Protein AF-A0A2E5X8I6-F1 (afdb_monomer_lite)

pLDDT: mean 77.7, std 19.68, range [24.91, 98.44]

Radius of gyration: 43.79 Å; chains: 1; bounding box: 122×114×117 Å

Sequence (991 aa):
MSMDERFGWTAALLVGVLLLSSALGYMAGISTQDSVESGNEIEEQEPVVNDDPPLVTMDEALHEYGVTAFTIEGGVHDENPSSTVIYVELINPIDESRQGPWMFFAGSDGRWGGVLPISMPGEWTTSAYAEDAGGQVSQTIYSTAIMPTPEEPAAEFTTSFALNSVNSDWADITGTITHAFPSTCEISYQPQGQEALNGQVIGADFSIPVDYNATNHAGEIVADCGLFTDSRTVIQYAIPELYSEDPDADQDGISDEEDDCDNTPQGEPVYSDGCSDSERDDDEDGVNNSIDECMNTPQGESVDSVGCSDTQKDDDNDGVNNNLDSCANTPMGESVDNVGCSQSQKDDDGDGVANSLDQCPNTPAGETVDNVGCTVNSGGTDPVPMKILALHGGGETASGLSSQQGMQDLMDALPEFEFVFASTPESNNVWIRDPPGGKGEPTTDPDWADASISYLDQVVSDDGPFYALLGYSQGAAMIPVYLANTDNTFNRVMMYNGYLPTSHEGLIDTIEAVEPFTTPAMVFSGENDDWFKDMAPALAEKFTGSLDLHSQTAGHHLPYQNDEHFESILTFIREGIEPYDPTDSWVCVDGQGPWVKDFNGDGNSYTSNTNGVSSAGGSGSGPWFQCEVSVTVQNGEMVVESNGIPNHDFLSTRGCCAPEKDFTVYITLTPENDTVGGHTTTNCPASAGRWECAPERGAVAIGVNGVPIFGPEEGPGGDAVALHFSYFNEDRQPIDLGWCAGHSAGSGGYHYHYDANCIYWVPDSGEDMEDYDLSLIPGDSHSPIVGWAFDGYPIYGMYGYDSDDGSIRAVTSSYAIERTQEGGDQGYNGIDDWNYVDGLGDLDECNGRFGPTPEYPEGIYHYVSTPLSGSPTLVTDTNGNQVGMIGFPYFLLCYHGVADLDSQSIGGGQGGPPGGGPPGQNGIQYGYGFMPENIDWAPPNVGIEFSAPSLMELAQSLLFFAFIIALSVKPRLQTKQSTSRVQRGIKTRGV

Foldseek 3Di:
DDDDDDDDDDDDDDDDDDDDDDDDDDDDDDDDDDDDDDDDDDDDDDPPPPFDAKAWDWDAFEDEAPDPFRKTKIFIDGPQQQQKKKFKWKADPPPRDIDDRDIWGADRVRMIMDTDPDRDFDKIKMKMKMAGPVRHIYDIDIYIHGHHDDDKDAKDKDWDKDADPVDNQKIKTKIFIDTPFQQQKWKWKAAPPDHIFTWDQDRGMIITMDRPVPGHQWTKIWIFDDDRDTHIDIDTGGHDDDDDDEDQQCPQPAHPVQAPPNHEPPPANADNNNHGQCRDLQCPQPAGNVQAPPNNPHPPAHDDGNNDGQCRDPPQPLPHGNVQAPFPNDHPPAHADRSSDGQQGDQQCPQPGGNVQAPPNNQHPPAHAENRNHRDPPDHDHPDAAEEEEEEAQLAFLVRQCPFQLNVQVCVLCVSYHYDRDFQPDPSGAQFDADPVGLVAAAQALCRRVSSLVRVVVCCVPPDDHQEYEYAERRLQCVLLNVLPDPRDHQEYEHELYAHPVSHNNSVVSLVVDFQAAREYEFEAEPQAPPRRVRRLVSVRNYLDYNYHYWPPDYRGRDHPPTPCNVVVVCCVPPNLPQDDPLVLAPQEPVPFDKEAACAPVPDPGDDADQADQDDPDDDGDRIDGQHWYWDDDPQKTWIWTQQDASAYKYQPLLDDAHGHIWTAIAHNDFAFQQPFPEDCPQQVQCVRRFHFQDQFFAQWAFSSGHGEIHQDLAQQDRQQCVLVQQADDPPADHHAMQQRWHHLHVLHIHHFFGQLCSPDDDDDPDGSLPDAPQSRDQQDWFGFGIAGLSNATEGEQWAADPPSGGIDGFAAQKDFDDPDDDDDPDSHPSVRIDGDPPLTRAGSFQWDWDADNNRSNTDIYWYSFQHHLDQAWGQGNVRDTAGDTGDRGRTGGDSGDGDPVPTPSDGDNRDRRDDDDPDDPDDSPNGHYGPVPHPDDNPPPPPPPPVVPPVVVVVVVVVVVVVVVVPDDDDDDDDDDDYDDDDDDYDDDD

Structure (mmCIF, N/CA/C/O backbone):
data_AF-A0A2E5X8I6-F1
#
_entry.id   AF-A0A2E5X8I6-F1
#
loop_
_atom_site.group_PDB
_atom_site.id
_atom_site.type_symbol
_atom_site.label_atom_id
_atom_site.label_alt_id
_atom_site.label_comp_id
_atom_site.label_asym_id
_atom_site.label_entity_id
_atom_site.label_seq_id
_atom_site.pdbx_PDB_ins_code
_atom_site.Cartn_x
_atom_site.Cartn_y
_atom_site.Cartn_z
_atom_site.occupancy
_atom_site.B_iso_or_equiv
_atom_site.auth_seq_id
_atom_site.auth_comp_id
_atom_site.auth_asym_id
_atom_site.auth_atom_id
_atom_site.pdbx_PDB_model_num
ATOM 1 N N . MET A 1 1 ? 9.245 -63.422 -7.379 1.00 33.78 1 MET A N 1
ATOM 2 C CA . MET A 1 1 ? 9.864 -63.403 -8.724 1.00 33.78 1 MET A CA 1
ATOM 3 C C . MET A 1 1 ? 10.557 -62.048 -8.818 1.00 33.78 1 MET A C 1
ATOM 5 O O . MET A 1 1 ? 9.835 -61.072 -8.765 1.00 33.78 1 MET A O 1
ATOM 9 N N . SER A 1 2 ? 11.858 -61.959 -8.485 1.00 27.73 2 SER A N 1
ATOM 10 C CA . SER A 1 2 ? 13.005 -61.942 -9.436 1.00 27.73 2 SER A CA 1
ATOM 11 C C . SER A 1 2 ? 12.952 -60.686 -10.320 1.00 27.73 2 SER A C 1
ATOM 13 O O . SER A 1 2 ? 12.011 -60.623 -11.097 1.00 27.73 2 SER A O 1
ATOM 15 N N . MET A 1 3 ? 13.846 -59.687 -10.320 1.00 26.62 3 MET A N 1
ATOM 16 C CA . MET A 1 3 ? 15.212 -59.398 -9.809 1.00 26.62 3 MET A CA 1
ATOM 17 C C . MET A 1 3 ? 15.288 -57.847 -9.674 1.00 26.62 3 MET A C 1
ATOM 19 O O . MET A 1 3 ? 14.622 -57.173 -10.453 1.00 26.62 3 MET A O 1
ATOM 23 N N . ASP A 1 4 ? 15.809 -57.235 -8.603 1.00 33.62 4 ASP A N 1
ATOM 24 C CA . ASP A 1 4 ? 17.219 -56.827 -8.373 1.00 33.62 4 ASP A CA 1
ATOM 25 C C . ASP A 1 4 ? 17.888 -56.095 -9.562 1.00 33.62 4 ASP A C 1
ATOM 27 O O . ASP A 1 4 ? 18.144 -56.724 -10.583 1.00 33.62 4 ASP A O 1
ATOM 31 N N . GLU A 1 5 ? 18.189 -54.788 -9.450 1.00 30.80 5 GLU A N 1
ATOM 32 C CA . GLU A 1 5 ? 19.478 -54.240 -8.959 1.00 30.80 5 GLU A CA 1
ATOM 33 C C . GLU A 1 5 ? 19.459 -52.695 -8.813 1.00 30.80 5 GLU A C 1
ATOM 35 O O . GLU A 1 5 ? 18.615 -52.003 -9.375 1.00 30.80 5 GLU A O 1
ATOM 40 N N . ARG A 1 6 ? 20.370 -52.185 -7.969 1.00 31.64 6 ARG A N 1
ATOM 41 C CA . ARG A 1 6 ? 20.497 -50.820 -7.417 1.00 31.64 6 ARG A CA 1
ATOM 42 C C . ARG A 1 6 ? 21.747 -50.082 -7.956 1.00 31.64 6 ARG A C 1
ATOM 44 O O . ARG A 1 6 ? 22.668 -50.744 -8.417 1.00 31.64 6 ARG A O 1
ATOM 51 N N . PHE A 1 7 ? 21.817 -48.776 -7.633 1.00 28.25 7 PHE A N 1
ATOM 52 C CA . PHE A 1 7 ? 22.981 -47.849 -7.557 1.00 28.25 7 PHE A CA 1
ATOM 53 C C . PHE A 1 7 ? 23.462 -47.220 -8.883 1.00 28.25 7 PHE A C 1
ATOM 55 O O . PHE A 1 7 ? 23.550 -47.906 -9.886 1.00 28.25 7 PHE A O 1
ATOM 62 N N . GLY A 1 8 ? 23.813 -45.929 -8.993 1.00 26.72 8 GLY A N 1
ATOM 63 C CA . GLY A 1 8 ? 24.056 -44.867 -8.005 1.00 26.72 8 GLY A CA 1
ATOM 64 C C . GLY A 1 8 ? 25.509 -44.341 -8.057 1.00 26.72 8 GLY A C 1
ATOM 65 O O . GLY A 1 8 ? 26.387 -45.021 -7.545 1.00 26.72 8 GLY A O 1
ATOM 66 N N . TRP A 1 9 ? 25.696 -43.142 -8.641 1.00 25.64 9 TRP A N 1
ATOM 67 C CA . TRP A 1 9 ? 26.708 -42.077 -8.403 1.00 25.64 9 TRP A CA 1
ATOM 68 C C . TRP A 1 9 ? 28.237 -42.352 -8.427 1.00 25.64 9 TRP A C 1
ATOM 70 O O . TRP A 1 9 ? 28.759 -43.128 -7.632 1.00 25.64 9 TRP A O 1
ATOM 80 N N . THR A 1 10 ? 28.995 -41.583 -9.234 1.00 28.12 10 THR A N 1
ATOM 81 C CA . THR A 1 10 ? 29.934 -40.497 -8.806 1.00 28.12 10 THR A CA 1
ATOM 82 C C . THR A 1 10 ? 30.810 -39.975 -9.964 1.00 28.12 10 THR A C 1
ATOM 84 O O . THR A 1 10 ? 31.101 -40.692 -10.919 1.00 28.12 10 THR A O 1
ATOM 87 N N . ALA A 1 11 ? 31.192 -38.698 -9.863 1.00 26.19 11 ALA A N 1
ATOM 88 C CA . ALA A 1 11 ? 31.772 -37.832 -10.891 1.00 26.19 11 ALA A CA 1
ATOM 89 C C . ALA A 1 11 ? 33.315 -37.654 -10.836 1.00 26.19 11 ALA A C 1
ATOM 91 O O . ALA A 1 11 ? 33.959 -38.034 -9.860 1.00 26.19 11 ALA A O 1
ATOM 92 N N . ALA A 1 12 ? 33.815 -36.947 -11.869 1.00 27.83 12 ALA A N 1
ATOM 93 C CA . ALA A 1 12 ? 34.957 -36.007 -11.929 1.00 27.83 12 ALA A CA 1
ATOM 94 C C . ALA A 1 12 ? 36.346 -36.475 -12.431 1.00 27.83 12 ALA A C 1
ATOM 96 O O . ALA A 1 12 ? 36.978 -37.348 -11.839 1.00 27.83 12 ALA A O 1
ATOM 97 N N . LEU A 1 13 ? 36.860 -35.776 -13.469 1.00 26.73 13 LEU A N 1
ATOM 98 C CA . LEU A 1 13 ? 38.166 -35.069 -13.480 1.00 26.73 13 LEU A CA 1
ATOM 99 C C . LEU A 1 13 ? 38.460 -34.321 -14.813 1.00 26.73 13 LEU A C 1
ATOM 101 O O . LEU A 1 13 ? 38.288 -34.886 -15.885 1.00 26.73 13 LEU A O 1
ATOM 105 N N . LEU A 1 14 ? 39.030 -33.109 -14.698 1.00 24.91 14 LEU A N 1
ATOM 106 C CA . LEU A 1 14 ? 39.873 -32.359 -15.665 1.00 24.91 14 LEU A CA 1
ATOM 107 C C . LEU A 1 14 ? 39.370 -32.026 -17.098 1.00 24.91 14 LEU A C 1
ATOM 109 O O . LEU A 1 14 ? 39.493 -32.817 -18.029 1.00 24.91 14 LEU A O 1
ATOM 113 N N . VAL A 1 15 ? 39.055 -30.738 -17.299 1.00 26.91 15 VAL A N 1
ATOM 114 C CA . VAL A 1 15 ? 39.289 -29.947 -18.531 1.00 26.91 15 VAL A CA 1
ATOM 115 C C . VAL A 1 15 ? 40.635 -29.209 -18.394 1.00 26.91 15 VAL A C 1
ATOM 117 O O . VAL A 1 15 ? 40.997 -28.823 -17.283 1.00 26.91 15 VAL A O 1
ATOM 120 N N . GLY A 1 16 ? 41.373 -28.972 -19.493 1.00 26.75 16 GLY A N 1
ATOM 121 C CA . GLY A 1 16 ? 42.499 -28.024 -19.473 1.00 26.75 16 GLY A CA 1
ATOM 122 C C . GLY A 1 16 ? 43.352 -27.870 -20.748 1.00 26.75 16 GLY A C 1
ATOM 123 O O . GLY A 1 16 ? 44.340 -28.578 -20.909 1.00 26.75 16 GLY A O 1
ATOM 124 N N . VAL A 1 17 ? 43.029 -26.821 -21.524 1.00 29.41 17 VAL A N 1
ATOM 125 C CA . VAL A 1 17 ? 43.920 -25.886 -22.267 1.00 29.41 17 VAL A CA 1
ATOM 126 C C . VAL A 1 17 ? 44.578 -26.326 -23.593 1.00 29.41 17 VAL A C 1
ATOM 128 O O . VAL A 1 17 ? 45.436 -27.202 -23.606 1.00 29.41 17 VAL A O 1
ATOM 131 N N . LEU A 1 18 ? 44.294 -25.582 -24.684 1.00 25.95 18 LEU A N 1
ATOM 132 C CA . LEU A 1 18 ? 45.302 -24.858 -25.499 1.00 25.95 18 LEU A CA 1
ATOM 133 C C . LEU A 1 18 ? 44.680 -24.034 -26.651 1.00 25.95 18 LEU A C 1
ATOM 135 O O . LEU A 1 18 ? 44.191 -24.584 -27.634 1.00 25.95 18 LEU A O 1
ATOM 139 N N . LEU A 1 19 ? 44.830 -22.707 -26.573 1.00 28.44 19 LEU A N 1
ATOM 140 C CA . LEU A 1 19 ? 44.883 -21.795 -27.720 1.00 28.44 19 LEU A CA 1
ATOM 141 C C . LEU A 1 19 ? 46.195 -20.990 -27.667 1.00 28.44 19 LEU A C 1
ATOM 143 O O . LEU A 1 19 ? 46.665 -20.628 -26.592 1.00 28.44 19 LEU A O 1
ATOM 147 N N . LEU A 1 20 ? 46.707 -20.682 -28.867 1.00 27.53 20 LEU A N 1
ATOM 148 C CA . LEU A 1 20 ? 47.741 -19.698 -29.238 1.00 27.53 20 LEU A CA 1
ATOM 149 C C . LEU A 1 20 ? 49.227 -20.035 -28.991 1.00 27.53 20 LEU A C 1
ATOM 151 O O . LEU A 1 20 ? 49.760 -19.941 -27.891 1.00 27.53 20 LEU A O 1
ATOM 155 N N . SER A 1 21 ? 49.959 -20.230 -30.096 1.00 29.30 21 SER A N 1
ATOM 156 C CA . SER A 1 21 ? 51.307 -19.664 -30.243 1.00 29.30 21 SER A CA 1
ATOM 157 C C . SER A 1 21 ? 51.593 -19.281 -31.698 1.00 29.30 21 SER A C 1
ATOM 159 O O . SER A 1 21 ? 51.154 -19.930 -32.647 1.00 29.30 21 SER A O 1
ATOM 161 N N . SER A 1 22 ? 52.285 -18.156 -31.840 1.00 28.67 22 SER A N 1
ATOM 162 C CA . SER A 1 22 ? 52.574 -17.406 -33.054 1.00 28.67 22 SER A CA 1
ATOM 163 C C . SER A 1 22 ? 53.965 -17.713 -33.634 1.00 28.67 22 SER A C 1
ATOM 165 O O . SER A 1 22 ? 54.884 -18.116 -32.932 1.00 28.67 22 SER A O 1
ATOM 167 N N . ALA A 1 23 ? 54.071 -17.492 -34.949 1.00 26.05 23 ALA A N 1
ATOM 168 C CA . ALA A 1 23 ? 55.213 -17.047 -35.764 1.00 26.05 23 ALA A CA 1
ATOM 169 C C . ALA A 1 23 ? 56.672 -17.228 -35.272 1.00 26.05 23 ALA A C 1
ATOM 171 O O . ALA A 1 23 ? 57.077 -16.621 -34.289 1.00 26.05 23 ALA A O 1
ATOM 172 N N . LEU A 1 24 ? 57.509 -17.880 -36.103 1.00 26.69 24 LEU A N 1
ATOM 173 C CA . LEU A 1 24 ? 58.710 -17.336 -36.797 1.00 26.69 24 LEU A CA 1
ATOM 174 C C . LEU A 1 24 ? 59.701 -18.454 -37.174 1.00 26.69 24 LEU A C 1
ATOM 176 O O . LEU A 1 24 ? 60.144 -19.214 -36.319 1.00 26.69 24 LEU A O 1
ATOM 180 N N . GLY A 1 25 ? 60.138 -18.495 -38.442 1.00 27.52 25 GLY A N 1
ATOM 181 C CA . GLY A 1 25 ? 61.182 -19.438 -38.861 1.00 27.52 25 GLY A CA 1
ATOM 182 C C . GLY A 1 25 ? 61.609 -19.423 -40.334 1.00 27.52 25 GLY A C 1
ATOM 183 O O . GLY A 1 25 ? 61.483 -20.435 -41.000 1.00 27.52 25 GLY A O 1
ATOM 184 N N . TYR A 1 26 ? 62.182 -18.303 -40.786 1.00 26.73 26 TYR A N 1
ATOM 185 C CA . TYR A 1 26 ? 63.255 -18.187 -41.798 1.00 26.73 26 TYR A CA 1
ATOM 186 C C . TYR A 1 26 ? 63.079 -18.632 -43.274 1.00 26.73 26 TYR A C 1
ATOM 188 O O . TYR A 1 26 ? 62.896 -19.791 -43.626 1.00 26.73 26 TYR A O 1
ATOM 196 N N . MET A 1 27 ? 63.334 -17.650 -44.148 1.00 26.44 27 MET A N 1
ATOM 197 C CA . MET A 1 27 ? 63.580 -17.726 -45.594 1.00 26.44 27 MET A CA 1
ATOM 198 C C . MET A 1 27 ? 64.982 -18.247 -45.963 1.00 26.44 27 MET A C 1
ATOM 200 O O . MET A 1 27 ? 65.967 -17.798 -45.377 1.00 26.44 27 MET A O 1
ATOM 204 N N . ALA A 1 28 ? 65.051 -19.066 -47.021 1.00 27.73 28 ALA A N 1
ATOM 205 C CA . ALA A 1 28 ? 66.032 -19.113 -48.132 1.00 27.73 28 ALA A CA 1
ATOM 206 C C . ALA A 1 28 ? 65.864 -20.493 -48.808 1.00 27.73 28 ALA A C 1
ATOM 208 O O . ALA A 1 28 ? 65.928 -21.501 -48.125 1.00 27.73 28 ALA A O 1
ATOM 209 N N . GLY A 1 29 ? 65.610 -20.682 -50.099 1.00 26.27 29 GLY A N 1
ATOM 210 C CA . GLY A 1 29 ? 65.973 -19.930 -51.289 1.00 26.27 29 GLY A CA 1
ATOM 211 C C . GLY A 1 29 ? 66.617 -20.918 -52.276 1.00 26.27 29 GLY A C 1
ATOM 212 O O . GLY A 1 29 ? 67.419 -21.747 -51.860 1.00 26.27 29 GLY A O 1
ATOM 213 N N . ILE A 1 30 ? 66.313 -20.743 -53.567 1.00 29.22 30 ILE A N 1
ATOM 214 C CA . ILE A 1 30 ? 66.963 -21.308 -54.772 1.00 29.22 30 ILE A CA 1
ATOM 215 C C . ILE A 1 30 ? 66.179 -22.416 -55.499 1.00 29.22 30 ILE A C 1
ATOM 217 O O . ILE A 1 30 ? 66.130 -23.578 -55.112 1.00 29.22 30 ILE A O 1
ATOM 221 N N . SER A 1 31 ? 65.643 -21.991 -56.646 1.00 27.45 31 SER A N 1
ATOM 222 C CA . SER A 1 31 ? 65.239 -22.786 -57.800 1.00 27.45 31 SER A CA 1
ATOM 223 C C . SER A 1 31 ? 66.427 -23.482 -58.467 1.00 27.45 31 SER A C 1
ATOM 225 O O . SER A 1 31 ? 67.450 -22.829 -58.658 1.00 27.45 31 SER A O 1
ATOM 227 N N . THR A 1 32 ? 66.219 -24.680 -59.012 1.00 28.30 32 THR A N 1
ATOM 228 C CA . THR A 1 32 ? 66.707 -25.042 -60.358 1.00 28.30 32 THR A CA 1
ATOM 229 C C . THR A 1 32 ? 65.906 -26.215 -60.920 1.00 28.30 32 THR A C 1
ATOM 231 O O . THR A 1 32 ? 65.682 -27.205 -60.230 1.00 28.30 32 THR A O 1
ATOM 234 N N . GLN A 1 33 ? 65.500 -26.057 -62.180 1.00 28.41 33 GLN A N 1
ATOM 235 C CA . GLN A 1 33 ? 64.882 -27.047 -63.056 1.00 28.41 33 GLN A CA 1
ATOM 236 C C . GLN A 1 33 ? 65.848 -28.161 -63.500 1.00 28.41 33 GLN A C 1
ATOM 238 O O . GLN A 1 33 ? 67.062 -27.972 -63.538 1.00 28.41 33 GLN A O 1
ATOM 243 N N . ASP A 1 34 ? 65.207 -29.229 -63.983 1.00 28.95 34 ASP A N 1
ATOM 244 C CA . ASP A 1 34 ? 65.571 -30.095 -65.111 1.00 28.95 34 ASP A CA 1
ATOM 245 C C . ASP A 1 34 ? 66.478 -31.328 -64.918 1.00 28.95 34 ASP A C 1
ATOM 247 O O . ASP A 1 34 ? 67.704 -31.281 -64.939 1.00 28.95 34 ASP A O 1
ATOM 251 N N . SER A 1 35 ? 65.788 -32.472 -65.027 1.00 27.67 35 SER A N 1
ATOM 252 C CA . SER A 1 35 ? 65.944 -33.476 -66.096 1.00 27.67 35 SER A CA 1
ATOM 253 C C . SER A 1 35 ? 66.791 -34.742 -65.851 1.00 27.67 35 SER A C 1
ATOM 255 O O . SER A 1 35 ? 68.013 -34.719 -65.810 1.00 27.67 35 SER A O 1
ATOM 257 N N . VAL A 1 36 ? 66.047 -35.861 -65.839 1.00 29.16 36 VAL A N 1
ATOM 258 C CA . VAL A 1 36 ? 66.182 -37.046 -66.718 1.00 29.16 36 VAL A CA 1
ATOM 259 C C . VAL A 1 36 ? 67.248 -38.124 -66.402 1.00 29.16 36 VAL A C 1
ATOM 261 O O . VAL A 1 36 ? 68.446 -37.957 -66.596 1.00 29.16 36 VAL A O 1
ATOM 264 N N . GLU A 1 37 ? 66.674 -39.291 -66.066 1.00 29.81 37 GLU A N 1
ATOM 265 C CA . GLU A 1 37 ? 67.005 -40.689 -66.418 1.00 29.81 37 GLU A CA 1
ATOM 266 C C . GLU A 1 37 ? 68.059 -41.534 -65.672 1.00 29.81 37 GLU A C 1
ATOM 268 O O . GLU A 1 37 ? 69.269 -41.351 -65.767 1.00 29.81 37 GLU A O 1
ATOM 273 N N . SER A 1 38 ? 67.508 -42.649 -65.160 1.00 27.72 38 SER A N 1
ATOM 274 C CA . SER A 1 38 ? 67.874 -44.045 -65.467 1.00 27.72 38 SER A CA 1
ATOM 275 C C . SER A 1 38 ? 68.710 -44.828 -64.444 1.00 27.72 38 SER A C 1
ATOM 277 O O . SER A 1 38 ? 69.938 -44.852 -64.503 1.00 27.72 38 SER A O 1
ATOM 279 N N . GLY A 1 39 ? 67.994 -45.673 -63.688 1.00 29.34 39 GLY A N 1
ATOM 280 C CA . GLY A 1 39 ? 68.240 -47.124 -63.682 1.00 29.34 39 GLY A CA 1
ATOM 281 C C . GLY A 1 39 ? 68.786 -47.725 -62.384 1.00 29.34 39 GLY A C 1
ATOM 282 O O . GLY A 1 39 ? 69.986 -47.662 -62.140 1.00 29.34 39 GLY A O 1
ATOM 283 N N . ASN A 1 40 ? 67.943 -48.398 -61.593 1.00 31.67 40 ASN A N 1
ATOM 284 C CA . ASN A 1 40 ? 67.828 -49.867 -61.624 1.00 31.67 40 ASN A CA 1
ATOM 285 C C . ASN A 1 40 ? 66.751 -50.368 -60.645 1.00 31.67 40 ASN A C 1
ATOM 287 O O . ASN A 1 40 ? 66.667 -49.914 -59.508 1.00 31.67 40 ASN A O 1
ATOM 291 N N . GLU A 1 41 ? 65.973 -51.328 -61.130 1.00 33.09 41 GLU A N 1
ATOM 292 C CA . GLU A 1 41 ? 64.833 -51.993 -60.502 1.00 33.09 41 GLU A CA 1
ATOM 293 C C . GLU A 1 41 ? 65.227 -52.870 -59.301 1.00 33.09 41 GLU A C 1
ATOM 295 O O . GLU A 1 41 ? 66.206 -53.621 -59.353 1.00 33.09 41 GLU A O 1
ATOM 300 N N . ILE A 1 42 ? 64.393 -52.845 -58.259 1.00 38.41 42 ILE A N 1
ATOM 301 C CA . ILE A 1 42 ? 64.086 -54.017 -57.434 1.00 38.41 42 ILE A CA 1
ATOM 302 C C . ILE A 1 42 ? 62.555 -54.069 -57.364 1.00 38.41 42 ILE A C 1
ATOM 304 O O . ILE A 1 42 ? 61.936 -53.177 -56.793 1.00 38.41 42 ILE A O 1
ATOM 308 N N . GLU A 1 43 ? 61.961 -55.071 -58.013 1.00 41.31 43 GLU A N 1
ATOM 309 C CA . GLU A 1 43 ? 60.539 -55.409 -57.903 1.00 41.31 43 GLU A CA 1
ATOM 310 C C . GLU A 1 43 ? 60.228 -55.875 -56.472 1.00 41.31 43 GLU A C 1
ATOM 312 O O . GLU A 1 43 ? 60.652 -56.958 -56.062 1.00 41.31 43 GLU A O 1
ATOM 317 N N . GLU A 1 44 ? 59.438 -55.096 -55.736 1.00 40.69 44 GLU A N 1
ATOM 318 C CA . GLU A 1 44 ? 58.544 -55.623 -54.705 1.00 40.69 44 GLU A CA 1
ATOM 319 C C . GLU A 1 44 ? 57.116 -55.507 -55.245 1.00 40.69 44 GLU A C 1
ATOM 321 O O . GLU A 1 44 ? 56.679 -54.445 -55.681 1.00 40.69 44 GLU A O 1
ATOM 326 N N . GLN A 1 45 ? 56.413 -56.639 -55.305 1.00 44.72 45 GLN A N 1
ATOM 327 C CA . GLN A 1 45 ? 54.997 -56.679 -55.651 1.00 44.72 45 GLN A CA 1
ATOM 328 C C . GLN A 1 45 ? 54.195 -55.979 -54.549 1.00 44.72 45 GLN A C 1
ATOM 330 O O . GLN A 1 45 ? 54.022 -56.536 -53.465 1.00 44.72 45 GLN A O 1
ATOM 335 N N . GLU A 1 46 ? 53.700 -54.780 -54.852 1.00 44.97 46 GLU A N 1
ATOM 336 C CA . GLU A 1 46 ? 52.657 -54.091 -54.091 1.00 44.97 46 GLU A CA 1
ATOM 337 C C . GLU A 1 46 ? 51.383 -54.963 -54.038 1.00 44.97 46 GLU A C 1
ATOM 339 O O . GLU A 1 46 ? 51.038 -55.618 -55.034 1.00 44.97 46 GLU A O 1
ATOM 344 N N . PRO A 1 47 ? 50.668 -55.013 -52.898 1.00 45.84 47 PRO A N 1
ATOM 345 C CA . PRO A 1 47 ? 49.343 -55.613 -52.855 1.00 45.84 47 PRO A CA 1
ATOM 346 C C . PRO A 1 47 ? 48.446 -54.860 -53.840 1.00 45.84 47 PRO A C 1
ATOM 348 O O . PRO A 1 47 ? 48.439 -53.635 -53.864 1.00 45.84 47 PRO A O 1
ATOM 351 N N . VAL A 1 48 ? 47.687 -55.587 -54.660 1.00 49.25 48 VAL A N 1
ATOM 352 C CA . VAL A 1 48 ? 46.640 -54.978 -55.487 1.00 49.25 48 VAL A CA 1
ATOM 353 C C . VAL A 1 48 ? 45.597 -54.404 -54.526 1.00 49.25 48 VAL A C 1
ATOM 355 O O . VAL A 1 48 ? 44.744 -55.141 -54.034 1.00 49.25 48 VAL A O 1
ATOM 358 N N . VAL A 1 49 ? 45.721 -53.119 -54.196 1.00 56.75 49 VAL A N 1
ATOM 359 C CA . VAL A 1 49 ? 44.630 -52.332 -53.626 1.00 56.75 49 VAL A CA 1
ATOM 360 C C . VAL A 1 49 ? 43.596 -52.254 -54.740 1.00 56.75 49 VAL A C 1
ATOM 362 O O . VAL A 1 49 ? 43.911 -51.810 -55.844 1.00 56.75 49 VAL A O 1
ATOM 365 N N . ASN A 1 50 ? 42.417 -52.823 -54.501 1.00 63.53 50 ASN A N 1
ATOM 366 C CA . ASN A 1 50 ? 41.301 -52.619 -55.407 1.00 63.53 50 ASN A CA 1
ATOM 367 C C . ASN A 1 50 ? 40.864 -51.173 -55.190 1.00 63.53 50 ASN A C 1
ATOM 369 O O . ASN A 1 50 ? 40.298 -50.869 -54.149 1.00 63.53 50 ASN A O 1
ATOM 373 N N . ASP A 1 51 ? 41.276 -50.306 -56.102 1.00 74.00 51 ASP A N 1
ATOM 374 C CA . ASP A 1 51 ? 40.890 -48.903 -56.149 1.00 74.00 51 ASP A CA 1
ATOM 375 C C . ASP A 1 51 ? 39.531 -48.885 -56.856 1.00 74.00 51 ASP A C 1
ATOM 377 O O . ASP A 1 51 ? 39.477 -48.965 -58.087 1.00 74.00 51 ASP A O 1
ATOM 381 N N . ASP A 1 52 ? 38.433 -48.922 -56.100 1.00 80.69 52 ASP A N 1
ATOM 382 C CA . ASP A 1 52 ? 37.082 -48.823 -56.656 1.00 80.69 52 ASP A CA 1
ATOM 383 C C . ASP A 1 52 ? 36.648 -47.343 -56.650 1.00 80.69 52 ASP A C 1
ATOM 385 O O . ASP A 1 52 ? 37.020 -46.605 -55.749 1.00 80.69 52 ASP A O 1
ATOM 389 N N . PRO A 1 53 ? 35.854 -46.867 -57.628 1.00 84.38 53 PRO A N 1
ATOM 390 C CA . PRO A 1 53 ? 35.410 -45.476 -57.628 1.00 84.38 53 PRO A CA 1
ATOM 391 C C . PRO A 1 53 ? 34.566 -45.133 -56.386 1.00 84.38 53 PRO A C 1
ATOM 393 O O . PRO A 1 53 ? 33.691 -45.933 -56.021 1.00 84.38 53 PRO A O 1
ATOM 396 N N . PRO A 1 54 ? 34.706 -43.919 -55.817 1.00 89.12 54 PRO A N 1
ATOM 397 C CA . PRO A 1 54 ? 33.963 -43.515 -54.628 1.00 89.12 54 PRO A CA 1
ATOM 398 C C . PRO A 1 54 ? 32.453 -43.472 -54.891 1.00 89.12 54 PRO A C 1
ATOM 400 O O . PRO A 1 54 ? 31.991 -43.139 -55.988 1.00 89.12 54 PRO A O 1
ATOM 403 N N . LEU A 1 55 ? 31.650 -43.751 -53.860 1.00 90.12 55 LEU A N 1
ATOM 404 C CA . LEU A 1 55 ? 30.195 -43.576 -53.881 1.00 90.12 55 LEU A CA 1
ATOM 405 C C . LEU A 1 55 ? 29.796 -42.403 -52.984 1.00 90.12 55 LEU A C 1
ATOM 407 O O . LEU A 1 55 ? 30.012 -42.455 -51.779 1.00 90.12 55 LEU A O 1
ATOM 411 N N . VAL A 1 56 ? 29.159 -41.381 -53.554 1.00 92.38 56 VAL A N 1
ATOM 412 C CA . VAL A 1 56 ? 28.695 -40.194 -52.819 1.00 92.38 56 VAL A CA 1
ATOM 413 C C . VAL A 1 56 ? 27.184 -40.238 -52.572 1.00 92.38 56 VAL A C 1
ATOM 415 O O . VAL A 1 56 ? 26.419 -40.705 -53.420 1.00 92.38 56 VAL A O 1
ATOM 418 N N . THR A 1 57 ? 26.754 -39.733 -51.418 1.00 90.81 57 THR A N 1
ATOM 419 C CA . THR A 1 57 ? 25.365 -39.400 -51.076 1.00 90.81 57 THR A CA 1
ATOM 420 C C . THR A 1 57 ? 25.287 -37.936 -50.650 1.00 90.81 57 THR A C 1
ATOM 422 O O . THR A 1 57 ? 26.273 -37.370 -50.180 1.00 90.81 57 THR A O 1
ATOM 425 N N . MET A 1 58 ? 24.122 -37.322 -50.830 1.00 91.44 58 MET A N 1
ATOM 426 C CA . MET A 1 58 ? 23.841 -35.932 -50.477 1.00 91.44 58 MET A CA 1
ATOM 427 C C . MET A 1 58 ? 22.419 -35.878 -49.937 1.00 91.44 58 MET A C 1
ATOM 429 O O . MET A 1 58 ? 21.517 -36.433 -50.569 1.00 91.44 58 MET A O 1
ATOM 433 N N . ASP A 1 59 ? 22.248 -35.253 -48.780 1.00 88.75 59 ASP A N 1
ATOM 434 C CA . ASP A 1 59 ? 20.956 -35.163 -48.111 1.00 88.75 59 ASP A CA 1
ATOM 435 C C . ASP A 1 59 ? 20.113 -34.021 -48.710 1.00 88.75 59 ASP A C 1
ATOM 437 O O . ASP A 1 59 ? 20.616 -33.141 -49.421 1.00 88.75 59 ASP A O 1
ATOM 441 N N . GLU A 1 60 ? 18.799 -34.060 -48.486 1.00 83.75 60 GLU A N 1
ATOM 442 C CA . GLU A 1 60 ? 17.920 -32.925 -48.789 1.00 83.75 60 GLU A CA 1
ATOM 443 C C . GLU A 1 60 ? 18.146 -31.828 -47.744 1.00 83.75 60 GLU A C 1
ATOM 445 O O . GLU A 1 60 ? 18.212 -32.107 -46.547 1.00 83.75 60 GLU A O 1
ATOM 450 N N . ALA A 1 61 ? 18.263 -30.579 -48.194 1.00 80.88 61 ALA A N 1
ATOM 451 C CA . ALA A 1 61 ? 18.539 -29.444 -47.319 1.00 80.88 61 ALA A CA 1
ATOM 452 C C . ALA A 1 61 ? 17.334 -28.497 -47.283 1.00 80.88 61 ALA A C 1
ATOM 454 O O . ALA A 1 61 ? 16.931 -27.970 -48.318 1.00 80.88 61 ALA A O 1
ATOM 455 N N . LEU A 1 62 ? 16.787 -28.246 -46.093 1.00 82.44 62 LEU A N 1
ATOM 456 C CA . LEU A 1 62 ? 15.734 -27.258 -45.846 1.00 82.44 62 LEU A CA 1
ATOM 457 C C . LEU A 1 62 ? 16.258 -26.245 -44.827 1.00 82.44 62 LEU A C 1
ATOM 459 O O . LEU A 1 62 ? 16.605 -26.634 -43.716 1.00 82.44 62 LEU A O 1
ATOM 463 N N . HIS A 1 63 ? 16.326 -24.970 -45.206 1.00 79.38 63 HIS A N 1
ATOM 464 C CA . HIS A 1 63 ? 16.784 -23.896 -44.318 1.00 79.38 63 HIS A CA 1
ATOM 465 C C . HIS A 1 63 ? 15.844 -22.699 -44.400 1.00 79.38 63 HIS A C 1
ATOM 467 O O . HIS A 1 63 ? 15.443 -22.315 -45.495 1.00 79.38 63 HIS A O 1
ATOM 473 N N . GLU A 1 64 ? 15.530 -22.089 -43.261 1.00 75.06 64 GLU A N 1
ATOM 474 C CA . GLU A 1 64 ? 14.700 -20.884 -43.199 1.00 75.06 64 GLU A CA 1
ATOM 475 C C . GLU A 1 64 ? 15.387 -19.670 -43.846 1.00 75.06 64 GLU A C 1
ATOM 477 O O . GLU A 1 64 ? 16.616 -19.585 -43.936 1.00 75.06 64 GLU A O 1
ATOM 482 N N . TYR A 1 65 ? 14.583 -18.721 -44.327 1.00 70.12 65 TYR A N 1
ATOM 483 C CA . TYR A 1 65 ? 15.085 -17.474 -44.898 1.00 70.12 65 TYR A CA 1
ATOM 484 C C . TYR A 1 65 ? 15.799 -16.630 -43.826 1.00 70.12 65 TYR A C 1
ATOM 486 O O . TYR A 1 65 ? 15.302 -16.483 -42.716 1.00 70.12 65 TYR A O 1
ATOM 494 N N . GLY A 1 66 ? 16.963 -16.060 -44.159 1.00 64.38 66 GLY A N 1
ATOM 495 C CA . GLY A 1 66 ? 17.735 -15.195 -43.252 1.00 64.38 66 GLY A CA 1
ATOM 496 C C . GLY A 1 66 ? 18.906 -15.869 -42.524 1.00 64.38 66 GLY A C 1
ATOM 497 O O . GLY A 1 66 ? 19.687 -15.178 -41.869 1.00 64.38 66 GLY A O 1
ATOM 498 N N . VAL A 1 67 ? 19.103 -17.185 -42.677 1.00 63.19 67 VAL A N 1
ATOM 499 C CA . VAL A 1 67 ? 20.312 -17.849 -42.160 1.00 63.19 67 VAL A CA 1
ATOM 500 C C . VAL A 1 67 ? 21.564 -17.384 -42.913 1.00 63.19 67 VAL A C 1
ATOM 502 O O . VAL A 1 67 ? 21.577 -17.255 -44.136 1.00 63.19 67 VAL A O 1
ATOM 505 N N . THR A 1 68 ? 22.656 -17.148 -42.184 1.00 58.09 68 THR A N 1
ATOM 506 C CA . THR A 1 68 ? 23.914 -16.615 -42.743 1.00 58.09 68 THR A CA 1
ATOM 507 C C . THR A 1 68 ? 24.730 -17.649 -43.529 1.00 58.09 68 THR A C 1
ATOM 509 O O . THR A 1 68 ? 25.671 -17.280 -44.235 1.00 58.09 68 THR A O 1
ATOM 512 N N . ALA A 1 69 ? 24.376 -18.936 -43.437 1.00 66.88 69 ALA A N 1
ATOM 513 C CA . ALA A 1 69 ? 25.047 -20.040 -44.114 1.00 66.88 69 ALA A CA 1
ATOM 514 C C . ALA A 1 69 ? 24.056 -21.175 -44.442 1.00 66.88 69 ALA A C 1
ATOM 516 O O . ALA A 1 69 ? 23.569 -21.854 -43.540 1.00 66.88 69 ALA A O 1
ATOM 517 N N . PHE A 1 70 ? 23.778 -21.408 -45.730 1.00 77.62 70 PHE A N 1
ATOM 518 C CA . PHE A 1 70 ? 22.984 -22.557 -46.180 1.00 77.62 70 PHE A CA 1
ATOM 519 C C . PHE A 1 70 ? 23.875 -23.805 -46.213 1.00 77.62 70 PHE A C 1
ATOM 521 O O . PHE A 1 70 ? 24.779 -23.887 -47.050 1.00 77.62 70 PHE A O 1
ATOM 528 N N . THR A 1 71 ? 23.658 -24.762 -45.311 1.00 82.31 71 THR A N 1
ATOM 529 C CA . THR A 1 71 ? 24.543 -25.929 -45.168 1.00 82.31 71 THR A CA 1
ATOM 530 C C . THR A 1 71 ? 24.025 -27.113 -45.985 1.00 82.31 71 THR A C 1
ATOM 532 O O . THR A 1 71 ? 22.827 -27.363 -46.056 1.00 82.31 71 THR A O 1
ATOM 535 N N . ILE A 1 72 ? 24.924 -27.848 -46.632 1.00 87.38 72 ILE A N 1
ATOM 536 C CA . ILE A 1 72 ? 24.630 -29.111 -47.306 1.00 87.38 72 ILE A CA 1
ATOM 537 C C . ILE A 1 72 ? 25.530 -30.199 -46.741 1.00 87.38 72 ILE A C 1
ATOM 539 O O . ILE A 1 72 ? 26.711 -29.956 -46.487 1.00 87.38 72 ILE A O 1
ATOM 543 N N . GLU A 1 73 ? 24.973 -31.387 -46.549 1.00 90.56 73 GLU A N 1
ATOM 544 C CA . GLU A 1 73 ? 25.670 -32.516 -45.944 1.00 90.56 73 GLU A CA 1
ATOM 545 C C . GLU A 1 73 ? 25.446 -33.793 -46.749 1.00 90.56 73 GLU A C 1
ATOM 547 O O . GLU A 1 73 ? 24.512 -33.914 -47.551 1.00 90.56 73 GLU A O 1
ATOM 552 N N . GLY A 1 74 ? 26.340 -34.752 -46.551 1.00 90.44 74 GLY A N 1
ATOM 553 C CA . GLY A 1 74 ? 26.243 -36.050 -47.182 1.00 90.44 74 GLY A CA 1
ATOM 554 C C . GLY A 1 74 ? 27.305 -37.028 -46.702 1.00 90.44 74 GLY A C 1
ATOM 555 O O . GLY A 1 74 ? 28.110 -36.756 -45.806 1.00 90.44 74 GLY A O 1
ATOM 556 N N . GLY A 1 75 ? 27.301 -38.203 -47.322 1.00 90.50 75 GLY A N 1
ATOM 557 C CA . GLY A 1 75 ? 28.257 -39.270 -47.061 1.00 90.50 75 GLY A CA 1
ATOM 558 C C . GLY A 1 75 ? 29.096 -39.586 -48.291 1.00 90.50 75 GLY A C 1
ATOM 559 O O . GLY A 1 75 ? 28.690 -39.340 -49.427 1.00 90.50 75 GLY A O 1
ATOM 560 N N . VAL A 1 76 ? 30.268 -40.168 -48.071 1.00 91.06 76 VAL A N 1
ATOM 561 C CA . VAL A 1 76 ? 31.068 -40.813 -49.105 1.00 91.06 76 VAL A CA 1
ATOM 562 C C . VAL A 1 76 ? 31.542 -42.172 -48.604 1.00 91.06 76 VAL A C 1
ATOM 564 O O . VAL A 1 76 ? 31.993 -42.320 -47.468 1.00 91.06 76 VAL A O 1
ATOM 567 N N . HIS A 1 77 ? 31.393 -43.185 -49.448 1.00 89.69 77 HIS A N 1
ATOM 568 C CA . HIS A 1 77 ? 31.875 -44.533 -49.204 1.00 89.69 77 HIS A CA 1
ATOM 569 C C . HIS A 1 77 ? 32.993 -44.835 -50.199 1.00 89.69 77 HIS A C 1
ATOM 571 O O . HIS A 1 77 ? 32.747 -44.931 -51.401 1.00 89.69 77 HIS A O 1
ATOM 577 N N . ASP A 1 78 ? 34.198 -44.987 -49.663 1.00 85.62 78 ASP A N 1
ATOM 578 C CA . ASP A 1 78 ? 35.463 -45.137 -50.380 1.00 85.62 78 ASP A CA 1
ATOM 579 C C . ASP A 1 78 ? 36.431 -45.970 -49.519 1.00 85.62 78 ASP A C 1
ATOM 581 O O . ASP A 1 78 ? 36.244 -46.060 -48.298 1.00 85.62 78 ASP A O 1
ATOM 585 N N . GLU A 1 79 ? 37.463 -46.577 -50.106 1.00 85.44 79 GLU A N 1
ATOM 586 C CA . GLU A 1 79 ? 38.503 -47.288 -49.351 1.00 85.44 79 GLU A CA 1
ATOM 587 C C . GLU A 1 79 ? 39.283 -46.350 -48.418 1.00 85.44 79 GLU A C 1
ATOM 589 O O . GLU A 1 79 ? 39.746 -46.784 -47.355 1.00 85.44 79 GLU A O 1
ATOM 594 N N . ASN A 1 80 ? 39.414 -45.068 -48.784 1.00 85.50 80 ASN A N 1
ATOM 595 C CA . ASN A 1 80 ? 39.989 -44.030 -47.940 1.00 85.50 80 ASN A CA 1
ATOM 596 C C . ASN A 1 80 ? 39.189 -42.710 -48.014 1.00 85.50 80 ASN A C 1
ATOM 598 O O . ASN A 1 80 ? 39.644 -41.735 -48.629 1.00 85.50 80 ASN A O 1
ATOM 602 N N . PRO A 1 81 ? 38.073 -42.616 -47.262 1.00 84.44 81 PRO A N 1
ATOM 603 C CA . PRO A 1 81 ? 37.168 -41.466 -47.307 1.00 84.44 81 PRO A CA 1
ATOM 604 C C . PRO A 1 81 ? 37.848 -40.130 -46.989 1.00 84.44 81 PRO A C 1
ATOM 606 O O . PRO A 1 81 ? 37.506 -39.104 -47.562 1.00 84.44 81 PRO A O 1
ATOM 609 N N . SER A 1 82 ? 38.868 -40.135 -46.122 1.00 85.56 82 SER A N 1
ATOM 610 C CA . SER A 1 82 ? 39.602 -38.917 -45.735 1.00 85.56 82 SER A CA 1
ATOM 611 C C . SER A 1 82 ? 40.465 -38.311 -46.850 1.00 85.56 82 SER A C 1
ATOM 613 O O . SER A 1 82 ? 40.972 -37.199 -46.703 1.00 85.56 82 SER A O 1
ATOM 615 N N . SER A 1 83 ? 40.662 -39.047 -47.948 1.00 85.06 83 SER A N 1
ATOM 616 C CA . SER A 1 83 ? 41.388 -38.583 -49.134 1.00 85.06 83 SER A CA 1
ATOM 617 C C . SER A 1 83 ? 40.479 -38.214 -50.307 1.00 85.06 83 SER A C 1
ATOM 619 O O . SER A 1 83 ? 40.977 -37.742 -51.326 1.00 85.06 83 SER A O 1
ATOM 621 N N . THR A 1 84 ? 39.166 -38.394 -50.154 1.00 88.88 84 THR A N 1
ATOM 622 C CA . THR A 1 84 ? 38.169 -38.116 -51.185 1.00 88.88 84 THR A CA 1
ATOM 623 C C . THR A 1 84 ? 37.719 -36.654 -51.134 1.00 88.88 84 THR A C 1
ATOM 625 O O . THR A 1 84 ? 37.415 -36.112 -50.066 1.00 88.88 84 THR A O 1
ATOM 628 N N . VAL A 1 85 ? 37.648 -36.009 -52.299 1.00 90.75 85 VAL A N 1
ATOM 629 C CA . VAL A 1 85 ? 37.170 -34.627 -52.459 1.00 90.75 85 VAL A CA 1
ATOM 630 C C . VAL A 1 85 ? 35.787 -34.640 -53.099 1.00 90.75 85 VAL A C 1
ATOM 632 O O . VAL A 1 85 ? 35.573 -35.315 -54.104 1.00 90.75 85 VAL A O 1
ATOM 635 N N . ILE A 1 86 ? 34.848 -33.887 -52.529 1.00 93.75 86 ILE A N 1
ATOM 636 C CA . ILE A 1 86 ? 33.474 -33.770 -53.016 1.00 93.75 86 ILE A CA 1
ATOM 637 C C . ILE A 1 86 ? 33.315 -32.425 -53.718 1.00 93.75 86 ILE A C 1
ATOM 639 O O . ILE A 1 86 ? 33.647 -31.377 -53.165 1.00 93.75 86 ILE A O 1
ATOM 643 N N . TYR A 1 87 ? 32.778 -32.459 -54.931 1.00 93.19 87 TYR A N 1
ATOM 644 C CA . TYR A 1 87 ? 32.475 -31.294 -55.747 1.00 93.19 87 TYR A CA 1
ATOM 645 C C . TYR A 1 87 ? 30.966 -31.111 -55.819 1.00 93.19 87 TYR A C 1
ATOM 647 O O . TYR A 1 87 ? 30.265 -32.011 -56.280 1.00 93.19 87 TYR A O 1
ATOM 655 N N . VAL A 1 88 ? 30.474 -29.947 -55.392 1.00 92.06 88 VAL A N 1
ATOM 656 C CA . VAL A 1 88 ? 29.044 -29.610 -55.414 1.00 92.06 88 VAL A CA 1
ATOM 657 C C . VAL A 1 88 ? 28.803 -28.420 -56.335 1.00 92.06 88 VAL A C 1
ATOM 659 O O . VAL A 1 88 ? 29.474 -27.397 -56.223 1.00 92.06 88 VAL A O 1
ATOM 662 N N . GLU A 1 89 ? 27.826 -28.540 -57.228 1.00 91.25 89 GLU A N 1
ATOM 663 C CA . GLU A 1 89 ? 27.328 -27.464 -58.088 1.00 91.25 89 GLU A CA 1
ATOM 664 C C . GLU A 1 89 ? 25.890 -27.106 -57.701 1.00 91.25 89 GLU A C 1
ATOM 666 O O . GLU A 1 89 ? 25.082 -27.984 -57.387 1.00 91.25 89 GLU A O 1
ATOM 671 N N . LEU A 1 90 ? 25.558 -25.819 -57.780 1.00 87.94 90 LEU A N 1
ATOM 672 C CA . LEU A 1 90 ? 24.197 -25.307 -57.636 1.00 87.94 90 LEU A CA 1
ATOM 673 C C . LEU A 1 90 ? 23.622 -25.053 -59.029 1.00 87.94 90 LEU A C 1
ATOM 675 O O . LEU A 1 90 ? 24.243 -24.363 -59.839 1.00 87.94 90 LEU A O 1
ATOM 679 N N . ILE A 1 91 ? 22.445 -25.597 -59.305 1.00 86.12 91 ILE A N 1
ATOM 680 C CA . ILE A 1 91 ? 21.740 -25.466 -60.576 1.00 86.12 91 ILE A CA 1
ATOM 681 C C . ILE A 1 91 ? 20.507 -24.598 -60.342 1.00 86.12 91 ILE A C 1
ATOM 683 O O . ILE A 1 91 ? 19.640 -24.929 -59.529 1.00 86.12 91 ILE A O 1
ATOM 687 N N . ASN A 1 92 ? 20.432 -23.480 -61.059 1.00 76.50 92 ASN A N 1
ATOM 688 C CA . ASN A 1 92 ? 19.268 -22.607 -61.022 1.00 76.50 92 ASN A CA 1
ATOM 689 C C . ASN A 1 92 ? 18.071 -23.314 -61.696 1.00 76.50 92 ASN A C 1
ATOM 691 O O . ASN A 1 92 ? 18.186 -23.725 -62.855 1.00 76.50 92 ASN A O 1
ATOM 695 N N . PRO A 1 93 ? 16.921 -23.447 -61.012 1.00 68.75 93 PRO A N 1
ATOM 696 C CA . PRO A 1 93 ? 15.755 -24.169 -61.530 1.00 68.75 93 PRO A CA 1
ATOM 697 C C . PRO A 1 93 ? 15.082 -23.483 -62.733 1.00 68.75 93 PRO A C 1
ATOM 699 O O . PRO A 1 93 ? 14.343 -24.132 -63.470 1.00 68.75 93 PRO A O 1
ATOM 702 N N . ILE A 1 94 ? 15.306 -22.178 -62.935 1.00 68.75 94 ILE A N 1
ATOM 703 C CA . ILE A 1 94 ? 14.624 -21.375 -63.962 1.00 68.75 94 ILE A CA 1
ATOM 704 C C . ILE A 1 94 ? 15.418 -21.341 -65.272 1.00 68.75 94 ILE A C 1
ATOM 706 O O . ILE A 1 94 ? 14.829 -21.456 -66.348 1.00 68.75 94 ILE A O 1
ATOM 710 N N . ASP A 1 95 ? 16.737 -21.154 -65.202 1.00 79.62 95 ASP A N 1
ATOM 711 C CA . ASP A 1 95 ? 17.588 -20.957 -66.385 1.00 79.62 95 ASP A CA 1
ATOM 712 C C . ASP A 1 95 ? 18.655 -22.047 -66.593 1.00 79.62 95 ASP A C 1
ATOM 714 O O . ASP A 1 95 ? 19.438 -21.961 -67.541 1.00 79.62 95 ASP A O 1
ATOM 718 N N . GLU A 1 96 ? 18.674 -23.073 -65.732 1.00 80.44 96 GLU A N 1
ATOM 719 C CA . GLU A 1 96 ? 19.636 -24.187 -65.713 1.00 80.44 96 GLU A CA 1
ATOM 720 C C . GLU A 1 96 ? 21.113 -23.756 -65.596 1.00 80.44 96 GLU A C 1
ATOM 722 O O . GLU A 1 96 ? 22.028 -24.556 -65.832 1.00 80.44 96 GLU A O 1
ATOM 727 N N . SER A 1 97 ? 21.386 -22.500 -65.223 1.00 82.81 97 SER A N 1
ATOM 728 C CA . SER A 1 97 ? 22.753 -22.030 -64.997 1.00 82.81 97 SER A CA 1
ATOM 729 C C . SER A 1 97 ? 23.389 -22.755 -63.809 1.00 82.81 97 SER A C 1
ATOM 731 O O . SER A 1 97 ? 22.746 -23.013 -62.791 1.00 82.81 97 SER A O 1
ATOM 733 N N . ARG A 1 98 ? 24.673 -23.103 -63.953 1.00 87.06 98 ARG A N 1
ATOM 734 C CA . ARG A 1 98 ? 25.453 -23.817 -62.935 1.00 87.06 98 ARG A CA 1
ATOM 735 C C . ARG A 1 98 ? 26.422 -22.872 -62.243 1.00 87.06 98 ARG A C 1
ATOM 737 O O . ARG A 1 98 ? 27.183 -22.173 -62.913 1.00 87.06 98 ARG A O 1
ATOM 744 N N . GLN A 1 99 ? 26.414 -22.880 -60.918 1.00 86.19 99 GLN A N 1
ATOM 745 C CA . GLN A 1 99 ? 27.361 -22.158 -60.073 1.00 86.19 99 GLN A CA 1
ATOM 746 C C . GLN A 1 99 ? 28.226 -23.165 -59.301 1.00 86.19 99 GLN A C 1
ATOM 748 O O . GLN A 1 99 ? 27.729 -24.211 -58.885 1.00 86.19 99 GLN A O 1
ATOM 753 N N . GLY A 1 100 ? 29.516 -22.858 -59.134 1.00 83.50 100 GLY A N 1
ATOM 754 C CA . GLY A 1 100 ? 30.514 -23.781 -58.579 1.00 83.50 100 GLY A CA 1
ATOM 755 C C . GLY A 1 100 ? 31.444 -24.379 -59.655 1.00 83.50 100 GLY A C 1
ATOM 756 O O . GLY A 1 100 ? 31.625 -23.753 -60.706 1.00 83.50 100 GLY A O 1
ATOM 757 N N . PRO A 1 101 ? 32.068 -25.550 -59.405 1.00 87.50 101 PRO A N 1
ATOM 758 C CA . PRO A 1 101 ? 31.870 -26.416 -58.240 1.00 87.50 101 PRO A CA 1
ATOM 759 C C . PRO A 1 101 ? 32.590 -25.912 -56.980 1.00 87.50 101 PRO A C 1
ATOM 761 O O . PRO A 1 101 ? 33.744 -25.480 -57.036 1.00 87.50 101 PRO A O 1
ATOM 764 N N . TRP A 1 102 ? 31.924 -26.003 -55.830 1.00 91.62 102 TRP A N 1
ATOM 765 C CA . TRP A 1 102 ? 32.551 -25.835 -54.517 1.00 91.62 102 TRP A CA 1
ATOM 766 C C . TRP A 1 102 ? 33.150 -27.158 -54.053 1.00 91.62 102 TRP A C 1
ATOM 768 O O . TRP A 1 102 ? 32.580 -28.220 -54.298 1.00 91.62 102 TRP A O 1
ATOM 778 N N . MET A 1 103 ? 34.313 -27.082 -53.409 1.00 91.25 103 MET A N 1
ATOM 779 C CA . MET A 1 103 ? 35.067 -28.253 -52.968 1.00 91.25 103 MET A CA 1
ATOM 780 C C . MET A 1 103 ? 34.889 -28.459 -51.467 1.00 91.25 103 MET A C 1
ATOM 782 O O . MET A 1 103 ? 35.155 -27.542 -50.686 1.00 91.25 103 MET A O 1
ATOM 786 N N . PHE A 1 104 ? 34.514 -29.673 -51.079 1.00 92.19 104 PHE A N 1
ATOM 787 C CA . PHE A 1 104 ? 34.399 -30.115 -49.694 1.00 92.19 104 PHE A CA 1
ATOM 788 C C . PHE A 1 104 ? 35.242 -31.369 -49.466 1.00 92.19 104 PHE A C 1
ATOM 790 O O . PHE A 1 104 ? 35.527 -32.127 -50.393 1.00 92.19 104 PHE A O 1
ATOM 797 N N . PHE A 1 105 ? 35.659 -31.579 -48.221 1.00 90.31 105 PHE A N 1
ATOM 798 C CA . PHE A 1 105 ? 36.496 -32.710 -47.830 1.00 90.31 105 PHE A CA 1
ATOM 799 C C . PHE A 1 105 ? 35.706 -33.621 -46.900 1.00 90.31 105 PHE A C 1
ATOM 801 O O . PHE A 1 105 ? 35.046 -33.133 -45.981 1.00 90.31 105 PHE A O 1
ATOM 808 N N . ALA A 1 106 ? 35.784 -34.931 -47.127 1.00 89.25 106 ALA A N 1
ATOM 809 C CA . ALA A 1 106 ? 35.199 -35.896 -46.210 1.00 89.25 106 ALA A CA 1
ATOM 810 C C . ALA A 1 106 ? 36.095 -36.125 -44.985 1.00 89.25 106 ALA A C 1
ATOM 812 O O . ALA A 1 106 ? 37.326 -36.165 -45.068 1.00 89.25 106 ALA A O 1
ATOM 813 N N . GLY A 1 107 ? 35.458 -36.290 -43.827 1.00 85.50 107 GLY A N 1
ATOM 814 C CA . GLY A 1 107 ? 36.099 -36.759 -42.607 1.00 85.50 107 GLY A CA 1
ATOM 815 C C . GLY A 1 107 ? 36.494 -38.235 -42.693 1.00 85.50 107 GLY A C 1
ATOM 816 O O . GLY A 1 107 ? 36.082 -38.980 -43.582 1.00 85.50 107 GLY A O 1
ATOM 817 N N . SER A 1 108 ? 37.278 -38.703 -41.719 1.00 82.50 108 SER A N 1
ATOM 818 C CA . SER A 1 108 ? 37.652 -40.124 -41.608 1.00 82.50 108 SER A CA 1
ATOM 819 C C . SER A 1 108 ? 36.461 -41.064 -41.380 1.00 82.50 108 SER A C 1
ATOM 821 O O . SER A 1 108 ? 36.588 -42.272 -41.549 1.00 82.50 108 SER A O 1
ATOM 823 N N . ASP A 1 109 ? 35.325 -40.520 -40.948 1.00 86.69 109 ASP A N 1
ATOM 824 C CA . ASP A 1 109 ? 34.043 -41.206 -40.781 1.00 86.69 109 ASP A CA 1
ATOM 825 C C . ASP A 1 109 ? 33.201 -41.243 -42.072 1.00 86.69 109 ASP A C 1
ATOM 827 O O . ASP A 1 109 ? 32.105 -41.803 -42.068 1.00 86.69 109 ASP A O 1
ATOM 831 N N . GLY A 1 110 ? 33.708 -40.668 -43.169 1.00 85.38 110 GLY A N 1
ATOM 832 C CA . GLY A 1 110 ? 33.041 -40.614 -44.467 1.00 85.38 110 GLY A CA 1
ATOM 833 C C . GLY A 1 110 ? 31.937 -39.566 -44.565 1.00 85.38 110 GLY A C 1
ATOM 834 O O . GLY A 1 110 ? 31.198 -39.574 -45.544 1.00 85.38 110 GLY A O 1
ATOM 835 N N . ARG A 1 111 ? 31.797 -38.660 -43.591 1.00 91.19 111 ARG A N 1
ATOM 836 C CA . ARG A 1 111 ? 30.838 -37.548 -43.665 1.00 91.19 111 ARG A CA 1
ATOM 837 C C . ARG A 1 111 ? 31.482 -36.317 -44.276 1.00 91.19 111 ARG A C 1
ATOM 839 O O . ARG A 1 111 ? 32.647 -36.026 -44.011 1.00 91.19 111 ARG A O 1
ATOM 846 N N . TRP A 1 112 ? 30.721 -35.575 -45.066 1.00 92.06 112 TRP A N 1
ATOM 847 C CA . TRP A 1 112 ? 31.135 -34.285 -45.603 1.00 92.06 112 TRP A CA 1
ATOM 848 C C . TRP A 1 112 ? 30.010 -33.268 -45.416 1.00 92.06 112 TRP A C 1
ATOM 850 O O . TRP A 1 112 ? 28.831 -33.619 -45.414 1.00 92.06 112 TRP A O 1
ATOM 860 N N . GLY A 1 113 ? 30.389 -32.007 -45.238 1.00 88.69 113 GLY A N 1
ATOM 861 C CA . GLY A 1 113 ? 29.460 -30.904 -45.046 1.00 88.69 113 GLY A CA 1
ATOM 862 C C . GLY A 1 113 ? 30.076 -29.599 -45.527 1.00 88.69 113 GLY A C 1
ATOM 863 O O . GLY A 1 113 ? 31.302 -29.446 -45.536 1.00 88.69 113 GLY A O 1
ATOM 864 N N . GLY A 1 114 ? 29.238 -28.672 -45.972 1.00 83.94 114 GLY A N 1
ATOM 865 C CA . GLY A 1 114 ? 29.698 -27.462 -46.633 1.00 83.94 114 GLY A CA 1
ATOM 866 C C . GLY A 1 114 ? 28.636 -26.382 -46.733 1.00 83.94 114 GLY A C 1
ATOM 867 O O . GLY A 1 114 ? 27.449 -26.675 -46.720 1.00 83.94 114 GLY A O 1
ATOM 868 N N . VAL A 1 115 ? 29.060 -25.126 -46.855 1.00 84.75 115 VAL A N 1
ATOM 869 C CA . VAL A 1 115 ? 28.144 -23.986 -47.000 1.00 84.75 115 VAL A CA 1
ATOM 870 C C . VAL A 1 115 ? 28.046 -23.584 -48.468 1.00 84.75 115 VAL A C 1
ATOM 872 O O . VAL A 1 115 ? 29.067 -23.368 -49.126 1.00 84.75 115 VAL A O 1
ATOM 875 N N . LEU A 1 116 ? 26.820 -23.454 -48.971 1.00 82.25 116 LEU A N 1
ATOM 876 C CA . LEU A 1 116 ? 26.512 -22.926 -50.297 1.00 82.25 116 LEU A CA 1
ATOM 877 C C . LEU A 1 116 ? 26.043 -21.462 -50.200 1.00 82.25 116 LEU A C 1
ATOM 879 O O . LEU A 1 116 ? 25.354 -21.097 -49.248 1.00 82.25 116 LEU A O 1
ATOM 883 N N . PRO A 1 117 ? 26.369 -20.603 -51.184 1.00 78.44 117 PRO A N 1
ATOM 884 C CA . PRO A 1 117 ? 25.990 -19.191 -51.172 1.00 78.44 117 PRO A CA 1
ATOM 885 C C . PRO A 1 117 ? 24.562 -18.978 -51.709 1.00 78.44 117 PRO A C 1
ATOM 887 O O . PRO A 1 117 ? 24.361 -18.266 -52.692 1.00 78.44 117 PRO A O 1
ATOM 890 N N . ILE A 1 118 ? 23.564 -19.621 -51.096 1.00 76.94 118 ILE A N 1
ATOM 891 C CA . ILE A 1 118 ? 22.148 -19.399 -51.424 1.00 76.94 118 ILE A CA 1
ATOM 892 C C . ILE A 1 118 ? 21.640 -18.225 -50.586 1.00 76.94 118 ILE A C 1
ATOM 894 O O . ILE A 1 118 ? 21.672 -18.285 -49.362 1.00 76.94 118 ILE A O 1
ATOM 898 N N . SER A 1 119 ? 21.178 -17.159 -51.243 1.00 71.06 119 SER A N 1
ATOM 899 C CA . SER A 1 119 ? 20.729 -15.924 -50.580 1.00 71.06 119 SER A CA 1
ATOM 900 C C . SER A 1 119 ? 19.297 -15.508 -50.928 1.00 71.06 119 SER A C 1
ATOM 902 O O . SER A 1 119 ? 18.873 -14.428 -50.531 1.00 71.06 119 SER A O 1
ATOM 904 N N . MET A 1 120 ? 18.568 -16.305 -51.716 1.00 71.56 120 MET A N 1
ATOM 905 C CA . MET A 1 120 ? 17.183 -16.018 -52.104 1.00 71.56 120 MET A CA 1
ATOM 906 C C . MET A 1 120 ? 16.294 -17.242 -51.857 1.00 71.56 120 MET A C 1
ATOM 908 O O . MET A 1 120 ? 16.728 -18.362 -52.164 1.00 71.56 120 MET A O 1
ATOM 912 N N . PRO A 1 121 ? 15.059 -17.037 -51.359 1.00 76.06 121 PRO A N 1
ATOM 913 C CA . PRO A 1 121 ? 14.110 -18.116 -51.154 1.00 76.06 121 PRO A CA 1
ATOM 914 C C . PRO A 1 121 ? 13.718 -18.745 -52.496 1.00 76.06 121 PRO A C 1
ATOM 916 O O . PRO A 1 121 ? 13.607 -18.068 -53.519 1.00 76.06 121 PRO A O 1
ATOM 919 N N . GLY A 1 122 ? 13.557 -20.062 -52.500 1.00 76.50 122 GLY A N 1
ATOM 920 C CA . GLY A 1 122 ? 13.262 -20.867 -53.677 1.00 76.50 122 GLY A CA 1
ATOM 921 C C . GLY A 1 122 ? 13.642 -22.336 -53.500 1.00 76.50 122 GLY A C 1
ATOM 922 O O . GLY A 1 122 ? 14.294 -22.729 -52.531 1.00 76.50 122 GLY A O 1
ATOM 923 N N . GLU A 1 123 ? 13.232 -23.152 -54.468 1.00 83.94 123 GLU A N 1
ATOM 924 C CA . GLU A 1 123 ? 13.602 -24.563 -54.573 1.00 83.94 123 GLU A CA 1
ATOM 925 C C . GLU A 1 123 ? 14.773 -24.711 -55.552 1.00 83.94 123 GLU A C 1
ATOM 927 O O . GLU A 1 123 ? 14.618 -24.551 -56.761 1.00 83.94 123 GLU A O 1
ATOM 932 N N . TRP A 1 124 ? 15.963 -24.994 -55.035 1.00 84.19 124 TRP A N 1
ATOM 933 C CA . TRP A 1 124 ? 17.197 -25.115 -55.802 1.00 84.19 124 TRP A CA 1
ATOM 934 C C . TRP A 1 124 ? 17.559 -26.581 -56.035 1.00 84.19 124 TRP A C 1
ATOM 936 O O . TRP A 1 124 ? 17.316 -27.438 -55.188 1.00 84.19 124 TRP A O 1
ATOM 946 N N . THR A 1 125 ? 18.198 -26.880 -57.167 1.00 87.62 125 THR A N 1
ATOM 947 C CA . THR A 1 125 ? 18.751 -28.216 -57.428 1.00 87.62 125 THR A CA 1
ATOM 948 C C . THR A 1 125 ? 20.256 -28.195 -57.199 1.00 87.62 125 THR A C 1
ATOM 950 O O . THR A 1 125 ? 20.961 -27.381 -57.790 1.00 87.62 125 THR A O 1
ATOM 953 N N . THR A 1 126 ? 20.776 -29.100 -56.379 1.00 89.69 126 THR A N 1
ATOM 954 C CA . THR A 1 126 ? 22.219 -29.283 -56.183 1.00 89.69 126 THR A CA 1
ATOM 955 C C . THR A 1 126 ? 22.667 -30.577 -56.843 1.00 89.69 126 THR A C 1
ATOM 957 O O . THR A 1 126 ? 21.927 -31.560 -56.879 1.00 89.69 126 THR A O 1
ATOM 960 N N . SER A 1 127 ? 23.879 -30.593 -57.395 1.00 91.25 127 SER A N 1
ATOM 961 C CA . SER A 1 127 ? 24.495 -31.816 -57.918 1.00 91.25 127 SER A CA 1
ATOM 962 C C . SER A 1 127 ? 25.862 -32.042 -57.299 1.00 91.25 127 SER A C 1
ATOM 964 O O . SER A 1 127 ? 26.606 -31.078 -57.137 1.00 91.25 127 SER A O 1
ATOM 966 N N . ALA A 1 128 ? 26.195 -33.290 -56.973 1.00 91.88 128 ALA A N 1
ATOM 967 C CA . ALA A 1 128 ? 27.459 -33.640 -56.336 1.00 91.88 128 ALA A CA 1
ATOM 968 C C . ALA A 1 128 ? 28.136 -34.840 -57.005 1.00 91.88 128 ALA A C 1
ATOM 970 O O . ALA A 1 128 ? 27.467 -35.782 -57.432 1.00 91.88 128 ALA A O 1
ATOM 971 N N . TYR A 1 129 ? 29.464 -34.818 -57.075 1.00 93.56 129 TYR A N 1
ATOM 972 C CA . TYR A 1 129 ? 30.296 -35.975 -57.412 1.00 93.56 129 TYR A CA 1
ATOM 973 C C . TYR A 1 129 ? 31.569 -35.974 -56.555 1.00 93.56 129 TYR A C 1
ATOM 975 O O . TYR A 1 129 ? 31.976 -34.930 -56.049 1.00 93.56 129 TYR A O 1
ATOM 983 N N . ALA A 1 130 ? 32.192 -37.136 -56.381 1.00 92.00 130 ALA A N 1
ATOM 984 C CA . ALA A 1 130 ? 33.394 -37.318 -55.575 1.00 92.00 130 ALA A CA 1
ATOM 985 C C . ALA A 1 130 ? 34.572 -37.812 -56.428 1.00 92.00 130 ALA A C 1
ATOM 987 O O . ALA A 1 130 ? 34.362 -38.571 -57.375 1.00 92.00 130 ALA A O 1
ATOM 988 N N . GLU A 1 131 ? 35.788 -37.386 -56.088 1.00 91.75 131 GLU A N 1
ATOM 989 C CA . GLU A 1 131 ? 37.052 -37.824 -56.696 1.00 91.75 131 GLU A CA 1
ATOM 990 C C . GLU A 1 131 ? 37.990 -38.359 -55.606 1.00 91.75 131 GLU A C 1
ATOM 992 O O . GLU A 1 131 ? 38.214 -37.686 -54.594 1.00 91.75 131 GLU A O 1
ATOM 997 N N . ASP A 1 132 ? 38.501 -39.577 -55.786 1.00 88.56 132 ASP A N 1
ATOM 998 C CA . ASP A 1 132 ? 39.460 -40.204 -54.869 1.00 88.56 132 ASP A CA 1
ATOM 999 C C . ASP A 1 132 ? 40.916 -39.772 -55.156 1.00 88.56 132 ASP A C 1
ATOM 1001 O O . ASP A 1 132 ? 41.218 -39.063 -56.120 1.00 88.56 132 ASP A O 1
ATOM 1005 N N . ALA A 1 133 ? 41.863 -40.215 -54.324 1.00 82.38 133 ALA A N 1
ATOM 1006 C CA . ALA A 1 133 ? 43.288 -39.927 -54.522 1.00 82.38 133 ALA A CA 1
ATOM 1007 C C . ALA A 1 133 ? 43.907 -40.634 -55.751 1.00 82.38 133 ALA A C 1
ATOM 1009 O O . ALA A 1 133 ? 45.000 -40.253 -56.188 1.00 82.38 133 ALA A O 1
ATOM 1010 N N . GLY A 1 134 ? 43.237 -41.659 -56.291 1.00 81.38 134 GLY A N 1
ATOM 1011 C CA . GLY A 1 134 ? 43.581 -42.365 -57.528 1.00 81.38 134 GLY A CA 1
ATOM 1012 C C . GLY A 1 134 ? 43.100 -41.647 -58.797 1.00 81.38 134 GLY A C 1
ATOM 1013 O O . GLY A 1 134 ? 43.527 -41.993 -59.904 1.00 81.38 134 GLY A O 1
ATOM 1014 N N . GLY A 1 135 ? 42.273 -40.607 -58.648 1.00 82.06 135 GLY A N 1
ATOM 1015 C CA . GLY A 1 135 ? 41.665 -39.837 -59.730 1.00 82.06 135 GLY A CA 1
ATOM 1016 C C . GLY A 1 135 ? 40.436 -40.510 -60.348 1.00 82.06 135 GLY A C 1
ATOM 1017 O O . GLY A 1 135 ? 40.063 -40.174 -61.478 1.00 82.06 135 GLY A O 1
ATOM 1018 N N . GLN A 1 136 ? 39.821 -41.483 -59.666 1.00 87.56 136 GLN A N 1
ATOM 1019 C CA . GLN A 1 136 ? 38.543 -42.050 -60.091 1.00 87.56 136 GLN A CA 1
ATOM 1020 C C . GLN A 1 136 ? 37.387 -41.201 -59.576 1.00 87.56 136 GLN A C 1
ATOM 1022 O O . GLN A 1 136 ? 37.440 -40.610 -58.501 1.00 87.56 136 GLN A O 1
ATOM 1027 N N . VAL A 1 137 ? 36.322 -41.145 -60.374 1.00 89.88 137 VAL A N 1
ATOM 1028 C CA . VAL A 1 137 ? 35.207 -40.220 -60.164 1.00 89.88 137 VAL A CA 1
ATOM 1029 C C . VAL A 1 137 ? 33.905 -40.993 -59.984 1.00 89.88 137 VAL A C 1
ATOM 1031 O O . VAL A 1 137 ? 33.610 -41.916 -60.751 1.00 89.88 137 VAL A O 1
ATOM 1034 N N . SER A 1 138 ? 33.110 -40.591 -58.994 1.00 91.81 138 SER A N 1
ATOM 1035 C CA . SER A 1 138 ? 31.783 -41.149 -58.736 1.00 91.81 138 SER A CA 1
ATOM 1036 C C . SER A 1 138 ? 30.779 -40.809 -59.846 1.00 91.81 138 SER A C 1
ATOM 1038 O O . SER A 1 138 ? 30.982 -39.924 -60.679 1.00 91.81 138 SER A O 1
ATOM 1040 N N . GLN A 1 139 ? 29.612 -41.459 -59.826 1.00 89.25 139 GLN A N 1
ATOM 1041 C CA . GLN A 1 139 ? 28.455 -40.920 -60.549 1.00 89.25 139 GLN A CA 1
ATOM 1042 C C . GLN A 1 139 ? 28.004 -39.597 -59.915 1.00 89.25 139 GLN A C 1
ATOM 1044 O O . GLN A 1 139 ? 28.089 -39.435 -58.696 1.00 89.25 139 GLN A O 1
ATOM 1049 N N . THR A 1 140 ? 27.508 -38.671 -60.739 1.00 90.25 140 THR A N 1
ATOM 1050 C CA . THR A 1 140 ? 26.882 -37.436 -60.258 1.00 90.25 140 THR A CA 1
ATOM 1051 C C . THR A 1 140 ? 25.496 -37.736 -59.697 1.00 90.25 140 THR A C 1
ATOM 1053 O O . THR A 1 140 ? 24.664 -38.332 -60.387 1.00 90.25 140 THR A O 1
ATOM 1056 N N . ILE A 1 141 ? 25.242 -37.284 -58.475 1.00 90.81 141 ILE A N 1
ATOM 1057 C CA . ILE A 1 141 ? 23.934 -37.341 -57.817 1.00 90.81 141 ILE A CA 1
ATOM 1058 C C . ILE A 1 141 ? 23.299 -35.953 -57.774 1.00 90.81 141 ILE A C 1
ATOM 1060 O O . ILE A 1 141 ? 23.995 -34.950 -57.922 1.00 90.81 141 ILE A O 1
ATOM 1064 N N . TYR A 1 142 ? 21.987 -35.905 -57.559 1.00 90.81 142 TYR A N 1
ATOM 1065 C CA . TYR A 1 142 ? 21.218 -34.669 -57.450 1.00 90.81 142 TYR A CA 1
ATOM 1066 C C . TYR A 1 142 ? 20.397 -34.689 -56.161 1.00 90.81 142 TYR A C 1
ATOM 1068 O O . TYR A 1 142 ? 19.910 -35.752 -55.778 1.00 90.81 142 TYR A O 1
ATOM 1076 N N . SER A 1 143 ? 20.245 -33.530 -55.524 1.00 88.56 143 SER A N 1
ATOM 1077 C CA . SER A 1 143 ? 19.373 -33.313 -54.364 1.00 88.56 143 SER A CA 1
ATOM 1078 C C . SER A 1 143 ? 18.656 -31.968 -54.499 1.00 88.56 143 SER A C 1
ATOM 1080 O O . SER A 1 143 ? 18.999 -31.152 -55.364 1.00 88.56 143 SER A O 1
ATOM 1082 N N . THR A 1 144 ? 17.663 -31.746 -53.645 1.00 84.06 144 THR A N 1
ATOM 1083 C CA . THR A 1 144 ? 16.911 -30.494 -53.575 1.00 84.06 144 THR A CA 1
ATOM 1084 C C . THR A 1 144 ? 17.327 -29.706 -52.335 1.00 84.06 144 THR A C 1
ATOM 1086 O O . THR A 1 144 ? 17.452 -30.248 -51.236 1.00 84.06 144 THR A O 1
ATOM 1089 N N . ALA A 1 145 ? 17.540 -28.407 -52.528 1.00 82.38 145 ALA A N 1
ATOM 1090 C CA . ALA A 1 145 ? 17.835 -27.430 -51.494 1.00 82.38 145 ALA A CA 1
ATOM 1091 C C . ALA A 1 145 ? 16.699 -26.397 -51.453 1.00 82.38 145 ALA A C 1
ATOM 1093 O O . ALA A 1 145 ? 16.535 -25.620 -52.391 1.00 82.38 145 ALA A O 1
ATOM 1094 N N . ILE A 1 146 ? 15.895 -26.399 -50.392 1.00 83.00 146 ILE A N 1
ATOM 1095 C CA . ILE A 1 146 ? 14.701 -25.559 -50.258 1.00 83.00 146 ILE A CA 1
ATOM 1096 C C . ILE A 1 146 ? 14.976 -24.445 -49.248 1.00 83.00 146 ILE A C 1
ATOM 1098 O O . ILE A 1 146 ? 15.356 -24.708 -48.107 1.00 83.00 146 ILE A O 1
ATOM 1102 N N . MET A 1 147 ? 14.735 -23.203 -49.662 1.00 81.12 147 MET A N 1
ATOM 1103 C CA . MET A 1 147 ? 14.603 -22.058 -48.764 1.00 81.12 147 MET A CA 1
ATOM 1104 C C . MET A 1 147 ? 13.181 -21.505 -48.927 1.00 81.12 147 MET A C 1
ATOM 1106 O O . MET A 1 147 ? 12.896 -20.922 -49.974 1.00 81.12 147 MET A O 1
ATOM 1110 N N . PRO A 1 148 ? 12.252 -21.738 -47.981 1.00 77.19 148 PRO A N 1
ATOM 1111 C CA . PRO A 1 148 ? 10.874 -21.290 -48.131 1.00 77.19 148 PRO A CA 1
ATOM 1112 C C . PRO A 1 148 ? 10.813 -19.759 -48.175 1.00 77.19 148 PRO A C 1
ATOM 1114 O O . PRO A 1 148 ? 11.633 -19.073 -47.563 1.00 77.19 148 PRO A O 1
ATOM 1117 N N . THR A 1 149 ? 9.849 -19.221 -48.922 1.00 76.00 149 THR A N 1
ATOM 1118 C CA . THR A 1 149 ? 9.547 -17.785 -48.893 1.00 76.00 149 THR A CA 1
ATOM 1119 C C . THR A 1 149 ? 9.072 -17.402 -47.493 1.00 76.00 149 THR A C 1
ATOM 1121 O O . THR A 1 149 ? 8.200 -18.103 -46.971 1.00 76.00 149 THR A O 1
ATOM 1124 N N . PRO A 1 150 ? 9.620 -16.338 -46.880 1.00 71.94 150 PRO A N 1
ATOM 1125 C CA . PRO A 1 150 ? 9.151 -15.885 -45.576 1.00 71.94 150 PRO A CA 1
ATOM 1126 C C . PRO A 1 150 ? 7.690 -15.423 -45.672 1.00 71.94 150 PRO A C 1
ATOM 1128 O O . PRO A 1 150 ? 7.275 -14.864 -46.690 1.00 71.94 150 PRO A O 1
ATOM 1131 N N . GLU A 1 151 ? 6.910 -15.677 -44.623 1.00 71.12 151 GLU A N 1
ATOM 1132 C CA . GLU A 1 151 ? 5.553 -15.146 -44.490 1.00 71.12 151 GLU A CA 1
ATOM 1133 C C . GLU A 1 151 ? 5.645 -13.682 -44.033 1.00 71.12 151 GLU A C 1
ATOM 1135 O O . GLU A 1 151 ? 6.244 -13.390 -42.999 1.00 71.12 151 GLU A O 1
ATOM 1140 N N . GLU A 1 152 ? 5.114 -12.757 -44.836 1.00 74.44 152 GLU A N 1
ATOM 1141 C CA . GLU A 1 152 ? 5.122 -11.319 -44.541 1.00 74.44 152 GLU A CA 1
ATOM 1142 C C . GLU A 1 152 ? 3.756 -10.923 -43.953 1.00 74.44 152 GLU A C 1
ATOM 1144 O O . GLU A 1 152 ? 2.748 -11.019 -44.662 1.00 74.44 152 GLU A O 1
ATOM 1149 N N . PRO A 1 153 ? 3.678 -10.532 -42.665 1.00 77.38 153 PRO A N 1
ATOM 1150 C CA . PRO A 1 153 ? 2.427 -10.064 -42.076 1.00 77.38 153 PRO A CA 1
ATOM 1151 C C . PRO A 1 153 ? 2.001 -8.725 -42.694 1.00 77.38 153 PRO A C 1
ATOM 1153 O O . PRO A 1 153 ? 2.828 -7.982 -43.220 1.00 77.38 153 PRO A O 1
ATOM 1156 N N . ALA A 1 154 ? 0.705 -8.407 -42.616 1.00 80.25 154 ALA A N 1
ATOM 1157 C CA . ALA A 1 154 ? 0.184 -7.136 -43.114 1.00 80.25 154 ALA A CA 1
ATOM 1158 C C . ALA A 1 154 ? 0.862 -5.944 -42.420 1.00 80.25 154 ALA A C 1
ATOM 1160 O O . ALA A 1 154 ? 1.134 -5.992 -41.223 1.00 80.25 154 ALA A O 1
ATOM 1161 N N . ALA A 1 155 ? 1.131 -4.881 -43.179 1.00 81.19 155 ALA A N 1
ATOM 1162 C CA . ALA A 1 155 ? 1.767 -3.685 -42.644 1.00 81.19 155 ALA A CA 1
ATOM 1163 C C . ALA A 1 155 ? 0.848 -2.949 -41.659 1.00 81.19 155 ALA A C 1
ATOM 1165 O O . ALA A 1 155 ? -0.332 -2.741 -41.951 1.00 81.19 155 ALA A O 1
ATOM 1166 N N . GLU A 1 156 ? 1.407 -2.505 -40.538 1.00 84.12 156 GLU A N 1
ATOM 1167 C CA . GLU A 1 156 ? 0.754 -1.610 -39.579 1.00 84.12 156 GLU A CA 1
ATOM 1168 C C . GLU A 1 156 ? 1.347 -0.209 -39.703 1.00 84.12 156 GLU A C 1
ATOM 1170 O O . GLU A 1 156 ? 2.474 -0.051 -40.172 1.00 84.12 156 GLU A O 1
ATOM 1175 N N . PHE A 1 157 ? 0.611 0.827 -39.308 1.00 83.69 157 PHE A N 1
ATOM 1176 C CA . PHE A 1 157 ? 1.137 2.185 -39.389 1.00 83.69 157 PHE A CA 1
ATOM 1177 C C . PHE A 1 157 ? 0.533 3.140 -38.366 1.00 83.69 157 PHE A C 1
ATOM 1179 O O . PHE A 1 157 ? -0.600 2.979 -37.917 1.00 83.69 157 PHE A O 1
ATOM 1186 N N . THR A 1 158 ? 1.311 4.170 -38.046 1.00 83.88 158 THR A N 1
ATOM 1187 C CA . THR A 1 158 ? 0.879 5.345 -37.282 1.00 83.88 158 THR A CA 1
ATOM 1188 C C . THR A 1 158 ? 0.621 6.506 -38.237 1.00 83.88 158 THR A C 1
ATOM 1190 O O . THR A 1 158 ? 1.187 6.549 -39.329 1.00 83.88 158 THR A O 1
ATOM 1193 N N . THR A 1 159 ? -0.239 7.449 -37.856 1.00 85.31 159 THR A N 1
ATOM 1194 C CA . THR A 1 159 ? -0.576 8.606 -38.697 1.00 85.31 159 THR A CA 1
ATOM 1195 C C . THR A 1 159 ? -0.581 9.887 -37.881 1.00 85.31 159 THR A C 1
ATOM 1197 O O . THR A 1 159 ? -1.173 9.933 -36.806 1.00 85.31 159 THR A O 1
ATOM 1200 N N . SER A 1 160 ? -0.007 10.944 -38.433 1.00 85.81 160 SER A N 1
ATOM 1201 C CA . SER A 1 160 ? -0.057 12.312 -37.938 1.00 85.81 160 SER A CA 1
ATOM 1202 C C . SER A 1 160 ? -0.375 13.265 -39.089 1.00 85.81 160 SER A C 1
ATOM 1204 O O . SER A 1 160 ? -0.160 12.953 -40.261 1.00 85.81 160 SER A O 1
ATOM 1206 N N . PHE A 1 161 ? -0.919 14.430 -38.755 1.00 86.94 161 PHE A N 1
ATOM 1207 C CA . PHE A 1 161 ? -1.306 15.448 -39.722 1.00 86.94 161 PHE A CA 1
ATOM 1208 C C . PHE A 1 161 ? -0.699 16.785 -39.322 1.00 86.94 161 PHE A C 1
ATOM 1210 O O . PHE A 1 161 ? -0.807 17.189 -38.166 1.00 86.94 161 PHE A O 1
ATOM 1217 N N . ALA A 1 162 ? -0.081 17.479 -40.274 1.00 81.25 162 ALA A N 1
ATOM 1218 C CA . ALA A 1 162 ? 0.446 18.816 -40.045 1.00 81.25 162 ALA A CA 1
ATOM 1219 C C . ALA A 1 162 ? 0.208 19.721 -41.257 1.00 81.25 162 ALA A C 1
ATOM 1221 O O . ALA A 1 162 ? 0.490 19.348 -42.398 1.00 81.25 162 ALA A O 1
ATOM 1222 N N . LEU A 1 163 ? -0.265 20.945 -41.003 1.00 78.38 163 LEU A N 1
ATOM 1223 C CA . LEU A 1 163 ? -0.296 22.000 -42.013 1.00 78.38 163 LEU A CA 1
ATOM 1224 C C . LEU A 1 163 ? 1.124 22.474 -42.335 1.00 78.38 163 LEU A C 1
ATOM 1226 O O . LEU A 1 163 ? 1.988 22.585 -41.462 1.00 78.38 163 LEU A O 1
ATOM 1230 N N . ASN A 1 164 ? 1.363 22.823 -43.596 1.00 75.06 164 ASN A N 1
ATOM 1231 C CA . ASN A 1 164 ? 2.634 23.393 -44.000 1.00 75.06 164 ASN A CA 1
ATOM 1232 C C . ASN A 1 164 ? 2.760 24.836 -43.481 1.00 75.06 164 ASN A C 1
ATOM 1234 O O . ASN A 1 164 ? 1.983 25.719 -43.843 1.00 75.06 164 ASN A O 1
ATOM 1238 N N . SER A 1 165 ? 3.802 25.102 -42.692 1.00 64.12 165 SER A N 1
ATOM 1239 C CA . SER A 1 165 ? 4.053 26.408 -42.062 1.00 64.12 165 SER A CA 1
ATOM 1240 C C . SER A 1 165 ? 4.308 27.565 -43.039 1.00 64.12 165 SER A C 1
ATOM 1242 O O . SER A 1 165 ? 4.290 28.729 -42.640 1.00 64.12 165 SER A O 1
ATOM 1244 N N . VAL A 1 166 ? 4.555 27.277 -44.322 1.00 66.50 166 VAL A N 1
ATOM 1245 C CA . VAL A 1 166 ? 4.802 28.283 -45.370 1.00 66.50 166 VAL A CA 1
ATOM 1246 C C . VAL A 1 166 ? 3.560 28.533 -46.231 1.00 66.50 166 VAL A C 1
ATOM 1248 O O . VAL A 1 166 ? 3.426 29.616 -46.806 1.00 66.50 166 VAL A O 1
ATOM 1251 N N . ASN A 1 167 ? 2.662 27.550 -46.346 1.00 69.81 167 ASN A N 1
ATOM 1252 C CA . ASN A 1 167 ? 1.431 27.656 -47.122 1.00 69.81 167 ASN A CA 1
ATOM 1253 C C . ASN A 1 167 ? 0.330 26.778 -46.513 1.00 69.81 167 ASN A C 1
ATOM 1255 O O . ASN A 1 167 ? 0.329 25.569 -46.728 1.00 69.81 167 ASN A O 1
ATOM 1259 N N . SER A 1 168 ? -0.630 27.408 -45.839 1.00 64.25 168 SER A N 1
ATOM 1260 C CA . SER A 1 168 ? -1.760 26.751 -45.171 1.00 64.25 168 SER A CA 1
ATOM 1261 C C . SER A 1 168 ? -2.717 26.013 -46.115 1.00 64.25 168 SER A C 1
ATOM 1263 O O . SER A 1 168 ? -3.566 25.268 -45.646 1.00 64.25 168 SER A O 1
ATOM 1265 N N . ASP A 1 169 ? -2.596 26.198 -47.435 1.00 78.50 169 ASP A N 1
ATOM 1266 C CA . ASP A 1 169 ? -3.362 25.418 -48.416 1.00 78.50 169 ASP A CA 1
ATOM 1267 C C . ASP A 1 169 ? -2.837 23.978 -48.564 1.00 78.50 169 ASP A C 1
ATOM 1269 O O . ASP A 1 169 ? -3.544 23.118 -49.079 1.00 78.50 169 ASP A O 1
ATOM 1273 N N . TRP A 1 170 ? -1.599 23.700 -48.144 1.00 82.38 170 TRP A N 1
ATOM 1274 C CA . TRP A 1 170 ? -0.985 22.374 -48.240 1.00 82.38 170 TRP A CA 1
ATOM 1275 C C . TRP A 1 170 ? -0.734 21.797 -46.851 1.00 82.38 170 TRP A C 1
ATOM 1277 O O . TRP A 1 170 ? -0.266 22.493 -45.951 1.00 82.38 170 TRP A O 1
ATOM 1287 N N . ALA A 1 171 ? -1.000 20.507 -46.701 1.00 85.56 171 ALA A N 1
ATOM 1288 C CA . ALA A 1 171 ? -0.748 19.741 -45.493 1.00 85.56 171 ALA A CA 1
ATOM 1289 C C . ALA A 1 171 ? -0.054 18.427 -45.842 1.00 85.56 171 ALA A C 1
ATOM 1291 O O . ALA A 1 171 ? -0.146 17.958 -46.976 1.00 85.56 171 ALA A O 1
ATOM 1292 N N . ASP A 1 172 ? 0.600 17.820 -44.862 1.00 89.19 172 ASP A N 1
ATOM 1293 C CA . ASP A 1 172 ? 1.211 16.506 -45.007 1.00 89.19 172 ASP A CA 1
ATOM 1294 C C . ASP A 1 172 ? 0.572 15.538 -44.004 1.00 89.19 172 ASP A C 1
ATOM 1296 O O . ASP A 1 172 ? 0.537 15.800 -42.799 1.00 89.19 172 ASP A O 1
ATOM 1300 N N . ILE A 1 173 ? 0.067 14.409 -44.510 1.00 91.38 173 ILE A N 1
ATOM 1301 C CA . ILE A 1 173 ? -0.235 13.237 -43.682 1.00 91.38 173 ILE A CA 1
ATOM 1302 C C . ILE A 1 173 ? 1.069 12.453 -43.576 1.00 91.38 173 ILE A C 1
ATOM 1304 O O . ILE A 1 173 ? 1.566 11.935 -44.580 1.00 91.38 173 ILE A O 1
ATOM 1308 N N . THR A 1 174 ? 1.642 12.387 -42.384 1.00 90.75 174 THR A N 1
ATOM 1309 C CA . THR A 1 174 ? 2.908 11.697 -42.119 1.00 90.75 174 THR A CA 1
ATOM 1310 C C . THR A 1 174 ? 2.708 10.525 -41.180 1.00 90.75 174 THR A C 1
ATOM 1312 O O . THR A 1 174 ? 1.677 10.413 -40.527 1.00 90.75 174 THR A O 1
ATOM 1315 N N . GLY A 1 175 ? 3.680 9.629 -41.102 1.00 88.88 175 GLY A N 1
ATOM 1316 C CA . GLY A 1 175 ? 3.586 8.487 -40.206 1.00 88.88 175 GLY A CA 1
ATOM 1317 C C . GLY A 1 175 ? 4.692 7.479 -40.436 1.00 88.88 175 GLY A C 1
ATOM 1318 O O . GLY A 1 175 ? 5.581 7.703 -41.258 1.00 88.88 175 GLY A O 1
ATOM 1319 N N . THR A 1 176 ? 4.625 6.361 -39.724 1.00 88.94 176 THR A N 1
ATOM 1320 C CA . THR A 1 176 ? 5.578 5.254 -39.856 1.00 88.94 176 THR A CA 1
ATOM 1321 C C . THR A 1 176 ? 4.858 3.974 -40.259 1.00 88.94 176 THR A C 1
ATOM 1323 O O . THR A 1 176 ? 3.747 3.729 -39.798 1.00 88.94 176 THR A O 1
ATOM 1326 N N . ILE A 1 177 ? 5.474 3.171 -41.130 1.00 88.88 177 ILE A N 1
ATOM 1327 C CA . ILE A 1 177 ? 5.010 1.847 -41.554 1.00 88.88 177 ILE A CA 1
ATOM 1328 C C . ILE A 1 177 ? 5.867 0.782 -40.871 1.00 88.88 177 ILE A C 1
ATOM 1330 O O . ILE A 1 177 ? 7.068 0.667 -41.129 1.00 88.88 177 ILE A O 1
ATOM 1334 N N . THR A 1 178 ? 5.231 -0.047 -40.056 1.00 86.94 178 THR A N 1
ATOM 1335 C CA . THR A 1 178 ? 5.817 -1.249 -39.469 1.00 86.94 178 THR A CA 1
ATOM 1336 C C . THR A 1 178 ? 5.561 -2.426 -40.410 1.00 86.94 178 THR A C 1
ATOM 1338 O O . THR A 1 178 ? 4.446 -2.932 -40.518 1.00 86.94 178 THR A O 1
ATOM 1341 N N . HIS A 1 179 ? 6.602 -2.851 -41.131 1.00 83.38 179 HIS A N 1
ATOM 1342 C CA . HIS A 1 179 ? 6.581 -4.003 -42.040 1.00 83.38 179 HIS A CA 1
ATOM 1343 C C . HIS A 1 179 ? 7.981 -4.633 -42.123 1.00 83.38 179 HIS A C 1
ATOM 1345 O O . HIS A 1 179 ? 8.977 -3.946 -41.901 1.00 83.38 179 HIS A O 1
ATOM 1351 N N . ALA A 1 180 ? 8.085 -5.920 -42.482 1.00 77.25 180 ALA A N 1
ATOM 1352 C CA . ALA A 1 180 ? 9.377 -6.609 -42.634 1.00 77.25 180 ALA A CA 1
ATOM 1353 C C . ALA A 1 180 ? 10.268 -5.965 -43.717 1.00 77.25 180 ALA A C 1
ATOM 1355 O O . ALA A 1 180 ? 11.494 -5.931 -43.605 1.00 77.25 180 ALA A O 1
ATOM 1356 N N . PHE A 1 181 ? 9.630 -5.404 -44.747 1.00 81.69 181 PHE A N 1
ATOM 1357 C CA . PHE A 1 181 ? 10.259 -4.624 -45.811 1.00 81.69 181 PHE A CA 1
ATOM 1358 C C . PHE A 1 181 ? 9.459 -3.331 -46.010 1.00 81.69 181 PHE A C 1
ATOM 1360 O O . PHE A 1 181 ? 8.576 -3.274 -46.861 1.00 81.69 181 PHE A O 1
ATOM 1367 N N . PRO A 1 182 ? 9.685 -2.288 -45.202 1.00 78.62 182 PRO A N 1
ATOM 1368 C CA . PRO A 1 182 ? 8.871 -1.077 -45.278 1.00 78.62 182 PRO A CA 1
ATOM 1369 C C . PRO A 1 182 ? 9.228 -0.234 -46.513 1.00 78.62 182 PRO A C 1
ATOM 1371 O O . PRO A 1 182 ? 8.388 0.450 -47.086 1.00 78.62 182 PRO A O 1
ATOM 1374 N N . SER A 1 183 ? 10.452 -0.377 -47.023 1.00 80.75 183 SER A N 1
ATOM 1375 C CA . SER A 1 183 ? 10.915 0.291 -48.242 1.00 80.75 183 SER A CA 1
ATOM 1376 C C . SER A 1 183 ? 10.281 -0.230 -49.537 1.00 80.75 183 SER A C 1
ATOM 1378 O O . SER A 1 183 ? 10.476 0.385 -50.586 1.00 80.75 183 SER A O 1
ATOM 1380 N N . THR A 1 184 ? 9.550 -1.350 -49.492 1.00 84.75 184 THR A N 1
ATOM 1381 C CA . THR A 1 184 ? 8.798 -1.889 -50.639 1.00 84.75 184 THR A CA 1
ATOM 1382 C C . THR A 1 184 ? 7.336 -1.453 -50.649 1.00 84.75 184 THR A C 1
ATOM 1384 O O . THR A 1 184 ? 6.600 -1.858 -51.541 1.00 84.75 184 THR A O 1
ATOM 1387 N N . CYS A 1 185 ? 6.905 -0.658 -49.670 1.00 86.94 185 CYS A N 1
ATOM 1388 C CA . CYS A 1 185 ? 5.528 -0.206 -49.561 1.00 86.94 185 CYS A CA 1
ATOM 1389 C C . CYS A 1 185 ? 5.207 0.938 -50.532 1.00 86.94 185 CYS A C 1
ATOM 1391 O O . CYS A 1 185 ? 5.951 1.916 -50.632 1.00 86.94 185 CYS A O 1
ATOM 1393 N N . GLU A 1 186 ? 4.049 0.853 -51.183 1.00 90.81 186 GLU A N 1
ATOM 1394 C CA . GLU A 1 186 ? 3.387 1.976 -51.845 1.00 90.81 186 GLU A CA 1
ATOM 1395 C C . GLU A 1 186 ? 2.230 2.457 -50.964 1.00 90.81 186 GLU A C 1
ATOM 1397 O O . GLU A 1 186 ? 1.401 1.659 -50.529 1.00 90.81 186 GLU A O 1
ATOM 1402 N N . ILE A 1 187 ? 2.166 3.764 -50.692 1.00 92.88 187 ILE A N 1
ATOM 1403 C CA . ILE A 1 187 ? 1.136 4.347 -49.827 1.00 92.88 187 ILE A CA 1
ATOM 1404 C C . ILE A 1 187 ? 0.338 5.432 -50.547 1.00 92.88 187 ILE A C 1
ATOM 1406 O O . ILE A 1 187 ? 0.883 6.220 -51.325 1.00 92.88 187 ILE A O 1
ATOM 1410 N N . SER A 1 188 ? -0.965 5.488 -50.278 1.00 93.75 188 SER A N 1
ATOM 1411 C CA . SER A 1 188 ? -1.860 6.507 -50.823 1.00 93.75 188 SER A CA 1
ATOM 1412 C C . SER A 1 188 ? -2.987 6.869 -49.862 1.00 93.75 188 SER A C 1
ATOM 1414 O O . SER A 1 188 ? -3.465 6.025 -49.108 1.00 93.75 188 SER A O 1
ATOM 1416 N N . TYR A 1 189 ? -3.446 8.116 -49.931 1.00 94.94 189 TYR A N 1
ATOM 1417 C CA . TYR A 1 189 ? -4.720 8.546 -49.364 1.00 94.94 189 TYR A CA 1
ATOM 1418 C C . TYR A 1 189 ? -5.785 8.536 -50.466 1.00 94.94 189 TYR A C 1
ATOM 1420 O O . TYR A 1 189 ? -5.548 9.025 -51.570 1.00 94.94 189 TYR A O 1
ATOM 1428 N N . GLN A 1 190 ? -6.955 7.970 -50.193 1.00 94.31 190 GLN A N 1
ATOM 1429 C CA . GLN A 1 190 ? -8.079 7.832 -51.118 1.00 94.31 190 GLN A CA 1
ATOM 1430 C C . GLN A 1 190 ? -9.272 8.627 -50.574 1.00 94.31 190 GLN A C 1
ATOM 1432 O O . GLN A 1 190 ? -10.105 8.074 -49.851 1.00 94.31 190 GLN A O 1
ATOM 1437 N N . PRO A 1 191 ? -9.372 9.929 -50.901 1.00 92.62 191 PRO A N 1
ATOM 1438 C CA . PRO A 1 191 ? -10.486 10.757 -50.466 1.00 92.62 191 PRO A CA 1
ATOM 1439 C C . PRO A 1 191 ? -11.796 10.281 -51.098 1.00 92.62 191 PRO A C 1
ATOM 1441 O O . PRO A 1 191 ? -11.852 9.921 -52.282 1.00 92.62 191 PRO A O 1
ATOM 1444 N N . GLN A 1 192 ? -12.887 10.328 -50.338 1.00 90.88 192 GLN A N 1
ATOM 1445 C CA . GLN A 1 192 ? -14.186 9.836 -50.774 1.00 90.88 192 GLN A CA 1
ATOM 1446 C C . GLN A 1 192 ? -14.661 10.587 -52.030 1.00 90.88 192 GLN A C 1
ATOM 1448 O O . GLN A 1 192 ? -14.962 11.782 -52.007 1.00 90.88 192 GLN A O 1
ATOM 1453 N N . GLY A 1 193 ? -14.752 9.860 -53.148 1.00 87.81 193 GLY A N 1
ATOM 1454 C CA . GLY A 1 193 ? -15.260 10.370 -54.425 1.00 87.81 193 GLY A CA 1
ATOM 1455 C C . GLY A 1 193 ? -14.295 11.245 -55.236 1.00 87.81 193 GLY A C 1
ATOM 1456 O O . GLY A 1 193 ? -14.743 11.851 -56.212 1.00 87.81 193 GLY A O 1
ATOM 1457 N N . GLN A 1 194 ? -13.012 11.317 -54.863 1.00 91.38 194 GLN A N 1
ATOM 1458 C CA . GLN A 1 194 ? -11.963 12.003 -55.632 1.00 91.38 194 GLN A CA 1
ATOM 1459 C C . GLN A 1 194 ? -11.073 10.985 -56.389 1.00 91.38 194 GLN A C 1
ATOM 1461 O O . GLN A 1 194 ? -11.551 9.925 -56.791 1.00 91.38 194 GLN A O 1
ATOM 1466 N N . GLU A 1 195 ? -9.803 11.320 -56.629 1.00 90.69 195 GLU A N 1
ATOM 1467 C CA . GLU A 1 195 ? -8.750 10.414 -57.117 1.00 90.69 195 GLU A CA 1
ATOM 1468 C C . GLU A 1 195 ? -7.729 10.185 -55.991 1.00 90.69 195 GLU A C 1
ATOM 1470 O O . GLU A 1 195 ? -7.576 11.042 -55.120 1.00 90.69 195 GLU A O 1
ATOM 1475 N N . ALA A 1 196 ? -7.024 9.050 -56.012 1.00 90.25 196 ALA A N 1
ATOM 1476 C CA . ALA A 1 196 ? -6.033 8.715 -54.988 1.00 90.25 196 ALA A CA 1
ATOM 1477 C C . ALA A 1 196 ? -4.807 9.648 -55.032 1.00 90.25 196 ALA A C 1
ATOM 1479 O O . ALA A 1 196 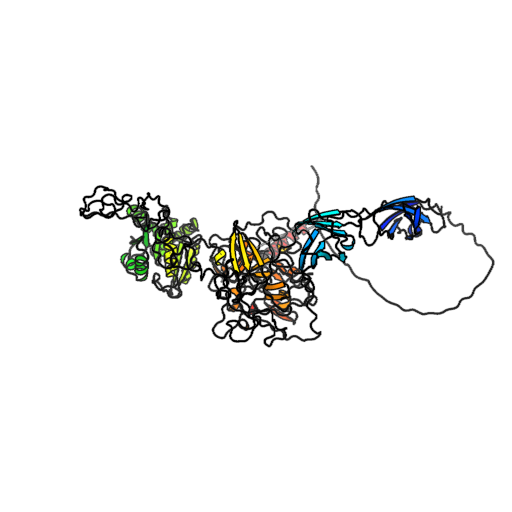? -4.272 9.950 -56.105 1.00 90.25 196 ALA A O 1
ATOM 1480 N N . LEU A 1 197 ? -4.345 10.068 -53.855 1.00 93.62 197 LEU A N 1
ATOM 1481 C CA . LEU A 1 197 ? -3.150 10.879 -53.640 1.00 93.62 197 LEU A CA 1
ATOM 1482 C C . LEU A 1 197 ? -2.016 9.978 -53.149 1.00 93.62 197 LEU A C 1
ATOM 1484 O O . LEU A 1 197 ? -2.093 9.411 -52.064 1.00 93.62 197 LEU A O 1
ATOM 1488 N N . ASN A 1 198 ? -0.963 9.836 -53.949 1.00 93.31 198 ASN A N 1
ATOM 1489 C CA . ASN A 1 198 ? 0.164 8.966 -53.611 1.00 93.31 198 ASN A CA 1
ATOM 1490 C C . ASN A 1 198 ? 1.148 9.669 -52.668 1.00 93.31 198 ASN A C 1
ATOM 1492 O O . ASN A 1 198 ? 1.499 10.830 -52.893 1.00 93.31 198 ASN A O 1
ATOM 1496 N N . GLY A 1 199 ? 1.630 8.939 -51.664 1.00 89.25 199 GLY A N 1
ATOM 1497 C CA . GLY A 1 199 ? 2.693 9.371 -50.764 1.00 89.25 199 GLY A CA 1
ATOM 1498 C C . GLY A 1 199 ? 4.073 8.869 -51.163 1.00 89.25 199 GLY A C 1
ATOM 1499 O O . GLY A 1 199 ? 4.251 8.110 -52.116 1.00 89.25 199 GLY A O 1
ATOM 1500 N N . GLN A 1 200 ? 5.069 9.316 -50.411 1.00 90.75 200 GLN A N 1
ATOM 1501 C CA . GLN A 1 200 ? 6.443 8.835 -50.481 1.00 90.75 200 GLN A CA 1
ATOM 1502 C C . GLN A 1 200 ? 6.768 8.043 -49.223 1.00 90.75 200 GLN A C 1
ATOM 1504 O O . GLN A 1 200 ? 6.405 8.476 -48.136 1.00 90.75 200 GLN A O 1
ATOM 1509 N N . VAL A 1 201 ? 7.488 6.931 -49.380 1.00 88.81 201 VAL A N 1
ATOM 1510 C CA . VAL A 1 201 ? 8.023 6.126 -48.276 1.00 88.81 201 VAL A CA 1
ATOM 1511 C C . VAL A 1 201 ? 9.550 6.213 -48.302 1.00 88.81 201 VAL A C 1
ATOM 1513 O O . VAL A 1 201 ? 10.175 5.978 -49.340 1.00 88.81 201 VAL A O 1
ATOM 1516 N N . ILE A 1 202 ? 10.164 6.583 -47.178 1.00 86.19 202 ILE A N 1
ATOM 1517 C CA . ILE A 1 202 ? 11.616 6.695 -47.005 1.00 86.19 202 ILE A CA 1
ATOM 1518 C C . ILE A 1 202 ? 12.012 5.888 -45.767 1.00 86.19 202 ILE A C 1
ATOM 1520 O O . ILE A 1 202 ? 11.822 6.315 -44.634 1.00 86.19 202 ILE A O 1
ATOM 1524 N N . GLY A 1 203 ? 12.603 4.712 -45.984 1.00 83.81 203 GLY A N 1
ATOM 1525 C CA . GLY A 1 203 ? 12.883 3.786 -44.887 1.00 83.81 203 GLY A CA 1
ATOM 1526 C C . GLY A 1 203 ? 11.579 3.192 -44.358 1.00 83.81 203 GLY A C 1
ATOM 1527 O O . GLY A 1 203 ? 10.980 2.379 -45.057 1.00 83.81 203 GLY A O 1
ATOM 1528 N N . ALA A 1 204 ? 11.175 3.603 -43.155 1.00 82.50 204 ALA A N 1
ATOM 1529 C CA . ALA A 1 204 ? 9.886 3.266 -42.550 1.00 82.50 204 ALA A CA 1
ATOM 1530 C C . ALA A 1 204 ? 8.916 4.456 -42.499 1.00 82.50 204 ALA A C 1
ATOM 1532 O O . ALA A 1 204 ? 7.725 4.253 -42.297 1.00 82.50 204 ALA A O 1
ATOM 1533 N N . ASP A 1 205 ? 9.391 5.680 -42.719 1.00 89.25 205 ASP A N 1
ATOM 1534 C CA . ASP A 1 205 ? 8.556 6.873 -42.619 1.00 89.25 205 ASP A CA 1
ATOM 1535 C C . ASP A 1 205 ? 7.840 7.129 -43.943 1.00 89.25 205 ASP A C 1
ATOM 1537 O O . ASP A 1 205 ? 8.413 6.927 -45.021 1.00 89.25 205 ASP A O 1
ATOM 1541 N N . PHE A 1 206 ? 6.610 7.629 -43.882 1.00 92.44 206 PHE A N 1
ATOM 1542 C CA . PHE A 1 206 ? 5.879 8.073 -45.056 1.00 92.44 206 PHE A CA 1
ATOM 1543 C C . PHE A 1 206 ? 5.358 9.501 -44.932 1.00 92.44 206 PHE A C 1
ATOM 1545 O O . PHE A 1 206 ? 5.164 10.036 -43.841 1.00 92.44 206 PHE A O 1
ATOM 1552 N N . SER A 1 207 ? 5.109 10.112 -46.088 1.00 91.50 207 SER A N 1
ATOM 1553 C CA . SER A 1 207 ? 4.496 11.432 -46.208 1.00 91.50 207 SER A CA 1
ATOM 1554 C C . SER A 1 207 ? 3.607 11.495 -47.449 1.00 91.50 207 SER A C 1
ATOM 1556 O O . SER A 1 207 ? 4.053 11.180 -48.557 1.00 91.50 207 SER A O 1
ATOM 1558 N N . ILE A 1 208 ? 2.345 11.881 -47.268 1.00 93.19 208 ILE A N 1
ATOM 1559 C CA . ILE A 1 208 ? 1.361 12.096 -48.331 1.00 93.19 208 ILE A CA 1
ATOM 1560 C C . ILE A 1 208 ? 0.996 13.587 -48.337 1.00 93.19 208 ILE A C 1
ATOM 1562 O O . ILE A 1 208 ? 0.309 14.039 -47.418 1.00 93.19 208 ILE A O 1
ATOM 1566 N N . PRO A 1 209 ? 1.412 14.351 -49.361 1.00 90.56 209 PRO A N 1
ATOM 1567 C CA . PRO A 1 209 ? 1.029 15.749 -49.479 1.00 90.56 209 PRO A CA 1
ATOM 1568 C C . PRO A 1 209 ? -0.428 15.866 -49.937 1.00 90.56 209 PRO A C 1
ATOM 1570 O O . PRO A 1 209 ? -0.825 15.276 -50.948 1.00 90.56 209 PRO A O 1
ATOM 1573 N N . VAL A 1 210 ? -1.214 16.668 -49.225 1.00 90.25 210 VAL A N 1
ATOM 1574 C CA . VAL A 1 210 ? -2.625 16.940 -49.515 1.00 90.25 210 VAL A CA 1
ATOM 1575 C C . VAL A 1 210 ? -2.870 18.446 -49.629 1.00 90.25 210 VAL A C 1
ATOM 1577 O O . VAL A 1 210 ? -2.289 19.247 -48.902 1.00 90.25 210 VAL A O 1
ATOM 1580 N N . ASP A 1 211 ? -3.734 18.846 -50.559 1.00 89.88 211 ASP A N 1
ATOM 1581 C CA . ASP A 1 211 ? -4.252 20.218 -50.611 1.00 89.88 211 ASP A CA 1
ATOM 1582 C C . ASP A 1 211 ? -5.435 20.287 -49.644 1.00 89.88 211 ASP A C 1
ATOM 1584 O O . ASP A 1 211 ? -6.490 19.709 -49.921 1.00 89.88 211 ASP A O 1
ATOM 1588 N N . TYR A 1 212 ? -5.242 20.922 -48.491 1.00 85.50 212 TYR A N 1
ATOM 1589 C CA . TYR A 1 212 ? -6.198 20.898 -47.386 1.00 85.50 212 TYR A CA 1
ATOM 1590 C C . TYR A 1 212 ? -7.566 21.453 -47.793 1.00 85.50 212 TYR A C 1
ATOM 1592 O O . TYR A 1 212 ? -8.598 20.903 -47.421 1.00 85.50 212 TYR A O 1
ATOM 1600 N N . ASN A 1 213 ? -7.583 22.499 -48.620 1.00 82.75 213 ASN A N 1
ATOM 1601 C CA . ASN A 1 213 ? -8.807 23.196 -49.009 1.00 82.75 213 ASN A CA 1
ATOM 1602 C C . ASN A 1 213 ? -9.523 22.544 -50.206 1.00 82.75 213 ASN A C 1
ATOM 1604 O O . ASN A 1 213 ? -10.700 22.823 -50.452 1.00 82.75 213 ASN A O 1
ATOM 1608 N N . ALA A 1 214 ? -8.834 21.695 -50.977 1.00 85.81 214 ALA A N 1
ATOM 1609 C CA . ALA A 1 214 ? -9.393 21.033 -52.160 1.00 85.81 214 ALA A CA 1
ATOM 1610 C C . ALA A 1 214 ? -9.658 19.525 -51.981 1.00 85.81 214 ALA A C 1
ATOM 1612 O O . ALA A 1 214 ? -10.436 18.939 -52.747 1.00 85.81 214 ALA A O 1
ATOM 1613 N N . THR A 1 215 ? -9.012 18.885 -51.007 1.00 88.19 215 THR A N 1
ATOM 1614 C CA . THR A 1 215 ? -9.113 17.440 -50.762 1.00 88.19 215 THR A CA 1
ATOM 1615 C C . THR A 1 215 ? -10.311 17.143 -49.867 1.00 88.19 215 THR A C 1
ATOM 1617 O O . THR A 1 215 ? -10.559 17.856 -48.903 1.00 88.19 215 THR A O 1
ATOM 1620 N N . ASN A 1 216 ? -11.080 16.096 -50.177 1.00 88.56 216 ASN A N 1
ATOM 1621 C CA . ASN A 1 216 ? -12.151 15.657 -49.281 1.00 88.56 216 ASN A CA 1
ATOM 1622 C C . ASN A 1 216 ? -11.528 15.127 -47.983 1.00 88.56 216 ASN A C 1
ATOM 1624 O O . ASN A 1 216 ? -10.626 14.296 -48.039 1.00 88.56 216 ASN A O 1
ATOM 1628 N N . HIS A 1 217 ? -12.000 15.607 -46.837 1.00 89.50 217 HIS A N 1
ATOM 1629 C CA . HIS A 1 217 ? -11.431 15.247 -45.542 1.00 89.50 217 HIS A CA 1
ATOM 1630 C C . HIS A 1 217 ? -11.824 13.848 -45.082 1.00 89.50 217 HIS A C 1
ATOM 1632 O O . HIS A 1 217 ? -11.130 13.284 -44.252 1.00 89.50 217 HIS A O 1
ATOM 1638 N N . ALA A 1 218 ? -12.868 13.239 -45.646 1.00 87.75 218 ALA A N 1
ATOM 1639 C CA . ALA A 1 218 ? -13.192 11.838 -45.394 1.00 87.75 218 ALA A CA 1
ATOM 1640 C C . ALA A 1 218 ? -12.561 10.934 -46.463 1.00 87.75 218 ALA A C 1
ATOM 1642 O O . ALA A 1 218 ? -12.825 11.110 -47.657 1.00 87.75 218 ALA A O 1
ATOM 1643 N N . GLY A 1 219 ? -11.779 9.932 -46.055 1.00 90.50 219 GLY A N 1
ATOM 1644 C CA . GLY A 1 219 ? -11.129 9.005 -46.980 1.00 90.50 219 GLY A CA 1
ATOM 1645 C C . GLY A 1 219 ? -10.508 7.788 -46.304 1.00 90.50 219 GLY A C 1
ATOM 1646 O O . GLY A 1 219 ? -10.736 7.520 -45.127 1.00 90.50 219 GLY A O 1
ATOM 1647 N N . GLU A 1 220 ? -9.719 7.041 -47.068 1.00 93.81 220 GLU A N 1
ATOM 1648 C CA . GLU A 1 220 ? -9.002 5.854 -46.595 1.00 93.81 220 GLU A CA 1
ATOM 1649 C C . GLU A 1 220 ? -7.502 5.992 -46.862 1.00 93.81 220 GLU A C 1
ATOM 1651 O O . GLU A 1 220 ? -7.116 6.473 -47.924 1.00 93.81 220 GLU A O 1
ATOM 1656 N N . ILE A 1 221 ? -6.646 5.544 -45.944 1.00 93.19 221 ILE A N 1
ATOM 1657 C CA . ILE A 1 221 ? -5.216 5.357 -46.238 1.00 93.19 221 ILE A CA 1
ATOM 1658 C C . ILE A 1 221 ? -5.004 3.898 -46.621 1.00 93.19 221 ILE A C 1
ATOM 1660 O O . ILE A 1 221 ? -5.434 2.990 -45.909 1.00 93.19 221 ILE A O 1
ATOM 1664 N N . VAL A 1 222 ? -4.353 3.686 -47.763 1.00 92.88 222 VAL A N 1
ATOM 1665 C CA . VAL A 1 222 ? -4.052 2.370 -48.324 1.00 92.88 222 VAL A CA 1
ATOM 1666 C C . VAL A 1 222 ? -2.544 2.209 -48.424 1.00 92.88 222 VAL A C 1
ATOM 1668 O O . VAL A 1 222 ? -1.890 3.016 -49.089 1.00 92.88 222 VAL A O 1
ATOM 1671 N N . ALA A 1 223 ? -2.026 1.156 -47.797 1.00 91.50 223 ALA A N 1
ATOM 1672 C CA . ALA A 1 223 ? -0.643 0.718 -47.919 1.00 91.50 223 ALA A CA 1
ATOM 1673 C C . ALA A 1 223 ? -0.606 -0.671 -48.569 1.00 91.50 223 ALA A C 1
ATOM 1675 O O . ALA A 1 223 ? -1.175 -1.627 -48.038 1.00 91.50 223 ALA A O 1
ATOM 1676 N N . ASP A 1 224 ? 0.052 -0.769 -49.719 1.00 90.88 224 ASP A N 1
ATOM 1677 C CA . ASP A 1 224 ? 0.347 -2.023 -50.407 1.00 90.88 224 ASP A CA 1
ATOM 1678 C C . ASP A 1 224 ? 1.837 -2.334 -50.184 1.00 90.88 224 ASP A C 1
ATOM 1680 O O . ASP A 1 224 ? 2.709 -1.610 -50.663 1.00 90.88 224 ASP A O 1
ATOM 1684 N N . CYS A 1 225 ? 2.136 -3.377 -49.409 1.00 85.25 225 CYS A N 1
ATOM 1685 C CA . CYS A 1 225 ? 3.474 -3.708 -48.919 1.00 85.25 225 CYS A CA 1
ATOM 1686 C C . CYS A 1 225 ? 3.808 -5.172 -49.194 1.00 85.25 225 CYS A C 1
ATOM 1688 O O . CYS A 1 225 ? 3.036 -6.056 -48.831 1.00 85.25 225 CYS A O 1
ATOM 1690 N N . GLY A 1 226 ? 4.975 -5.445 -49.773 1.00 79.81 226 GLY A N 1
ATOM 1691 C CA . GLY A 1 226 ? 5.447 -6.819 -49.919 1.00 79.81 226 GLY A CA 1
ATOM 1692 C C . GLY A 1 226 ? 6.690 -6.945 -50.787 1.00 79.81 226 GLY A C 1
ATOM 1693 O O . GLY A 1 226 ? 6.772 -6.301 -51.833 1.00 79.81 226 GLY A O 1
ATOM 1694 N N . LEU A 1 227 ? 7.656 -7.775 -50.382 1.00 78.44 227 LEU A N 1
ATOM 1695 C CA . LEU A 1 227 ? 8.777 -8.172 -51.248 1.00 78.44 227 LEU A CA 1
ATOM 1696 C C . LEU A 1 227 ? 8.571 -9.579 -51.826 1.00 78.44 227 LEU A C 1
ATOM 1698 O O . LEU A 1 227 ? 8.838 -9.807 -53.009 1.00 78.44 227 LEU A O 1
ATOM 1702 N N . PHE A 1 228 ? 8.106 -10.519 -50.999 1.00 74.88 228 PHE A N 1
ATOM 1703 C CA . PHE A 1 228 ? 7.828 -11.907 -51.376 1.00 74.88 228 PHE A CA 1
ATOM 1704 C C . PHE A 1 228 ? 6.332 -12.247 -51.360 1.00 74.88 228 PHE A C 1
ATOM 1706 O O . PHE A 1 228 ? 5.906 -13.093 -52.150 1.00 74.88 228 PHE A O 1
ATOM 1713 N N . THR A 1 229 ? 5.539 -11.585 -50.509 1.00 77.56 229 THR A N 1
ATOM 1714 C CA . THR A 1 229 ? 4.072 -11.711 -50.465 1.00 77.56 229 THR A CA 1
ATOM 1715 C C . THR A 1 229 ? 3.440 -10.324 -50.425 1.00 77.56 229 THR A C 1
ATOM 1717 O O . THR A 1 229 ? 3.768 -9.538 -49.547 1.00 77.56 229 THR A O 1
ATOM 1720 N N . ASP A 1 230 ? 2.523 -10.032 -51.349 1.00 78.25 230 ASP A N 1
ATOM 1721 C CA . ASP A 1 230 ? 1.807 -8.753 -51.357 1.00 78.25 230 ASP A CA 1
ATOM 1722 C C . ASP A 1 230 ? 0.759 -8.725 -50.233 1.00 78.25 230 ASP A C 1
ATOM 1724 O O . ASP A 1 230 ? -0.165 -9.546 -50.206 1.00 78.25 230 ASP A O 1
ATOM 1728 N N . SER A 1 231 ? 0.877 -7.757 -49.328 1.00 83.50 231 SER A N 1
ATOM 1729 C CA . SER A 1 231 ? -0.106 -7.444 -48.292 1.00 83.50 231 SER A CA 1
ATOM 1730 C C . SER A 1 231 ? -0.724 -6.069 -48.551 1.00 83.50 231 SER A C 1
ATOM 1732 O O . SER A 1 231 ? -0.057 -5.149 -49.022 1.00 83.50 231 SER A O 1
ATOM 1734 N N . ARG A 1 232 ? -2.023 -5.931 -48.269 1.00 89.38 232 ARG A N 1
ATOM 1735 C CA . ARG A 1 232 ? -2.754 -4.672 -48.433 1.00 89.38 232 ARG A CA 1
ATOM 1736 C C . ARG A 1 232 ? -3.464 -4.310 -47.141 1.00 89.38 232 ARG A C 1
ATOM 1738 O O . ARG A 1 232 ? -4.374 -5.028 -46.726 1.00 89.38 232 ARG A O 1
ATOM 1745 N N . THR A 1 233 ? -3.106 -3.164 -46.579 1.00 89.75 233 THR A N 1
ATOM 1746 C CA . THR A 1 233 ? -3.726 -2.604 -45.377 1.00 89.75 233 THR A CA 1
ATOM 1747 C C . THR A 1 233 ? -4.532 -1.363 -45.743 1.00 89.75 233 THR A C 1
ATOM 1749 O O . THR A 1 233 ? -4.087 -0.531 -46.534 1.00 89.75 233 THR A O 1
ATOM 1752 N N . VAL A 1 234 ? -5.736 -1.247 -45.179 1.00 91.38 234 VAL A N 1
ATOM 1753 C CA . VAL A 1 234 ? -6.644 -0.112 -45.391 1.00 91.38 234 VAL A CA 1
ATOM 1754 C C . VAL A 1 234 ? -7.147 0.382 -44.041 1.00 91.38 234 VAL A C 1
ATOM 1756 O O . VAL A 1 234 ? -7.710 -0.411 -43.285 1.00 91.38 234 VAL A O 1
ATOM 1759 N N . ILE A 1 235 ? -7.007 1.680 -43.766 1.00 89.75 235 ILE A N 1
ATOM 1760 C CA . ILE A 1 235 ? -7.666 2.333 -42.625 1.00 89.75 235 ILE A CA 1
ATOM 1761 C C . ILE A 1 235 ? -8.612 3.429 -43.092 1.00 89.75 235 ILE A C 1
ATOM 1763 O O . ILE A 1 235 ? -8.375 4.075 -44.110 1.00 89.75 235 ILE A O 1
ATOM 1767 N N . GLN A 1 236 ? -9.656 3.674 -42.307 1.00 89.25 236 GLN A N 1
ATOM 1768 C CA . GLN A 1 236 ? -10.451 4.892 -42.434 1.00 89.25 236 GLN A CA 1
ATOM 1769 C C . GLN A 1 236 ? -9.659 6.052 -41.831 1.00 89.25 236 GLN A C 1
ATOM 1771 O O . GLN A 1 236 ? -9.139 5.924 -40.724 1.00 89.25 236 GLN A O 1
ATOM 1776 N N . TYR A 1 237 ? -9.568 7.170 -42.545 1.00 89.19 237 TYR A N 1
ATOM 1777 C CA . TYR A 1 237 ? -8.832 8.342 -42.090 1.00 89.19 237 TYR A CA 1
ATOM 1778 C C . TYR A 1 237 ? -9.576 9.630 -42.444 1.00 89.19 237 TYR A C 1
ATOM 1780 O O . TYR A 1 237 ? -9.859 9.907 -43.616 1.00 89.19 237 TYR A O 1
ATOM 1788 N N . ALA A 1 238 ? -9.876 10.416 -41.411 1.00 86.62 238 ALA A N 1
ATOM 1789 C CA . ALA A 1 238 ? -10.460 11.739 -41.546 1.00 86.62 238 ALA A CA 1
ATOM 1790 C C . ALA A 1 238 ? -9.379 12.804 -41.319 1.00 86.62 238 ALA A C 1
ATOM 1792 O O . ALA A 1 238 ? -8.734 12.812 -40.273 1.00 86.62 238 ALA A O 1
ATOM 1793 N N . ILE A 1 239 ? -9.178 13.689 -42.297 1.00 87.06 239 ILE A N 1
ATOM 1794 C CA . ILE A 1 239 ? -8.333 14.874 -42.136 1.00 87.06 239 ILE A CA 1
ATOM 1795 C C . ILE A 1 239 ? -9.008 15.789 -41.097 1.00 87.06 239 ILE A C 1
ATOM 1797 O O . ILE A 1 239 ? -10.199 16.063 -41.252 1.00 87.06 239 ILE A O 1
ATOM 1801 N N . PRO A 1 240 ? -8.291 16.263 -40.061 1.00 81.38 240 PRO A N 1
ATOM 1802 C CA . PRO A 1 240 ? -8.865 17.153 -39.054 1.00 81.38 240 PRO A CA 1
ATOM 1803 C C . PRO A 1 240 ? -9.419 18.447 -39.676 1.00 81.38 240 PRO A C 1
ATOM 1805 O O . PRO A 1 240 ? -8.685 19.181 -40.344 1.00 81.38 240 PRO A O 1
ATOM 1808 N N . GLU A 1 241 ? -10.714 18.724 -39.475 1.00 68.81 241 GLU A N 1
ATOM 1809 C CA . GLU A 1 241 ? -11.311 20.046 -39.730 1.00 68.81 241 GLU A CA 1
ATOM 1810 C C . GLU A 1 241 ? -10.752 21.051 -38.696 1.00 68.81 241 GLU A C 1
ATOM 1812 O O . GLU A 1 241 ? -10.439 20.665 -37.570 1.00 68.81 241 GLU A O 1
ATOM 1817 N N . LEU A 1 242 ? -10.529 22.309 -39.095 1.00 61.06 242 LEU A N 1
ATOM 1818 C CA . LEU A 1 242 ? -9.692 23.269 -38.356 1.00 61.06 242 LEU A CA 1
ATOM 1819 C C . LEU A 1 242 ? -10.333 24.647 -38.187 1.00 61.06 242 LEU A C 1
ATOM 1821 O O . LEU A 1 242 ? -11.157 25.075 -38.997 1.00 61.06 242 LEU A O 1
ATOM 1825 N N . TYR A 1 243 ? -9.849 25.357 -37.167 1.00 51.81 243 TYR A N 1
ATOM 1826 C CA . TYR A 1 243 ? -10.355 26.647 -36.709 1.00 51.81 243 TYR A CA 1
ATOM 1827 C C . TYR A 1 243 ? -9.308 27.751 -36.924 1.00 51.81 243 TYR A C 1
ATOM 1829 O O . TYR A 1 243 ? -8.110 27.542 -36.729 1.00 51.81 243 TYR A O 1
ATOM 1837 N N . SER A 1 244 ? -9.749 28.907 -37.423 1.00 43.88 244 SER A N 1
ATOM 1838 C CA . SER A 1 244 ? -8.926 30.110 -37.569 1.00 43.88 244 SER A CA 1
ATOM 1839 C C . SER A 1 244 ? -8.902 30.872 -36.251 1.00 43.88 244 SER A C 1
ATOM 1841 O O . SER A 1 244 ? -9.971 31.144 -35.725 1.00 43.88 244 SER A O 1
ATOM 1843 N N . GLU A 1 245 ? -7.724 31.253 -35.756 1.00 48.75 245 GLU A N 1
ATOM 1844 C CA . GLU A 1 245 ? -7.633 32.093 -34.556 1.00 48.75 245 GLU A CA 1
ATOM 1845 C C . GLU A 1 245 ? -8.022 33.542 -34.867 1.00 48.75 245 GLU A C 1
ATOM 1847 O O . GLU A 1 245 ? -7.312 34.273 -35.574 1.00 48.75 245 GLU A O 1
ATOM 1852 N N . ASP A 1 246 ? -9.181 33.924 -34.345 1.00 57.84 246 ASP A N 1
ATOM 1853 C CA . ASP A 1 246 ? -9.614 35.298 -34.135 1.00 57.84 246 ASP A CA 1
ATOM 1854 C C . ASP A 1 246 ? -8.931 35.861 -32.858 1.00 57.84 246 ASP A C 1
ATOM 1856 O O . ASP A 1 246 ? -8.416 35.089 -32.051 1.00 57.84 246 ASP A O 1
ATOM 1860 N N . PRO A 1 247 ? -8.773 37.193 -32.703 1.00 68.06 247 PRO A N 1
ATOM 1861 C CA . PRO A 1 247 ? -8.093 37.778 -31.538 1.00 68.06 247 PRO A CA 1
ATOM 1862 C C . PRO A 1 247 ? -8.788 37.387 -30.226 1.00 68.06 247 PRO A C 1
ATOM 1864 O O . PRO A 1 247 ? -10.004 37.449 -30.188 1.00 68.06 247 PRO A O 1
ATOM 1867 N N . ASP A 1 248 ? -8.015 37.037 -29.197 1.00 77.12 248 ASP A N 1
ATOM 1868 C CA . ASP A 1 248 ? -8.454 36.572 -27.868 1.00 77.12 248 ASP A CA 1
ATOM 1869 C C . ASP A 1 248 ? -7.703 37.393 -26.787 1.00 77.12 248 ASP A C 1
ATOM 1871 O O . ASP A 1 248 ? -6.463 37.375 -26.713 1.00 77.12 248 ASP A O 1
ATOM 1875 N N . ALA A 1 249 ? -8.432 38.242 -26.056 1.00 82.75 249 ALA A N 1
ATOM 1876 C CA . ALA A 1 249 ? -7.902 39.317 -25.222 1.00 82.75 249 ALA A CA 1
ATOM 1877 C C . ALA A 1 249 ? -7.402 38.859 -23.848 1.00 82.75 249 ALA A C 1
ATOM 1879 O O . ALA A 1 249 ? -6.379 39.385 -23.377 1.00 82.75 249 ALA A O 1
ATOM 1880 N N . ASP A 1 250 ? -8.096 37.930 -23.205 1.00 81.25 250 ASP A N 1
ATOM 1881 C CA . ASP A 1 250 ? -7.739 37.361 -21.906 1.00 81.25 250 ASP A CA 1
ATOM 1882 C C . ASP A 1 250 ? -7.029 36.003 -22.017 1.00 81.25 250 ASP A C 1
ATOM 1884 O O . ASP A 1 250 ? -6.409 35.571 -21.040 1.00 81.25 250 ASP A O 1
ATOM 1888 N N . GLN A 1 251 ? -6.910 35.472 -23.242 1.00 84.19 251 GLN A N 1
ATOM 1889 C CA . GLN A 1 251 ? -6.156 34.266 -23.597 1.00 84.19 251 GLN A CA 1
ATOM 1890 C C . GLN A 1 251 ? -6.742 33.008 -22.965 1.00 84.19 251 GLN A C 1
ATOM 1892 O O . GLN A 1 251 ? -5.994 32.141 -22.495 1.00 84.19 251 GLN A O 1
ATOM 1897 N N . ASP A 1 252 ? -8.065 32.928 -22.940 1.00 81.56 252 ASP A N 1
ATOM 1898 C CA . ASP A 1 252 ? -8.800 31.784 -22.423 1.00 81.56 252 ASP A CA 1
ATOM 1899 C C . ASP A 1 252 ? -9.067 30.689 -23.479 1.00 81.56 252 ASP A C 1
ATOM 1901 O O . ASP A 1 252 ? -9.410 29.557 -23.132 1.00 81.56 252 ASP A O 1
ATOM 1905 N N . GLY A 1 253 ? -8.785 30.968 -24.757 1.00 78.69 253 GLY A N 1
ATOM 1906 C CA . GLY A 1 253 ? -8.840 30.013 -25.862 1.00 78.69 253 GLY A CA 1
ATOM 1907 C C . GLY A 1 253 ? -10.072 30.113 -26.764 1.00 78.69 253 GLY A C 1
ATOM 1908 O O . GLY A 1 253 ? -10.212 29.261 -27.649 1.00 78.69 253 GLY A O 1
ATOM 1909 N N . ILE A 1 254 ? -10.943 31.110 -26.573 1.00 84.88 254 ILE A N 1
ATOM 1910 C CA . ILE A 1 254 ? -12.095 31.384 -27.447 1.00 84.88 254 ILE A CA 1
ATOM 1911 C C . ILE A 1 254 ? -11.703 32.429 -28.517 1.00 84.88 254 ILE A C 1
ATOM 1913 O O . ILE A 1 254 ? -10.870 32.146 -29.381 1.00 84.88 254 ILE A O 1
ATOM 1917 N N . SER A 1 255 ? -12.322 33.609 -28.531 1.00 83.12 255 SER A N 1
ATOM 1918 C CA . SER A 1 255 ? -11.951 34.803 -29.304 1.00 83.12 255 SER A CA 1
ATOM 1919 C C . SER A 1 255 ? -12.865 35.962 -28.906 1.00 83.12 255 SER A C 1
ATOM 1921 O O . SER A 1 255 ? -14.045 35.744 -28.667 1.00 83.12 255 SER A O 1
ATOM 1923 N N . ASP A 1 256 ? -12.385 37.202 -28.960 1.00 80.50 256 ASP A N 1
ATOM 1924 C CA . ASP A 1 256 ? -13.099 38.437 -28.599 1.00 80.50 256 ASP A CA 1
ATOM 1925 C C . ASP A 1 256 ? -14.480 38.607 -29.273 1.00 80.50 256 ASP A C 1
ATOM 1927 O O . ASP A 1 256 ? -15.298 39.406 -28.819 1.00 80.50 256 ASP A O 1
ATOM 1931 N N . GLU A 1 257 ? -14.726 37.983 -30.436 1.00 82.75 257 GLU A N 1
ATOM 1932 C CA . GLU A 1 257 ? -16.034 38.066 -31.114 1.00 82.75 257 GLU A CA 1
ATOM 1933 C C . GLU A 1 257 ? -17.041 37.012 -30.618 1.00 82.75 257 GLU A C 1
ATOM 1935 O O . GLU A 1 257 ? -18.246 37.202 -30.819 1.00 82.75 257 GLU A O 1
ATOM 1940 N N . GLU A 1 258 ? -16.559 35.929 -30.005 1.00 82.25 258 GLU A N 1
ATOM 1941 C CA . GLU A 1 258 ? -17.340 34.794 -29.488 1.00 82.25 258 GLU A CA 1
ATOM 1942 C C . GLU A 1 258 ? -17.301 34.682 -27.951 1.00 82.25 258 GLU A C 1
ATOM 1944 O O . GLU A 1 258 ? -18.046 33.884 -27.388 1.00 82.25 258 GLU A O 1
ATOM 1949 N N . ASP A 1 259 ? -16.478 35.500 -27.300 1.00 87.12 259 ASP A N 1
ATOM 1950 C CA . ASP A 1 259 ? -16.308 35.606 -25.857 1.00 87.12 259 ASP A CA 1
ATOM 1951 C C . ASP A 1 259 ? -17.294 36.635 -25.264 1.00 87.12 259 ASP A C 1
ATOM 1953 O O . ASP A 1 259 ? -17.268 37.829 -25.579 1.00 87.12 259 ASP A O 1
ATOM 1957 N N . ASP A 1 260 ? -18.219 36.144 -24.438 1.00 89.81 260 ASP A N 1
ATOM 1958 C CA . ASP A 1 260 ? -19.195 36.934 -23.688 1.00 89.81 260 ASP A CA 1
ATOM 1959 C C . ASP A 1 260 ? -18.619 37.444 -22.341 1.00 89.81 260 ASP A C 1
ATOM 1961 O O . ASP A 1 260 ? -19.233 38.309 -21.696 1.00 89.81 260 ASP A O 1
ATOM 1965 N N . CYS A 1 261 ? -17.445 36.950 -21.928 1.00 88.69 261 CYS A N 1
ATOM 1966 C CA . CYS A 1 261 ? -16.741 37.243 -20.684 1.00 88.69 261 CYS A CA 1
ATOM 1967 C C . CYS A 1 261 ? -15.307 37.745 -20.928 1.00 88.69 261 CYS A C 1
ATOM 1969 O O . CYS A 1 261 ? -14.352 37.092 -20.553 1.00 88.69 261 CYS A O 1
ATOM 1971 N N . ASP A 1 262 ? -15.171 38.997 -21.390 1.00 85.06 262 ASP A N 1
ATOM 1972 C CA . ASP A 1 262 ? -13.903 39.635 -21.805 1.00 85.06 262 ASP A CA 1
ATOM 1973 C C . ASP A 1 262 ? -12.680 39.595 -20.825 1.00 85.06 262 ASP A C 1
ATOM 1975 O O . ASP A 1 262 ? -11.682 40.286 -21.083 1.00 85.06 262 ASP A O 1
ATOM 1979 N N . ASN A 1 263 ? -12.786 39.039 -19.606 1.00 87.75 263 ASN A N 1
ATOM 1980 C CA . ASN A 1 263 ? -11.703 38.990 -18.606 1.00 87.75 263 ASN A CA 1
ATOM 1981 C C . ASN A 1 263 ? -11.741 37.732 -17.713 1.00 87.75 263 ASN A C 1
ATOM 1983 O O . ASN A 1 263 ? -11.535 37.853 -16.493 1.00 87.75 263 ASN A O 1
ATOM 1987 N N . THR A 1 264 ? -11.970 36.565 -18.297 1.00 88.69 264 THR A N 1
ATOM 1988 C CA . THR A 1 264 ? -11.993 35.285 -17.598 1.00 88.69 264 THR A CA 1
ATOM 1989 C C . THR A 1 264 ? -10.686 35.040 -16.821 1.00 88.69 264 THR A C 1
ATOM 1991 O O . THR A 1 264 ? -9.584 35.313 -17.323 1.00 88.69 264 THR A O 1
ATOM 1994 N N . PRO A 1 265 ? -10.733 34.592 -15.546 1.00 86.31 265 PRO A N 1
ATOM 1995 C CA . PRO A 1 265 ? -9.524 34.357 -14.764 1.00 86.31 265 PRO A CA 1
ATOM 1996 C C . PRO A 1 265 ? -8.572 33.342 -15.415 1.00 86.31 265 PRO A C 1
ATOM 1998 O O . PRO A 1 265 ? -8.938 32.225 -15.768 1.00 86.31 265 PRO A O 1
ATOM 2001 N N . GLN A 1 266 ? -7.297 33.724 -15.523 1.00 80.88 266 GLN A N 1
ATOM 2002 C CA . GLN A 1 266 ? -6.287 32.916 -16.205 1.00 80.88 266 GLN A CA 1
ATOM 2003 C C . GLN A 1 266 ? -6.127 31.521 -15.577 1.00 80.88 266 GLN A C 1
ATOM 2005 O O . GLN A 1 266 ? -5.724 31.400 -14.418 1.00 80.88 266 GLN A O 1
ATOM 2010 N N . GLY A 1 267 ? -6.319 30.484 -16.397 1.00 74.62 267 GLY A N 1
ATOM 2011 C CA . GLY A 1 267 ? -6.139 29.080 -16.019 1.00 74.62 267 GLY A CA 1
ATOM 2012 C C . GLY A 1 267 ? -7.420 28.370 -15.579 1.00 74.62 267 GLY A C 1
ATOM 2013 O O . GLY A 1 267 ? -7.351 27.181 -15.275 1.00 74.62 267 GLY A O 1
ATOM 2014 N N . GLU A 1 268 ? -8.563 29.058 -15.557 1.00 80.94 268 GLU A N 1
ATOM 2015 C CA . GLU A 1 268 ? -9.863 28.412 -15.373 1.00 80.94 268 GLU A CA 1
ATOM 2016 C C . GLU A 1 268 ? -10.345 27.777 -16.693 1.00 80.94 268 GLU A C 1
ATOM 2018 O O . GLU A 1 268 ? -10.084 28.324 -17.766 1.00 80.94 268 GLU A O 1
ATOM 2023 N N . PRO A 1 269 ? -11.004 26.602 -16.655 1.00 81.44 269 PRO A N 1
ATOM 2024 C CA . PRO A 1 269 ? -11.628 26.027 -17.840 1.00 81.44 269 PRO A CA 1
ATOM 2025 C C . PRO A 1 269 ? -12.813 26.899 -18.276 1.00 81.44 269 PRO A C 1
ATOM 2027 O O . PRO A 1 269 ? -13.675 27.236 -17.463 1.00 81.44 269 PRO A O 1
ATOM 2030 N N . VAL A 1 270 ? -12.856 27.240 -19.564 1.00 86.69 270 VAL A N 1
ATOM 2031 C CA . VAL A 1 270 ? -13.883 28.117 -20.141 1.00 86.69 270 VAL A CA 1
ATOM 2032 C C . VAL A 1 270 ? -14.837 27.363 -21.054 1.00 86.69 270 VAL A C 1
ATOM 2034 O O . VAL A 1 270 ? -14.482 26.364 -21.691 1.00 86.69 270 VAL A O 1
ATOM 2037 N N . TYR A 1 271 ? -16.077 27.837 -21.104 1.00 87.38 271 TYR A N 1
ATOM 2038 C CA . TYR A 1 271 ? -17.098 27.328 -22.007 1.00 87.38 271 TYR A CA 1
ATOM 2039 C C . TYR A 1 271 ? -16.978 27.962 -23.398 1.00 87.38 271 TYR A C 1
ATOM 2041 O O . TYR A 1 271 ? -16.151 28.828 -23.658 1.00 87.38 271 TYR A O 1
ATOM 2049 N N . SER A 1 272 ? -17.823 27.516 -24.331 1.00 85.19 272 SER A N 1
ATOM 2050 C CA . SER A 1 272 ? -17.811 27.989 -25.724 1.00 85.19 272 SER A CA 1
ATOM 2051 C C . SER A 1 272 ? -18.117 29.480 -25.903 1.00 85.19 272 SER A C 1
ATOM 2053 O O . SER A 1 272 ? -17.981 29.986 -27.009 1.00 85.19 272 SER A O 1
ATOM 2055 N N . ASP A 1 273 ? -18.621 30.130 -24.860 1.00 85.69 273 ASP A N 1
ATOM 2056 C CA . ASP A 1 273 ? -18.928 31.555 -24.765 1.00 85.69 273 ASP A CA 1
ATOM 2057 C C . ASP A 1 273 ? -17.839 32.345 -24.016 1.00 85.69 273 ASP A C 1
ATOM 2059 O O . ASP A 1 273 ? -18.096 33.470 -23.613 1.00 85.69 273 ASP A O 1
ATOM 2063 N N . GLY A 1 274 ? -16.654 31.768 -23.779 1.00 87.44 274 GLY A N 1
ATOM 2064 C CA . GLY A 1 274 ? -15.520 32.418 -23.091 1.00 87.44 274 GLY A CA 1
ATOM 2065 C C . GLY A 1 274 ? -15.675 32.507 -21.573 1.00 87.44 274 GLY A C 1
ATOM 2066 O O . GLY A 1 274 ? -14.713 32.495 -20.824 1.00 87.44 274 GLY A O 1
ATOM 2067 N N . CYS A 1 275 ? -16.896 32.445 -21.060 1.00 90.88 275 CYS A N 1
ATOM 2068 C CA . CYS A 1 275 ? -17.119 32.466 -19.622 1.00 90.88 275 CYS A CA 1
ATOM 2069 C C . CYS A 1 275 ? -16.634 31.185 -18.923 1.00 90.88 275 CYS A C 1
ATOM 2071 O O . CYS A 1 275 ? -16.850 30.071 -19.409 1.00 90.88 275 CYS A O 1
ATOM 2073 N N . SER A 1 276 ? -16.054 31.340 -17.733 1.00 90.12 276 SER A N 1
ATOM 2074 C CA . SER A 1 276 ? -15.741 30.243 -16.808 1.00 90.12 276 SER A CA 1
ATOM 2075 C C . SER A 1 276 ? -16.893 29.953 -15.835 1.00 90.12 276 SER A C 1
ATOM 2077 O O . SER A 1 276 ? -17.828 30.744 -15.679 1.00 90.12 276 SER A O 1
ATOM 2079 N N . ASP A 1 277 ? -16.811 28.834 -15.111 1.00 89.50 277 ASP A N 1
ATOM 2080 C CA . ASP A 1 277 ? -17.756 28.516 -14.030 1.00 89.50 277 ASP A CA 1
ATOM 2081 C C . ASP A 1 277 ? -17.783 29.578 -12.916 1.00 89.50 277 ASP A C 1
ATOM 2083 O O . ASP A 1 277 ? -18.800 29.751 -12.246 1.00 89.50 277 ASP A O 1
ATOM 2087 N N . SER A 1 278 ? -16.696 30.328 -12.703 1.00 87.81 278 SER A N 1
ATOM 2088 C CA . SER A 1 278 ? -16.670 31.381 -11.679 1.00 87.81 278 SER A CA 1
ATOM 2089 C C . SER A 1 278 ? -17.437 32.645 -12.085 1.00 87.81 278 SER A C 1
ATOM 2091 O O . SER A 1 278 ? -17.737 33.499 -11.238 1.00 87.81 278 SER A O 1
ATOM 2093 N N . GLU A 1 279 ? -17.804 32.752 -13.359 1.00 88.94 279 GLU A N 1
ATOM 2094 C CA . GLU A 1 279 ? -18.477 33.908 -13.949 1.00 88.94 279 GLU A CA 1
ATOM 2095 C C . GLU A 1 279 ? -19.899 33.598 -14.423 1.00 88.94 279 GLU A C 1
ATOM 2097 O O . GLU A 1 279 ? -20.687 34.525 -14.633 1.00 88.94 279 GLU A O 1
ATOM 2102 N N . ARG A 1 280 ? -20.247 32.312 -14.536 1.00 89.44 280 ARG A N 1
ATOM 2103 C CA . ARG A 1 280 ? -21.584 31.835 -14.900 1.00 89.44 280 ARG A CA 1
ATOM 2104 C C . ARG A 1 280 ? -22.409 31.469 -13.677 1.00 89.44 280 ARG A C 1
ATOM 2106 O O . ARG A 1 280 ? -21.878 31.023 -12.675 1.00 89.44 280 ARG A O 1
ATOM 2113 N N . ASP A 1 281 ? -23.710 31.674 -13.790 1.00 88.69 281 ASP A N 1
ATOM 2114 C CA . ASP A 1 281 ? -24.746 31.297 -12.824 1.00 88.69 281 ASP A CA 1
ATOM 2115 C C . ASP A 1 281 ? -25.904 30.777 -13.685 1.00 88.69 281 ASP A C 1
ATOM 2117 O O . ASP A 1 281 ? -26.741 31.547 -14.170 1.00 88.69 281 ASP A O 1
ATOM 2121 N N . ASP A 1 282 ? -25.816 29.496 -14.053 1.00 89.38 282 ASP A N 1
ATOM 2122 C CA . ASP A 1 282 ? -26.607 28.909 -15.140 1.00 89.38 282 ASP A CA 1
ATOM 2123 C C . ASP A 1 282 ? -28.093 28.737 -14.790 1.00 89.38 282 ASP A C 1
ATOM 2125 O O . ASP A 1 282 ? -28.945 28.740 -15.689 1.00 89.38 282 ASP A O 1
ATOM 2129 N N . ASP A 1 283 ? -28.424 28.601 -13.507 1.00 87.06 283 ASP A N 1
ATOM 2130 C CA . ASP A 1 283 ? -29.800 28.495 -13.017 1.00 87.06 283 ASP A CA 1
ATOM 2131 C C . ASP A 1 283 ? -30.364 29.813 -12.443 1.00 87.06 283 ASP A C 1
ATOM 2133 O O . ASP A 1 283 ? -31.566 29.911 -12.153 1.00 87.06 283 ASP A O 1
ATOM 2137 N N . GLU A 1 284 ? -29.538 30.865 -12.438 1.00 90.75 284 GLU A N 1
ATOM 2138 C CA . GLU A 1 284 ? -29.842 32.227 -12.004 1.00 90.75 284 GLU A CA 1
ATOM 2139 C C . GLU A 1 284 ? -30.308 32.306 -10.539 1.00 90.75 284 GLU A C 1
ATOM 2141 O O . GLU A 1 284 ? -31.184 33.123 -10.194 1.00 90.75 284 GLU A O 1
ATOM 2146 N N . ASP A 1 285 ? -29.762 31.457 -9.669 1.00 87.75 285 ASP A N 1
ATOM 2147 C CA . ASP A 1 285 ? -30.091 31.426 -8.244 1.00 87.75 285 ASP A CA 1
ATOM 2148 C C . ASP A 1 285 ? -29.259 32.408 -7.391 1.00 87.75 285 ASP A C 1
ATOM 2150 O O . ASP A 1 285 ? -29.637 32.749 -6.258 1.00 87.75 285 ASP A O 1
ATOM 2154 N N . GLY A 1 286 ? -28.208 32.983 -7.985 1.00 88.00 286 GLY A N 1
ATOM 2155 C CA . GLY A 1 286 ? -27.318 33.966 -7.381 1.00 88.00 286 GLY A CA 1
ATOM 2156 C C . GLY A 1 286 ? -25.996 33.400 -6.860 1.00 88.00 286 GLY A C 1
ATOM 2157 O O . GLY A 1 286 ? -25.237 34.163 -6.242 1.00 88.00 286 GLY A O 1
ATOM 2158 N N . VAL A 1 287 ? -25.724 32.115 -7.081 1.00 90.56 287 VAL A N 1
ATOM 2159 C CA . VAL A 1 287 ? -24.463 31.425 -6.801 1.00 90.56 287 VAL A CA 1
ATOM 2160 C C . VAL A 1 287 ? -23.828 31.031 -8.137 1.00 90.56 287 VAL A C 1
ATOM 2162 O O . VAL A 1 287 ? -24.503 30.559 -9.035 1.00 90.56 287 VAL A O 1
ATOM 2165 N N . ASN A 1 288 ? -22.533 31.306 -8.321 1.00 91.00 288 ASN A N 1
ATOM 2166 C CA . ASN A 1 288 ? -21.885 30.969 -9.591 1.00 91.00 288 ASN A CA 1
ATOM 2167 C C . ASN A 1 288 ? -21.607 29.460 -9.673 1.00 91.00 288 ASN A C 1
ATOM 2169 O O . ASN A 1 288 ? -21.428 28.810 -8.644 1.00 91.00 288 ASN A O 1
ATOM 2173 N N . ASN A 1 289 ? -21.511 28.924 -10.885 1.00 87.81 289 ASN A N 1
ATOM 2174 C CA . ASN A 1 289 ? -21.337 27.499 -11.138 1.00 87.81 289 ASN A CA 1
ATOM 2175 C C . ASN A 1 289 ? -20.121 26.902 -10.398 1.00 87.81 289 ASN A C 1
ATOM 2177 O O . ASN A 1 289 ? -20.149 25.733 -10.028 1.00 87.81 289 ASN A O 1
ATOM 2181 N N . SER A 1 290 ? -19.051 27.677 -10.156 1.00 88.44 290 SER A N 1
ATOM 2182 C CA . SER A 1 290 ? -17.840 27.160 -9.492 1.00 88.44 290 SER A CA 1
ATOM 2183 C C . SER A 1 290 ? -18.002 26.923 -7.991 1.00 88.44 290 SER A C 1
ATOM 2185 O O . SER A 1 290 ? -17.197 26.199 -7.400 1.00 88.44 290 SER A O 1
ATOM 2187 N N . ILE A 1 291 ? -19.026 27.516 -7.372 1.00 88.56 291 ILE A N 1
ATOM 2188 C CA . ILE A 1 291 ? -19.420 27.253 -5.980 1.00 88.56 291 ILE A CA 1
ATOM 2189 C C . ILE A 1 291 ? -20.850 26.705 -5.847 1.00 88.56 291 ILE A C 1
ATOM 2191 O O . ILE A 1 291 ? -21.297 26.471 -4.724 1.00 88.56 291 ILE A O 1
ATOM 2195 N N . ASP A 1 292 ? -21.560 26.501 -6.955 1.00 88.31 292 ASP A N 1
ATOM 2196 C CA . ASP A 1 292 ? -22.919 25.970 -6.984 1.00 88.31 292 ASP A CA 1
ATOM 2197 C C . ASP A 1 292 ? -22.911 24.437 -7.085 1.00 88.31 292 ASP A C 1
ATOM 2199 O O . ASP A 1 292 ? -22.611 23.834 -8.116 1.00 88.31 292 ASP A O 1
ATOM 2203 N N . GLU A 1 293 ? -23.268 23.788 -5.979 1.00 90.50 293 GLU A N 1
ATOM 2204 C CA . GLU A 1 293 ? -23.408 22.333 -5.894 1.00 90.50 293 GLU A CA 1
ATOM 2205 C C . GLU A 1 293 ? -24.730 21.841 -6.516 1.00 90.50 293 GLU A C 1
ATOM 2207 O O . GLU A 1 293 ? -24.901 20.648 -6.784 1.00 90.50 293 GLU A O 1
ATOM 2212 N N . CYS A 1 294 ? -25.674 22.749 -6.773 1.00 88.69 294 CYS A N 1
ATOM 2213 C CA . CYS A 1 294 ? -27.044 22.480 -7.179 1.00 88.69 294 CYS A CA 1
ATOM 2214 C C . CYS A 1 294 ? -27.432 23.183 -8.483 1.00 88.69 294 CYS A C 1
ATOM 2216 O O . CYS A 1 294 ? -28.524 23.725 -8.559 1.00 88.69 294 CYS A O 1
ATOM 2218 N N . MET A 1 295 ? -26.623 22.964 -9.524 1.00 83.62 295 MET A N 1
ATOM 2219 C CA . MET A 1 295 ? -26.640 23.477 -10.915 1.00 83.62 295 MET A CA 1
ATOM 2220 C C . MET A 1 295 ? -27.988 23.658 -11.678 1.00 83.62 295 MET A C 1
ATOM 2222 O O . MET A 1 295 ? -27.981 23.929 -12.879 1.00 83.62 295 MET A O 1
ATOM 2226 N N . ASN A 1 296 ? -29.153 23.343 -11.103 1.00 88.81 296 ASN A N 1
ATOM 2227 C CA . ASN A 1 296 ? -30.485 23.504 -11.701 1.00 88.81 296 ASN A CA 1
ATOM 2228 C C . ASN A 1 296 ? -31.546 23.914 -10.659 1.00 88.81 296 ASN A C 1
ATOM 2230 O O . ASN A 1 296 ? -32.674 23.393 -10.662 1.00 88.81 296 ASN A O 1
ATOM 2234 N N . THR A 1 297 ? -31.198 24.815 -9.751 1.00 89.00 297 THR A N 1
ATOM 2235 C CA . THR A 1 297 ? -32.095 25.356 -8.745 1.00 89.00 297 THR A CA 1
ATOM 2236 C C . THR A 1 297 ? -33.311 26.033 -9.362 1.00 89.00 297 THR A C 1
ATOM 2238 O O . THR A 1 297 ? -33.199 26.886 -10.244 1.00 89.00 297 THR A O 1
ATOM 2241 N N . PRO A 1 298 ? -34.542 25.659 -8.952 1.00 86.12 298 PRO A N 1
ATOM 2242 C CA . PRO A 1 298 ? -35.734 26.292 -9.491 1.00 86.12 298 PRO A CA 1
ATOM 2243 C C . PRO A 1 298 ? -35.732 27.811 -9.269 1.00 86.12 298 PRO A C 1
ATOM 2245 O O . PRO A 1 298 ? -35.728 28.308 -8.143 1.00 86.12 298 PRO A O 1
ATOM 2248 N N . GLN A 1 299 ? -35.827 28.556 -10.373 1.00 84.12 299 GLN A N 1
ATOM 2249 C CA . GLN A 1 299 ? -35.765 30.016 -10.366 1.00 84.12 299 GLN A CA 1
ATOM 2250 C C . GLN A 1 299 ? -36.746 30.657 -9.363 1.00 84.12 299 GLN A C 1
ATOM 2252 O O . GLN A 1 299 ? -37.973 30.513 -9.462 1.00 84.12 299 GLN A O 1
ATOM 2257 N N . GLY A 1 300 ? -36.201 31.456 -8.441 1.00 80.31 300 GLY A N 1
ATOM 2258 C CA . GLY A 1 300 ? -36.953 32.216 -7.437 1.00 80.31 300 GLY A CA 1
ATOM 2259 C C . GLY A 1 300 ? -37.128 31.526 -6.082 1.00 80.31 300 GLY A C 1
ATOM 2260 O O . GLY A 1 300 ? -37.816 32.087 -5.220 1.00 80.31 300 GLY A O 1
ATOM 2261 N N . GLU A 1 301 ? -36.529 30.353 -5.884 1.00 85.88 301 GLU A N 1
ATOM 2262 C CA . GLU A 1 301 ? -36.352 29.751 -4.561 1.00 85.88 301 GLU A CA 1
ATOM 2263 C C . GLU A 1 301 ? -35.193 30.409 -3.793 1.00 85.88 301 GLU A C 1
ATOM 2265 O O . GLU A 1 301 ? -34.416 31.184 -4.347 1.00 85.88 301 GLU A O 1
ATOM 2270 N N . SER A 1 302 ? -35.146 30.212 -2.473 1.00 86.69 302 SER A N 1
ATOM 2271 C CA . SER A 1 302 ? -34.049 30.716 -1.641 1.00 86.69 302 SER A CA 1
ATOM 2272 C C . SER A 1 302 ? -32.978 29.646 -1.475 1.00 86.69 302 SER A C 1
ATOM 2274 O O . SER A 1 302 ? -33.309 28.541 -1.050 1.00 86.69 302 SER A O 1
ATOM 2276 N N . VAL A 1 303 ? -31.728 30.022 -1.735 1.00 88.88 303 VAL A N 1
ATOM 2277 C CA . VAL A 1 303 ? -30.521 29.178 -1.677 1.00 88.88 303 VAL A CA 1
ATOM 2278 C C . VAL A 1 303 ? -29.570 29.689 -0.578 1.00 88.88 303 VAL A C 1
ATOM 2280 O O . VAL A 1 303 ? -29.689 30.859 -0.200 1.00 88.88 303 VAL A O 1
ATOM 2283 N N . ASP A 1 304 ? -28.681 28.869 0.013 1.00 87.06 304 ASP A N 1
ATOM 2284 C CA . ASP A 1 304 ? -27.949 29.265 1.248 1.00 87.06 304 ASP A CA 1
ATOM 2285 C C . ASP A 1 304 ? -26.522 29.835 1.051 1.00 87.06 304 ASP A C 1
ATOM 2287 O O . ASP A 1 304 ? -26.261 30.975 1.457 1.00 87.06 304 ASP A O 1
ATOM 2291 N N . SER A 1 305 ? -25.608 29.063 0.450 1.00 88.94 305 SER A N 1
ATOM 2292 C CA . SER A 1 305 ? -24.224 29.471 0.133 1.00 88.94 305 SER A CA 1
ATOM 2293 C C . SER A 1 305 ? -23.559 28.657 -0.983 1.00 88.94 305 SER A C 1
ATOM 2295 O O . SER A 1 305 ? -22.630 29.174 -1.597 1.00 88.94 305 SER A O 1
ATOM 2297 N N . VAL A 1 306 ? -24.070 27.457 -1.275 1.00 89.81 306 VAL A N 1
ATOM 2298 C CA . VAL A 1 306 ? -23.625 26.568 -2.368 1.00 89.81 306 VAL A CA 1
ATOM 2299 C C . VAL A 1 306 ? -24.712 26.343 -3.438 1.00 89.81 306 VAL A C 1
ATOM 2301 O O . VAL A 1 306 ? -24.807 25.270 -4.013 1.00 89.81 306 VAL A O 1
ATOM 2304 N N . GLY A 1 307 ? -25.622 27.308 -3.614 1.00 89.62 307 GLY A N 1
ATOM 2305 C CA . GLY A 1 307 ? -26.698 27.284 -4.631 1.00 89.62 307 GLY A CA 1
ATOM 2306 C C . GLY A 1 307 ? -27.863 26.323 -4.348 1.00 89.62 307 GLY A C 1
ATOM 2307 O O . GLY A 1 307 ? -28.967 26.463 -4.844 1.00 89.62 307 GLY A O 1
ATOM 2308 N N . CYS A 1 308 ? -27.738 25.398 -3.404 1.00 90.88 308 CYS A N 1
ATOM 2309 C CA . CYS A 1 308 ? -28.835 24.468 -3.132 1.00 90.88 308 CYS A CA 1
ATOM 2310 C C . CYS A 1 308 ? -30.057 25.089 -2.427 1.00 90.88 308 CYS A C 1
ATOM 2312 O O . CYS A 1 308 ? -29.943 25.665 -1.337 1.00 90.88 308 CYS A O 1
ATOM 2314 N N . SER A 1 309 ? -31.249 24.879 -3.002 1.00 91.06 309 SER A N 1
ATOM 2315 C CA . SER A 1 309 ? -32.546 25.177 -2.372 1.00 91.06 309 SER A CA 1
ATOM 2316 C C . SER A 1 309 ? -33.116 23.996 -1.573 1.00 91.06 309 SER A C 1
ATOM 2318 O O . SER A 1 309 ? -32.763 22.834 -1.789 1.00 91.06 309 SER A O 1
ATOM 2320 N N . ASP A 1 310 ? -34.091 24.274 -0.702 1.00 86.00 310 ASP A N 1
ATOM 2321 C CA . ASP A 1 310 ? -34.795 23.246 0.080 1.00 86.00 310 ASP A CA 1
ATOM 2322 C C . ASP A 1 310 ? -35.543 22.215 -0.794 1.00 86.00 310 ASP A C 1
ATOM 2324 O O . ASP A 1 310 ? -35.909 21.147 -0.311 1.00 86.00 310 ASP A O 1
ATOM 2328 N N . THR A 1 311 ? -35.837 22.502 -2.070 1.00 86.25 311 THR A N 1
ATOM 2329 C CA . THR A 1 311 ? -36.465 21.505 -2.961 1.00 86.25 311 THR A CA 1
ATOM 2330 C C . THR A 1 311 ? -35.472 20.535 -3.594 1.00 86.25 311 THR A C 1
ATOM 2332 O O . THR A 1 311 ? -35.904 19.536 -4.179 1.00 86.25 311 THR A O 1
ATOM 2335 N N . GLN A 1 312 ? -34.173 20.803 -3.483 1.00 86.56 312 GLN A N 1
ATOM 2336 C CA . GLN A 1 312 ? -33.104 19.967 -4.032 1.00 86.56 312 GLN A CA 1
ATOM 2337 C C . GLN A 1 312 ? -32.269 19.297 -2.952 1.00 86.56 312 GLN A C 1
ATOM 2339 O O . GLN A 1 312 ? -31.855 18.160 -3.157 1.00 86.56 312 GLN A O 1
ATOM 2344 N N . LYS A 1 313 ? -32.040 19.972 -1.819 1.00 85.81 313 LYS A N 1
ATOM 2345 C CA . LYS A 1 313 ? -31.439 19.333 -0.651 1.00 85.81 313 LYS A CA 1
ATOM 2346 C C . LYS A 1 313 ? -32.361 18.258 -0.081 1.00 85.81 313 LYS A C 1
ATOM 2348 O O . LYS A 1 313 ? -33.582 18.420 -0.051 1.00 85.81 313 LYS A O 1
ATOM 2353 N N . ASP A 1 314 ? -31.727 17.204 0.395 1.00 85.50 314 ASP A N 1
ATOM 2354 C CA . ASP A 1 314 ? -32.269 16.122 1.209 1.00 85.50 314 ASP A CA 1
ATOM 2355 C C . ASP A 1 314 ? -31.201 15.881 2.289 1.00 85.50 314 ASP A C 1
ATOM 2357 O O . ASP A 1 314 ? -30.255 15.120 2.091 1.00 85.50 314 ASP A O 1
ATOM 2361 N N . ASP A 1 315 ? -31.246 16.684 3.357 1.00 87.50 315 ASP A N 1
ATOM 2362 C CA . ASP A 1 315 ? -30.149 16.814 4.331 1.00 87.50 315 ASP A CA 1
ATOM 2363 C C . ASP A 1 315 ? -29.863 15.498 5.076 1.00 87.50 315 ASP A C 1
ATOM 2365 O O . ASP A 1 315 ? -28.759 15.303 5.589 1.00 87.50 315 ASP A O 1
ATOM 2369 N N . ASP A 1 316 ? -30.842 14.596 5.144 1.00 83.06 316 ASP A N 1
ATOM 2370 C CA . ASP A 1 316 ? -30.736 13.296 5.804 1.00 83.06 316 ASP A CA 1
ATOM 2371 C C . ASP A 1 316 ? -30.734 12.099 4.838 1.00 83.06 316 ASP A C 1
ATOM 2373 O O . ASP A 1 316 ? -30.515 10.960 5.266 1.00 83.06 316 ASP A O 1
ATOM 2377 N N . ASN A 1 317 ? -30.828 12.370 3.531 1.00 87.56 317 ASN A N 1
ATOM 2378 C CA . ASN A 1 317 ? -30.777 11.407 2.434 1.00 87.56 317 ASN A CA 1
ATOM 2379 C C . ASN A 1 317 ? -31.835 10.299 2.544 1.00 87.56 317 ASN A C 1
ATOM 2381 O O . ASN A 1 317 ? -31.574 9.133 2.210 1.00 87.56 317 ASN A O 1
ATOM 2385 N N . ASP A 1 318 ? -33.033 10.641 3.013 1.00 83.19 318 ASP A N 1
ATOM 2386 C CA . ASP A 1 318 ? -34.129 9.690 3.189 1.00 83.19 318 ASP A CA 1
ATOM 2387 C C . ASP A 1 318 ? -34.988 9.483 1.925 1.00 83.19 318 ASP A C 1
ATOM 2389 O O . ASP A 1 318 ? -35.811 8.558 1.842 1.00 83.19 318 ASP A O 1
ATOM 2393 N N . GLY A 1 319 ? -34.732 10.291 0.893 1.00 85.69 319 GLY A N 1
ATOM 2394 C CA . GLY A 1 319 ? -35.417 10.285 -0.391 1.00 85.69 319 GLY A CA 1
ATOM 2395 C C . GLY A 1 319 ? -36.536 11.322 -0.510 1.00 85.69 319 GLY A C 1
ATOM 2396 O O . GLY A 1 319 ? -37.249 11.312 -1.526 1.00 85.69 319 GLY A O 1
ATOM 2397 N N . VAL A 1 320 ? -36.717 12.201 0.482 1.00 87.94 320 VAL A N 1
ATOM 2398 C CA . VAL A 1 320 ? -37.669 13.317 0.474 1.00 87.94 320 VAL A CA 1
ATOM 2399 C C . VAL A 1 320 ? -36.926 14.633 0.696 1.00 87.94 320 VAL A C 1
ATOM 2401 O O . VAL A 1 320 ? -36.287 14.850 1.707 1.00 87.94 320 VAL A O 1
ATOM 2404 N N . ASN A 1 321 ? -37.053 15.565 -0.251 1.00 89.19 321 ASN A N 1
ATOM 2405 C CA . ASN A 1 321 ? -36.368 16.854 -0.145 1.00 89.19 321 ASN A CA 1
ATOM 2406 C C . ASN A 1 321 ? -36.833 17.694 1.056 1.00 89.19 321 ASN A C 1
ATOM 2408 O O . ASN A 1 321 ? -38.002 17.641 1.441 1.00 89.19 321 ASN A O 1
ATOM 2412 N N . ASN A 1 322 ? -35.955 18.559 1.564 1.00 85.19 322 ASN A N 1
ATOM 2413 C CA . ASN A 1 322 ? -36.168 19.367 2.772 1.00 85.19 322 ASN A CA 1
ATOM 2414 C C . ASN A 1 322 ? -37.474 20.193 2.757 1.00 85.19 322 ASN A C 1
ATOM 2416 O O . ASN A 1 322 ? -38.055 20.478 3.802 1.00 85.19 322 ASN A O 1
ATOM 2420 N N . ASN A 1 323 ? -37.965 20.614 1.584 1.00 87.12 323 ASN A N 1
ATOM 2421 C CA . ASN A 1 323 ? -39.223 21.366 1.456 1.00 87.12 323 ASN A CA 1
ATOM 2422 C C . ASN A 1 323 ? -40.461 20.493 1.739 1.00 87.12 323 ASN A C 1
ATOM 2424 O O . ASN A 1 323 ? -41.467 20.968 2.278 1.00 87.12 323 ASN A O 1
ATOM 2428 N N . LEU A 1 324 ? -40.420 19.220 1.342 1.00 85.94 324 LEU A N 1
ATOM 2429 C CA . LEU A 1 324 ? -41.503 18.261 1.568 1.00 85.94 324 LEU A CA 1
ATOM 2430 C C . LEU A 1 324 ? -41.275 17.396 2.807 1.00 85.94 324 LEU A C 1
ATOM 2432 O O . LEU A 1 324 ? -42.242 16.811 3.310 1.00 85.94 324 LEU A O 1
ATOM 2436 N N . ASP A 1 325 ? -40.045 17.351 3.296 1.00 86.88 325 ASP A N 1
ATOM 2437 C CA . ASP A 1 325 ? -39.661 16.629 4.486 1.00 86.88 325 ASP A CA 1
ATOM 2438 C C . ASP A 1 325 ? -40.096 17.393 5.745 1.00 86.88 325 ASP A C 1
ATOM 2440 O O . ASP A 1 325 ? -39.690 18.513 6.055 1.00 86.88 325 ASP A O 1
ATOM 2444 N N . SER A 1 326 ? -41.032 16.781 6.462 1.00 88.31 326 SER A N 1
ATOM 2445 C CA . SER A 1 326 ? -41.531 17.282 7.739 1.00 88.31 326 SER A CA 1
ATOM 2446 C C . SER A 1 326 ? -40.753 16.716 8.931 1.00 88.31 326 SER A C 1
ATOM 2448 O O . SER A 1 326 ? -41.018 17.126 10.065 1.00 88.31 326 SER A O 1
ATOM 2450 N N . CYS A 1 327 ? -39.837 15.780 8.687 1.00 86.44 327 CYS A N 1
ATOM 2451 C CA . CYS A 1 327 ? -39.110 14.974 9.650 1.00 86.44 327 CYS A CA 1
ATOM 2452 C C . CYS A 1 327 ? -37.602 14.973 9.363 1.00 86.44 327 CYS A C 1
ATOM 2454 O O . CYS A 1 327 ? -37.008 13.922 9.196 1.00 86.44 327 CYS A O 1
ATOM 2456 N N . ALA A 1 328 ? -36.971 16.141 9.468 1.00 82.88 328 ALA A N 1
ATOM 2457 C CA . ALA A 1 328 ? -35.525 16.253 9.302 1.00 82.88 328 ALA A CA 1
ATOM 2458 C C . ALA A 1 328 ? -34.722 15.296 10.212 1.00 82.88 328 ALA A C 1
ATOM 2460 O O . ALA A 1 328 ? -34.993 15.185 11.417 1.00 82.88 328 ALA A O 1
ATOM 2461 N N . ASN A 1 329 ? -33.637 14.744 9.671 1.00 86.44 329 ASN A N 1
ATOM 2462 C CA . ASN A 1 329 ? -32.734 13.749 10.266 1.00 86.44 329 ASN A CA 1
ATOM 2463 C C . ASN A 1 329 ? -33.338 12.343 10.384 1.00 86.44 329 ASN A C 1
ATOM 2465 O O . ASN A 1 329 ? -33.149 11.661 11.398 1.00 86.44 329 ASN A O 1
ATOM 2469 N N . THR A 1 330 ? -34.072 11.902 9.369 1.00 85.81 330 THR A N 1
ATOM 2470 C CA . THR A 1 330 ? -34.514 10.519 9.246 1.00 85.81 330 THR A CA 1
ATOM 2471 C C . THR A 1 330 ? -33.327 9.563 9.210 1.00 85.81 330 THR A C 1
ATOM 2473 O O . THR A 1 330 ? -32.416 9.735 8.402 1.00 85.81 330 THR A O 1
ATOM 2476 N N . PRO A 1 331 ? -33.287 8.539 10.088 1.00 81.88 331 PRO A N 1
ATOM 2477 C CA . PRO A 1 331 ? -32.182 7.591 10.098 1.00 81.88 331 PRO A CA 1
ATOM 2478 C C . PRO A 1 331 ? -31.993 6.902 8.740 1.00 81.88 331 PRO A C 1
ATOM 2480 O O . PRO A 1 331 ? -32.924 6.318 8.177 1.00 81.88 331 PRO A O 1
ATOM 2483 N N . MET A 1 332 ? -30.755 6.939 8.243 1.00 79.31 332 MET A N 1
ATOM 2484 C CA . MET A 1 332 ? -30.383 6.412 6.933 1.00 79.31 332 MET A CA 1
ATOM 2485 C C . MET A 1 332 ? -30.772 4.931 6.783 1.00 79.31 332 MET A C 1
ATOM 2487 O O . MET A 1 332 ? -30.429 4.084 7.610 1.00 79.31 332 MET A O 1
ATOM 2491 N N . GLY A 1 333 ? -31.484 4.610 5.700 1.00 75.94 333 GLY A N 1
ATOM 2492 C CA . GLY A 1 333 ? -31.929 3.250 5.375 1.00 75.94 333 GLY A CA 1
ATOM 2493 C C . GLY A 1 333 ? -33.320 2.870 5.897 1.00 75.94 333 GLY A C 1
ATOM 2494 O O . GLY A 1 333 ? -33.820 1.789 5.560 1.00 75.94 333 GLY A O 1
ATOM 2495 N N . GLU A 1 334 ? -33.987 3.733 6.668 1.00 82.44 334 GLU A N 1
ATOM 2496 C CA . GLU A 1 334 ? -35.387 3.520 7.033 1.00 82.44 334 GLU A CA 1
ATOM 2497 C C . GLU A 1 334 ? -36.351 3.840 5.879 1.00 82.44 334 GLU A C 1
ATOM 2499 O O . GLU A 1 334 ? -36.108 4.685 5.027 1.00 82.44 334 GLU A O 1
ATOM 2504 N N . SER A 1 335 ? -37.483 3.130 5.821 1.00 83.81 335 SER A N 1
ATOM 2505 C CA . SER A 1 335 ? -38.520 3.422 4.823 1.00 83.81 335 SER A CA 1
ATOM 2506 C C . SER A 1 335 ? -39.393 4.591 5.276 1.00 83.81 335 SER A C 1
ATOM 2508 O O . SER A 1 335 ? -40.139 4.462 6.253 1.00 83.81 335 SER A O 1
ATOM 2510 N N . VAL A 1 336 ? -39.350 5.683 4.519 1.00 86.62 336 VAL A N 1
ATOM 2511 C CA . VAL A 1 336 ? -40.095 6.919 4.789 1.00 86.62 336 VAL A CA 1
ATOM 2512 C C . VAL A 1 336 ? -41.430 6.983 4.055 1.00 86.62 336 VAL A C 1
ATOM 2514 O O . VAL A 1 336 ? -41.698 6.214 3.124 1.00 86.62 336 VAL A O 1
ATOM 2517 N N . ASP A 1 337 ? -42.327 7.856 4.514 1.00 85.69 337 ASP A N 1
ATOM 2518 C CA . ASP A 1 337 ? -43.548 8.173 3.778 1.00 85.69 337 ASP A CA 1
ATOM 2519 C C . ASP A 1 337 ? -43.393 9.418 2.894 1.00 85.69 337 ASP A C 1
ATOM 2521 O O . ASP A 1 337 ? -42.301 9.911 2.657 1.00 85.69 337 ASP A O 1
ATOM 2525 N N . ASN A 1 338 ? -44.502 9.922 2.351 1.00 87.56 338 ASN A N 1
ATOM 2526 C CA . ASN A 1 338 ? -44.471 11.020 1.386 1.00 87.56 338 ASN A CA 1
ATOM 2527 C C . ASN A 1 338 ? -44.071 12.388 1.983 1.00 87.56 338 ASN A C 1
ATOM 2529 O O . ASN A 1 338 ? -44.118 13.370 1.242 1.00 87.56 338 ASN A O 1
ATOM 2533 N N . VAL A 1 339 ? -43.800 12.477 3.290 1.00 89.31 339 VAL A N 1
ATOM 2534 C CA . VAL A 1 339 ? -43.327 13.695 3.968 1.00 89.31 339 VAL A CA 1
ATOM 2535 C C . VAL A 1 339 ? -42.017 13.455 4.734 1.00 89.31 339 VAL A C 1
ATOM 2537 O O . VAL A 1 339 ? -41.801 14.112 5.746 1.00 89.31 339 VAL A O 1
ATOM 2540 N N . GLY A 1 340 ? -41.209 12.472 4.313 1.00 87.12 340 GLY A N 1
ATOM 2541 C CA . GLY A 1 340 ? -39.890 12.135 4.888 1.00 87.12 340 GLY A CA 1
ATOM 2542 C C . GLY A 1 340 ? -39.959 11.389 6.222 1.00 87.12 340 GLY A C 1
ATOM 2543 O O . GLY A 1 340 ? -39.049 10.705 6.653 1.00 87.12 340 GLY A O 1
ATOM 2544 N N . CYS A 1 341 ? -41.123 11.339 6.862 1.00 88.56 341 CYS A N 1
ATOM 2545 C CA . CYS A 1 341 ? -41.230 10.695 8.162 1.00 88.56 341 CYS A CA 1
ATOM 2546 C C . CYS A 1 341 ? -41.177 9.158 8.076 1.00 88.56 341 CYS A C 1
ATOM 2548 O O . CYS A 1 341 ? -42.137 8.491 7.644 1.00 88.56 341 CYS A O 1
ATOM 2550 N N . SER A 1 342 ? -40.098 8.579 8.600 1.00 87.00 342 SER A N 1
ATOM 2551 C CA . SER A 1 342 ? -40.011 7.150 8.912 1.00 87.00 342 SER A CA 1
ATOM 2552 C C . SER A 1 342 ? -40.917 6.766 10.092 1.00 87.00 342 SER A C 1
ATOM 2554 O O . SER A 1 342 ? -41.476 7.603 10.808 1.00 87.00 342 SER A O 1
ATOM 2556 N N . GLN A 1 343 ? -41.091 5.462 10.328 1.00 80.12 343 GLN A N 1
ATOM 2557 C CA . GLN A 1 343 ? -41.823 5.006 11.518 1.00 80.12 343 GLN A CA 1
ATOM 2558 C C . GLN A 1 343 ? -41.114 5.384 12.826 1.00 80.12 343 GLN A C 1
ATOM 2560 O O . GLN A 1 343 ? -41.796 5.510 13.842 1.00 80.12 343 GLN A O 1
ATOM 2565 N N . SER A 1 344 ? -39.789 5.568 12.808 1.00 77.94 344 SER A N 1
ATOM 2566 C CA . SER A 1 344 ? -39.007 5.968 13.982 1.00 77.94 344 SER A CA 1
ATOM 2567 C C . SER A 1 344 ? -39.125 7.441 14.355 1.00 77.94 344 SER A C 1
ATOM 2569 O O . SER A 1 344 ? -38.695 7.805 15.445 1.00 77.94 344 SER A O 1
ATOM 2571 N N . GLN A 1 345 ? -39.765 8.268 13.524 1.00 82.81 345 GLN A N 1
ATOM 2572 C CA . GLN A 1 345 ? -39.956 9.699 13.801 1.00 82.81 345 GLN A CA 1
ATOM 2573 C C . GLN A 1 345 ? -41.419 10.124 13.925 1.00 82.81 345 GLN A C 1
ATOM 2575 O O . GLN A 1 345 ? -41.709 11.163 14.517 1.00 82.81 345 GLN A O 1
ATOM 2580 N N . LYS A 1 346 ? -42.363 9.361 13.365 1.00 83.56 346 LYS A N 1
ATOM 2581 C CA . LYS A 1 346 ? -43.791 9.681 13.507 1.00 83.56 346 LYS A CA 1
ATOM 2582 C C . LYS A 1 346 ? -44.227 9.508 14.944 1.00 83.56 346 LYS A C 1
ATOM 2584 O O . LYS A 1 346 ? -43.988 8.449 15.487 1.00 83.56 346 LYS A O 1
ATOM 2589 N N . ASP A 1 347 ? -44.949 10.470 15.492 1.00 82.44 347 ASP A N 1
ATOM 2590 C CA . ASP A 1 347 ? -45.590 10.405 16.807 1.00 82.44 347 ASP A CA 1
ATOM 2591 C C . ASP A 1 347 ? -47.060 10.828 16.624 1.00 82.44 347 ASP A C 1
ATOM 2593 O O . ASP A 1 347 ? -47.387 12.014 16.515 1.00 82.44 347 ASP A O 1
ATOM 2597 N N . ASP A 1 348 ? -47.945 9.843 16.446 1.00 84.19 348 ASP A N 1
ATOM 2598 C CA . ASP A 1 348 ? -49.338 10.054 16.037 1.00 84.19 348 ASP A CA 1
ATOM 2599 C C . ASP A 1 348 ? -50.192 10.700 17.143 1.00 84.19 348 ASP A C 1
ATOM 2601 O O . ASP A 1 348 ? -51.216 11.329 16.837 1.00 84.19 348 ASP A O 1
ATOM 2605 N N . ASP A 1 349 ? -49.816 10.540 18.415 1.00 81.88 349 ASP A N 1
ATOM 2606 C CA . ASP A 1 349 ? -50.546 11.096 19.558 1.00 81.88 349 ASP A CA 1
ATOM 2607 C C . ASP A 1 349 ? -49.858 12.304 20.223 1.00 81.88 349 ASP A C 1
ATOM 2609 O O . ASP A 1 349 ? -50.520 13.059 20.954 1.00 81.88 349 ASP A O 1
ATOM 2613 N N . GLY A 1 350 ? -48.616 12.594 19.826 1.00 84.19 350 GLY A N 1
ATOM 2614 C CA . GLY A 1 350 ? -47.872 13.807 20.143 1.00 84.19 350 GLY A CA 1
ATOM 2615 C C . GLY A 1 350 ? -47.357 13.835 21.578 1.00 84.19 350 GLY A C 1
ATOM 2616 O O . GLY A 1 350 ? -47.304 14.920 22.178 1.00 84.19 350 GLY A O 1
ATOM 2617 N N . ASP A 1 351 ? -47.077 12.670 22.161 1.00 80.12 351 ASP A N 1
ATOM 2618 C CA . ASP A 1 351 ? -46.618 12.533 23.540 1.00 80.12 351 ASP A CA 1
ATOM 2619 C C . ASP A 1 351 ? -45.090 12.639 23.715 1.00 80.12 351 ASP A C 1
ATOM 2621 O O . ASP A 1 351 ? -44.608 12.810 24.842 1.00 80.12 351 ASP A O 1
ATOM 2625 N N . GLY A 1 352 ? -44.350 12.679 22.604 1.00 80.62 352 GLY A N 1
ATOM 2626 C CA . GLY A 1 352 ? -42.901 12.811 22.543 1.00 80.62 352 GLY A CA 1
ATOM 2627 C C . GLY A 1 352 ? -42.155 11.503 22.274 1.00 80.62 352 GLY A C 1
ATOM 2628 O O . GLY A 1 352 ? -40.922 11.538 22.256 1.00 80.62 352 GLY A O 1
ATOM 2629 N N . VAL A 1 353 ? -42.851 10.378 22.070 1.00 82.62 353 VAL A N 1
ATOM 2630 C CA . VAL A 1 353 ? -42.261 9.092 21.673 1.00 82.62 353 VAL A CA 1
ATOM 2631 C C . VAL A 1 353 ? -42.767 8.676 20.297 1.00 82.62 353 VAL A C 1
ATOM 2633 O O . VAL A 1 353 ? -43.958 8.662 20.025 1.00 82.62 353 VAL A O 1
ATOM 2636 N N . ALA A 1 354 ? -41.853 8.304 19.404 1.00 83.19 354 ALA A N 1
ATOM 2637 C CA . ALA A 1 354 ? -42.240 7.897 18.063 1.00 83.19 354 ALA A CA 1
ATOM 2638 C C . ALA A 1 354 ? -43.008 6.565 18.054 1.00 83.19 354 ALA A C 1
ATOM 2640 O O . ALA A 1 354 ? -42.625 5.618 18.732 1.00 83.19 354 ALA A O 1
ATOM 2641 N N . ASN A 1 355 ? -44.022 6.457 17.201 1.00 77.00 355 ASN A N 1
ATOM 2642 C CA . ASN A 1 355 ? -44.889 5.322 16.894 1.00 77.00 355 ASN A CA 1
ATOM 2643 C C . ASN A 1 355 ? -44.187 3.958 16.851 1.00 77.00 355 ASN A C 1
ATOM 2645 O O . ASN A 1 355 ? -44.793 2.953 17.219 1.00 77.00 355 ASN A O 1
ATOM 2649 N N . SER A 1 356 ? -42.949 3.874 16.345 1.00 74.69 356 SER A N 1
ATOM 2650 C CA . SER A 1 356 ? -42.208 2.603 16.308 1.00 74.69 356 SER A CA 1
ATOM 2651 C C . SER A 1 356 ? -41.746 2.132 17.693 1.00 74.69 356 SER A C 1
ATOM 2653 O O . SER A 1 356 ? -41.604 0.926 17.911 1.00 74.69 356 SER A O 1
ATOM 2655 N N . LEU A 1 357 ? -41.525 3.072 18.612 1.00 75.75 357 LEU A N 1
ATOM 2656 C CA . LEU A 1 357 ? -41.117 2.870 20.002 1.00 75.75 357 LEU A CA 1
ATOM 2657 C C . LEU A 1 357 ? -42.295 3.032 20.979 1.00 75.75 357 LEU A C 1
ATOM 2659 O O . LEU A 1 357 ? -42.220 2.554 22.112 1.00 75.75 357 LEU A O 1
ATOM 2663 N N . ASP A 1 358 ? -43.387 3.649 20.531 1.00 76.75 358 ASP A N 1
ATOM 2664 C CA . ASP A 1 358 ? -44.581 3.926 21.313 1.00 76.75 358 ASP A CA 1
ATOM 2665 C C . ASP A 1 358 ? -45.481 2.682 21.447 1.00 76.75 358 ASP A C 1
ATOM 2667 O O . ASP A 1 358 ? -46.147 2.203 20.522 1.00 76.75 358 ASP A O 1
ATOM 2671 N N . GLN A 1 359 ? -45.502 2.129 22.658 1.00 83.62 359 GLN A N 1
ATOM 2672 C CA . GLN A 1 359 ? -46.334 0.988 23.038 1.00 83.62 359 GLN A CA 1
ATOM 2673 C C . GLN A 1 359 ? -47.755 1.406 23.447 1.00 83.62 359 GLN A C 1
ATOM 2675 O O . GLN A 1 359 ? -48.631 0.546 23.633 1.00 83.62 359 GLN A O 1
ATOM 2680 N N . CYS A 1 360 ? -48.000 2.707 23.577 1.00 85.38 360 CYS A N 1
ATOM 2681 C CA . CYS A 1 360 ? -49.227 3.337 24.030 1.00 85.38 360 CYS A CA 1
ATOM 2682 C C . CYS A 1 360 ? -49.731 4.431 23.051 1.00 85.38 360 CYS A C 1
ATOM 2684 O O . CYS A 1 360 ? -50.029 5.524 23.510 1.00 85.38 360 CYS A O 1
ATOM 2686 N N . PRO A 1 361 ? -50.061 4.089 21.783 1.00 79.50 361 PRO A N 1
ATOM 2687 C CA . PRO A 1 361 ? -50.313 5.018 20.655 1.00 79.50 361 PRO A CA 1
ATOM 2688 C C . PRO A 1 361 ? -51.588 5.886 20.718 1.00 79.50 361 PRO A C 1
ATOM 2690 O O . PRO A 1 361 ? -52.178 6.236 19.695 1.00 79.50 361 PRO A O 1
ATOM 2693 N N . ASN A 1 362 ? -52.155 6.096 21.908 1.00 85.75 362 ASN A N 1
ATOM 2694 C CA . ASN A 1 362 ? -53.258 7.030 22.158 1.00 85.75 362 ASN A CA 1
ATOM 2695 C C . ASN A 1 362 ? -53.115 7.703 23.540 1.00 85.75 362 ASN A C 1
ATOM 2697 O O . ASN A 1 362 ? -54.121 7.906 24.245 1.00 85.75 362 ASN A O 1
ATOM 2701 N N . THR A 1 363 ? -51.892 7.981 23.972 1.00 83.06 363 THR A N 1
ATOM 2702 C CA . THR A 1 363 ? -51.611 8.677 25.216 1.00 83.06 363 THR A CA 1
ATOM 2703 C C . THR A 1 363 ? -52.207 10.092 25.183 1.00 83.06 363 THR A C 1
ATOM 2705 O O . THR A 1 363 ? -52.080 10.834 24.210 1.00 83.06 363 THR A O 1
ATOM 2708 N N . PRO A 1 364 ? -52.977 10.502 26.212 1.00 78.31 364 PRO A N 1
ATOM 2709 C CA . PRO A 1 364 ? -53.608 11.817 26.205 1.00 78.31 364 PRO A CA 1
ATOM 2710 C C . PRO A 1 364 ? -52.587 12.965 26.236 1.00 78.31 364 PRO A C 1
ATOM 2712 O O . PRO A 1 364 ? -51.779 13.055 27.158 1.00 78.31 364 PRO A O 1
ATOM 2715 N N . ALA A 1 365 ? -52.719 13.912 25.302 1.00 76.06 365 ALA A N 1
ATOM 2716 C CA . ALA A 1 365 ? -51.863 15.095 25.212 1.00 76.06 365 ALA A CA 1
ATOM 2717 C C . ALA A 1 365 ? -51.691 15.835 26.558 1.00 76.06 365 ALA A C 1
ATOM 2719 O O . ALA A 1 365 ? -52.664 16.312 27.161 1.00 76.06 365 ALA A O 1
ATOM 2720 N N . GLY A 1 366 ? -50.433 15.983 26.990 1.00 70.44 366 GLY A N 1
ATOM 2721 C CA . GLY A 1 366 ? -50.030 16.688 28.212 1.00 70.44 366 GLY A CA 1
ATOM 2722 C C . GLY A 1 366 ? -49.800 15.808 29.447 1.00 70.44 366 GLY A C 1
ATOM 2723 O O . GLY A 1 366 ? -49.493 16.355 30.510 1.00 70.44 366 GLY A O 1
ATOM 2724 N N . GLU A 1 367 ? -49.946 14.486 29.338 1.00 77.44 367 GLU A N 1
ATOM 2725 C CA . GLU A 1 367 ? -49.462 13.538 30.349 1.00 77.44 367 GLU A CA 1
ATOM 2726 C C . GLU A 1 367 ? -47.932 13.380 30.266 1.00 77.44 367 GLU A C 1
ATOM 2728 O O . GLU A 1 367 ? -47.318 13.666 29.245 1.00 77.44 367 GLU A O 1
ATOM 2733 N N . THR A 1 368 ? -47.291 12.977 31.366 1.00 74.12 368 THR A N 1
ATOM 2734 C CA . THR A 1 368 ? -45.850 12.656 31.360 1.00 74.12 368 THR A CA 1
ATOM 2735 C C . THR A 1 368 ? -45.697 11.189 30.970 1.00 74.12 368 THR A C 1
ATOM 2737 O O . THR A 1 368 ? -46.379 10.352 31.569 1.00 74.12 368 THR A O 1
ATOM 2740 N N . VAL A 1 369 ? -44.833 10.874 30.006 1.00 78.38 369 VAL A N 1
ATOM 2741 C CA . VAL A 1 369 ? -44.668 9.519 29.448 1.00 78.38 369 VAL A CA 1
ATOM 2742 C C . VAL A 1 369 ? -43.248 8.989 29.656 1.00 78.38 369 VAL A C 1
ATOM 2744 O O . VAL A 1 369 ? -42.332 9.776 29.902 1.00 78.38 369 VAL A O 1
ATOM 2747 N N . ASP A 1 370 ? -43.083 7.664 29.686 1.00 76.56 370 ASP A N 1
ATOM 2748 C CA . ASP A 1 370 ? -41.765 7.021 29.639 1.00 76.56 370 ASP A CA 1
ATOM 2749 C C . ASP A 1 370 ? -41.262 6.907 28.195 1.00 76.56 370 ASP A C 1
ATOM 2751 O O . ASP A 1 370 ? -41.891 7.359 27.247 1.00 76.56 370 ASP A O 1
ATOM 2755 N N . ASN A 1 371 ? -40.096 6.295 28.045 1.00 79.38 371 ASN A N 1
ATOM 2756 C CA . ASN A 1 371 ? -39.341 6.087 26.815 1.00 79.38 371 ASN A CA 1
ATOM 2757 C C . ASN A 1 371 ? -40.031 5.154 25.792 1.00 79.38 371 ASN A C 1
ATOM 2759 O O . ASN A 1 371 ? -39.436 4.840 24.765 1.00 79.38 371 ASN A O 1
ATOM 2763 N N . VAL A 1 372 ? -41.262 4.707 26.071 1.00 83.38 372 VAL A N 1
ATOM 2764 C CA . VAL A 1 372 ? -42.111 3.914 25.166 1.00 83.38 372 VAL A CA 1
ATOM 2765 C C . VAL A 1 372 ? -43.525 4.505 25.024 1.00 83.38 372 VAL A C 1
ATOM 2767 O O . VAL A 1 372 ? -44.464 3.767 24.734 1.00 83.38 372 VAL A O 1
ATOM 2770 N N . GLY A 1 373 ? -43.702 5.808 25.282 1.00 80.00 373 GLY A N 1
ATOM 2771 C CA . GLY A 1 373 ? -44.955 6.550 25.050 1.00 80.00 373 GLY A CA 1
ATOM 2772 C C . GLY A 1 373 ? -46.066 6.229 26.054 1.00 80.00 373 GLY A C 1
ATOM 2773 O O . GLY A 1 373 ? -47.222 6.618 25.924 1.00 80.00 373 GLY A O 1
ATOM 2774 N N . CYS A 1 374 ? -45.767 5.495 27.129 1.00 84.44 374 CYS A N 1
ATOM 2775 C CA . CYS A 1 374 ? -46.776 5.126 28.110 1.00 84.44 374 CYS A CA 1
ATOM 2776 C C . CYS A 1 374 ? -46.798 6.117 29.278 1.00 84.44 374 CYS A C 1
ATOM 2778 O O . CYS A 1 374 ? -45.774 6.453 29.869 1.00 84.44 374 CYS A O 1
ATOM 2780 N N . THR A 1 375 ? -47.999 6.558 29.682 1.00 74.69 375 THR A N 1
ATOM 2781 C CA . THR A 1 375 ? -48.169 7.471 30.828 1.00 74.69 375 THR A CA 1
ATOM 2782 C C . THR A 1 375 ? -47.459 6.947 32.078 1.00 74.69 375 THR A C 1
ATOM 2784 O O . THR A 1 375 ? -47.876 5.936 32.664 1.00 74.69 375 THR A O 1
ATOM 2787 N N . VAL A 1 376 ? -46.434 7.666 32.545 1.00 58.75 376 VAL A N 1
ATOM 2788 C CA . VAL A 1 376 ? -45.717 7.319 33.769 1.00 58.75 376 VAL A CA 1
ATOM 2789 C C . VAL A 1 376 ? -46.551 7.685 34.985 1.00 58.75 376 VAL A C 1
ATOM 2791 O O . VAL A 1 376 ? -46.444 8.757 35.577 1.00 58.75 376 VAL A O 1
ATOM 2794 N N . ASN A 1 377 ? -47.281 6.699 35.492 1.00 53.50 377 ASN A N 1
ATOM 2795 C CA . ASN A 1 377 ? -47.241 6.497 36.934 1.00 53.50 377 ASN A CA 1
ATOM 2796 C C . ASN A 1 377 ? -45.907 5.824 37.263 1.00 53.50 377 ASN A C 1
ATOM 2798 O O . ASN A 1 377 ? -45.866 4.603 37.319 1.00 53.50 377 ASN A O 1
ATOM 2802 N N . SER A 1 378 ? -44.846 6.619 37.457 1.00 39.84 378 SER A N 1
ATOM 2803 C CA . SER A 1 378 ? -43.515 6.175 37.914 1.00 39.84 378 SER A CA 1
ATOM 2804 C C . SER A 1 378 ? -43.090 4.810 37.341 1.00 39.84 378 SER A C 1
ATOM 2806 O O . SER A 1 378 ? -43.210 3.789 38.018 1.00 39.84 378 SER A O 1
ATOM 2808 N N . GLY A 1 379 ? -42.626 4.818 36.091 1.00 45.81 379 GLY A N 1
ATOM 2809 C CA . GLY A 1 379 ? -42.093 3.662 35.366 1.00 45.81 379 GLY A CA 1
ATOM 2810 C C . GLY A 1 379 ? -40.764 4.013 34.697 1.00 45.81 379 GLY A C 1
ATOM 2811 O O . GLY A 1 379 ? -39.953 4.695 35.325 1.00 45.81 379 GLY A O 1
ATOM 2812 N N . GLY A 1 380 ? -40.576 3.568 33.454 1.00 42.84 380 GLY A N 1
ATOM 2813 C CA . GLY A 1 380 ? -39.349 3.730 32.670 1.00 42.84 380 GLY A CA 1
ATOM 2814 C C . GLY A 1 380 ? -38.885 2.401 32.074 1.00 42.84 380 GLY A C 1
ATOM 2815 O O . GLY A 1 380 ? -38.747 1.417 32.806 1.00 42.84 380 GLY A O 1
ATOM 2816 N N . THR A 1 381 ? -38.668 2.396 30.761 1.00 42.50 381 THR A N 1
ATOM 2817 C CA . THR A 1 381 ? -38.030 1.339 29.965 1.00 42.50 381 THR A CA 1
ATOM 2818 C C . THR A 1 381 ? -37.422 1.975 28.720 1.00 42.50 381 THR A C 1
ATOM 2820 O O . THR A 1 381 ? -38.066 2.055 27.677 1.00 42.50 381 THR A O 1
ATOM 2823 N N . ASP A 1 382 ? -36.195 2.460 28.855 1.00 43.25 382 ASP A N 1
ATOM 2824 C CA . ASP A 1 382 ? -35.347 2.961 27.777 1.00 43.25 382 ASP A CA 1
ATOM 2825 C C . ASP A 1 382 ? -35.201 1.923 26.644 1.00 43.25 382 ASP A C 1
ATOM 2827 O O . ASP A 1 382 ? -35.249 0.714 26.915 1.00 43.25 382 ASP A O 1
ATOM 2831 N N . PRO A 1 383 ? -34.963 2.348 25.385 1.00 45.38 383 PRO A N 1
ATOM 2832 C CA . PRO A 1 383 ? -34.264 1.506 24.418 1.00 45.38 383 PRO A CA 1
ATOM 2833 C C . PRO A 1 383 ? -32.997 0.976 25.099 1.00 45.38 383 PRO A C 1
ATOM 2835 O O . PRO A 1 383 ? -32.159 1.761 25.534 1.00 45.38 383 PRO A O 1
ATOM 2838 N N . VAL A 1 384 ? -32.933 -0.341 25.312 1.00 55.78 384 VAL A N 1
ATOM 2839 C CA . VAL A 1 384 ? -32.050 -0.940 26.323 1.00 55.78 384 VAL A CA 1
ATOM 2840 C C . VAL A 1 384 ? -30.585 -0.648 25.965 1.00 55.78 384 VAL A C 1
ATOM 2842 O O . VAL A 1 384 ? -30.132 -1.150 24.934 1.00 55.78 384 VAL A O 1
ATOM 2845 N N . PRO A 1 385 ? -29.846 0.138 26.771 1.00 68.50 385 PRO A N 1
ATOM 2846 C CA . PRO A 1 385 ? -28.449 0.451 26.489 1.00 68.50 385 PRO A CA 1
ATOM 2847 C C . PRO A 1 385 ? -27.614 -0.832 26.427 1.00 68.50 385 PRO A C 1
ATOM 2849 O O . PRO A 1 385 ? -27.839 -1.782 27.186 1.00 68.50 385 PRO A O 1
ATOM 2852 N N . MET A 1 386 ? -26.648 -0.876 25.506 1.00 87.75 386 MET A N 1
ATOM 2853 C CA . MET A 1 386 ? -25.719 -2.002 25.410 1.00 87.75 386 MET A CA 1
ATOM 2854 C C . MET A 1 386 ? -24.855 -2.042 26.669 1.00 87.75 386 MET A C 1
ATOM 2856 O O . MET A 1 386 ? -24.284 -1.033 27.070 1.00 87.75 386 MET A O 1
ATOM 2860 N N . LYS A 1 387 ? -24.759 -3.203 27.319 1.00 95.00 387 LYS A N 1
ATOM 2861 C CA . LYS A 1 387 ? -24.106 -3.288 28.629 1.00 95.00 387 LYS A CA 1
ATOM 2862 C C . LYS A 1 387 ? -22.645 -3.703 28.527 1.00 95.00 387 LYS A C 1
ATOM 2864 O O . LYS A 1 387 ? -22.339 -4.708 27.884 1.00 95.00 387 LYS A O 1
ATOM 2869 N N . ILE A 1 388 ? -21.762 -3.008 29.238 1.00 97.31 388 ILE A N 1
ATOM 2870 C CA . ILE A 1 388 ? -20.355 -3.390 29.420 1.00 97.31 388 ILE A CA 1
ATOM 2871 C C . ILE A 1 388 ? -20.168 -3.891 30.851 1.00 97.31 388 ILE A C 1
ATOM 2873 O O . ILE A 1 388 ? -20.414 -3.160 31.812 1.00 97.31 388 ILE A O 1
ATOM 2877 N N . LEU A 1 389 ? -19.724 -5.139 31.007 1.00 98.19 389 LEU A N 1
ATOM 2878 C CA . LEU A 1 389 ? -19.423 -5.711 32.319 1.00 98.19 389 LEU A CA 1
ATOM 2879 C C . LEU A 1 389 ? -17.989 -5.356 32.723 1.00 98.19 389 LEU A C 1
ATOM 2881 O O . LEU A 1 389 ? -17.034 -5.860 32.136 1.00 98.19 389 LEU A O 1
ATOM 2885 N N . ALA A 1 390 ? -17.840 -4.505 33.737 1.00 98.25 390 ALA A N 1
ATOM 2886 C CA . ALA A 1 390 ? -16.561 -3.964 34.184 1.00 98.25 390 ALA A CA 1
ATOM 2887 C C . ALA A 1 390 ? -16.027 -4.671 35.447 1.00 98.25 390 ALA A C 1
ATOM 2889 O O . ALA A 1 390 ? -16.690 -4.712 36.491 1.00 98.25 390 ALA A O 1
ATOM 2890 N N . LEU A 1 391 ? -14.798 -5.191 35.368 1.00 98.44 391 LEU A N 1
ATOM 2891 C CA . LEU A 1 391 ? -14.094 -5.934 36.415 1.00 98.44 391 LEU A CA 1
ATOM 2892 C C . LEU A 1 391 ? -12.972 -5.081 37.030 1.00 98.44 391 LEU A C 1
ATOM 2894 O O . LEU A 1 391 ? -12.014 -4.698 36.358 1.00 98.44 391 LEU A O 1
ATOM 2898 N N . HIS A 1 392 ? -13.081 -4.802 38.332 1.00 98.00 392 HIS A N 1
ATOM 2899 C CA . HIS A 1 392 ? -12.138 -3.950 39.073 1.00 98.00 392 HIS A CA 1
ATOM 2900 C C . HIS A 1 392 ? -10.761 -4.591 39.307 1.00 98.00 392 HIS A C 1
ATOM 2902 O O . HIS A 1 392 ? -10.618 -5.814 39.270 1.00 98.00 392 HIS A O 1
ATOM 2908 N N . GLY A 1 393 ? -9.760 -3.773 39.653 1.00 96.12 393 GLY A N 1
ATOM 2909 C CA . GLY A 1 393 ? -8.420 -4.250 40.001 1.00 96.12 393 GLY A CA 1
ATOM 2910 C C . GLY A 1 393 ? -8.369 -5.008 41.332 1.00 96.12 393 GLY A C 1
ATOM 2911 O O . GLY A 1 393 ? -9.250 -4.885 42.189 1.00 96.12 393 GLY A O 1
ATOM 2912 N N . GLY A 1 394 ? -7.319 -5.804 41.538 1.00 92.69 394 GLY A N 1
ATOM 2913 C CA . GLY A 1 394 ? -7.143 -6.577 42.770 1.00 92.69 394 GLY A CA 1
ATOM 2914 C C . GLY A 1 394 ? -6.928 -5.667 43.985 1.00 92.69 394 GLY A C 1
ATOM 2915 O O . GLY A 1 394 ? -6.082 -4.778 43.961 1.00 92.69 394 GLY A O 1
ATOM 2916 N N . GLY A 1 395 ? -7.687 -5.882 45.061 1.00 90.88 395 GLY A N 1
ATOM 2917 C CA . GLY A 1 395 ? -7.666 -5.020 46.250 1.00 90.88 395 GLY A CA 1
ATOM 2918 C C . GLY A 1 395 ? -8.474 -3.724 46.108 1.00 90.88 395 GLY A C 1
ATOM 2919 O O . GLY A 1 395 ? -8.518 -2.928 47.049 1.00 90.88 395 GLY A O 1
ATOM 2920 N N . GLU A 1 396 ? -9.129 -3.520 44.965 1.00 93.25 396 GLU A N 1
ATOM 2921 C CA . GLU A 1 396 ? -10.018 -2.391 44.693 1.00 93.25 396 GLU A CA 1
ATOM 2922 C C . GLU A 1 396 ? -11.485 -2.743 45.015 1.00 93.25 396 GLU A C 1
ATOM 2924 O O . GLU A 1 396 ? -11.753 -3.621 45.825 1.00 93.25 396 GLU A O 1
ATOM 2929 N N . THR A 1 397 ? -12.466 -2.032 44.460 1.00 95.88 397 THR A N 1
ATOM 2930 C CA . THR A 1 397 ? -13.899 -2.363 44.531 1.00 95.88 397 THR A CA 1
ATOM 2931 C C . THR A 1 397 ? -14.575 -1.906 43.243 1.00 95.88 397 THR A C 1
ATOM 2933 O O . THR A 1 397 ? -14.046 -1.018 42.577 1.00 95.88 397 THR A O 1
ATOM 2936 N N . ALA A 1 398 ? -15.776 -2.410 42.949 1.00 96.19 398 ALA A N 1
ATOM 2937 C CA . ALA A 1 398 ? -16.615 -1.903 41.857 1.00 96.19 398 ALA A CA 1
ATOM 2938 C C . ALA A 1 398 ? -16.770 -0.370 41.890 1.00 96.19 398 ALA A C 1
ATOM 2940 O O . ALA A 1 398 ? -16.543 0.300 40.891 1.00 96.19 398 ALA A O 1
ATOM 2941 N N . SER A 1 399 ? -17.059 0.194 43.072 1.00 96.19 399 SER A N 1
ATOM 2942 C CA . SER A 1 399 ? -17.159 1.649 43.260 1.00 96.19 399 SER A CA 1
ATOM 2943 C C . SER A 1 399 ? -15.819 2.376 43.127 1.00 96.19 399 SER A C 1
ATOM 2945 O O . SER A 1 399 ? -15.813 3.576 42.874 1.00 96.19 399 SER A O 1
ATOM 2947 N N . GLY A 1 400 ? -14.704 1.684 43.374 1.00 96.00 400 GLY A N 1
ATOM 2948 C CA . GLY A 1 400 ? -13.361 2.218 43.172 1.00 96.00 400 GLY A CA 1
ATOM 2949 C C . GLY A 1 400 ? -13.100 2.405 41.686 1.00 96.00 400 GLY A C 1
ATOM 2950 O O . GLY A 1 400 ? -12.876 3.539 41.267 1.00 96.00 400 GLY A O 1
ATOM 2951 N N . LEU A 1 401 ? -13.286 1.332 40.906 1.00 97.31 401 LEU A N 1
ATOM 2952 C CA . LEU A 1 401 ? -13.127 1.350 39.453 1.00 97.31 401 LEU A CA 1
ATOM 2953 C C . LEU A 1 401 ? -14.038 2.402 38.818 1.00 97.31 401 LEU A C 1
ATOM 2955 O O . LEU A 1 401 ? -13.561 3.253 38.074 1.00 97.31 401 LEU A O 1
ATOM 2959 N N . SER A 1 402 ? -15.325 2.409 39.182 1.00 97.25 402 SER A N 1
ATOM 2960 C CA . SER A 1 402 ? -16.286 3.372 38.640 1.00 97.25 402 SER A CA 1
ATOM 2961 C C . SER A 1 402 ? -15.935 4.824 38.972 1.00 97.25 402 SER A C 1
ATOM 2963 O O . SER A 1 402 ? -16.461 5.725 38.338 1.00 97.25 402 SER A O 1
ATOM 2965 N N . SER A 1 403 ? -15.101 5.081 39.985 1.00 96.94 403 SER A N 1
ATOM 2966 C CA . SER A 1 403 ? -14.696 6.431 40.404 1.00 96.94 403 SER A CA 1
ATOM 2967 C C . SER A 1 403 ? -13.338 6.879 39.860 1.00 96.94 403 SER A C 1
ATOM 2969 O O . SER A 1 403 ? -12.931 8.011 40.127 1.00 96.94 403 SER A O 1
ATOM 2971 N N . GLN A 1 404 ? -12.620 6.015 39.135 1.00 96.75 404 GLN A N 1
ATOM 2972 C CA . GLN A 1 404 ? -11.363 6.397 38.496 1.00 96.75 404 GLN A CA 1
ATOM 2973 C C . GLN A 1 404 ? -11.622 7.426 37.394 1.00 96.75 404 GLN A C 1
ATOM 2975 O O . GLN A 1 404 ? -12.597 7.300 36.659 1.00 96.75 404 GLN A O 1
ATOM 2980 N N . GLN A 1 405 ? -10.735 8.417 37.255 1.00 97.25 405 GLN A N 1
ATOM 2981 C CA . GLN A 1 405 ? -10.911 9.478 36.258 1.00 97.25 405 GLN A CA 1
ATOM 2982 C C . GLN A 1 405 ? -11.009 8.911 34.836 1.00 97.25 405 GLN A C 1
ATOM 2984 O O . GLN A 1 405 ? -11.958 9.242 34.148 1.00 97.25 405 GLN A O 1
ATOM 2989 N N . GLY A 1 406 ? -10.129 7.986 34.436 1.00 96.19 406 GLY A N 1
ATOM 2990 C CA . GLY A 1 406 ? -10.203 7.386 33.096 1.00 96.19 406 GLY A CA 1
ATOM 2991 C C . GLY A 1 406 ? -11.482 6.577 32.849 1.00 96.19 406 GLY A C 1
ATOM 2992 O O . GLY A 1 406 ? -12.016 6.573 31.749 1.00 96.19 406 GLY A O 1
ATOM 2993 N N . MET A 1 407 ? -12.050 5.952 33.888 1.00 97.88 407 MET A N 1
ATOM 2994 C CA . MET A 1 407 ? -13.356 5.292 33.771 1.00 97.88 407 MET A CA 1
ATOM 2995 C C . MET A 1 407 ? -14.496 6.308 33.613 1.00 97.88 407 MET A C 1
ATOM 2997 O O . MET A 1 407 ? -15.429 6.063 32.860 1.00 97.88 407 MET A O 1
ATOM 3001 N N . GLN A 1 408 ? -14.433 7.444 34.317 1.00 98.19 408 GLN A N 1
ATOM 3002 C CA . GLN A 1 408 ? -15.393 8.541 34.145 1.00 98.19 408 GLN A CA 1
ATOM 3003 C C . GLN A 1 408 ? -15.300 9.130 32.736 1.00 98.19 408 GLN A C 1
ATOM 3005 O O . GLN A 1 408 ? -16.332 9.286 32.098 1.00 98.19 408 GLN A O 1
ATOM 3010 N N . ASP A 1 409 ? -14.084 9.351 32.230 1.00 97.69 409 ASP A N 1
ATOM 3011 C CA . ASP A 1 409 ? -13.854 9.851 30.873 1.00 97.69 409 ASP A CA 1
ATOM 3012 C C . ASP A 1 409 ? -14.450 8.896 29.821 1.00 97.69 409 ASP A C 1
ATOM 3014 O O . ASP A 1 409 ? -15.138 9.346 28.908 1.00 97.69 409 ASP A O 1
ATOM 3018 N N . LEU A 1 410 ? -14.268 7.576 29.980 1.00 97.31 410 LEU A N 1
ATOM 3019 C CA . LEU A 1 410 ? -14.889 6.574 29.103 1.00 97.31 410 LEU A CA 1
ATOM 3020 C C . LEU A 1 410 ? -16.422 6.585 29.188 1.00 97.31 410 LEU A C 1
ATOM 3022 O O . LEU A 1 410 ? -17.082 6.577 28.156 1.00 97.31 410 LEU A O 1
ATOM 3026 N N . MET A 1 411 ? -17.000 6.611 30.393 1.00 96.94 411 MET A N 1
ATOM 3027 C CA . MET A 1 411 ? -18.461 6.643 30.567 1.00 96.94 411 MET A CA 1
ATOM 3028 C C . MET A 1 411 ? -19.088 7.922 29.998 1.00 96.94 411 MET A C 1
ATOM 3030 O O . MET A 1 411 ? -20.174 7.863 29.428 1.00 96.94 411 MET A O 1
ATOM 3034 N N . ASP A 1 412 ? -18.413 9.064 30.138 1.00 95.94 412 ASP A N 1
ATOM 3035 C CA . ASP A 1 412 ? -18.865 10.343 29.586 1.00 95.94 412 ASP A CA 1
ATOM 3036 C C . ASP A 1 412 ? -18.791 10.351 28.048 1.00 95.94 412 ASP A C 1
ATOM 3038 O O . ASP A 1 412 ? -19.649 10.947 27.394 1.00 95.94 412 ASP A O 1
ATOM 3042 N N . ALA A 1 413 ? -17.791 9.678 27.469 1.00 92.81 413 ALA A N 1
ATOM 3043 C CA . ALA A 1 413 ? -17.605 9.559 26.024 1.00 92.81 413 ALA A CA 1
ATOM 3044 C C . ALA A 1 413 ? -18.489 8.484 25.362 1.00 92.81 413 ALA A C 1
ATOM 3046 O O . ALA A 1 413 ? -18.643 8.510 24.140 1.00 92.81 413 ALA A O 1
ATOM 3047 N N . LEU A 1 414 ? -19.063 7.563 26.147 1.00 94.38 414 LEU A N 1
ATOM 3048 C CA . LEU A 1 414 ? -19.862 6.414 25.694 1.00 94.38 414 LEU A CA 1
ATOM 3049 C C . LEU A 1 414 ? -21.260 6.379 26.352 1.00 94.38 414 LEU A C 1
ATOM 3051 O O . LEU A 1 414 ? -21.614 5.377 26.985 1.00 94.38 414 LEU A O 1
ATOM 3055 N N . PRO A 1 415 ? -22.074 7.449 26.236 1.00 93.06 415 PRO A N 1
ATOM 3056 C CA . PRO A 1 415 ? -23.400 7.520 26.859 1.00 93.06 415 PRO A CA 1
ATOM 3057 C C . PRO A 1 415 ? -24.391 6.459 26.349 1.00 93.06 415 PRO A C 1
ATOM 3059 O O . PRO A 1 415 ? -25.402 6.198 27.001 1.00 93.06 415 PRO A O 1
ATOM 3062 N N . GLU A 1 416 ? -24.119 5.852 25.193 1.00 88.31 416 GLU A N 1
ATOM 3063 C CA . GLU A 1 416 ? -24.887 4.764 24.590 1.00 88.31 416 GLU A CA 1
ATOM 3064 C C . GLU A 1 416 ? -24.669 3.395 25.271 1.00 88.31 416 GLU A C 1
ATOM 3066 O O . GLU A 1 416 ? -25.453 2.464 25.053 1.00 88.31 416 GLU A O 1
ATOM 3071 N N . PHE A 1 417 ? -23.645 3.270 26.126 1.00 92.38 417 PHE A N 1
ATOM 3072 C CA . PHE A 1 417 ? -23.336 2.048 26.866 1.00 92.38 417 PHE A CA 1
ATOM 3073 C C . PHE A 1 417 ? -23.671 2.170 28.360 1.00 92.38 417 PHE A C 1
ATOM 3075 O O . PHE A 1 417 ? -23.315 3.132 29.039 1.00 92.38 417 PHE A O 1
ATOM 3082 N N . GLU A 1 418 ? -24.299 1.135 28.921 1.00 95.38 418 GLU A N 1
ATOM 3083 C CA . GLU A 1 418 ? -24.485 0.998 30.368 1.00 95.38 418 GLU A CA 1
ATOM 3084 C C . GLU A 1 418 ? -23.321 0.197 30.970 1.00 95.38 418 GLU A C 1
ATOM 3086 O O . GLU A 1 418 ? -23.163 -1.001 30.724 1.00 95.38 418 GLU A O 1
ATOM 3091 N N . PHE A 1 419 ? -22.516 0.839 31.815 1.00 96.56 419 PHE A N 1
ATOM 3092 C CA . PHE A 1 419 ? -21.422 0.175 32.523 1.00 96.56 419 PHE A CA 1
ATOM 3093 C C . PHE A 1 419 ? -21.923 -0.484 33.812 1.00 96.56 419 PHE A C 1
ATOM 3095 O O . PHE A 1 419 ? -22.351 0.185 34.757 1.00 96.56 419 PHE A O 1
ATOM 3102 N N . VAL A 1 420 ? -21.809 -1.810 33.886 1.00 97.44 420 VAL A N 1
ATOM 3103 C CA . VAL A 1 420 ? -22.162 -2.602 35.069 1.00 97.44 420 VAL A CA 1
ATOM 3104 C C . VAL A 1 420 ? -20.889 -3.034 35.785 1.00 97.44 420 VAL A C 1
ATOM 3106 O O . VAL A 1 420 ? -20.111 -3.841 35.284 1.00 97.44 420 VAL A O 1
ATOM 3109 N N . PHE A 1 421 ? -20.674 -2.513 36.992 1.00 97.75 421 PHE A N 1
ATOM 3110 C CA . PHE A 1 421 ? -19.462 -2.772 37.772 1.00 97.75 421 PHE A CA 1
ATOM 3111 C C . PHE A 1 421 ? -19.643 -3.970 38.710 1.00 97.75 421 PHE A C 1
ATOM 3113 O O . PHE A 1 421 ? -20.310 -3.878 39.747 1.00 97.75 421 PHE A O 1
ATOM 3120 N N . ALA A 1 422 ? -19.013 -5.095 38.378 1.00 96.25 422 ALA A N 1
ATOM 3121 C CA . ALA A 1 422 ? -19.115 -6.324 39.157 1.00 96.25 422 ALA A CA 1
ATOM 3122 C C . ALA A 1 422 ? -18.231 -6.282 40.412 1.00 96.25 422 ALA A C 1
ATOM 3124 O O . ALA A 1 422 ? -17.146 -5.702 40.408 1.00 96.25 422 ALA A O 1
ATOM 3125 N N . SER A 1 423 ? -18.677 -6.917 41.500 1.00 94.94 423 SER A N 1
ATOM 3126 C CA . SER A 1 423 ? -17.904 -7.036 42.744 1.00 94.94 423 SER A CA 1
ATOM 3127 C C . SER A 1 423 ? -17.576 -8.492 43.024 1.00 94.94 423 SER A C 1
ATOM 3129 O O . SER A 1 423 ? -18.481 -9.292 43.241 1.00 94.94 423 SER A O 1
ATOM 3131 N N . THR A 1 424 ? -16.291 -8.824 43.077 1.00 94.25 424 THR A N 1
ATOM 3132 C CA . THR A 1 424 ? -15.844 -10.197 43.345 1.00 94.25 424 THR A CA 1
ATOM 3133 C C . THR A 1 424 ? -16.452 -10.799 44.629 1.00 94.25 424 THR A C 1
ATOM 3135 O O . THR A 1 424 ? -16.577 -10.103 45.647 1.00 94.25 424 THR A O 1
ATOM 3138 N N . PRO A 1 425 ? -16.802 -12.103 44.631 1.00 93.88 425 PRO A N 1
ATOM 3139 C CA . PRO A 1 425 ? -17.268 -12.807 45.826 1.00 93.88 425 PRO A CA 1
ATOM 3140 C C . PRO A 1 425 ? -16.133 -13.152 46.807 1.00 93.88 425 PRO A C 1
ATOM 3142 O O . PRO A 1 425 ? -16.396 -13.602 47.927 1.00 93.88 425 PRO A O 1
ATOM 3145 N N . GLU A 1 426 ? -14.876 -12.981 46.398 1.00 94.12 426 GLU A N 1
ATOM 3146 C CA . GLU A 1 426 ? -13.707 -13.398 47.164 1.00 94.12 426 GLU A CA 1
ATOM 3147 C C . GLU A 1 426 ? -13.255 -12.355 48.198 1.00 94.12 426 GLU A C 1
ATOM 3149 O O . GLU A 1 426 ? -13.414 -11.139 48.062 1.00 94.12 426 GLU A O 1
ATOM 3154 N N . SER A 1 427 ? -12.642 -12.841 49.280 1.00 88.69 427 SER A N 1
ATOM 3155 C CA . SER A 1 427 ? -12.142 -11.972 50.351 1.00 88.69 427 SER A CA 1
ATOM 3156 C C . SER A 1 427 ? -10.982 -11.087 49.883 1.00 88.69 427 SER A C 1
ATOM 3158 O O . SER A 1 427 ? -10.130 -11.544 49.129 1.00 88.69 427 SER A O 1
ATOM 3160 N N . ASN A 1 428 ? -10.886 -9.867 50.425 1.00 88.75 428 ASN A N 1
ATOM 3161 C CA . ASN A 1 428 ? -9.894 -8.840 50.056 1.00 88.75 428 ASN A CA 1
ATOM 3162 C C . ASN A 1 428 ? -10.069 -8.247 48.647 1.00 88.75 428 ASN A C 1
ATOM 3164 O O . ASN A 1 428 ? -9.142 -7.614 48.151 1.00 88.75 428 ASN A O 1
ATOM 3168 N N . ASN A 1 429 ? -11.249 -8.406 48.042 1.00 93.19 429 ASN A N 1
ATOM 3169 C CA . ASN A 1 429 ? -11.604 -7.834 46.746 1.00 93.19 429 ASN A CA 1
ATOM 3170 C C . ASN A 1 429 ? -10.625 -8.214 45.620 1.00 93.19 429 ASN A C 1
ATOM 3172 O O . ASN A 1 429 ? -10.126 -7.359 44.890 1.00 93.19 429 ASN A O 1
ATOM 3176 N N . VAL A 1 430 ? -10.332 -9.504 45.493 1.00 94.75 430 VAL A N 1
ATOM 3177 C CA . VAL A 1 430 ? -9.531 -10.062 44.395 1.00 94.75 430 VAL A CA 1
ATOM 3178 C C . VAL A 1 430 ? -10.398 -10.968 43.531 1.00 94.75 430 VAL A C 1
ATOM 3180 O O . VAL A 1 430 ? -11.285 -11.623 44.058 1.00 94.75 430 VAL A O 1
ATOM 3183 N N . TRP A 1 431 ? -10.172 -11.034 42.224 1.00 96.81 431 TRP A N 1
ATOM 3184 C CA . TRP A 1 431 ? -10.858 -12.000 41.351 1.00 96.81 431 TRP A CA 1
ATOM 3185 C C . TRP A 1 431 ? -10.201 -13.375 41.413 1.00 96.81 431 TRP A C 1
ATOM 3187 O O . TRP A 1 431 ? -10.880 -14.400 41.432 1.00 96.81 431 TRP A O 1
ATOM 3197 N N . ILE A 1 432 ? -8.873 -13.383 41.527 1.00 94.81 432 ILE A N 1
ATOM 3198 C CA . ILE A 1 432 ? -8.047 -14.583 41.613 1.00 94.81 432 ILE A CA 1
ATOM 3199 C C . ILE A 1 432 ? -7.317 -14.536 42.956 1.00 94.81 432 ILE A C 1
ATOM 3201 O O . ILE A 1 432 ? -6.543 -13.614 43.232 1.00 94.81 432 ILE A O 1
ATOM 3205 N N . ARG A 1 433 ? -7.588 -15.512 43.829 1.00 91.06 433 ARG A N 1
ATOM 3206 C CA . ARG A 1 433 ? -6.957 -15.592 45.158 1.00 91.06 433 ARG A CA 1
ATOM 3207 C C . ARG A 1 433 ? -5.463 -15.871 45.038 1.00 91.06 433 ARG A C 1
ATOM 3209 O O . ARG A 1 433 ? -5.059 -16.651 44.180 1.00 91.06 433 ARG A O 1
ATOM 3216 N N . ASP A 1 434 ? -4.658 -15.356 45.965 1.00 87.75 434 ASP A N 1
ATOM 3217 C CA . ASP A 1 434 ? -3.247 -15.752 46.071 1.00 87.75 434 ASP A CA 1
ATOM 3218 C C . ASP A 1 434 ? -3.104 -17.286 46.218 1.00 87.75 434 ASP A C 1
ATOM 3220 O O . ASP A 1 434 ? -3.927 -17.900 46.909 1.00 87.75 434 ASP A O 1
ATOM 3224 N N . PRO A 1 435 ? -2.063 -17.915 45.634 1.00 86.75 435 PRO A N 1
ATOM 3225 C CA . PRO A 1 435 ? -1.796 -19.344 45.797 1.00 86.75 435 PRO A CA 1
ATOM 3226 C C . PRO A 1 435 ? -1.629 -19.756 47.275 1.00 86.75 435 PRO A C 1
ATOM 3228 O O . PRO A 1 435 ? -1.207 -18.938 48.103 1.00 86.75 435 PRO A O 1
ATOM 3231 N N . PRO A 1 436 ? -1.871 -21.033 47.642 1.00 79.81 436 PRO A N 1
ATOM 3232 C CA . PRO A 1 436 ? -1.842 -21.487 49.037 1.00 79.81 436 PRO A CA 1
ATOM 3233 C C . PRO A 1 436 ? -0.497 -21.260 49.754 1.00 79.81 436 PRO A C 1
ATOM 3235 O O . PRO A 1 436 ? -0.478 -21.086 50.975 1.00 79.81 436 PRO A O 1
ATOM 3238 N N . GLY A 1 437 ? 0.618 -21.280 49.013 1.00 74.81 437 GLY A N 1
ATOM 3239 C CA . GLY A 1 437 ? 1.974 -21.026 49.518 1.00 74.81 437 GLY A CA 1
ATOM 3240 C C . GLY A 1 437 ? 2.451 -19.574 49.359 1.00 74.81 437 GLY A C 1
ATOM 3241 O O . GLY A 1 437 ? 3.586 -19.249 49.711 1.00 74.81 437 GLY A O 1
ATOM 3242 N N . GLY A 1 438 ? 1.582 -18.678 48.876 1.00 73.81 438 GLY A N 1
ATOM 3243 C CA . GLY A 1 438 ? 1.916 -17.305 48.500 1.00 73.81 438 GLY A CA 1
ATOM 3244 C C . GLY A 1 438 ? 2.564 -17.206 47.115 1.00 73.81 438 GLY A C 1
ATOM 3245 O O . GLY A 1 438 ? 2.806 -18.208 46.453 1.00 73.81 438 GLY A O 1
ATOM 3246 N N . LYS A 1 439 ? 2.888 -15.979 46.684 1.00 63.94 439 LYS A N 1
ATOM 3247 C CA . LYS A 1 439 ? 3.339 -15.657 45.310 1.00 63.94 439 LYS A CA 1
ATOM 3248 C C . LYS A 1 439 ? 4.618 -16.368 44.822 1.00 63.94 439 LYS A C 1
ATOM 3250 O O . LYS A 1 439 ? 4.979 -16.217 43.665 1.00 63.94 439 LYS A O 1
ATOM 3255 N N . GLY A 1 440 ? 5.329 -17.091 45.690 1.00 68.25 440 GLY A N 1
ATOM 3256 C CA . GLY A 1 440 ? 6.530 -17.860 45.335 1.00 68.25 440 GLY A CA 1
ATOM 3257 C C . GLY A 1 440 ? 6.305 -19.368 45.184 1.00 68.25 440 GLY A C 1
ATOM 3258 O O . GLY A 1 440 ? 7.256 -20.074 44.861 1.00 68.25 440 GLY A O 1
ATOM 3259 N N . GLU A 1 441 ? 5.095 -19.869 45.450 1.00 80.88 441 GLU A N 1
ATOM 3260 C CA . GLU A 1 441 ? 4.732 -21.282 45.295 1.00 80.88 441 GLU A CA 1
ATOM 3261 C C . GLU A 1 441 ? 3.462 -21.378 44.430 1.00 80.88 441 GLU A C 1
ATOM 3263 O O . GLU A 1 441 ? 2.372 -21.097 44.941 1.00 80.88 441 GLU A O 1
ATOM 3268 N N . PRO A 1 442 ? 3.586 -21.728 43.135 1.00 85.31 442 PRO A N 1
ATOM 3269 C CA . PRO A 1 442 ? 2.458 -21.731 42.214 1.00 85.31 442 PRO A CA 1
ATOM 3270 C C . PRO A 1 442 ? 1.408 -22.784 42.580 1.00 85.31 442 PRO A C 1
ATOM 3272 O O . PRO A 1 442 ? 1.692 -23.775 43.263 1.00 85.31 442 PRO A O 1
ATOM 3275 N N . THR A 1 443 ? 0.173 -22.557 42.135 1.00 90.00 443 THR A N 1
ATOM 3276 C CA . THR A 1 443 ? -0.929 -23.517 42.275 1.00 90.00 443 THR A CA 1
ATOM 3277 C C . THR A 1 443 ? -1.253 -24.169 40.935 1.00 90.00 443 THR A C 1
ATOM 3279 O O . THR A 1 443 ? -1.381 -23.486 39.927 1.00 90.00 443 THR A O 1
ATOM 3282 N N . THR A 1 444 ? -1.433 -25.489 40.937 1.00 92.25 444 THR A N 1
ATOM 3283 C CA . THR A 1 444 ? -1.811 -26.287 39.755 1.00 92.25 444 THR A CA 1
ATOM 3284 C C . THR A 1 444 ? -3.306 -26.629 39.750 1.00 92.25 444 THR A C 1
ATOM 3286 O O . THR A 1 444 ? -3.713 -27.626 39.162 1.00 92.25 444 THR A O 1
ATOM 3289 N N . ASP A 1 445 ? -4.106 -25.914 40.540 1.00 93.44 445 ASP A N 1
ATOM 3290 C CA . ASP A 1 445 ? -5.541 -26.164 40.683 1.00 93.44 445 ASP A CA 1
ATOM 3291 C C . ASP A 1 445 ? -6.303 -25.412 39.576 1.00 93.44 445 ASP A C 1
ATOM 3293 O O . ASP A 1 445 ? -6.274 -24.177 39.596 1.00 93.44 445 ASP A O 1
ATOM 3297 N N . PRO A 1 446 ? -6.944 -26.104 38.612 1.00 92.38 446 PRO A N 1
ATOM 3298 C CA . PRO A 1 446 ? -7.704 -25.445 37.549 1.00 92.38 446 PRO A CA 1
ATOM 3299 C C . PRO A 1 446 ? -8.985 -24.784 38.072 1.00 92.38 446 PRO A C 1
ATOM 3301 O O . PRO A 1 446 ? -9.463 -23.822 37.486 1.00 92.38 446 PRO A O 1
ATOM 3304 N N . ASP A 1 447 ? -9.487 -25.214 39.232 1.00 93.94 447 ASP A N 1
ATOM 3305 C CA . ASP A 1 447 ? -10.746 -24.732 39.811 1.00 93.94 447 ASP A CA 1
ATOM 3306 C C . ASP A 1 447 ? -10.509 -23.521 40.751 1.00 93.94 447 ASP A C 1
ATOM 3308 O O . ASP A 1 447 ? -11.340 -23.145 41.590 1.00 93.94 447 ASP A O 1
ATOM 3312 N N . TRP A 1 448 ? -9.320 -22.900 40.691 1.00 94.75 448 TRP A N 1
ATOM 3313 C CA . TRP A 1 448 ? -8.885 -21.923 41.697 1.00 94.75 448 TRP A CA 1
ATOM 3314 C C . TRP A 1 448 ? -9.738 -20.645 41.727 1.00 94.75 448 TRP A C 1
ATOM 3316 O O . TRP A 1 448 ? -9.846 -20.015 42.790 1.00 94.75 448 TRP A O 1
ATOM 3326 N N . ALA A 1 449 ? -10.349 -20.293 40.590 1.00 95.38 449 ALA A N 1
ATOM 3327 C CA . ALA A 1 449 ? -11.186 -19.111 40.385 1.00 95.38 449 ALA A CA 1
ATOM 3328 C C . ALA A 1 449 ? -12.697 -19.424 40.265 1.00 95.38 449 ALA A C 1
ATOM 3330 O O . ALA A 1 449 ? -13.478 -18.513 39.986 1.00 95.38 449 ALA A O 1
ATOM 3331 N N . ASP A 1 450 ? -13.135 -20.659 40.545 1.00 95.62 450 ASP A N 1
ATOM 3332 C CA . ASP A 1 450 ? -14.528 -21.125 40.380 1.00 95.62 450 ASP A CA 1
ATOM 3333 C C . ASP A 1 450 ? -15.582 -20.225 41.026 1.00 95.62 450 ASP A C 1
ATOM 3335 O O . ASP A 1 450 ? -16.677 -20.045 40.490 1.00 95.62 450 ASP A O 1
ATOM 3339 N N . ALA A 1 451 ? -15.275 -19.669 42.201 1.00 96.25 451 ALA A N 1
ATOM 3340 C CA . ALA A 1 451 ? -16.198 -18.784 42.901 1.00 96.25 451 ALA A CA 1
ATOM 3341 C C . ALA A 1 451 ? -16.449 -17.499 42.099 1.00 96.25 451 ALA A C 1
ATOM 3343 O O . ALA A 1 451 ? -17.598 -17.077 41.976 1.00 96.25 451 ALA A O 1
ATOM 3344 N N . SER A 1 452 ? -15.388 -16.912 41.539 1.00 97.62 452 SER A N 1
ATOM 3345 C CA . SER A 1 452 ? -15.461 -15.730 40.680 1.00 97.62 452 SER A CA 1
ATOM 3346 C C . SER A 1 452 ? -16.143 -16.053 39.353 1.00 97.62 452 SER A C 1
ATOM 3348 O O . SER A 1 452 ? -17.034 -15.310 38.963 1.00 97.62 452 SER A O 1
ATOM 3350 N N . ILE A 1 453 ? -15.809 -17.182 38.716 1.00 97.50 453 ILE A N 1
ATOM 3351 C CA . ILE A 1 453 ? -16.440 -17.642 37.463 1.00 97.50 453 ILE A CA 1
ATOM 3352 C C . ILE A 1 453 ? -17.949 -17.832 37.662 1.00 97.50 453 ILE A C 1
ATOM 3354 O O . ILE A 1 453 ? -18.747 -17.208 36.972 1.00 97.50 453 ILE A O 1
ATOM 3358 N N . SER A 1 454 ? -18.347 -18.595 38.686 1.00 96.88 454 SER A N 1
ATOM 3359 C CA . SER A 1 454 ? -19.763 -18.844 39.002 1.00 96.88 454 SER A CA 1
ATOM 3360 C C . SER A 1 454 ? -20.525 -17.557 39.321 1.00 96.88 454 SER A C 1
ATOM 3362 O O . SER A 1 454 ? -21.715 -17.442 39.038 1.00 96.88 454 SER A O 1
ATOM 3364 N N . TYR A 1 455 ? -19.860 -16.591 39.960 1.00 97.44 455 TYR A N 1
ATOM 3365 C CA . TYR A 1 455 ? -20.451 -15.286 40.226 1.00 97.44 455 TYR A CA 1
ATOM 3366 C C . TYR A 1 455 ? -20.623 -14.472 38.942 1.00 97.44 455 TYR A C 1
ATOM 3368 O O . TYR A 1 455 ? -21.688 -13.893 38.754 1.00 97.44 455 TYR A O 1
ATOM 3376 N N . LEU A 1 456 ? -19.625 -14.449 38.056 1.00 97.75 456 LEU A N 1
ATOM 3377 C CA . LEU A 1 456 ? -19.723 -13.756 36.772 1.00 97.75 456 LEU A CA 1
ATOM 3378 C C . LEU A 1 456 ? -20.805 -14.376 35.883 1.00 97.75 456 LEU A C 1
ATOM 3380 O O . LEU A 1 456 ? -21.619 -13.633 35.350 1.00 97.75 456 LEU A O 1
ATOM 3384 N N . ASP A 1 457 ? -20.921 -15.706 35.830 1.00 96.88 457 ASP A N 1
ATOM 3385 C CA . ASP A 1 457 ? -22.034 -16.377 35.144 1.00 96.88 457 ASP A CA 1
ATOM 3386 C C . ASP A 1 457 ? -23.394 -15.981 35.727 1.00 96.88 457 ASP A C 1
ATOM 3388 O O . ASP A 1 457 ? -24.355 -15.774 34.986 1.00 96.88 457 ASP A O 1
ATOM 3392 N N . GLN A 1 458 ? -23.488 -15.838 37.053 1.00 95.44 458 GLN A N 1
ATOM 3393 C CA . GLN A 1 458 ? -24.710 -15.362 37.696 1.00 95.44 458 GLN A CA 1
ATOM 3394 C C . GLN A 1 458 ? -25.011 -13.906 37.317 1.00 95.44 458 GLN A C 1
ATOM 3396 O O . GLN A 1 458 ? -26.162 -13.593 37.037 1.00 95.44 458 GLN A O 1
ATOM 3401 N N . VAL A 1 459 ? -24.001 -13.030 37.261 1.00 95.81 459 VAL A N 1
ATOM 3402 C CA . VAL A 1 459 ? -24.168 -11.635 36.819 1.00 95.81 459 VAL A CA 1
ATOM 3403 C C . VAL A 1 459 ? -24.603 -11.577 35.355 1.00 95.81 459 VAL A C 1
ATOM 3405 O O . VAL A 1 459 ? -25.570 -10.890 35.045 1.00 95.81 459 VAL A O 1
ATOM 3408 N N . VAL A 1 460 ? -23.961 -12.334 34.463 1.00 94.56 460 VAL A N 1
ATOM 3409 C CA . VAL A 1 460 ? -24.352 -12.429 33.047 1.00 94.56 460 VAL A CA 1
ATOM 3410 C C . VAL A 1 460 ? -25.773 -12.978 32.905 1.00 94.56 460 VAL A C 1
ATOM 3412 O O . VAL A 1 460 ? -26.548 -12.472 32.097 1.00 94.56 460 VAL A O 1
ATOM 3415 N N . SER A 1 461 ? -26.157 -13.957 33.727 1.00 93.44 461 SER A N 1
ATOM 3416 C CA . SER A 1 461 ? -27.514 -14.508 33.732 1.00 93.44 461 SER A CA 1
ATOM 3417 C C . SER A 1 461 ? -28.569 -13.546 34.290 1.00 93.44 461 SER A C 1
ATOM 3419 O O . SER A 1 461 ? -29.720 -13.626 33.861 1.00 93.44 461 SER A O 1
ATOM 3421 N N . ASP A 1 462 ? -28.227 -12.719 35.279 1.00 92.94 462 ASP A N 1
ATOM 3422 C CA . ASP A 1 462 ? -29.183 -11.846 35.970 1.00 92.94 462 ASP A CA 1
ATOM 3423 C C . ASP A 1 462 ? -29.331 -10.482 35.284 1.00 92.94 462 ASP A C 1
ATOM 3425 O O . ASP A 1 462 ? -30.448 -9.973 35.197 1.00 92.94 462 ASP A O 1
ATOM 3429 N N . ASP A 1 463 ? -28.226 -9.917 34.790 1.00 88.12 463 ASP A N 1
ATOM 3430 C CA . ASP A 1 463 ? -28.151 -8.556 34.242 1.00 88.12 463 ASP A CA 1
ATOM 3431 C C . ASP A 1 463 ? -27.795 -8.494 32.747 1.00 88.12 463 ASP A C 1
ATOM 3433 O O . ASP A 1 463 ? -27.827 -7.402 32.173 1.00 88.12 463 ASP A O 1
ATOM 3437 N N . GLY A 1 464 ? -27.488 -9.624 32.097 1.00 84.06 464 GLY A N 1
ATOM 3438 C CA . GLY A 1 464 ? -27.184 -9.675 30.665 1.00 84.06 464 GLY A CA 1
ATOM 3439 C C . GLY A 1 464 ? -28.403 -9.479 29.740 1.00 84.06 464 GLY A C 1
ATOM 3440 O O . GLY A 1 464 ? -29.536 -9.327 30.207 1.00 84.06 464 GLY A O 1
ATOM 3441 N N . PRO A 1 465 ? -28.206 -9.511 28.408 1.00 88.56 465 PRO A N 1
ATOM 3442 C CA . PRO A 1 465 ? -26.947 -9.794 27.718 1.00 88.56 465 PRO A CA 1
ATOM 3443 C C . PRO A 1 465 ? -25.941 -8.644 27.842 1.00 88.56 465 PRO A C 1
ATOM 3445 O O . PRO A 1 465 ? -26.308 -7.472 27.810 1.00 88.56 465 PRO A O 1
ATOM 3448 N N . PHE A 1 466 ? -24.665 -8.998 27.972 1.00 94.12 466 PHE A N 1
ATOM 3449 C CA . PHE A 1 466 ? -23.561 -8.044 27.963 1.00 94.12 466 PHE A CA 1
ATOM 3450 C C . PHE A 1 466 ? -22.942 -7.987 26.571 1.00 94.12 466 PHE A C 1
ATOM 3452 O O . PHE A 1 466 ? -22.662 -9.021 25.968 1.00 94.12 466 PHE A O 1
ATOM 3459 N N . TYR A 1 467 ? -22.733 -6.774 26.071 1.00 92.50 467 TYR A N 1
ATOM 3460 C CA . TYR A 1 467 ? -22.077 -6.526 24.796 1.00 92.50 467 TYR A CA 1
ATOM 3461 C C . TYR A 1 467 ? -20.579 -6.832 24.879 1.00 92.50 467 TYR A C 1
ATOM 3463 O O . TYR A 1 467 ? -20.051 -7.536 24.019 1.00 92.50 467 TYR A O 1
ATOM 3471 N N . ALA A 1 468 ? -19.907 -6.365 25.934 1.00 95.81 468 ALA A N 1
ATOM 3472 C CA . ALA A 1 468 ? -18.463 -6.502 26.084 1.00 95.81 468 ALA A CA 1
ATOM 3473 C C . ALA A 1 468 ? -18.024 -6.715 27.541 1.00 95.81 468 ALA A C 1
ATOM 3475 O O . ALA A 1 468 ? -18.755 -6.380 28.482 1.00 95.81 468 ALA A O 1
ATOM 3476 N N . LEU A 1 469 ? -16.809 -7.245 27.718 1.00 97.94 469 LEU A N 1
ATOM 3477 C CA . LEU A 1 469 ? -16.114 -7.295 29.010 1.00 97.94 469 LEU A CA 1
ATOM 3478 C C . LEU A 1 469 ? -15.041 -6.216 29.072 1.00 97.94 469 LEU A C 1
ATOM 3480 O O . LEU A 1 469 ? -14.243 -6.088 28.149 1.00 97.94 469 LEU A O 1
ATOM 3484 N N . LEU A 1 470 ? -14.965 -5.508 30.192 1.00 98.38 470 LEU A N 1
ATOM 3485 C CA . LEU A 1 470 ? -13.884 -4.582 30.500 1.00 98.38 470 LEU A CA 1
ATOM 3486 C C . LEU A 1 470 ? -13.176 -5.044 31.767 1.00 98.38 470 LEU A C 1
ATOM 3488 O O . LEU A 1 470 ? -13.812 -5.252 32.797 1.00 98.38 470 LEU A O 1
ATOM 3492 N N . GLY A 1 471 ? -11.856 -5.162 31.729 1.00 98.06 471 GLY A N 1
ATOM 3493 C CA . GLY A 1 471 ? -11.047 -5.538 32.878 1.00 98.06 471 GLY A CA 1
ATOM 3494 C C . GLY A 1 471 ? -9.943 -4.528 33.130 1.00 98.06 471 GLY A C 1
ATOM 3495 O O . GLY A 1 471 ? -9.274 -4.097 32.198 1.00 98.06 471 GLY A O 1
ATOM 3496 N N . TYR A 1 472 ? -9.726 -4.178 34.395 1.00 97.62 472 TYR A N 1
ATOM 3497 C CA . TYR A 1 472 ? -8.602 -3.347 34.824 1.00 97.62 472 TYR A CA 1
ATOM 3498 C C . TYR A 1 472 ? -7.691 -4.123 35.780 1.00 97.62 472 TYR A C 1
ATOM 3500 O O . TYR A 1 472 ? -8.173 -4.713 36.753 1.00 97.62 472 TYR A O 1
ATOM 3508 N N . SER A 1 473 ? -6.374 -4.121 35.543 1.00 95.69 473 SER A N 1
ATOM 3509 C CA . SER A 1 473 ? -5.380 -4.792 36.393 1.00 95.69 473 SER A CA 1
ATOM 3510 C C . SER A 1 473 ? -5.720 -6.282 36.588 1.00 95.69 473 SER A C 1
ATOM 3512 O O . SER A 1 473 ? -5.849 -7.027 35.620 1.00 95.69 473 SER A O 1
ATOM 3514 N N . GLN A 1 474 ? -5.946 -6.756 37.818 1.00 95.50 474 GLN A N 1
ATOM 3515 C CA . GLN A 1 474 ? -6.385 -8.145 38.045 1.00 95.50 474 GLN A CA 1
ATOM 3516 C C . GLN A 1 474 ? -7.741 -8.482 37.387 1.00 95.50 474 GLN A C 1
ATOM 3518 O O . GLN A 1 474 ? -7.998 -9.645 37.090 1.00 95.50 474 GLN A O 1
ATOM 3523 N N . GLY A 1 475 ? -8.610 -7.493 37.152 1.00 97.62 475 GLY A N 1
ATOM 3524 C CA . GLY A 1 475 ? -9.836 -7.683 36.378 1.00 97.62 475 GLY A CA 1
ATOM 3525 C C . GLY A 1 475 ? -9.547 -8.041 34.919 1.00 97.62 475 GLY A C 1
ATOM 3526 O O . GLY A 1 475 ? -10.220 -8.907 34.374 1.00 97.62 475 GLY A O 1
ATOM 3527 N N . ALA A 1 476 ? -8.506 -7.455 34.315 1.00 97.31 476 ALA A N 1
ATOM 3528 C CA . ALA A 1 476 ? -8.039 -7.833 32.979 1.00 97.31 476 ALA A CA 1
ATOM 3529 C C . ALA A 1 476 ? -7.464 -9.258 32.969 1.00 97.31 476 ALA A C 1
ATOM 3531 O O . ALA A 1 476 ? -7.827 -10.050 32.110 1.00 97.31 476 ALA A O 1
ATOM 3532 N N . ALA A 1 477 ? -6.675 -9.629 33.986 1.00 96.50 477 ALA A N 1
ATOM 3533 C CA . ALA A 1 477 ? -6.164 -10.998 34.152 1.00 96.50 477 ALA A CA 1
ATOM 3534 C C . ALA A 1 477 ? -7.277 -12.059 34.287 1.00 96.50 477 ALA A C 1
ATOM 3536 O O . ALA A 1 477 ? -7.081 -13.225 33.951 1.00 96.50 477 ALA A O 1
ATOM 3537 N N . MET A 1 478 ? -8.447 -11.666 34.804 1.00 97.75 478 MET A N 1
ATOM 3538 C CA . MET A 1 478 ? -9.599 -12.551 34.984 1.00 97.75 478 MET A CA 1
ATOM 3539 C C . MET A 1 478 ? -10.363 -12.811 33.677 1.00 97.75 478 MET A C 1
ATOM 3541 O O . MET A 1 478 ? -11.021 -13.842 33.575 1.00 97.75 478 MET A O 1
ATOM 3545 N N . ILE A 1 479 ? -10.285 -11.920 32.682 1.00 98.19 479 ILE A N 1
ATOM 3546 C CA . ILE A 1 479 ? -11.011 -12.066 31.409 1.00 98.19 479 ILE A CA 1
ATOM 3547 C C . ILE A 1 479 ? -10.667 -13.379 30.688 1.00 98.19 479 ILE A C 1
ATOM 3549 O O . ILE A 1 479 ? -11.596 -14.158 30.474 1.00 98.19 479 ILE A O 1
ATOM 3553 N N . PRO A 1 480 ? -9.397 -13.699 30.363 1.00 97.44 480 PRO A N 1
ATOM 3554 C CA . PRO A 1 480 ? -9.081 -14.955 29.678 1.00 97.44 480 PRO A CA 1
ATOM 3555 C C . PRO A 1 480 ? -9.431 -16.183 30.533 1.00 97.44 480 PRO A C 1
ATOM 3557 O O . PRO A 1 480 ? -9.916 -17.180 30.008 1.00 97.44 480 PRO A O 1
ATOM 3560 N N . VAL A 1 481 ? -9.288 -16.097 31.864 1.00 97.75 481 VAL A N 1
ATOM 3561 C CA . VAL A 1 481 ? -9.723 -17.164 32.787 1.00 97.75 481 VAL A CA 1
ATOM 3562 C C . VAL A 1 481 ? -11.230 -17.402 32.677 1.00 97.75 481 VAL A C 1
ATOM 3564 O O . VAL A 1 481 ? -11.677 -18.547 32.676 1.00 97.75 481 VAL A O 1
ATOM 3567 N N . TYR A 1 482 ? -12.024 -16.334 32.599 1.00 98.06 482 TYR A N 1
ATOM 3568 C CA . TYR A 1 482 ? -13.472 -16.436 32.485 1.00 98.06 482 TYR A CA 1
ATOM 3569 C C . TYR A 1 482 ? -13.895 -16.977 31.118 1.00 98.06 482 TYR A C 1
ATOM 3571 O O . TYR A 1 482 ? -14.662 -17.935 31.075 1.00 98.06 482 TYR A O 1
ATOM 3579 N N . LEU A 1 483 ? -13.343 -16.433 30.026 1.00 97.31 483 LEU A N 1
ATOM 3580 C CA . LEU A 1 483 ? -13.619 -16.889 28.659 1.00 97.31 483 LEU A CA 1
ATOM 3581 C C . LEU A 1 483 ? -13.277 -18.370 28.458 1.00 97.31 483 LEU A C 1
ATOM 3583 O O . LEU A 1 483 ? -14.022 -19.079 27.791 1.00 97.31 483 LEU A O 1
ATOM 3587 N N . ALA A 1 484 ? -12.204 -18.865 29.083 1.00 96.69 484 ALA A N 1
ATOM 3588 C CA . ALA A 1 484 ? -11.827 -20.275 29.000 1.00 96.69 484 ALA A CA 1
ATOM 3589 C C . ALA A 1 484 ? -12.794 -21.241 29.701 1.00 96.69 484 ALA A C 1
ATOM 3591 O O . ALA A 1 484 ? -12.772 -22.443 29.436 1.00 96.69 484 ALA A O 1
ATOM 3592 N N . ASN A 1 485 ? -13.631 -20.733 30.607 1.00 96.00 485 ASN A N 1
ATOM 3593 C CA . ASN A 1 485 ? -14.448 -21.549 31.502 1.00 96.00 485 ASN A CA 1
ATOM 3594 C C . ASN A 1 485 ? -15.952 -21.245 31.405 1.00 96.00 485 ASN A C 1
ATOM 3596 O O . ASN A 1 485 ? -16.726 -21.747 32.221 1.00 96.00 485 ASN A O 1
ATOM 3600 N N . THR A 1 486 ? -16.381 -20.446 30.425 1.00 93.19 486 THR A N 1
ATOM 3601 C CA . THR A 1 486 ? -17.785 -20.064 30.231 1.00 93.19 486 THR A CA 1
ATOM 3602 C C . THR A 1 486 ? -18.256 -20.347 28.805 1.00 93.19 486 THR A C 1
ATOM 3604 O O . THR A 1 486 ? -17.478 -20.293 27.860 1.00 93.19 486 THR A O 1
ATOM 3607 N N . ASP A 1 487 ? -19.554 -20.615 28.648 1.00 90.69 487 ASP A N 1
ATOM 3608 C CA . ASP A 1 487 ? -20.215 -20.702 27.335 1.00 90.69 487 ASP A CA 1
ATOM 3609 C C . ASP A 1 487 ? -20.770 -19.332 26.878 1.00 90.69 487 ASP A C 1
ATOM 3611 O O . ASP A 1 487 ? -21.382 -19.223 25.812 1.00 90.69 487 ASP A O 1
ATOM 3615 N N . ASN A 1 488 ? -20.625 -18.285 27.701 1.00 90.69 488 ASN A N 1
ATOM 3616 C CA . ASN A 1 488 ? -21.098 -16.941 27.378 1.00 90.69 488 ASN A CA 1
ATOM 3617 C C . ASN A 1 488 ? -20.214 -16.278 26.314 1.00 90.69 488 ASN A C 1
ATOM 3619 O O . ASN A 1 488 ? -18.989 -16.351 26.367 1.00 90.69 488 ASN A O 1
ATOM 3623 N N . THR A 1 489 ? -20.845 -15.576 25.375 1.00 88.69 489 THR A N 1
ATOM 3624 C CA . THR A 1 489 ? -20.168 -14.883 24.271 1.00 88.69 489 THR A CA 1
ATOM 3625 C C . THR A 1 489 ? -20.275 -13.373 24.420 1.00 88.69 489 THR A C 1
ATOM 3627 O O . THR A 1 489 ? -21.329 -12.866 24.807 1.00 88.69 489 THR A O 1
ATOM 3630 N N . PHE A 1 490 ? -19.226 -12.662 24.017 1.00 93.06 490 PHE A N 1
ATOM 3631 C CA . PHE A 1 490 ? -19.152 -11.202 24.014 1.00 93.06 490 PHE A CA 1
ATOM 3632 C C . PHE A 1 490 ? -18.739 -10.726 22.620 1.00 93.06 490 PHE A C 1
ATOM 3634 O O . PHE A 1 490 ? -18.058 -11.455 21.905 1.00 93.06 490 PHE A O 1
ATOM 3641 N N . ASN A 1 491 ? -19.144 -9.518 22.223 1.00 90.94 491 ASN A N 1
ATOM 3642 C CA . ASN A 1 491 ? -18.714 -8.941 20.943 1.00 90.94 491 ASN A CA 1
ATOM 3643 C C . ASN A 1 491 ? -17.234 -8.566 20.959 1.00 90.94 491 ASN A C 1
ATOM 3645 O O . ASN A 1 491 ? -16.587 -8.613 19.920 1.00 90.94 491 ASN A O 1
ATOM 3649 N N . ARG A 1 492 ? -16.721 -8.152 22.121 1.00 92.25 492 ARG A N 1
ATOM 3650 C CA . ARG A 1 492 ? -15.316 -7.795 22.318 1.00 92.25 492 ARG A CA 1
ATOM 3651 C C . ARG A 1 492 ? -14.938 -7.743 23.789 1.00 92.25 492 ARG A C 1
ATOM 3653 O O . ARG A 1 492 ? -15.806 -7.703 24.669 1.00 92.25 492 ARG A O 1
ATOM 3660 N N . VAL A 1 493 ? -13.637 -7.716 24.048 1.00 97.12 493 VAL A N 1
ATOM 3661 C CA . VAL A 1 493 ? -13.069 -7.566 25.387 1.00 97.12 493 VAL A CA 1
ATOM 3662 C C . VAL A 1 493 ? -12.015 -6.466 25.427 1.00 97.12 493 VAL A C 1
ATOM 3664 O O . VAL A 1 493 ? -11.262 -6.274 24.480 1.00 97.12 493 VAL A O 1
ATOM 3667 N N . MET A 1 494 ? -11.960 -5.738 26.538 1.00 97.56 494 MET A N 1
ATOM 3668 C CA . MET A 1 494 ? -11.011 -4.650 26.763 1.00 97.56 494 MET A CA 1
ATOM 3669 C C . MET A 1 494 ? -10.219 -4.914 28.037 1.00 97.56 494 MET A C 1
ATOM 3671 O O . MET A 1 494 ? -10.797 -5.091 29.113 1.00 97.56 494 MET A O 1
ATOM 3675 N N . MET A 1 495 ? -8.896 -4.920 27.935 1.00 97.88 495 MET A N 1
ATOM 3676 C CA . MET A 1 495 ? -7.987 -5.266 29.023 1.00 97.88 495 MET A CA 1
ATOM 3677 C C . MET A 1 495 ? -7.023 -4.109 29.279 1.00 97.88 495 MET A C 1
ATOM 3679 O O . MET A 1 495 ? -6.123 -3.857 28.491 1.00 97.88 495 MET A O 1
ATOM 3683 N N . TYR A 1 496 ? -7.199 -3.411 30.400 1.00 96.94 496 TYR A N 1
ATOM 3684 C CA . TYR A 1 496 ? -6.406 -2.239 30.774 1.00 96.94 496 TYR A CA 1
ATOM 3685 C C . TYR A 1 496 ? -5.369 -2.589 31.845 1.00 96.94 496 TYR A C 1
ATOM 3687 O O . TYR A 1 496 ? -5.733 -3.000 32.954 1.00 96.94 496 TYR A O 1
ATOM 3695 N N . ASN A 1 497 ? -4.087 -2.382 31.532 1.00 94.75 497 ASN A N 1
ATOM 3696 C CA . ASN A 1 497 ? -2.924 -2.675 32.379 1.00 94.75 497 ASN A CA 1
ATOM 3697 C C . ASN A 1 497 ? -2.983 -4.093 32.978 1.00 94.75 497 ASN A C 1
ATOM 3699 O O . ASN A 1 497 ? -2.837 -4.293 34.189 1.00 94.75 497 ASN A O 1
ATOM 3703 N N . GLY A 1 498 ? -3.323 -5.063 32.125 1.00 92.69 498 GLY A N 1
ATOM 3704 C CA . GLY A 1 498 ? -3.523 -6.463 32.482 1.00 92.69 498 GLY A CA 1
ATOM 3705 C C . GLY A 1 498 ? -2.245 -7.299 32.464 1.00 92.69 498 GLY A C 1
ATOM 3706 O O . GLY A 1 498 ? -1.184 -6.846 32.057 1.00 92.69 498 GLY A O 1
ATOM 3707 N N . TYR A 1 499 ? -2.364 -8.538 32.935 1.00 93.38 499 TYR A N 1
ATOM 3708 C CA . TYR A 1 499 ? -1.287 -9.529 32.959 1.00 93.38 499 TYR A CA 1
ATOM 3709 C C . TYR A 1 499 ? -1.873 -10.945 32.987 1.00 93.38 499 TYR A C 1
ATOM 3711 O O . TYR A 1 499 ? -3.009 -11.136 33.423 1.00 93.38 499 TYR A O 1
ATOM 3719 N N . LEU A 1 500 ? -1.094 -11.957 32.601 1.00 92.62 500 LEU A N 1
ATOM 3720 C CA . LEU A 1 500 ? -1.477 -13.357 32.803 1.00 92.62 500 LEU A CA 1
ATOM 3721 C C . LEU A 1 500 ? -1.238 -13.808 34.255 1.00 92.62 500 LEU A C 1
ATOM 3723 O O . LEU A 1 500 ? -0.207 -13.466 34.845 1.00 92.62 500 LEU A O 1
ATOM 3727 N N . PRO A 1 501 ? -2.133 -14.616 34.861 1.00 91.75 501 PRO A N 1
ATOM 3728 C CA . PRO A 1 501 ? -1.967 -15.119 36.225 1.00 91.75 501 PRO A CA 1
ATOM 3729 C C . PRO A 1 501 ? -0.939 -16.268 36.293 1.00 91.75 501 PRO A C 1
ATOM 3731 O O . PRO A 1 501 ? -1.253 -17.383 36.694 1.00 91.75 501 PRO A O 1
ATOM 3734 N N . THR A 1 502 ? 0.321 -16.003 35.939 1.00 88.81 502 THR A N 1
ATOM 3735 C CA . THR A 1 502 ? 1.381 -17.020 35.759 1.00 88.81 502 THR A CA 1
ATOM 3736 C C . THR A 1 502 ? 1.729 -17.822 37.019 1.00 88.81 502 THR A C 1
ATOM 3738 O O . THR A 1 502 ? 2.246 -18.930 36.928 1.00 88.81 502 THR A O 1
ATOM 3741 N N . SER A 1 503 ? 1.407 -17.324 38.219 1.00 89.06 503 SER A N 1
ATOM 3742 C CA . SER A 1 503 ? 1.534 -18.100 39.466 1.00 89.06 503 SER A CA 1
ATOM 3743 C C . SER A 1 503 ? 0.434 -19.157 39.662 1.00 89.06 503 SER A C 1
ATOM 3745 O O . SER A 1 503 ? 0.427 -19.873 40.669 1.00 89.06 503 SER A O 1
ATOM 3747 N N . HIS A 1 504 ? -0.516 -19.245 38.735 1.00 93.75 504 HIS A N 1
ATOM 3748 C CA . HIS A 1 504 ? -1.673 -20.131 38.765 1.00 93.75 504 HIS A CA 1
ATOM 3749 C C . HIS A 1 504 ? -1.649 -21.044 37.542 1.00 93.75 504 HIS A C 1
ATOM 3751 O O . HIS A 1 504 ? -2.525 -20.963 36.689 1.00 93.75 504 HIS A O 1
ATOM 3757 N N . GLU A 1 505 ? -0.645 -21.921 37.484 1.00 92.50 505 GLU A N 1
ATOM 3758 C CA . GLU A 1 505 ? -0.414 -22.885 36.395 1.00 92.50 505 GLU A CA 1
ATOM 3759 C C . GLU A 1 505 ? -1.695 -23.630 35.987 1.00 92.50 505 GLU A C 1
ATOM 3761 O O . GLU A 1 505 ? -1.972 -23.755 34.806 1.00 92.50 505 GLU A O 1
ATOM 3766 N N . GLY A 1 506 ? -2.542 -24.024 36.947 1.00 93.44 506 GLY A N 1
ATOM 3767 C CA . GLY A 1 506 ? -3.808 -24.696 36.627 1.00 93.44 506 GLY A CA 1
ATOM 3768 C C . GLY A 1 506 ? -4.811 -23.830 35.850 1.00 93.44 506 GLY A C 1
ATOM 3769 O O . GLY A 1 506 ? -5.567 -24.366 35.052 1.00 93.44 506 GLY A O 1
ATOM 3770 N N . LEU A 1 507 ? -4.824 -22.508 36.061 1.00 95.94 507 LEU A N 1
ATOM 3771 C CA . LEU A 1 507 ? -5.664 -21.581 35.290 1.00 95.94 507 LEU A CA 1
ATOM 3772 C C . LEU A 1 507 ? -5.051 -21.291 33.917 1.00 95.94 507 LEU A C 1
ATOM 3774 O O . LEU A 1 507 ? -5.786 -21.211 32.936 1.00 95.94 507 LEU A O 1
ATOM 3778 N N . ILE A 1 508 ? -3.722 -21.176 33.840 1.00 95.75 508 ILE A N 1
ATOM 3779 C CA . ILE A 1 508 ? -3.005 -21.051 32.564 1.00 95.75 508 ILE A CA 1
ATOM 3780 C C . ILE A 1 508 ? -3.283 -22.273 31.683 1.00 95.75 508 ILE A C 1
ATOM 3782 O O . ILE A 1 508 ? -3.714 -22.090 30.553 1.00 95.75 508 ILE A O 1
ATOM 3786 N N . ASP A 1 509 ? -3.210 -23.491 32.234 1.00 95.25 509 ASP A N 1
ATOM 3787 C CA . ASP A 1 509 ? -3.557 -24.726 31.517 1.00 95.25 509 ASP A CA 1
ATOM 3788 C C . ASP A 1 509 ? -4.985 -24.680 30.925 1.00 95.25 509 ASP A C 1
ATOM 3790 O O . ASP A 1 509 ? -5.238 -25.255 29.867 1.00 95.25 509 ASP A O 1
ATOM 3794 N N . THR A 1 510 ? -5.945 -24.018 31.594 1.00 95.88 510 THR A N 1
ATOM 3795 C CA . THR A 1 510 ? -7.314 -23.868 31.054 1.00 95.88 510 THR A CA 1
ATOM 3796 C C . THR A 1 510 ? -7.402 -22.848 29.926 1.00 95.88 510 THR A C 1
ATOM 3798 O O . THR A 1 510 ? -8.162 -23.074 28.990 1.00 95.88 510 THR A O 1
ATOM 3801 N N . ILE A 1 511 ? -6.620 -21.767 29.991 1.00 95.69 511 ILE A N 1
ATOM 3802 C CA . ILE A 1 511 ? -6.529 -20.759 28.925 1.00 95.69 511 ILE A CA 1
ATOM 3803 C C . ILE A 1 511 ? -5.873 -21.388 27.691 1.00 95.69 511 ILE A C 1
ATOM 3805 O O . ILE A 1 511 ? -6.472 -21.397 26.618 1.00 95.69 511 ILE A O 1
ATOM 3809 N N . GLU A 1 512 ? -4.719 -22.032 27.876 1.00 92.75 512 GLU A N 1
ATOM 3810 C CA . GLU A 1 512 ? -3.954 -22.682 26.805 1.00 92.75 512 GLU A CA 1
ATOM 3811 C C . GLU A 1 512 ? -4.728 -23.810 26.107 1.00 92.75 512 GLU A C 1
ATOM 3813 O O . GLU A 1 512 ? -4.471 -24.142 24.952 1.00 92.75 512 GLU A O 1
ATOM 3818 N N . ALA A 1 513 ? -5.711 -24.409 26.784 1.00 94.00 513 ALA A N 1
ATOM 3819 C CA . ALA A 1 513 ? -6.552 -25.446 26.196 1.00 94.00 513 ALA A CA 1
ATOM 3820 C C . ALA A 1 513 ? -7.547 -24.922 25.144 1.00 94.00 513 ALA A C 1
ATOM 3822 O O . ALA A 1 513 ? -8.098 -25.734 24.392 1.00 94.00 513 ALA A O 1
ATOM 3823 N N . VAL A 1 514 ? -7.815 -23.613 25.114 1.00 90.62 514 VAL A N 1
ATOM 3824 C CA . VAL A 1 514 ? -8.809 -22.990 24.224 1.00 90.62 514 VAL A CA 1
ATOM 3825 C C . VAL A 1 514 ? -8.276 -21.790 23.441 1.00 90.62 514 VAL A C 1
ATOM 3827 O O . VAL A 1 514 ? -8.985 -21.294 22.567 1.00 90.62 514 VAL A O 1
ATOM 3830 N N . GLU A 1 515 ? -7.064 -21.323 23.742 1.00 83.06 515 GLU A N 1
ATOM 3831 C CA . GLU A 1 515 ? -6.413 -20.248 22.998 1.00 83.06 515 GLU A CA 1
ATOM 3832 C C . GLU A 1 515 ? -6.030 -20.686 21.563 1.00 83.06 515 GLU A C 1
ATOM 3834 O O . GLU A 1 515 ? -5.818 -21.880 21.311 1.00 83.06 515 GLU A O 1
ATOM 3839 N N . PRO A 1 516 ? -5.922 -19.736 20.613 1.00 85.75 516 PRO A N 1
ATOM 3840 C CA . PRO A 1 516 ? -6.233 -18.313 20.762 1.00 85.75 516 PRO A CA 1
ATOM 3841 C C . PRO A 1 516 ? -7.749 -18.046 20.790 1.00 85.75 516 PRO A C 1
ATOM 3843 O O . PRO A 1 516 ? -8.528 -18.647 20.049 1.00 85.75 516 PRO A O 1
ATOM 3846 N N . PHE A 1 517 ? -8.189 -17.120 21.645 1.00 83.50 517 PHE A N 1
ATOM 3847 C CA . PHE A 1 517 ? -9.581 -16.675 21.688 1.00 83.50 517 PHE A CA 1
ATOM 3848 C C . PHE A 1 517 ? -9.920 -15.895 20.414 1.00 83.50 517 PHE A C 1
ATOM 3850 O O . PHE A 1 517 ? -9.227 -14.949 20.055 1.00 83.50 517 PHE A O 1
ATOM 3857 N N . THR A 1 518 ? -11.037 -16.227 19.769 1.00 82.19 518 THR A N 1
ATOM 3858 C CA . THR A 1 518 ? -11.524 -15.517 18.569 1.00 82.19 518 THR A CA 1
ATOM 3859 C C . THR A 1 518 ? -12.374 -14.287 18.899 1.00 82.19 518 THR A C 1
ATOM 3861 O O . THR A 1 518 ? -12.997 -13.709 18.015 1.00 82.19 518 THR A O 1
ATOM 3864 N N . THR A 1 519 ? -12.515 -13.941 20.182 1.00 86.00 519 THR A N 1
ATOM 3865 C CA . THR A 1 519 ? -13.256 -12.740 20.588 1.00 86.00 519 THR A CA 1
ATOM 3866 C C . THR A 1 519 ? -12.349 -11.533 20.364 1.00 86.00 519 THR A C 1
ATOM 3868 O O . THR A 1 519 ? -11.271 -11.529 20.959 1.00 86.00 519 THR A O 1
ATOM 3871 N N . PRO A 1 520 ? -12.761 -10.520 19.577 1.00 86.94 520 PRO A N 1
ATOM 3872 C CA . PRO A 1 520 ? -11.960 -9.321 19.361 1.00 86.94 520 PRO A CA 1
ATOM 3873 C C . PRO A 1 520 ? -11.519 -8.705 20.685 1.00 86.94 520 PRO A C 1
ATOM 3875 O O . PRO A 1 520 ? -12.332 -8.520 21.600 1.00 86.94 520 PRO A O 1
ATOM 3878 N N . ALA A 1 521 ? -10.234 -8.397 20.798 1.00 91.94 521 ALA A N 1
ATOM 3879 C CA . ALA A 1 521 ? -9.642 -7.909 22.030 1.00 91.94 521 ALA A CA 1
ATOM 3880 C C . ALA A 1 521 ? -8.940 -6.573 21.817 1.00 91.94 521 ALA A C 1
ATOM 3882 O O . ALA A 1 521 ? -8.453 -6.276 20.736 1.00 91.94 521 ALA A O 1
ATOM 3883 N N . MET A 1 522 ? -8.875 -5.776 22.874 1.00 94.38 522 MET A N 1
ATOM 3884 C CA . MET A 1 522 ? -7.989 -4.626 22.960 1.00 94.38 522 MET A CA 1
ATOM 3885 C C . MET A 1 522 ? -7.202 -4.738 24.260 1.00 94.38 522 MET A C 1
ATOM 3887 O O . MET A 1 522 ? -7.790 -4.966 25.326 1.00 94.38 522 MET A O 1
ATOM 3891 N N . VAL A 1 523 ? -5.885 -4.581 24.178 1.00 92.81 523 VAL A N 1
ATOM 3892 C CA . VAL A 1 523 ? -4.984 -4.565 25.330 1.00 92.81 523 VAL A CA 1
ATOM 3893 C C . VAL A 1 523 ? -4.358 -3.182 25.425 1.00 92.81 523 VAL A C 1
ATOM 3895 O O . VAL A 1 523 ? -3.617 -2.762 24.550 1.00 92.81 523 VAL A O 1
ATOM 3898 N N . PHE A 1 524 ? -4.650 -2.468 26.507 1.00 94.31 524 PHE A N 1
ATOM 3899 C CA . PHE A 1 524 ? -4.078 -1.156 26.792 1.00 94.31 524 PHE A CA 1
ATOM 3900 C C . PHE A 1 524 ? -3.010 -1.272 27.878 1.00 94.31 524 PHE A C 1
ATOM 3902 O O . PHE A 1 524 ? -3.261 -1.865 28.933 1.00 94.31 524 PHE A O 1
ATOM 3909 N N . SER A 1 525 ? -1.852 -0.652 27.667 1.00 90.88 525 SER A N 1
ATOM 3910 C CA . SER A 1 525 ? -0.773 -0.546 28.653 1.00 90.88 525 SER A CA 1
ATOM 3911 C C . SER A 1 525 ? -0.200 0.870 28.705 1.00 90.88 525 SER A C 1
ATOM 3913 O O . SER A 1 525 ? -0.126 1.548 27.685 1.00 90.88 525 SER A O 1
ATOM 3915 N N . GLY A 1 526 ? 0.186 1.333 29.895 1.00 86.25 526 GLY A N 1
ATOM 3916 C CA . GLY A 1 526 ? 0.857 2.622 30.076 1.00 86.25 526 GLY A CA 1
ATOM 3917 C C . GLY A 1 526 ? 2.361 2.477 30.300 1.00 86.25 526 GLY A C 1
ATOM 3918 O O . GLY A 1 526 ? 2.781 1.703 31.160 1.00 86.25 526 GLY A O 1
ATOM 3919 N N . GLU A 1 527 ? 3.178 3.267 29.605 1.00 81.81 527 GLU A N 1
ATOM 3920 C CA . GLU A 1 527 ? 4.642 3.249 29.743 1.00 81.81 527 GLU A CA 1
ATOM 3921 C C . GLU A 1 527 ? 5.105 3.649 31.156 1.00 81.81 527 GLU A C 1
ATOM 3923 O O . GLU A 1 527 ? 6.138 3.193 31.644 1.00 81.81 527 GLU A O 1
ATOM 3928 N N . ASN A 1 528 ? 4.306 4.441 31.882 1.00 86.62 528 ASN A N 1
ATOM 3929 C CA . ASN A 1 528 ? 4.598 4.824 33.267 1.00 86.62 528 ASN A CA 1
ATOM 3930 C C . ASN A 1 528 ? 4.063 3.813 34.307 1.00 86.62 528 ASN A C 1
ATOM 3932 O O . ASN A 1 528 ? 3.981 4.133 35.499 1.00 86.62 528 ASN A O 1
ATOM 3936 N N . ASP A 1 529 ? 3.647 2.612 33.888 1.00 89.06 529 ASP A N 1
ATOM 3937 C CA . ASP A 1 529 ? 3.295 1.499 34.775 1.00 89.06 529 ASP A CA 1
ATOM 3938 C C . ASP A 1 529 ? 4.512 0.610 35.077 1.00 89.06 529 ASP A C 1
ATOM 3940 O O . ASP A 1 529 ? 4.752 -0.411 34.435 1.00 89.06 529 ASP A O 1
ATOM 3944 N N . ASP A 1 530 ? 5.249 0.976 36.128 1.00 84.69 530 ASP A N 1
ATOM 3945 C CA . ASP A 1 530 ? 6.480 0.304 36.573 1.00 84.69 530 ASP A CA 1
ATOM 3946 C C . ASP A 1 530 ? 6.343 -1.208 36.878 1.00 84.69 530 ASP A C 1
ATOM 3948 O O . ASP A 1 530 ? 7.356 -1.873 37.118 1.00 84.69 530 ASP A O 1
ATOM 3952 N N . TRP A 1 531 ? 5.124 -1.758 36.972 1.00 78.94 531 TRP A N 1
ATOM 3953 C CA . TRP A 1 531 ? 4.902 -3.132 37.439 1.00 78.94 531 TRP A CA 1
ATOM 3954 C C . TRP A 1 531 ? 4.306 -4.083 36.409 1.00 78.94 531 TRP A C 1
ATOM 3956 O O . TRP A 1 531 ? 4.571 -5.282 36.522 1.00 78.94 531 TRP A O 1
ATOM 3966 N N . PHE A 1 532 ? 3.504 -3.591 35.462 1.00 80.94 532 PHE A N 1
ATOM 3967 C CA . PHE A 1 532 ? 2.764 -4.456 34.535 1.00 80.94 532 PHE A CA 1
ATOM 3968 C C . PHE A 1 532 ? 2.929 -4.100 33.056 1.00 80.94 532 PHE A C 1
ATOM 3970 O O . PHE A 1 532 ? 2.475 -4.883 32.225 1.00 80.94 532 PHE A O 1
ATOM 3977 N N . LYS A 1 533 ? 3.602 -2.992 32.705 1.00 71.81 533 LYS A N 1
ATOM 3978 C CA . LYS A 1 533 ? 3.740 -2.559 31.302 1.00 71.81 533 LYS A CA 1
ATOM 3979 C C . LYS A 1 533 ? 4.312 -3.648 30.383 1.00 71.81 533 LYS A C 1
ATOM 3981 O O . LYS A 1 533 ? 3.740 -3.928 29.338 1.00 71.81 533 LYS A O 1
ATOM 3986 N N . ASP A 1 534 ? 5.339 -4.363 30.843 1.00 76.06 534 ASP A N 1
ATOM 3987 C CA . ASP A 1 534 ? 6.012 -5.413 30.062 1.00 76.06 534 ASP A CA 1
ATOM 3988 C C . ASP A 1 534 ? 5.234 -6.752 30.033 1.00 76.06 534 ASP A C 1
ATOM 3990 O O . ASP A 1 534 ? 5.706 -7.737 29.473 1.00 76.06 534 ASP A O 1
ATOM 3994 N N . MET A 1 535 ? 4.062 -6.833 30.678 1.00 84.00 535 MET A N 1
ATOM 3995 C CA . MET A 1 535 ? 3.234 -8.051 30.744 1.00 84.00 535 MET A CA 1
ATOM 3996 C C . MET A 1 535 ? 2.023 -8.018 29.807 1.00 84.00 535 MET A C 1
ATOM 3998 O O . MET A 1 535 ? 1.366 -9.046 29.637 1.00 84.00 535 MET A O 1
ATOM 4002 N N . ALA A 1 536 ? 1.716 -6.860 29.222 1.00 80.31 536 ALA A N 1
ATOM 4003 C CA . ALA A 1 536 ? 0.600 -6.696 28.300 1.00 80.31 536 ALA A CA 1
ATOM 4004 C C . ALA A 1 536 ? 0.749 -7.519 27.001 1.00 80.31 536 ALA A C 1
ATOM 4006 O O . ALA A 1 536 ? -0.231 -8.177 26.648 1.00 80.31 536 ALA A O 1
ATOM 4007 N N . PRO A 1 537 ? 1.936 -7.608 26.355 1.00 78.31 537 PRO A N 1
ATOM 4008 C CA . PRO A 1 537 ? 2.104 -8.428 25.147 1.00 78.31 537 PRO A CA 1
ATOM 4009 C C . PRO A 1 537 ? 1.785 -9.913 25.376 1.00 78.31 537 PRO A C 1
ATOM 4011 O O . PRO A 1 537 ? 1.103 -10.543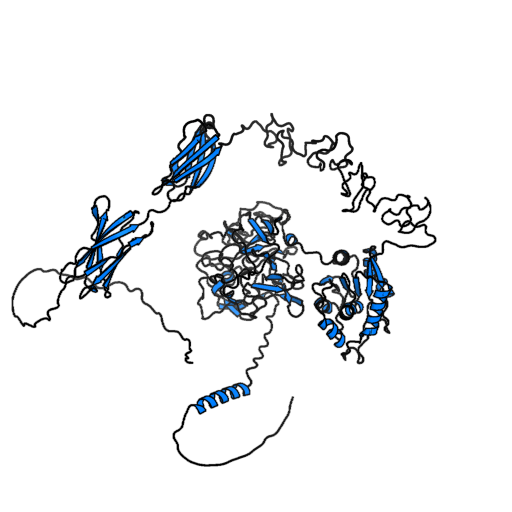 24.577 1.00 78.31 537 PRO A O 1
ATOM 4014 N N . ALA A 1 538 ? 2.174 -10.455 26.535 1.00 81.19 538 ALA A N 1
ATOM 4015 C CA . ALA A 1 538 ? 1.863 -11.838 26.899 1.00 81.19 538 ALA A CA 1
ATOM 4016 C C . ALA A 1 538 ? 0.347 -12.089 27.042 1.00 81.19 538 ALA A C 1
ATOM 4018 O O . ALA A 1 538 ? -0.163 -13.175 26.796 1.00 81.19 538 ALA A O 1
ATOM 4019 N N . LEU A 1 539 ? -0.412 -11.078 27.472 1.00 84.88 539 LEU A N 1
ATOM 4020 C CA . LEU A 1 539 ? -1.871 -11.169 27.539 1.00 84.88 539 LEU A CA 1
ATOM 4021 C C . LEU A 1 539 ? -2.507 -11.064 26.142 1.00 84.88 539 LEU A C 1
ATOM 4023 O O . LEU A 1 539 ? -3.497 -11.752 25.887 1.00 84.88 539 LEU A O 1
ATOM 4027 N N . ALA A 1 540 ? -1.932 -10.240 25.263 1.00 82.62 540 ALA A N 1
ATOM 4028 C CA . ALA A 1 540 ? -2.316 -10.114 23.860 1.00 82.62 540 ALA A CA 1
ATOM 4029 C C . ALA A 1 540 ? -2.120 -11.431 23.074 1.00 82.62 540 ALA A C 1
ATOM 4031 O O . ALA A 1 540 ? -3.031 -11.780 22.325 1.00 82.62 540 ALA A O 1
ATOM 4032 N N . GLU A 1 541 ? -1.056 -12.228 23.359 1.00 82.88 541 GLU A N 1
ATOM 4033 C CA . GLU A 1 541 ? -0.813 -13.612 22.837 1.00 82.88 541 GLU A CA 1
ATOM 4034 C C . GLU A 1 541 ? -2.108 -14.421 22.687 1.00 82.88 541 GLU A C 1
ATOM 4036 O O . GLU A 1 541 ? -2.274 -15.257 21.799 1.00 82.88 541 GLU A O 1
ATOM 4041 N N . LYS A 1 542 ? -2.982 -14.263 23.685 1.00 87.56 542 LYS A N 1
ATOM 4042 C CA . LYS A 1 542 ? -4.078 -15.180 23.954 1.00 87.56 542 LYS A CA 1
ATOM 4043 C C . LYS A 1 542 ? -5.258 -14.956 23.027 1.00 87.56 542 LYS A C 1
ATOM 4045 O O . LYS A 1 542 ? -6.166 -15.784 23.026 1.00 87.56 542 LYS A O 1
ATOM 4050 N N . PHE A 1 543 ? -5.265 -13.881 22.245 1.00 87.75 543 PHE A N 1
ATOM 4051 C CA . PHE A 1 543 ? -6.360 -13.494 21.364 1.00 87.75 543 PHE A CA 1
ATOM 4052 C C . PHE A 1 543 ? -5.914 -13.503 19.900 1.00 87.75 543 PHE A C 1
ATOM 4054 O O . PHE A 1 543 ? -4.776 -13.190 19.574 1.00 87.75 543 PHE A O 1
ATOM 4061 N N . THR A 1 544 ? -6.827 -13.869 18.998 1.00 75.69 544 THR A N 1
ATOM 4062 C CA . THR A 1 544 ? -6.590 -13.759 17.551 1.00 75.69 544 THR A CA 1
ATOM 4063 C C . THR A 1 544 ? -6.817 -12.307 17.157 1.00 75.69 544 THR A C 1
ATOM 4065 O O . THR A 1 544 ? -7.967 -11.887 17.057 1.00 75.69 544 THR A O 1
ATOM 4068 N N . GLY A 1 545 ? -5.739 -11.541 17.007 1.00 63.75 545 GLY A N 1
ATOM 4069 C CA . GLY A 1 545 ? -5.816 -10.102 16.781 1.00 63.75 545 GLY A CA 1
ATOM 4070 C C . GLY A 1 545 ? -6.385 -9.348 17.982 1.00 63.75 545 GLY A C 1
ATOM 4071 O O . GLY A 1 545 ? -7.597 -9.140 18.097 1.00 63.75 545 GLY A O 1
ATOM 4072 N N . SER A 1 546 ? -5.502 -8.897 18.869 1.00 82.06 546 SER A N 1
ATOM 4073 C CA . SER A 1 546 ? -5.819 -7.795 19.767 1.00 82.06 546 SER A CA 1
ATOM 4074 C C . SER A 1 546 ? -5.333 -6.469 19.186 1.00 82.06 546 SER A C 1
ATOM 4076 O O . SER A 1 546 ? -4.259 -6.377 18.599 1.00 82.06 546 SER A O 1
ATOM 4078 N N . LEU A 1 547 ? -6.140 -5.426 19.364 1.00 83.31 547 LEU A N 1
ATOM 4079 C CA . LEU A 1 547 ? -5.693 -4.050 19.226 1.00 83.31 547 LEU A CA 1
ATOM 4080 C C . LEU A 1 547 ? -4.812 -3.708 20.435 1.00 83.31 547 LEU A C 1
ATOM 4082 O O . LEU A 1 547 ? -5.318 -3.512 21.545 1.00 83.31 547 LEU A O 1
ATOM 4086 N N . ASP A 1 548 ? -3.504 -3.645 20.216 1.00 86.38 548 ASP A N 1
ATOM 4087 C CA . ASP A 1 548 ? -2.521 -3.429 21.274 1.00 86.38 548 ASP A CA 1
ATOM 4088 C C . ASP A 1 548 ? -2.124 -1.954 21.340 1.00 86.38 548 ASP A C 1
ATOM 4090 O O . ASP A 1 548 ? -1.466 -1.414 20.454 1.00 86.38 548 ASP A O 1
ATOM 4094 N N . LEU A 1 549 ? -2.543 -1.285 22.411 1.00 83.62 549 LEU A N 1
ATOM 4095 C CA . LEU A 1 549 ? -2.357 0.147 22.611 1.00 83.62 549 LEU A CA 1
ATOM 4096 C C . LEU A 1 549 ? -1.359 0.379 23.741 1.00 83.62 549 LEU A C 1
ATOM 4098 O O . LEU A 1 549 ? -1.612 0.048 24.904 1.00 83.62 549 LEU A O 1
ATOM 4102 N N . HIS A 1 550 ? -0.222 0.974 23.400 1.00 82.88 550 HIS A N 1
ATOM 4103 C CA . HIS A 1 550 ? 0.815 1.331 24.357 1.00 82.88 550 HIS A CA 1
ATOM 4104 C C . HIS A 1 550 ? 0.900 2.854 24.492 1.00 82.88 550 HIS A C 1
ATOM 4106 O O . HIS A 1 550 ? 1.397 3.542 23.603 1.00 82.88 550 HIS A O 1
ATOM 4112 N N . SER A 1 551 ? 0.374 3.385 25.595 1.00 83.69 551 SER A N 1
ATOM 4113 C CA . SER A 1 551 ? 0.353 4.822 25.870 1.00 83.69 551 SER A CA 1
ATOM 4114 C C . SER A 1 551 ? 1.669 5.286 26.477 1.00 83.69 551 SER A C 1
ATOM 4116 O O . SER A 1 551 ? 2.060 4.841 27.559 1.00 83.69 551 SER A O 1
ATOM 4118 N N . GLN A 1 552 ? 2.293 6.283 25.852 1.00 82.31 552 GLN A N 1
ATOM 4119 C CA . GLN A 1 552 ? 3.531 6.902 26.335 1.00 82.31 552 GLN A CA 1
ATOM 4120 C C . GLN A 1 552 ? 3.327 7.746 27.605 1.00 82.31 552 GLN A C 1
ATOM 4122 O O . GLN A 1 552 ? 4.278 8.124 28.299 1.00 82.31 552 GLN A O 1
ATOM 4127 N N . THR A 1 553 ? 2.075 8.082 27.932 1.00 82.38 553 THR A N 1
ATOM 4128 C CA . THR A 1 553 ? 1.751 9.031 29.008 1.00 82.38 553 THR A CA 1
ATOM 4129 C C . THR A 1 553 ? 0.993 8.408 30.174 1.00 82.38 553 THR A C 1
ATOM 4131 O O . THR A 1 553 ? 1.072 8.928 31.293 1.00 82.38 553 THR A O 1
ATOM 4134 N N . ALA A 1 554 ? 0.313 7.281 29.967 1.00 86.31 554 ALA A N 1
ATOM 4135 C CA . ALA A 1 554 ? -0.442 6.613 31.017 1.00 86.31 554 ALA A CA 1
ATOM 4136 C C . ALA A 1 554 ? 0.470 5.886 32.015 1.00 86.31 554 ALA A C 1
ATOM 4138 O O . ALA A 1 554 ? 1.542 5.389 31.672 1.00 86.31 554 ALA A O 1
ATOM 4139 N N . GLY A 1 555 ? 0.038 5.835 33.277 1.00 92.38 555 GLY A N 1
ATOM 4140 C CA . GLY A 1 555 ? 0.584 4.925 34.288 1.00 92.38 555 GLY A CA 1
ATOM 4141 C C . GLY A 1 555 ? -0.349 3.736 34.530 1.00 92.38 555 GLY A C 1
ATOM 4142 O O . GLY A 1 555 ? -1.126 3.357 33.660 1.00 92.38 555 GLY A O 1
ATOM 4143 N N . HIS A 1 556 ? -0.352 3.188 35.751 1.00 94.19 556 HIS A N 1
ATOM 4144 C CA . HIS A 1 556 ? -1.302 2.136 36.149 1.00 94.19 556 HIS A CA 1
ATOM 4145 C C . HIS A 1 556 ? -2.709 2.717 36.415 1.00 94.19 556 HIS A C 1
ATOM 4147 O O . HIS A 1 556 ? -3.126 2.863 37.567 1.00 94.19 556 HIS A O 1
ATOM 4153 N N . HIS A 1 557 ? -3.407 3.133 35.356 1.00 93.56 557 HIS A N 1
ATOM 4154 C CA . HIS A 1 557 ? -4.798 3.607 35.342 1.00 93.56 557 HIS A CA 1
ATOM 4155 C C . HIS A 1 557 ? -5.411 3.453 33.936 1.00 93.56 557 HIS A C 1
ATOM 4157 O O . HIS A 1 557 ? -4.687 3.265 32.963 1.00 93.56 557 HIS A O 1
ATOM 4163 N N . LEU A 1 558 ? -6.741 3.539 33.820 1.00 95.75 558 LEU A N 1
ATOM 4164 C CA . LEU A 1 558 ? -7.421 3.643 32.517 1.00 95.75 558 LEU A CA 1
ATOM 4165 C C . LEU A 1 558 ? -7.024 4.936 31.773 1.00 95.75 558 LEU A C 1
ATOM 4167 O O . LEU A 1 558 ? -6.671 5.907 32.451 1.00 95.75 558 LEU A O 1
ATOM 4171 N N . PRO A 1 559 ? -7.096 4.980 30.429 1.00 95.06 559 PRO A N 1
ATOM 4172 C CA . PRO A 1 559 ? -6.750 6.168 29.645 1.00 95.06 559 PRO A CA 1
ATOM 4173 C C . PRO A 1 559 ? -7.584 7.376 30.083 1.00 95.06 559 PRO A C 1
ATOM 4175 O O . PRO A 1 559 ? -8.767 7.247 30.397 1.00 95.06 559 PRO A O 1
ATOM 4178 N N . TYR A 1 560 ? -6.959 8.549 30.120 1.00 96.94 560 TYR A N 1
ATOM 4179 C CA . TYR A 1 560 ? -7.692 9.807 30.261 1.00 96.94 560 TYR A CA 1
ATOM 4180 C C . TYR A 1 560 ? -8.134 10.307 28.889 1.00 96.94 560 TYR A C 1
ATOM 4182 O O . TYR A 1 560 ? -7.558 9.911 27.880 1.00 96.94 560 TYR A O 1
ATOM 4190 N N . GLN A 1 561 ? -9.085 11.240 28.852 1.00 94.00 561 GLN A N 1
ATOM 4191 C CA . GLN A 1 561 ? -9.573 11.826 27.595 1.00 94.00 561 GLN A CA 1
ATOM 4192 C C . GLN A 1 561 ? -8.459 12.424 26.708 1.00 94.00 561 GLN A C 1
ATOM 4194 O O . GLN A 1 561 ? -8.616 12.548 25.502 1.00 94.00 561 GLN A O 1
ATOM 4199 N N . ASN A 1 562 ? -7.338 12.839 27.300 1.00 90.44 562 ASN A N 1
ATOM 4200 C CA . ASN A 1 562 ? -6.205 13.431 26.589 1.00 90.44 562 ASN A CA 1
ATOM 4201 C C . ASN A 1 562 ? -5.074 12.434 26.270 1.00 90.44 562 ASN A C 1
ATOM 4203 O O . ASN A 1 562 ? -3.972 12.879 25.945 1.00 90.44 562 ASN A O 1
ATOM 4207 N N . ASP A 1 563 ? -5.305 11.137 26.468 1.00 92.06 563 ASP A N 1
ATOM 4208 C CA . ASP A 1 563 ? -4.388 10.078 26.052 1.00 92.06 563 ASP A CA 1
ATOM 4209 C C . ASP A 1 563 ? -4.350 9.991 24.519 1.00 92.06 563 ASP A C 1
ATOM 4211 O O . ASP A 1 563 ? -5.370 10.194 23.860 1.00 92.06 563 ASP A O 1
ATOM 4215 N N . GLU A 1 564 ? -3.180 9.703 23.950 1.00 83.31 564 GLU A N 1
ATOM 4216 C CA . GLU A 1 564 ? -2.990 9.651 22.494 1.00 83.31 564 GLU A CA 1
ATOM 4217 C C . GLU A 1 564 ? -3.827 8.554 21.820 1.00 83.31 564 GLU A C 1
ATOM 4219 O O . GLU A 1 564 ? -4.189 8.696 20.656 1.00 83.31 564 GLU A O 1
ATOM 4224 N N . HIS A 1 565 ? -4.213 7.516 22.570 1.00 82.88 565 HIS A N 1
ATOM 4225 C CA . HIS A 1 565 ? -5.018 6.402 22.068 1.00 82.88 565 HIS A CA 1
ATOM 4226 C C . HIS A 1 565 ? -6.504 6.503 22.431 1.00 82.88 565 HIS A C 1
ATOM 4228 O O . HIS A 1 565 ? -7.255 5.566 22.165 1.00 82.88 565 HIS A O 1
ATOM 4234 N N . PHE A 1 566 ? -6.958 7.594 23.063 1.00 89.81 566 PHE A N 1
ATOM 4235 C CA . PHE A 1 566 ? -8.326 7.676 23.593 1.00 89.81 566 PHE A CA 1
ATOM 4236 C C . PHE A 1 566 ? -9.390 7.477 22.504 1.00 89.81 566 PHE A C 1
ATOM 4238 O O . PHE A 1 566 ? -10.299 6.675 22.694 1.00 89.81 566 PHE A O 1
ATOM 4245 N N . GLU A 1 567 ? -9.246 8.123 21.344 1.00 80.50 567 GLU A N 1
ATOM 4246 C CA . GLU A 1 567 ? -10.191 7.962 20.229 1.00 80.50 567 GLU A CA 1
ATOM 4247 C C . GLU A 1 567 ? -10.155 6.544 19.642 1.00 80.50 567 GLU A C 1
ATOM 4249 O O . GLU A 1 567 ? -11.210 5.941 19.464 1.00 80.50 567 GLU A O 1
ATOM 4254 N N . SER A 1 568 ? -8.969 5.947 19.464 1.00 78.69 568 SER A N 1
ATOM 4255 C CA . SER A 1 568 ? -8.826 4.553 19.008 1.00 78.69 568 SER A CA 1
ATOM 4256 C C . SER A 1 568 ? -9.551 3.564 19.929 1.00 78.69 568 SER A C 1
ATOM 4258 O O . SER A 1 568 ? -10.134 2.582 19.473 1.00 78.69 568 SER A O 1
ATOM 4260 N N . ILE A 1 569 ? -9.570 3.841 21.237 1.00 90.56 569 ILE A N 1
ATOM 4261 C CA . ILE A 1 569 ? -10.302 3.046 22.232 1.00 90.56 569 ILE A CA 1
ATOM 4262 C C . ILE A 1 569 ? -11.815 3.209 22.056 1.00 90.56 569 ILE A C 1
ATOM 4264 O O . ILE A 1 569 ? -12.544 2.218 22.124 1.00 90.56 569 ILE A O 1
ATOM 4268 N N . LEU A 1 570 ? -12.305 4.429 21.812 1.00 90.75 570 LEU A N 1
ATOM 4269 C CA . LEU A 1 570 ? -13.728 4.668 21.551 1.00 90.75 570 LEU A CA 1
ATOM 4270 C C . LEU A 1 570 ? -14.187 3.973 20.263 1.00 90.75 570 LEU A C 1
ATOM 4272 O O . LEU A 1 570 ? -15.223 3.303 20.276 1.00 90.75 570 LEU A O 1
ATOM 4276 N N . THR A 1 571 ? -13.397 4.076 19.193 1.00 81.94 571 THR A N 1
ATOM 4277 C CA . THR A 1 571 ? -13.615 3.372 17.921 1.00 81.94 571 THR A CA 1
ATOM 4278 C C . THR A 1 571 ? -13.668 1.865 18.141 1.00 81.94 571 THR A C 1
ATOM 4280 O O . THR A 1 571 ? -14.656 1.227 17.780 1.00 81.94 571 THR A O 1
ATOM 4283 N N . PHE A 1 572 ? -12.697 1.288 18.859 1.00 86.44 572 PHE A N 1
ATOM 4284 C CA . PHE A 1 572 ? -12.718 -0.143 19.167 1.00 86.44 572 PHE A CA 1
ATOM 4285 C C . PHE A 1 572 ? -13.961 -0.572 19.948 1.00 86.44 572 PHE A C 1
ATOM 4287 O O . PHE A 1 572 ? -14.484 -1.665 19.735 1.00 86.44 572 PHE A O 1
ATOM 4294 N N . ILE A 1 573 ? -14.472 0.256 20.860 1.00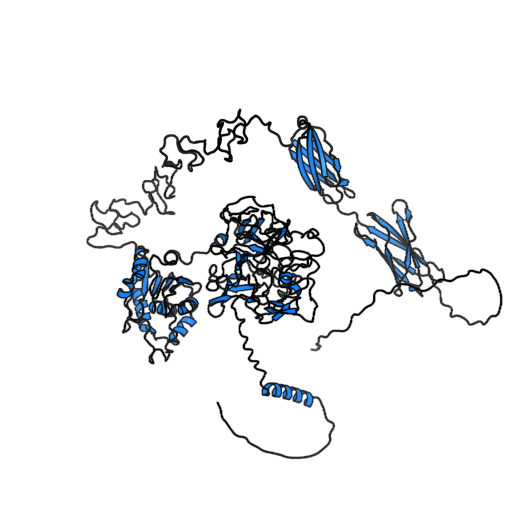 91.25 573 ILE A N 1
ATOM 4295 C CA . ILE A 1 573 ? -15.675 -0.076 21.634 1.00 91.25 573 ILE A CA 1
ATOM 4296 C C . ILE A 1 573 ? -16.928 -0.070 20.748 1.00 91.25 573 ILE A C 1
ATOM 4298 O O . ILE A 1 573 ? -17.761 -0.976 20.871 1.00 91.25 573 ILE A O 1
ATOM 4302 N N . ARG A 1 574 ? -17.045 0.902 19.839 1.00 85.75 574 ARG A N 1
ATOM 4303 C CA . ARG A 1 574 ? -18.206 1.075 18.953 1.00 85.75 574 ARG A CA 1
ATOM 4304 C C . ARG A 1 574 ? -18.198 0.116 17.772 1.00 85.75 574 ARG A C 1
ATOM 4306 O O . ARG A 1 574 ? -19.166 -0.608 17.561 1.00 85.75 574 ARG A O 1
ATOM 4313 N N . GLU A 1 575 ? -17.093 0.076 17.044 1.00 79.44 575 GLU A N 1
ATOM 4314 C CA . GLU A 1 575 ? -17.022 -0.463 15.684 1.00 79.44 575 GLU A CA 1
ATOM 4315 C C . GLU A 1 575 ? -16.245 -1.779 15.678 1.00 79.44 575 GLU A C 1
ATOM 4317 O O . GLU A 1 575 ? -16.806 -2.833 15.375 1.00 79.44 575 GLU A O 1
ATOM 4322 N N . GLY A 1 576 ? -15.066 -1.794 16.296 1.00 76.38 576 GLY A N 1
ATOM 4323 C CA . GLY A 1 576 ? -14.264 -2.998 16.518 1.00 76.38 576 GLY A CA 1
ATOM 4324 C C . GLY A 1 576 ? -12.840 -2.750 16.072 1.00 76.38 576 GLY A C 1
ATOM 4325 O O . GLY A 1 576 ? -12.352 -1.632 16.170 1.00 76.38 576 GLY A O 1
ATOM 4326 N N . ILE A 1 577 ? -12.165 -3.789 15.595 1.00 65.94 577 ILE A N 1
ATOM 4327 C CA . ILE A 1 577 ? -10.960 -3.573 14.795 1.00 65.94 577 ILE A CA 1
ATOM 4328 C C . ILE A 1 577 ? -11.476 -3.174 13.412 1.00 65.94 577 ILE A C 1
ATOM 4330 O O . ILE A 1 577 ? -12.114 -4.001 12.756 1.00 65.94 577 ILE A O 1
ATOM 4334 N N . GLU A 1 578 ? -11.300 -1.906 13.035 1.00 55.12 578 GLU A N 1
ATOM 4335 C CA . GLU A 1 578 ? -11.669 -1.426 11.700 1.00 55.12 578 GLU A CA 1
ATOM 4336 C C . GLU A 1 578 ? -10.979 -2.301 10.639 1.00 55.12 578 GLU A C 1
ATOM 4338 O O . GLU A 1 578 ? -9.798 -2.630 10.803 1.00 55.12 578 GLU A O 1
ATOM 4343 N N . PRO A 1 579 ? -11.682 -2.726 9.571 1.00 58.84 579 PRO A N 1
ATOM 4344 C CA . PRO A 1 579 ? -11.032 -3.385 8.452 1.00 58.84 579 PRO A CA 1
ATOM 4345 C C . PRO A 1 579 ? -10.041 -2.394 7.848 1.00 58.84 579 PRO A C 1
ATOM 4347 O O . PRO A 1 579 ? -10.444 -1.353 7.341 1.00 58.84 579 PRO A O 1
ATOM 4350 N N . TYR A 1 580 ? -8.753 -2.709 7.926 1.00 73.88 580 TYR A N 1
ATOM 4351 C CA . TYR A 1 580 ? -7.723 -1.928 7.262 1.00 73.88 580 TYR A CA 1
ATOM 4352 C C . TYR A 1 580 ? -8.047 -1.787 5.765 1.00 73.88 580 TYR A C 1
ATOM 4354 O O . TYR A 1 580 ? -8.280 -2.800 5.096 1.00 73.88 580 TYR A O 1
ATOM 4362 N N . ASP A 1 581 ? -8.058 -0.553 5.251 1.00 83.44 581 ASP A N 1
ATOM 4363 C CA . ASP A 1 581 ? -8.130 -0.288 3.815 1.00 83.44 581 ASP A CA 1
ATOM 4364 C C . ASP A 1 581 ? -6.703 -0.211 3.244 1.00 83.44 581 ASP A C 1
ATOM 4366 O O . ASP A 1 581 ? -5.938 0.685 3.613 1.00 83.44 581 ASP A O 1
ATOM 4370 N N . PRO A 1 582 ? -6.301 -1.116 2.330 1.00 86.75 582 PRO A N 1
ATOM 4371 C CA . PRO A 1 582 ? -4.987 -1.069 1.691 1.00 86.75 582 PRO A CA 1
ATOM 4372 C C . PRO A 1 582 ? -4.642 0.266 1.023 1.00 86.75 582 PRO A C 1
ATOM 4374 O O . PRO A 1 582 ? -3.452 0.584 0.898 1.00 86.75 582 PRO A O 1
ATOM 4377 N N . THR A 1 583 ? -5.637 1.080 0.642 1.00 87.88 583 THR A N 1
ATOM 4378 C CA . THR A 1 583 ? -5.385 2.424 0.099 1.00 87.88 583 THR A CA 1
ATOM 4379 C C . THR A 1 583 ? -4.786 3.391 1.122 1.00 87.88 583 THR A C 1
ATOM 4381 O O . THR A 1 583 ? -4.139 4.358 0.727 1.00 87.88 583 THR A O 1
ATOM 4384 N N . ASP A 1 584 ? -4.906 3.109 2.420 1.00 87.56 584 ASP A N 1
ATOM 4385 C CA . ASP A 1 584 ? -4.367 3.959 3.487 1.00 87.56 584 ASP A CA 1
ATOM 4386 C C . ASP A 1 584 ? -2.844 3.813 3.660 1.00 87.56 584 ASP A C 1
ATOM 4388 O O . ASP A 1 584 ? -2.218 4.616 4.350 1.00 87.56 584 ASP A O 1
ATOM 4392 N N . SER A 1 585 ? -2.212 2.805 3.036 1.00 91.50 585 SER A N 1
ATOM 4393 C CA . SER A 1 585 ? -0.741 2.665 3.072 1.00 91.50 585 SER A CA 1
ATOM 4394 C C . SER A 1 585 ? 0.003 3.732 2.268 1.00 91.50 585 SER A C 1
ATOM 4396 O O . SER A 1 585 ? 1.193 3.951 2.507 1.00 91.50 585 SER A O 1
ATOM 4398 N N . TRP A 1 586 ? -0.658 4.369 1.300 1.00 94.62 586 TRP A N 1
ATOM 4399 C CA . TRP A 1 586 ? -0.004 5.207 0.301 1.00 94.62 586 TRP A CA 1
ATOM 4400 C C . TRP A 1 586 ? 0.336 6.596 0.836 1.00 94.62 586 TRP A C 1
ATOM 4402 O O . TRP A 1 586 ? -0.412 7.208 1.596 1.00 94.62 586 TRP A O 1
ATOM 4412 N N . VAL A 1 587 ? 1.479 7.124 0.399 1.00 92.62 587 VAL A N 1
ATOM 4413 C CA . VAL A 1 587 ? 1.931 8.482 0.726 1.00 92.62 587 VAL A CA 1
ATOM 4414 C C . VAL A 1 587 ? 1.974 9.340 -0.536 1.00 92.62 587 VAL A C 1
ATOM 4416 O O . VAL A 1 587 ? 1.964 8.824 -1.648 1.00 92.62 587 VAL A O 1
ATOM 4419 N N . CYS A 1 588 ? 2.025 10.664 -0.369 1.00 92.75 588 CYS A N 1
ATOM 4420 C CA . CYS A 1 588 ? 1.950 11.641 -1.469 1.00 92.75 588 CYS A CA 1
ATOM 4421 C C . CYS A 1 588 ? 0.623 11.667 -2.240 1.00 92.75 588 CYS A C 1
ATOM 4423 O O . CYS A 1 588 ? 0.578 12.194 -3.354 1.00 92.75 588 CYS A O 1
ATOM 4425 N N . VAL A 1 589 ? -0.441 11.131 -1.640 1.00 89.81 589 VAL A N 1
ATOM 4426 C CA . VAL A 1 589 ? -1.774 11.090 -2.243 1.00 89.81 589 VAL A CA 1
ATOM 4427 C C . VAL A 1 589 ? -2.283 12.513 -2.509 1.00 89.81 589 VAL A C 1
ATOM 4429 O O . VAL A 1 589 ? -2.044 13.420 -1.705 1.00 89.81 589 VAL A O 1
ATOM 4432 N N . ASP A 1 590 ? -2.933 12.722 -3.655 1.00 79.38 590 ASP A N 1
ATOM 4433 C CA . ASP A 1 590 ? -3.586 13.982 -4.048 1.00 79.38 590 ASP A CA 1
ATOM 4434 C C . ASP A 1 590 ? -2.655 15.211 -4.015 1.00 79.38 590 ASP A C 1
ATOM 4436 O O . ASP A 1 590 ? -2.996 16.291 -3.512 1.00 79.38 590 ASP A O 1
ATOM 4440 N N . GLY A 1 591 ? -1.422 15.036 -4.505 1.00 73.50 591 GLY A N 1
ATOM 4441 C CA . GLY A 1 591 ? -0.431 16.112 -4.613 1.00 73.50 591 GLY A CA 1
ATOM 4442 C C . GLY A 1 591 ? 0.059 16.659 -3.265 1.00 73.50 591 GLY A C 1
ATOM 4443 O O . GLY A 1 591 ? 0.683 17.722 -3.218 1.00 73.50 591 GLY A O 1
ATOM 4444 N N . GLN A 1 592 ? -0.198 15.953 -2.156 1.00 78.69 592 GLN A N 1
ATOM 4445 C CA . GLN A 1 592 ? 0.262 16.337 -0.814 1.00 78.69 592 GLN A CA 1
ATOM 4446 C C . GLN A 1 592 ? 1.717 15.930 -0.530 1.00 78.69 592 GLN A C 1
ATOM 4448 O O . GLN A 1 592 ? 2.211 16.121 0.584 1.00 78.69 592 GLN A O 1
ATOM 4453 N N . GLY A 1 593 ? 2.423 15.364 -1.513 1.00 83.81 593 GLY A N 1
ATOM 4454 C CA . GLY A 1 593 ? 3.817 14.970 -1.350 1.00 83.81 593 GLY A CA 1
ATOM 4455 C C . GLY A 1 593 ? 4.738 16.164 -1.063 1.00 83.81 593 GLY A C 1
ATOM 4456 O O . GLY A 1 593 ? 4.500 17.279 -1.550 1.00 83.81 593 GLY A O 1
ATOM 4457 N N . PRO A 1 594 ? 5.804 15.957 -0.268 1.00 84.94 594 PRO A N 1
ATOM 4458 C CA . PRO A 1 594 ? 6.768 17.006 0.020 1.00 84.94 594 PRO A CA 1
ATOM 4459 C C . PRO A 1 594 ? 7.546 17.398 -1.239 1.00 84.94 594 PRO A C 1
ATOM 4461 O O . PRO A 1 594 ? 7.723 16.614 -2.174 1.00 84.94 594 PRO A O 1
ATOM 4464 N N . TRP A 1 595 ? 8.053 18.629 -1.234 1.00 87.44 595 TRP A N 1
ATOM 4465 C CA . TRP A 1 595 ? 9.033 19.061 -2.222 1.00 87.44 595 TRP A CA 1
ATOM 4466 C C . TRP A 1 595 ? 10.398 18.494 -1.862 1.00 87.44 595 TRP A C 1
ATOM 4468 O O . TRP A 1 595 ? 10.931 18.808 -0.798 1.00 87.44 595 TRP A O 1
ATOM 4478 N N . VAL A 1 596 ? 10.962 17.720 -2.778 1.00 88.44 596 VAL A N 1
ATOM 4479 C CA . VAL A 1 596 ? 12.224 17.008 -2.603 1.00 88.44 596 VAL A CA 1
ATOM 4480 C C . VAL A 1 596 ? 13.259 17.473 -3.612 1.00 88.44 596 VAL A C 1
ATOM 4482 O O . VAL A 1 596 ? 12.950 18.066 -4.654 1.00 88.44 596 VAL A O 1
ATOM 4485 N N . LYS A 1 597 ? 14.518 17.207 -3.300 1.00 87.44 597 LYS A N 1
ATOM 4486 C CA . LYS A 1 597 ? 15.665 17.615 -4.089 1.00 87.44 597 LYS A CA 1
ATOM 4487 C C . LYS A 1 597 ? 16.516 16.423 -4.497 1.00 87.44 597 LYS A C 1
ATOM 4489 O O . LYS A 1 597 ? 16.861 15.569 -3.687 1.00 87.44 597 LYS A O 1
ATOM 4494 N N . ASP A 1 598 ? 16.937 16.449 -5.758 1.00 88.88 598 ASP A N 1
ATOM 4495 C CA . ASP A 1 598 ? 18.055 15.641 -6.235 1.00 88.88 598 ASP A CA 1
ATOM 4496 C C . ASP A 1 598 ? 19.370 16.380 -5.957 1.00 88.88 598 ASP A C 1
ATOM 4498 O O . ASP A 1 598 ? 19.635 17.441 -6.534 1.00 88.88 598 ASP A O 1
ATOM 4502 N N . PHE A 1 599 ? 20.207 15.819 -5.088 1.00 85.69 599 PHE A N 1
ATOM 4503 C CA . PHE A 1 599 ? 21.475 16.424 -4.667 1.00 85.69 599 PHE A CA 1
ATOM 4504 C C . PHE A 1 599 ? 22.617 16.257 -5.677 1.00 85.69 599 PHE A C 1
ATOM 4506 O O . PHE A 1 599 ? 23.758 16.661 -5.424 1.00 85.69 599 PHE A O 1
ATOM 4513 N N . ASN A 1 600 ? 22.365 15.676 -6.848 1.00 85.50 600 ASN A N 1
ATOM 4514 C CA . ASN A 1 600 ? 23.371 15.574 -7.896 1.00 85.50 600 ASN A CA 1
ATOM 4515 C C . ASN A 1 600 ? 23.981 16.954 -8.242 1.00 85.50 600 ASN A C 1
ATOM 4517 O O . ASN A 1 600 ? 23.285 17.902 -8.600 1.00 85.50 600 ASN A O 1
ATOM 4521 N N . GLY A 1 601 ? 25.312 17.064 -8.170 1.00 79.44 601 GLY A N 1
ATOM 4522 C CA . GLY A 1 601 ? 26.069 18.285 -8.468 1.00 79.44 601 GLY A CA 1
ATOM 4523 C C . GLY A 1 601 ? 26.191 19.303 -7.322 1.00 79.44 601 GLY A C 1
ATOM 4524 O O . GLY A 1 601 ? 26.932 20.281 -7.470 1.00 79.44 601 GLY A O 1
ATOM 4525 N N . ASP A 1 602 ? 25.568 19.060 -6.165 1.00 79.19 602 ASP A N 1
ATOM 4526 C CA . ASP A 1 602 ? 25.655 19.921 -4.977 1.00 79.19 602 ASP A CA 1
ATOM 4527 C C . ASP A 1 602 ? 26.901 19.618 -4.137 1.00 79.19 602 ASP A C 1
ATOM 4529 O O . ASP A 1 602 ? 26.864 19.118 -3.020 1.00 79.19 602 ASP A O 1
ATOM 4533 N N . GLY A 1 603 ? 28.071 19.911 -4.705 1.00 74.50 603 GLY A N 1
ATOM 4534 C CA . GLY A 1 603 ? 29.358 19.690 -4.035 1.00 74.50 603 GLY A CA 1
ATOM 4535 C C . GLY A 1 603 ? 29.900 18.261 -4.148 1.00 74.50 603 GLY A C 1
ATOM 4536 O O . GLY A 1 603 ? 31.058 18.032 -3.790 1.00 74.50 603 GLY A O 1
ATOM 4537 N N . ASN A 1 604 ? 29.126 17.335 -4.722 1.00 77.00 604 ASN A N 1
ATOM 4538 C CA . ASN A 1 604 ? 29.601 16.026 -5.170 1.00 77.00 604 ASN A CA 1
ATOM 4539 C C . ASN A 1 604 ? 30.123 16.066 -6.625 1.00 77.00 604 ASN A C 1
ATOM 4541 O O . ASN A 1 604 ? 30.068 17.087 -7.313 1.00 77.00 604 ASN A O 1
ATOM 4545 N N . SER A 1 605 ? 30.709 14.957 -7.087 1.00 80.88 605 SER A N 1
ATOM 4546 C CA . SER A 1 605 ? 31.307 14.842 -8.427 1.00 80.88 605 SER A CA 1
ATOM 4547 C C . SER A 1 605 ? 30.314 14.481 -9.537 1.00 80.88 605 SER A C 1
ATOM 4549 O O . SER A 1 605 ? 30.743 14.297 -10.680 1.00 80.88 605 SER A O 1
ATOM 4551 N N . TYR A 1 606 ? 29.025 14.333 -9.219 1.00 83.06 606 TYR A N 1
ATOM 4552 C CA . TYR A 1 606 ? 28.009 13.961 -10.198 1.00 83.06 606 TYR A CA 1
ATOM 4553 C C . TYR A 1 606 ? 27.552 15.162 -11.029 1.00 83.06 606 TYR A C 1
ATOM 4555 O O . TYR A 1 606 ? 27.762 16.324 -10.679 1.00 83.06 606 TYR A O 1
ATOM 4563 N N . THR A 1 607 ? 26.965 14.870 -12.189 1.00 83.75 607 THR A N 1
ATOM 4564 C CA . THR A 1 607 ? 26.409 15.908 -13.066 1.00 83.75 607 THR A CA 1
ATOM 4565 C C . THR A 1 607 ? 25.133 16.446 -12.437 1.00 83.75 607 THR A C 1
ATOM 4567 O O . THR A 1 607 ? 24.313 15.644 -12.006 1.00 83.75 607 THR A O 1
ATOM 4570 N N . SER A 1 608 ? 24.960 17.771 -12.400 1.00 83.75 608 SER A N 1
ATOM 4571 C CA . SER A 1 608 ? 23.736 18.391 -11.883 1.00 83.75 608 SER A CA 1
ATOM 4572 C C . SER A 1 608 ? 22.508 17.992 -12.692 1.00 83.75 608 SER A C 1
ATOM 4574 O O . SER A 1 608 ? 22.536 18.059 -13.924 1.00 83.75 608 SER A O 1
ATOM 4576 N N . ASN A 1 609 ? 21.431 17.639 -11.993 1.00 85.50 609 ASN A N 1
ATOM 4577 C CA . ASN A 1 609 ? 20.118 17.441 -12.594 1.00 85.50 609 ASN A CA 1
ATOM 4578 C C . ASN A 1 609 ? 19.467 18.806 -12.897 1.00 85.50 609 ASN A C 1
ATOM 4580 O O . ASN A 1 609 ? 19.669 19.774 -12.166 1.00 85.50 609 ASN A O 1
ATOM 4584 N N . THR A 1 610 ? 18.716 18.910 -13.994 1.00 84.56 610 THR A N 1
ATOM 4585 C CA . THR A 1 610 ? 17.977 20.123 -14.389 1.00 84.56 610 THR A CA 1
ATOM 4586 C C . THR A 1 610 ? 16.520 19.851 -14.773 1.00 84.56 610 THR A C 1
ATOM 4588 O O . THR A 1 610 ? 15.888 20.733 -15.345 1.00 84.56 610 THR A O 1
ATOM 4591 N N . ASN A 1 611 ? 16.006 18.643 -14.523 1.00 87.00 611 ASN A N 1
ATOM 4592 C CA . ASN A 1 611 ? 14.661 18.234 -14.937 1.00 87.00 611 ASN A CA 1
ATOM 4593 C C . ASN A 1 611 ? 13.558 18.757 -14.002 1.00 87.00 611 ASN A C 1
ATOM 4595 O O . ASN A 1 611 ? 12.420 18.864 -14.435 1.00 87.00 611 ASN A O 1
ATOM 4599 N N . GLY A 1 612 ? 13.894 19.106 -12.756 1.00 82.00 612 GLY A N 1
ATOM 4600 C CA . GLY A 1 612 ? 12.948 19.665 -11.786 1.00 82.00 612 GLY A CA 1
ATOM 4601 C C . GLY A 1 612 ? 12.785 21.185 -11.887 1.00 82.00 612 GLY A C 1
ATOM 4602 O O . GLY A 1 612 ? 13.523 21.880 -12.596 1.00 82.00 612 GLY A O 1
ATOM 4603 N N . VAL A 1 613 ? 11.848 21.740 -11.118 1.00 83.50 613 VAL A N 1
ATOM 4604 C CA . VAL A 1 613 ? 11.565 23.182 -11.117 1.00 83.50 613 VAL A CA 1
ATOM 4605 C C . VAL A 1 613 ? 12.683 23.983 -10.444 1.00 83.50 613 VAL A C 1
ATOM 4607 O O . VAL A 1 613 ? 13.279 23.581 -9.445 1.00 83.50 613 VAL A O 1
ATOM 4610 N N . SER A 1 614 ? 12.982 25.175 -10.970 1.00 71.94 614 SER A N 1
ATOM 4611 C CA . SER A 1 614 ? 14.099 26.000 -10.478 1.00 71.94 614 SER A CA 1
ATOM 4612 C C . SER A 1 614 ? 13.889 26.573 -9.071 1.00 71.94 614 SER A C 1
ATOM 4614 O O . SER A 1 614 ? 14.853 26.988 -8.422 1.00 71.94 614 SER A O 1
ATOM 4616 N N . SER A 1 615 ? 12.641 26.627 -8.606 1.00 69.12 615 SER A N 1
ATOM 4617 C CA . SER A 1 615 ? 12.268 27.133 -7.286 1.00 69.12 615 SER A CA 1
ATOM 4618 C C . SER A 1 615 ? 10.947 26.518 -6.833 1.00 69.12 615 SER A C 1
ATOM 4620 O O . SER A 1 615 ? 9.908 26.828 -7.410 1.00 69.12 615 SER A O 1
ATOM 4622 N N . ALA A 1 616 ? 11.011 25.710 -5.782 1.00 61.12 616 ALA A N 1
ATOM 4623 C CA . ALA A 1 616 ? 9.870 25.272 -4.988 1.00 61.12 616 ALA A CA 1
ATOM 4624 C C . ALA A 1 616 ? 9.972 25.858 -3.565 1.00 61.12 616 ALA A C 1
ATOM 4626 O O . ALA A 1 616 ? 10.789 26.749 -3.328 1.00 61.12 616 ALA A O 1
ATOM 4627 N N . GLY A 1 617 ? 9.189 25.366 -2.599 1.00 55.81 617 GLY A N 1
ATOM 4628 C CA . GLY A 1 617 ? 9.207 25.875 -1.217 1.00 55.81 617 GLY A CA 1
ATOM 4629 C C . GLY A 1 617 ? 10.567 25.789 -0.496 1.00 55.81 617 GLY A C 1
ATOM 4630 O O . GLY A 1 617 ? 10.834 26.592 0.402 1.00 55.81 617 GLY A O 1
ATOM 4631 N N . GLY A 1 618 ? 11.439 24.858 -0.897 1.00 53.22 618 GLY A N 1
ATOM 4632 C CA . GLY A 1 618 ? 12.737 24.611 -0.265 1.00 53.22 618 GLY A CA 1
ATOM 4633 C C . GLY A 1 618 ? 13.738 25.772 -0.394 1.00 53.22 618 GLY A C 1
ATOM 4634 O O . GLY A 1 618 ? 13.927 26.368 -1.458 1.00 53.22 618 GLY A O 1
ATOM 4635 N N . SER A 1 619 ? 14.416 26.110 0.709 1.00 52.53 619 SER A N 1
ATOM 4636 C CA . SER A 1 619 ? 15.167 27.367 0.876 1.00 52.53 619 SER A CA 1
ATOM 4637 C C . SER A 1 619 ? 16.553 27.417 0.204 1.00 52.53 619 SER A C 1
ATOM 4639 O O . SER A 1 619 ? 17.559 27.702 0.859 1.00 52.53 619 SER A O 1
ATOM 4641 N N . GLY A 1 620 ? 16.623 27.178 -1.107 1.00 63.44 620 GLY A N 1
ATOM 4642 C CA . GLY A 1 620 ? 17.873 27.167 -1.876 1.00 63.44 620 GLY A CA 1
ATOM 4643 C C . GLY A 1 620 ? 17.701 27.591 -3.336 1.00 63.44 620 GLY A C 1
ATOM 4644 O O . GLY A 1 620 ? 17.232 28.689 -3.635 1.00 63.44 620 GLY A O 1
ATOM 4645 N N . SER A 1 621 ? 18.118 26.716 -4.246 1.00 65.50 621 SER A N 1
ATOM 4646 C CA . SER A 1 621 ? 17.873 26.773 -5.690 1.00 65.50 621 SER A CA 1
ATOM 4647 C C . SER A 1 621 ? 17.654 25.349 -6.193 1.00 65.50 621 SER A C 1
ATOM 4649 O O . SER A 1 621 ? 18.264 24.430 -5.641 1.00 65.50 621 SER A O 1
ATOM 4651 N N . GLY A 1 622 ? 16.802 25.192 -7.208 1.00 66.56 622 GLY A N 1
ATOM 4652 C CA . GLY A 1 622 ? 16.463 23.887 -7.771 1.00 66.56 622 GLY A CA 1
ATOM 4653 C C . GLY A 1 622 ? 17.592 23.201 -8.557 1.00 66.56 622 GLY A C 1
ATOM 4654 O O . GLY A 1 622 ? 18.676 23.781 -8.699 1.00 66.56 622 GLY A O 1
ATOM 4655 N N . PRO A 1 623 ? 17.334 21.993 -9.090 1.00 79.44 623 PRO A N 1
ATOM 4656 C CA . PRO A 1 623 ? 16.009 21.382 -9.273 1.00 79.44 623 PRO A CA 1
ATOM 4657 C C . PRO A 1 623 ? 15.290 21.049 -7.961 1.00 79.44 623 PRO A C 1
ATOM 4659 O O . PRO A 1 623 ? 15.927 20.775 -6.948 1.00 79.44 623 PRO A O 1
ATOM 4662 N N . TRP A 1 624 ? 13.963 21.086 -8.018 1.00 87.31 624 TRP A N 1
ATOM 4663 C CA . TRP A 1 624 ? 13.047 20.551 -7.015 1.00 87.31 624 TRP A CA 1
ATOM 4664 C C . TRP A 1 624 ? 11.994 19.705 -7.728 1.00 87.31 624 TRP A C 1
ATOM 4666 O O . TRP A 1 624 ? 11.610 2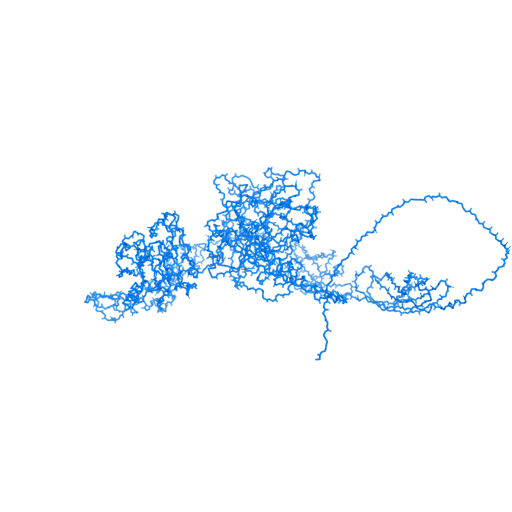0.040 -8.850 1.00 87.31 624 TRP A O 1
ATOM 4676 N N . PHE A 1 625 ? 11.530 18.654 -7.070 1.00 90.94 625 PHE A N 1
ATOM 4677 C CA . PHE A 1 625 ? 10.484 17.750 -7.542 1.00 90.94 625 PHE A CA 1
ATOM 4678 C C . PHE A 1 625 ? 9.414 17.622 -6.462 1.00 90.94 625 PHE A C 1
ATOM 4680 O O . PHE A 1 625 ? 9.703 17.865 -5.288 1.00 90.94 625 PHE A O 1
ATOM 4687 N N . GLN A 1 626 ? 8.199 17.253 -6.842 1.00 90.75 626 GLN A N 1
ATOM 4688 C CA . GLN A 1 626 ? 7.137 16.953 -5.890 1.00 90.75 626 GLN A CA 1
ATOM 4689 C C . GLN A 1 626 ? 6.718 15.499 -6.069 1.00 90.75 626 GLN A C 1
ATOM 4691 O O . GLN A 1 626 ? 6.501 15.061 -7.190 1.00 90.75 626 GLN A O 1
ATOM 4696 N N . CYS A 1 627 ? 6.649 14.749 -4.975 1.00 91.88 627 CYS A N 1
ATOM 4697 C CA . CYS A 1 627 ? 6.130 13.384 -4.993 1.00 91.88 627 CYS A CA 1
ATOM 4698 C C . CYS A 1 627 ? 4.614 13.407 -5.228 1.00 91.88 627 CYS A C 1
ATOM 4700 O O . CYS A 1 627 ? 3.913 14.194 -4.586 1.00 91.88 627 CYS A O 1
ATOM 4702 N N . GLU A 1 628 ? 4.112 12.559 -6.125 1.00 94.00 628 GLU A N 1
ATOM 4703 C CA . GLU A 1 628 ? 2.688 12.497 -6.454 1.00 94.00 628 GLU A CA 1
ATOM 4704 C C . GLU A 1 628 ? 2.235 11.053 -6.673 1.00 94.00 628 GLU A C 1
ATOM 4706 O O . GLU A 1 628 ? 2.855 10.289 -7.426 1.00 94.00 628 GLU A O 1
ATOM 4711 N N . VAL A 1 629 ? 1.149 10.698 -5.986 1.00 95.12 629 VAL A N 1
ATOM 4712 C CA . VAL A 1 629 ? 0.470 9.408 -6.082 1.00 95.12 629 VAL A CA 1
ATOM 4713 C C . VAL A 1 629 ? -1.040 9.646 -6.129 1.00 95.12 629 VAL A C 1
ATOM 4715 O O . VAL A 1 629 ? -1.567 10.518 -5.443 1.00 95.12 629 VAL A O 1
ATOM 4718 N N . SER A 1 630 ? -1.745 8.848 -6.917 1.00 93.75 630 SER A N 1
ATOM 4719 C CA . SER A 1 630 ? -3.201 8.722 -6.918 1.00 93.75 630 SER A CA 1
ATOM 4720 C C . SER A 1 630 ? -3.542 7.241 -6.840 1.00 93.75 630 SER A C 1
ATOM 4722 O O . SER A 1 630 ? -2.914 6.423 -7.513 1.00 93.75 630 SER A O 1
ATOM 4724 N N . VAL A 1 631 ? -4.514 6.883 -6.003 1.00 93.62 631 VAL A N 1
ATOM 4725 C CA . VAL A 1 631 ? -4.935 5.492 -5.818 1.00 93.62 631 VAL A CA 1
ATOM 4726 C C . VAL A 1 631 ? -6.438 5.411 -5.966 1.00 93.62 631 VAL A C 1
ATOM 4728 O O . VAL A 1 631 ? -7.185 6.101 -5.277 1.00 93.62 631 VAL A O 1
ATOM 4731 N N . THR A 1 632 ? -6.896 4.535 -6.853 1.00 91.44 632 THR A N 1
ATOM 4732 C CA . THR A 1 632 ? -8.319 4.218 -6.992 1.00 91.44 632 THR A CA 1
ATOM 4733 C C . THR A 1 632 ? -8.524 2.716 -6.926 1.00 91.44 632 THR A C 1
ATOM 4735 O O . THR A 1 632 ? -7.678 1.951 -7.375 1.00 91.44 632 THR A O 1
ATOM 4738 N N . VAL A 1 633 ? -9.656 2.269 -6.386 1.00 89.62 633 VAL A N 1
ATOM 4739 C CA . VAL A 1 633 ? -9.997 0.841 -6.369 1.00 89.62 633 VAL A CA 1
ATOM 4740 C C . VAL A 1 633 ? -10.953 0.535 -7.508 1.00 89.62 633 VAL A C 1
ATOM 4742 O O . VAL A 1 633 ? -12.064 1.068 -7.570 1.00 89.62 633 VAL A O 1
ATOM 4745 N N . GLN A 1 634 ? -10.540 -0.344 -8.418 1.00 87.62 634 GLN A N 1
ATOM 4746 C CA . GLN A 1 634 ? -11.353 -0.772 -9.553 1.00 87.62 634 GLN A CA 1
ATOM 4747 C C . GLN A 1 634 ? -11.205 -2.279 -9.746 1.00 87.62 634 GLN A C 1
ATOM 4749 O O . GLN A 1 634 ? -10.107 -2.813 -9.753 1.00 87.62 634 GLN A O 1
ATOM 4754 N N . ASN A 1 635 ? -12.329 -2.987 -9.897 1.00 85.94 635 ASN A N 1
ATOM 4755 C CA . ASN A 1 635 ? -12.362 -4.437 -10.141 1.00 85.94 635 ASN A CA 1
ATOM 4756 C C . ASN A 1 635 ? -11.623 -5.315 -9.104 1.00 85.94 635 ASN A C 1
ATOM 4758 O O . ASN A 1 635 ? -11.257 -6.441 -9.425 1.00 85.94 635 ASN A O 1
ATOM 4762 N N . GLY A 1 636 ? -11.474 -4.851 -7.857 1.00 84.12 636 GLY A N 1
ATOM 4763 C CA . GLY A 1 636 ? -10.753 -5.591 -6.811 1.00 84.12 636 GLY A CA 1
ATOM 4764 C C . GLY A 1 636 ? -9.237 -5.379 -6.829 1.00 84.12 636 GLY A C 1
ATOM 4765 O O . GLY A 1 636 ? -8.518 -6.106 -6.151 1.00 84.12 636 GLY A O 1
ATOM 4766 N N . GLU A 1 637 ? -8.759 -4.383 -7.571 1.00 90.88 637 GLU A N 1
ATOM 4767 C CA . GLU A 1 637 ? -7.356 -3.984 -7.635 1.00 90.88 637 GLU A CA 1
ATOM 4768 C C . GLU A 1 637 ? -7.220 -2.510 -7.244 1.00 90.88 637 GLU A C 1
ATOM 4770 O O . GLU A 1 637 ? -8.097 -1.693 -7.547 1.00 90.88 637 GLU A O 1
ATOM 4775 N N . MET A 1 638 ? -6.112 -2.163 -6.592 1.00 93.69 638 MET A N 1
ATOM 4776 C CA . MET A 1 638 ? -5.642 -0.785 -6.520 1.00 93.69 638 MET A CA 1
ATOM 4777 C C . MET A 1 638 ? -5.017 -0.430 -7.868 1.00 93.69 638 MET A C 1
ATOM 4779 O O . MET A 1 638 ? -4.052 -1.062 -8.296 1.00 93.69 638 MET A O 1
ATOM 4783 N N . VAL A 1 639 ? -5.575 0.580 -8.525 1.00 94.12 639 VAL A N 1
ATOM 4784 C CA . VAL A 1 639 ? -5.000 1.249 -9.689 1.00 94.12 639 VAL A CA 1
ATOM 4785 C C . VAL A 1 639 ? -4.256 2.464 -9.169 1.00 94.12 639 VAL A C 1
ATOM 4787 O O . VAL A 1 639 ? -4.872 3.410 -8.672 1.00 94.12 639 VAL A O 1
ATOM 4790 N N . VAL A 1 640 ? -2.935 2.400 -9.248 1.00 93.38 640 VAL A N 1
ATOM 4791 C CA . VAL A 1 640 ? -2.036 3.396 -8.678 1.00 93.38 640 VAL A CA 1
ATOM 4792 C C . VAL A 1 640 ? -1.377 4.149 -9.822 1.00 93.38 640 VAL A C 1
ATOM 4794 O O . VAL A 1 640 ? -0.764 3.545 -10.703 1.00 93.38 640 VAL A O 1
ATOM 4797 N N . GLU A 1 641 ? -1.499 5.468 -9.796 1.00 93.62 641 GLU A N 1
ATOM 4798 C CA . GLU A 1 641 ? -0.838 6.386 -10.715 1.00 93.62 641 GLU A CA 1
ATOM 4799 C C . GLU A 1 641 ? 0.221 7.175 -9.943 1.00 93.62 641 GLU A C 1
ATOM 4801 O O . GLU A 1 641 ? -0.057 7.685 -8.861 1.00 93.62 641 GLU A O 1
ATOM 4806 N N . SER A 1 642 ? 1.447 7.260 -10.460 1.00 93.62 642 SER A N 1
ATOM 4807 C CA . SER A 1 642 ? 2.527 8.007 -9.806 1.00 93.62 642 SER A CA 1
ATOM 4808 C C . SER A 1 642 ? 3.482 8.639 -10.804 1.00 93.62 642 SER A C 1
ATOM 4810 O O . SER A 1 642 ? 3.703 8.090 -11.877 1.00 93.62 642 SER A O 1
ATOM 4812 N N . ASN A 1 643 ? 4.107 9.751 -10.412 1.00 92.56 643 ASN A N 1
ATOM 4813 C CA . ASN A 1 643 ? 5.174 10.399 -11.171 1.00 92.56 643 ASN A CA 1
ATOM 4814 C C . ASN A 1 643 ? 6.588 9.835 -10.895 1.00 92.56 643 ASN A C 1
ATOM 4816 O O . ASN A 1 643 ? 7.576 10.350 -11.435 1.00 92.56 643 ASN A O 1
ATOM 4820 N N . GLY A 1 644 ? 6.714 8.808 -10.043 1.00 92.25 644 GLY A N 1
ATOM 4821 C CA . GLY A 1 644 ? 7.974 8.100 -9.809 1.00 92.25 644 GLY A CA 1
ATOM 4822 C C . GLY A 1 644 ? 9.029 8.867 -9.007 1.00 92.25 644 GLY A C 1
ATOM 4823 O O . GLY A 1 644 ? 10.204 8.486 -9.033 1.00 92.25 644 GLY A O 1
ATOM 4824 N N . ILE A 1 645 ? 8.645 9.952 -8.330 1.00 93.50 645 ILE A N 1
ATOM 4825 C CA . ILE A 1 645 ? 9.529 10.753 -7.478 1.00 93.50 645 ILE A CA 1
ATOM 4826 C C . ILE A 1 645 ? 9.337 10.351 -6.008 1.00 93.50 645 ILE A C 1
ATOM 4828 O O . ILE A 1 645 ? 8.201 10.314 -5.544 1.00 93.50 645 ILE A O 1
ATOM 4832 N N . PRO A 1 646 ? 10.416 10.099 -5.240 1.00 94.12 646 PRO A N 1
ATOM 4833 C CA . PRO A 1 646 ? 10.294 9.743 -3.828 1.00 94.12 646 PRO A CA 1
ATOM 4834 C C . PRO A 1 646 ? 9.763 10.901 -2.980 1.00 94.12 646 PRO A C 1
ATOM 4836 O O . PRO A 1 646 ? 9.984 12.075 -3.268 1.00 94.12 646 PRO A O 1
ATOM 4839 N N . ASN A 1 647 ? 9.155 10.566 -1.845 1.00 93.44 647 ASN A N 1
ATOM 4840 C CA . ASN A 1 647 ? 8.726 11.516 -0.811 1.00 93.44 647 ASN A CA 1
ATOM 4841 C C . ASN A 1 647 ? 9.880 12.049 0.058 1.00 93.44 647 ASN A C 1
ATOM 4843 O O . ASN A 1 647 ? 9.646 12.676 1.089 1.00 93.44 647 ASN A O 1
ATOM 4847 N N . HIS A 1 648 ? 11.120 11.780 -0.328 1.00 91.44 648 HIS A N 1
ATOM 4848 C CA . HIS A 1 648 ? 12.302 12.181 0.405 1.00 91.44 648 HIS A CA 1
ATOM 4849 C C . HIS A 1 648 ? 13.391 12.673 -0.552 1.00 91.44 648 HIS A C 1
ATOM 4851 O O . HIS A 1 648 ? 13.408 12.328 -1.734 1.00 91.44 648 HIS A O 1
ATOM 4857 N N . ASP A 1 649 ? 14.316 13.485 -0.045 1.00 89.44 649 ASP A N 1
ATOM 4858 C CA . ASP A 1 649 ? 15.472 13.930 -0.822 1.00 89.44 649 ASP A CA 1
ATOM 4859 C C . ASP A 1 649 ? 16.312 12.734 -1.289 1.00 89.44 649 ASP A C 1
ATOM 4861 O O . ASP A 1 649 ? 16.394 11.711 -0.607 1.00 89.44 649 ASP A O 1
ATOM 4865 N N . PHE A 1 650 ? 16.938 12.833 -2.461 1.00 89.50 650 PHE A N 1
ATOM 4866 C CA . PHE A 1 650 ? 17.598 11.687 -3.089 1.00 89.50 650 PHE A CA 1
ATOM 4867 C C . PHE A 1 650 ? 18.850 12.079 -3.876 1.00 89.50 650 PHE A C 1
ATOM 4869 O O . PHE A 1 650 ? 19.159 13.253 -4.094 1.00 89.50 650 PHE A O 1
ATOM 4876 N N . LEU A 1 651 ? 19.590 11.058 -4.312 1.00 87.25 651 LEU A N 1
ATOM 4877 C CA . LEU A 1 651 ? 20.777 11.215 -5.143 1.00 87.25 651 LEU A CA 1
ATOM 4878 C C . LEU A 1 651 ? 20.665 10.323 -6.385 1.00 87.25 651 LEU A C 1
ATOM 4880 O O . LEU A 1 651 ? 20.670 9.099 -6.279 1.00 87.25 651 LEU A O 1
ATOM 4884 N N . SER A 1 652 ? 20.606 10.936 -7.570 1.00 85.25 652 SER A N 1
ATOM 4885 C CA . SER A 1 652 ? 20.524 10.223 -8.861 1.00 85.25 652 SER A CA 1
ATOM 4886 C C . SER A 1 652 ? 21.793 9.453 -9.254 1.00 85.25 652 SER A C 1
ATOM 4888 O O . SER A 1 652 ? 21.744 8.603 -10.142 1.00 85.25 652 SER A O 1
ATOM 4890 N N . THR A 1 653 ? 22.934 9.797 -8.648 1.00 83.56 653 THR A N 1
ATOM 4891 C CA . THR A 1 653 ? 24.272 9.229 -8.886 1.00 83.56 653 THR A CA 1
ATOM 4892 C C . THR A 1 653 ? 24.721 9.272 -10.362 1.00 83.56 653 THR A C 1
ATOM 4894 O O . THR A 1 653 ? 24.636 10.322 -11.012 1.00 83.56 653 THR A O 1
ATOM 4897 N N . ARG A 1 654 ? 25.286 8.176 -10.899 1.00 76.69 654 ARG A N 1
ATOM 4898 C CA . ARG A 1 654 ? 25.887 8.085 -12.241 1.00 76.69 654 ARG A CA 1
ATOM 4899 C C . ARG A 1 654 ? 24.876 8.134 -13.374 1.00 76.69 654 ARG A C 1
ATOM 4901 O O . ARG A 1 654 ? 25.216 8.666 -14.431 1.00 76.69 654 ARG A O 1
ATOM 4908 N N . GLY A 1 655 ? 23.670 7.605 -13.189 1.00 72.25 655 GLY A N 1
ATOM 4909 C CA . GLY A 1 655 ? 22.624 7.644 -14.209 1.00 72.25 655 GLY A CA 1
ATOM 4910 C C . GLY A 1 655 ? 21.867 8.970 -14.194 1.00 72.25 655 GLY A C 1
ATOM 4911 O O . GLY A 1 655 ? 20.638 8.987 -14.186 1.00 72.25 655 GLY A O 1
ATOM 4912 N N . CYS A 1 656 ? 22.593 10.096 -14.180 1.00 72.88 656 CYS A N 1
ATOM 4913 C CA . CYS A 1 656 ? 21.959 11.408 -14.255 1.00 72.88 656 CYS A CA 1
ATOM 4914 C C . CYS A 1 656 ? 21.143 11.504 -15.556 1.00 72.88 656 CYS A C 1
ATOM 4916 O O . CYS A 1 656 ? 21.615 11.112 -16.625 1.00 72.88 656 CYS A O 1
ATOM 4918 N N . CYS A 1 657 ? 19.932 12.037 -15.522 1.00 79.06 657 CYS A N 1
ATOM 4919 C CA . CYS A 1 657 ? 19.338 12.850 -14.465 1.00 79.06 657 CYS A CA 1
ATOM 4920 C C . CYS A 1 657 ? 17.895 12.400 -14.265 1.00 79.06 657 CYS A C 1
ATOM 4922 O O . CYS A 1 657 ? 17.214 12.258 -15.280 1.00 79.06 657 CYS A O 1
ATOM 4924 N N . ALA A 1 658 ? 17.459 12.174 -13.018 1.00 85.56 658 ALA A N 1
ATOM 4925 C CA . ALA A 1 658 ? 16.107 11.697 -12.731 1.00 85.56 658 ALA A CA 1
ATOM 4926 C C . ALA A 1 658 ? 15.064 12.613 -13.395 1.00 85.56 658 ALA A C 1
ATOM 4928 O O . ALA A 1 658 ? 15.092 13.827 -13.151 1.00 85.56 658 ALA A O 1
ATOM 4929 N N . PRO A 1 659 ? 14.214 12.085 -14.290 1.00 86.75 659 PRO A N 1
ATOM 4930 C CA . PRO A 1 659 ? 13.001 12.749 -14.745 1.00 86.75 659 PRO A CA 1
ATOM 4931 C C . PRO A 1 659 ? 11.792 12.315 -13.898 1.00 86.75 659 PRO A C 1
ATOM 4933 O O . PRO A 1 659 ? 11.794 11.214 -13.349 1.00 86.75 659 PRO A O 1
ATOM 4936 N N . GLU A 1 660 ? 10.752 13.150 -13.861 1.00 90.25 660 GLU A N 1
ATOM 4937 C CA . GLU A 1 660 ? 9.393 12.696 -13.529 1.00 90.25 660 GLU A CA 1
ATOM 4938 C C . GLU A 1 660 ? 8.901 11.729 -14.616 1.00 90.25 660 GLU A C 1
ATOM 4940 O O . GLU A 1 660 ? 9.251 11.864 -15.798 1.00 90.25 660 GLU A O 1
ATOM 4945 N N . LYS A 1 661 ? 8.143 10.716 -14.202 1.00 87.19 661 LYS A N 1
ATOM 4946 C CA . LYS A 1 661 ? 7.723 9.594 -15.035 1.00 87.19 661 LYS A CA 1
ATOM 4947 C C . LYS A 1 661 ? 6.365 9.075 -14.591 1.00 87.19 661 LYS A C 1
ATOM 4949 O O . LYS A 1 661 ? 6.264 8.491 -13.521 1.00 87.19 661 LYS A O 1
ATOM 4954 N N . ASP A 1 662 ? 5.381 9.182 -15.468 1.00 89.31 662 ASP A N 1
ATOM 4955 C CA . ASP A 1 662 ? 4.054 8.656 -15.180 1.00 89.31 662 ASP A CA 1
ATOM 4956 C C . ASP A 1 662 ? 4.055 7.125 -15.269 1.00 89.31 662 ASP A C 1
ATOM 4958 O O . ASP A 1 662 ? 4.390 6.530 -16.301 1.00 89.31 662 ASP A O 1
ATOM 4962 N N . PHE A 1 663 ? 3.692 6.495 -14.161 1.00 87.50 663 PHE A N 1
ATOM 4963 C CA . PHE A 1 663 ? 3.528 5.063 -14.005 1.00 87.50 663 PHE A CA 1
ATOM 4964 C C . PHE A 1 663 ? 2.083 4.757 -13.645 1.00 87.50 663 PHE A C 1
ATOM 4966 O O . PHE A 1 663 ? 1.516 5.408 -12.774 1.00 87.50 663 PHE A O 1
ATOM 4973 N N . THR A 1 664 ? 1.530 3.714 -14.260 1.00 91.56 664 THR A N 1
ATOM 4974 C CA . THR A 1 664 ? 0.278 3.091 -13.822 1.00 91.56 664 THR A CA 1
ATOM 4975 C C . THR A 1 664 ? 0.544 1.635 -13.464 1.00 91.56 664 THR A C 1
ATOM 4977 O O . THR A 1 664 ? 1.078 0.870 -14.277 1.00 91.56 664 THR A O 1
ATOM 4980 N N . VAL A 1 665 ? 0.182 1.253 -12.249 1.00 91.56 665 VAL A N 1
ATOM 4981 C CA . VAL A 1 665 ? 0.388 -0.089 -11.690 1.00 91.56 665 VAL A CA 1
ATOM 4982 C C . VAL A 1 665 ? -0.904 -0.614 -11.089 1.00 91.56 665 VAL A C 1
ATOM 4984 O O . VAL A 1 665 ? -1.725 0.147 -10.578 1.00 91.56 665 VAL A O 1
ATOM 4987 N N . TYR A 1 666 ? -1.062 -1.931 -11.166 1.00 92.62 666 TYR A N 1
ATOM 4988 C CA . TYR A 1 666 ? -2.249 -2.646 -10.715 1.00 92.62 666 TYR A CA 1
ATOM 4989 C C . TYR A 1 666 ? -1.841 -3.626 -9.621 1.00 92.62 666 TYR A C 1
ATOM 4991 O O . TYR A 1 666 ? -0.997 -4.491 -9.858 1.00 92.62 666 TYR A O 1
ATOM 4999 N N . ILE A 1 667 ? -2.418 -3.477 -8.429 1.00 94.12 667 ILE A N 1
ATOM 5000 C CA . ILE A 1 667 ? -2.139 -4.330 -7.268 1.00 94.12 667 ILE A CA 1
ATOM 5001 C C . ILE A 1 667 ? -3.438 -5.000 -6.828 1.00 94.12 667 ILE A C 1
ATOM 5003 O O . ILE A 1 667 ? -4.380 -4.324 -6.417 1.00 94.12 667 ILE A O 1
ATOM 5007 N N . THR A 1 668 ? -3.501 -6.328 -6.886 1.00 91.94 668 THR A N 1
ATOM 5008 C CA . THR A 1 668 ? -4.679 -7.073 -6.419 1.00 91.94 668 THR A CA 1
ATOM 5009 C C . THR A 1 668 ? -4.885 -6.913 -4.912 1.00 91.94 668 THR A C 1
ATOM 5011 O O . THR A 1 668 ? -3.952 -7.070 -4.128 1.00 91.94 668 THR A O 1
ATOM 5014 N N . LEU A 1 669 ? -6.125 -6.635 -4.494 1.00 87.81 669 LEU A N 1
ATOM 5015 C CA . LEU A 1 669 ? -6.512 -6.576 -3.076 1.00 87.81 669 LEU A CA 1
ATOM 5016 C C . LEU A 1 669 ? -6.741 -7.969 -2.473 1.00 87.81 669 LEU A C 1
ATOM 5018 O O . LEU A 1 669 ? -6.901 -8.115 -1.262 1.00 87.81 669 LEU A O 1
ATOM 5022 N N . THR A 1 670 ? -6.789 -9.003 -3.313 1.00 88.56 670 THR A N 1
ATOM 5023 C CA . THR A 1 670 ? -6.984 -10.395 -2.901 1.00 88.56 670 THR A CA 1
ATOM 5024 C C . THR A 1 670 ? -5.856 -11.258 -3.464 1.00 88.56 670 THR A C 1
ATOM 5026 O O . THR A 1 670 ? -6.084 -11.991 -4.432 1.00 88.56 670 THR A O 1
ATOM 5029 N N . PRO A 1 671 ? -4.633 -11.157 -2.912 1.00 92.12 671 PRO A N 1
ATOM 5030 C CA . PRO A 1 671 ? -3.509 -11.963 -3.370 1.00 92.12 671 PRO A CA 1
ATOM 5031 C C . PRO A 1 671 ? -3.786 -13.457 -3.158 1.00 92.12 671 PRO A C 1
ATOM 5033 O O . PRO A 1 671 ? -4.290 -13.879 -2.113 1.00 92.12 671 PRO A O 1
ATOM 5036 N N . GLU A 1 672 ? -3.450 -14.270 -4.159 1.00 91.44 672 GLU A N 1
ATOM 5037 C CA . GLU A 1 672 ? -3.602 -15.727 -4.123 1.00 91.44 672 GLU A CA 1
ATOM 5038 C C . GLU A 1 672 ? -2.231 -16.398 -4.188 1.00 91.44 672 GLU A C 1
ATOM 5040 O O . GLU A 1 672 ? -1.474 -16.143 -5.123 1.00 91.44 672 GLU A O 1
ATOM 5045 N N . ASN A 1 673 ? -1.927 -17.301 -3.246 1.00 89.81 673 ASN A N 1
ATOM 5046 C CA . ASN A 1 673 ? -0.687 -18.076 -3.282 1.00 89.81 673 ASN A CA 1
ATOM 5047 C C . ASN A 1 673 ? -0.586 -18.875 -4.587 1.00 89.81 673 ASN A C 1
ATOM 5049 O O . ASN A 1 673 ? -1.510 -19.607 -4.970 1.00 89.81 673 ASN A O 1
ATOM 5053 N N . ASP A 1 674 ? 0.586 -18.848 -5.204 1.00 88.50 674 ASP A N 1
ATOM 5054 C CA . ASP A 1 674 ? 0.868 -19.687 -6.354 1.00 88.50 674 ASP A CA 1
ATOM 5055 C C . ASP A 1 674 ? 1.066 -21.149 -5.925 1.00 88.50 674 ASP A C 1
ATOM 5057 O O . ASP A 1 674 ? 2.051 -21.556 -5.318 1.00 88.50 674 ASP A O 1
ATOM 5061 N N . THR A 1 675 ? 0.085 -21.986 -6.246 1.00 84.56 675 THR A N 1
ATOM 5062 C CA . THR A 1 675 ? 0.104 -23.415 -5.894 1.00 84.56 675 THR A CA 1
ATOM 5063 C C . THR A 1 675 ? 0.432 -24.323 -7.078 1.00 84.56 675 THR A C 1
ATOM 5065 O O . THR A 1 675 ? 0.405 -25.552 -6.939 1.00 84.56 675 THR A O 1
ATOM 5068 N N . VAL A 1 676 ? 0.709 -23.750 -8.255 1.00 79.81 676 VAL A N 1
ATOM 5069 C CA . VAL A 1 676 ? 0.795 -24.495 -9.518 1.00 79.81 676 VAL A CA 1
ATOM 5070 C C . VAL A 1 676 ? 2.202 -25.038 -9.733 1.00 79.81 676 VAL A C 1
ATOM 5072 O O . VAL A 1 676 ? 2.359 -26.233 -10.011 1.00 79.81 676 VAL A O 1
ATOM 5075 N N . GLY A 1 677 ? 3.208 -24.179 -9.565 1.00 76.38 677 GLY A N 1
ATOM 5076 C CA . GLY A 1 677 ? 4.617 -24.543 -9.627 1.00 76.38 677 GLY A CA 1
ATOM 5077 C C . GLY A 1 677 ? 5.066 -25.242 -10.919 1.00 76.38 677 GLY A C 1
ATOM 5078 O O . GLY A 1 677 ? 4.379 -25.321 -11.939 1.00 76.38 677 GLY A O 1
ATOM 5079 N N . GLY A 1 678 ? 6.287 -25.776 -10.871 1.00 74.38 678 GLY A N 1
ATOM 5080 C CA . GLY A 1 678 ? 7.017 -26.201 -12.067 1.00 74.38 678 GLY A CA 1
ATOM 5081 C C . GLY A 1 678 ? 7.626 -25.031 -12.849 1.00 74.38 678 GLY A C 1
ATOM 5082 O O . GLY A 1 678 ? 8.041 -25.234 -13.992 1.00 74.38 678 GLY A O 1
ATOM 5083 N N . HIS A 1 679 ? 7.682 -23.845 -12.231 1.00 85.19 679 HIS A N 1
ATOM 5084 C CA . HIS A 1 679 ? 8.249 -22.613 -12.776 1.00 85.19 679 HIS A CA 1
ATOM 5085 C C . HIS A 1 679 ? 9.717 -22.758 -13.141 1.00 85.19 679 HIS A C 1
ATOM 5087 O O . HIS A 1 679 ? 10.428 -23.654 -12.671 1.00 85.19 679 HIS A O 1
ATOM 5093 N N . THR A 1 680 ? 10.182 -21.857 -14.003 1.00 80.31 680 THR A N 1
ATOM 5094 C CA . THR A 1 680 ? 11.601 -21.813 -14.346 1.00 80.31 680 THR A CA 1
ATOM 5095 C C . THR A 1 680 ? 12.417 -21.502 -13.095 1.00 80.31 680 THR A C 1
ATOM 5097 O O . THR A 1 680 ? 11.983 -20.744 -12.239 1.00 80.31 680 THR A O 1
ATOM 5100 N N . THR A 1 681 ? 13.601 -22.095 -12.975 1.00 76.88 681 THR A N 1
ATOM 5101 C CA . THR A 1 681 ? 14.495 -21.862 -11.828 1.00 76.88 681 THR A CA 1
ATOM 5102 C C . THR A 1 681 ? 15.695 -21.010 -12.203 1.00 76.88 681 THR A C 1
ATOM 5104 O O . THR A 1 681 ? 16.661 -20.972 -11.448 1.00 76.88 681 THR A O 1
ATOM 5107 N N . THR A 1 682 ? 15.688 -20.425 -13.404 1.00 73.56 682 THR A N 1
ATOM 5108 C CA . THR A 1 682 ? 16.865 -19.780 -13.996 1.00 73.56 682 THR A CA 1
ATOM 5109 C C . THR A 1 682 ? 17.375 -18.652 -13.102 1.00 73.56 682 THR A C 1
ATOM 5111 O O . THR A 1 682 ? 18.579 -18.562 -12.906 1.00 73.56 682 THR A O 1
ATOM 5114 N N . ASN A 1 683 ? 16.461 -17.890 -12.488 1.00 70.19 683 ASN A N 1
ATOM 5115 C CA . ASN A 1 683 ? 16.790 -16.644 -11.785 1.00 70.19 683 ASN A CA 1
ATOM 5116 C C . ASN A 1 683 ? 16.510 -16.723 -10.276 1.00 70.19 683 ASN A C 1
ATOM 5118 O O . ASN A 1 683 ? 16.855 -15.819 -9.529 1.00 70.19 683 ASN A O 1
ATOM 5122 N N . CYS A 1 684 ? 15.890 -17.812 -9.817 1.00 80.44 684 CYS A N 1
ATOM 5123 C CA . CYS A 1 684 ? 15.567 -18.056 -8.414 1.00 80.44 684 CYS A CA 1
ATOM 5124 C C . CYS A 1 684 ? 15.772 -19.541 -8.051 1.00 80.44 684 CYS A C 1
ATOM 5126 O O . CYS A 1 684 ? 14.830 -20.255 -7.698 1.00 80.44 684 CYS A O 1
ATOM 5128 N N . PRO A 1 685 ? 17.004 -20.076 -8.139 1.00 79.19 685 PRO A N 1
ATOM 5129 C CA . PRO A 1 685 ? 17.256 -21.501 -7.914 1.00 79.19 685 PRO A CA 1
ATOM 5130 C C . PRO A 1 685 ? 16.801 -21.992 -6.527 1.00 79.19 685 PRO A C 1
ATOM 5132 O O . PRO A 1 685 ? 16.403 -23.152 -6.399 1.00 79.19 685 PRO A O 1
ATOM 5135 N N . ALA A 1 686 ? 16.788 -21.114 -5.517 1.00 82.38 686 ALA A N 1
ATOM 5136 C CA . ALA A 1 686 ? 16.298 -21.400 -4.164 1.00 82.38 686 ALA A CA 1
ATOM 5137 C C . ALA A 1 686 ? 14.808 -21.807 -4.116 1.00 82.38 686 ALA A C 1
ATOM 5139 O O . ALA A 1 686 ? 14.441 -22.718 -3.368 1.00 82.38 686 ALA A O 1
ATOM 5140 N N . SER A 1 687 ? 13.975 -21.217 -4.983 1.00 84.75 687 SER A N 1
ATOM 5141 C CA . SER A 1 687 ? 12.555 -21.573 -5.151 1.00 84.75 687 SER A CA 1
ATOM 5142 C C . SER A 1 687 ? 12.372 -23.000 -5.674 1.00 84.75 687 SER A C 1
ATOM 5144 O O . SER A 1 687 ? 11.364 -23.652 -5.402 1.00 84.75 687 SER A O 1
ATOM 5146 N N . ALA A 1 688 ? 13.356 -23.544 -6.400 1.00 86.06 688 ALA A N 1
ATOM 5147 C CA . ALA A 1 688 ? 13.284 -24.871 -7.015 1.00 86.06 688 ALA A CA 1
ATOM 5148 C C . ALA A 1 688 ? 12.004 -25.086 -7.860 1.00 86.06 688 ALA A C 1
ATOM 5150 O O . ALA A 1 688 ? 11.494 -26.206 -7.954 1.00 86.06 688 ALA A O 1
ATOM 5151 N N . GLY A 1 689 ? 11.496 -24.006 -8.465 1.00 86.00 689 GLY A N 1
ATOM 5152 C CA . GLY A 1 689 ? 10.325 -23.992 -9.341 1.00 86.00 689 GLY A CA 1
ATOM 5153 C C . GLY A 1 689 ? 8.996 -24.037 -8.591 1.00 86.00 689 GLY A C 1
ATOM 5154 O O . GLY A 1 689 ? 7.980 -24.360 -9.204 1.00 86.00 689 GLY A O 1
ATOM 5155 N N . ARG A 1 690 ? 8.994 -23.783 -7.274 1.00 87.12 690 ARG A N 1
ATOM 5156 C CA . ARG A 1 690 ? 7.764 -23.657 -6.478 1.00 87.12 690 ARG A CA 1
ATOM 5157 C C . ARG A 1 690 ? 6.999 -22.387 -6.835 1.00 87.12 690 ARG A C 1
ATOM 5159 O O . ARG A 1 690 ? 5.796 -22.463 -7.018 1.00 87.12 690 ARG A O 1
ATOM 5166 N N . TRP A 1 691 ? 7.742 -21.302 -6.997 1.00 90.56 691 TRP A N 1
ATOM 5167 C CA . TRP A 1 691 ? 7.267 -19.930 -7.151 1.00 90.56 691 TRP A CA 1
ATOM 5168 C C . TRP A 1 691 ? 7.777 -19.324 -8.456 1.00 90.56 691 TRP A C 1
ATOM 5170 O O . TRP A 1 691 ? 8.869 -19.696 -8.912 1.00 90.56 691 TRP A O 1
ATOM 5180 N N . GLU A 1 692 ? 7.022 -18.391 -9.030 1.00 89.88 692 GLU A N 1
ATOM 5181 C CA . GLU A 1 692 ? 7.465 -17.593 -10.172 1.00 89.88 692 GLU A CA 1
ATOM 5182 C C . GLU A 1 692 ? 8.661 -16.716 -9.772 1.00 89.88 692 GLU A C 1
ATOM 5184 O O . GLU A 1 692 ? 8.625 -16.010 -8.767 1.00 89.88 692 GLU A O 1
ATOM 5189 N N . CYS A 1 693 ? 9.763 -16.784 -10.525 1.00 87.06 693 CYS A N 1
ATOM 5190 C CA . CYS A 1 693 ? 10.922 -15.938 -10.239 1.00 87.06 693 CYS A CA 1
ATOM 5191 C C . CYS A 1 693 ? 10.613 -14.479 -10.562 1.00 87.06 693 CYS A C 1
ATOM 5193 O O . CYS A 1 693 ? 10.016 -14.193 -11.601 1.00 87.06 693 CYS A O 1
ATOM 5195 N N . ALA A 1 694 ? 11.133 -13.562 -9.746 1.00 86.19 694 ALA A N 1
ATOM 5196 C CA . ALA A 1 694 ? 11.155 -12.158 -10.114 1.00 86.19 694 ALA A CA 1
ATOM 5197 C C . ALA A 1 694 ? 11.906 -11.973 -11.451 1.00 86.19 694 ALA A C 1
ATOM 5199 O O . ALA A 1 694 ? 12.893 -12.683 -11.711 1.00 86.19 694 ALA A O 1
ATOM 5200 N N . PRO A 1 695 ? 11.460 -11.051 -12.321 1.00 79.69 695 PRO A N 1
ATOM 5201 C CA . PRO A 1 695 ? 12.195 -10.727 -13.534 1.00 79.69 695 PRO A CA 1
ATOM 5202 C C . PRO A 1 695 ? 13.617 -10.267 -13.190 1.00 79.69 695 PRO A C 1
ATOM 5204 O O . PRO A 1 695 ? 13.838 -9.550 -12.220 1.00 79.69 695 PRO A O 1
ATOM 5207 N N . GLU A 1 696 ? 14.592 -10.664 -14.016 1.00 71.25 696 GLU A N 1
ATOM 5208 C CA . GLU A 1 696 ? 15.994 -10.244 -13.852 1.00 71.25 696 GLU A CA 1
ATOM 5209 C C . GLU A 1 696 ? 16.128 -8.717 -13.854 1.00 71.25 696 GLU A C 1
ATOM 5211 O O . GLU A 1 696 ? 16.934 -8.182 -13.104 1.00 71.25 696 GLU A O 1
ATOM 5216 N N . ARG A 1 697 ? 15.337 -8.027 -14.689 1.00 77.06 697 ARG A N 1
ATOM 5217 C CA . ARG A 1 697 ? 15.390 -6.573 -14.890 1.00 77.06 697 ARG A CA 1
ATOM 5218 C C . ARG A 1 697 ? 14.013 -5.942 -14.837 1.00 77.06 697 ARG A C 1
ATOM 5220 O O . ARG A 1 697 ? 13.059 -6.496 -15.382 1.00 77.06 697 ARG A O 1
ATOM 5227 N N . GLY A 1 698 ? 13.978 -4.714 -14.333 1.00 81.44 698 GLY A N 1
ATOM 5228 C CA . GLY A 1 698 ? 12.775 -3.895 -14.241 1.00 81.44 698 GLY A CA 1
ATOM 5229 C C . GLY A 1 698 ? 12.126 -3.966 -12.865 1.00 81.44 698 GLY A C 1
ATOM 5230 O O . GLY A 1 698 ? 12.692 -4.526 -11.925 1.00 81.44 698 GLY A O 1
ATOM 5231 N N . ALA A 1 699 ? 10.949 -3.357 -12.759 1.00 88.38 699 ALA A N 1
ATOM 5232 C CA . ALA A 1 699 ? 10.212 -3.305 -11.510 1.00 88.38 699 ALA A CA 1
ATOM 5233 C C . ALA A 1 699 ? 9.663 -4.684 -11.123 1.00 88.38 699 ALA A C 1
ATOM 5235 O O . ALA A 1 699 ? 9.216 -5.451 -11.977 1.00 88.38 699 ALA A O 1
ATOM 5236 N N . VAL A 1 700 ? 9.689 -4.966 -9.825 1.00 91.12 700 VAL A N 1
ATOM 5237 C CA . VAL A 1 700 ? 9.088 -6.157 -9.199 1.00 91.12 700 VAL A CA 1
ATOM 5238 C C . VAL A 1 700 ? 7.997 -5.790 -8.191 1.00 91.12 700 VAL A C 1
ATOM 5240 O O . VAL A 1 700 ? 7.191 -6.616 -7.771 1.00 91.12 700 VAL A O 1
ATOM 5243 N N . ALA A 1 701 ? 8.005 -4.531 -7.775 1.00 94.38 701 ALA A N 1
ATOM 5244 C CA . ALA A 1 701 ? 7.106 -3.959 -6.801 1.00 94.38 701 ALA A CA 1
ATOM 5245 C C . ALA A 1 701 ? 7.092 -2.438 -6.984 1.00 94.38 701 ALA A C 1
ATOM 5247 O O . ALA A 1 701 ? 7.872 -1.870 -7.761 1.00 94.38 701 ALA A O 1
ATOM 5248 N N . ILE A 1 702 ? 6.234 -1.771 -6.226 1.00 95.06 702 ILE A N 1
ATOM 5249 C CA . ILE A 1 702 ? 6.207 -0.316 -6.125 1.00 95.06 702 ILE A CA 1
ATOM 5250 C C . ILE A 1 702 ? 6.208 0.095 -4.654 1.00 95.06 702 ILE A C 1
ATOM 5252 O O . ILE A 1 702 ? 5.548 -0.531 -3.825 1.00 95.06 702 ILE A O 1
ATOM 5256 N N . GLY A 1 703 ? 6.985 1.120 -4.317 1.00 96.75 703 GLY A N 1
ATOM 5257 C CA . GLY A 1 703 ? 6.953 1.730 -2.996 1.00 96.75 703 GLY A CA 1
ATOM 5258 C C . GLY A 1 703 ? 5.634 2.464 -2.768 1.00 96.75 703 GLY A C 1
ATOM 5259 O O . GLY A 1 703 ? 5.012 2.947 -3.712 1.00 96.75 703 GLY A O 1
ATOM 5260 N N . VAL A 1 704 ? 5.222 2.613 -1.512 1.00 97.31 704 VAL A N 1
ATOM 5261 C CA . VAL A 1 704 ? 3.992 3.355 -1.154 1.00 97.31 704 VAL A CA 1
ATOM 5262 C C . VAL A 1 704 ? 4.049 4.849 -1.500 1.00 97.31 704 VAL A C 1
ATOM 5264 O O . VAL A 1 704 ? 3.030 5.529 -1.489 1.00 97.31 704 VAL A O 1
ATOM 5267 N N . ASN A 1 705 ? 5.234 5.370 -1.828 1.00 95.50 705 ASN A N 1
ATOM 5268 C CA . ASN A 1 705 ? 5.436 6.712 -2.378 1.00 95.50 705 ASN A CA 1
ATOM 5269 C C . ASN A 1 705 ? 5.423 6.754 -3.917 1.00 95.50 705 ASN A C 1
ATOM 5271 O O . ASN A 1 705 ? 5.754 7.782 -4.499 1.00 95.50 705 ASN A O 1
ATOM 5275 N N . GLY A 1 706 ? 5.092 5.639 -4.573 1.00 94.00 706 GLY A N 1
ATOM 5276 C CA . GLY A 1 706 ? 4.988 5.540 -6.026 1.00 94.00 706 GLY A CA 1
ATOM 5277 C C . GLY A 1 706 ? 6.314 5.340 -6.771 1.00 94.00 706 GLY A C 1
ATOM 5278 O O . GLY A 1 706 ? 6.335 5.285 -8.002 1.00 94.00 706 GLY A O 1
ATOM 5279 N N . VAL A 1 707 ? 7.433 5.176 -6.058 1.00 94.75 707 VAL A N 1
ATOM 5280 C CA . VAL A 1 707 ? 8.734 4.876 -6.673 1.00 94.75 707 VAL A CA 1
ATOM 5281 C C . VAL A 1 707 ? 8.846 3.382 -7.001 1.00 94.75 707 VAL A C 1
ATOM 5283 O O . VAL A 1 707 ? 8.610 2.544 -6.128 1.00 94.75 707 VAL A O 1
ATOM 5286 N N . PRO A 1 708 ? 9.257 3.004 -8.225 1.00 93.81 708 PRO A N 1
ATOM 5287 C CA . PRO A 1 708 ? 9.486 1.607 -8.572 1.00 93.81 708 PRO A CA 1
ATOM 5288 C C . PRO A 1 708 ? 10.540 0.928 -7.689 1.00 93.81 708 PRO A C 1
ATOM 5290 O O . PRO A 1 708 ? 11.605 1.488 -7.417 1.00 93.81 708 PRO A O 1
ATOM 5293 N N . ILE A 1 709 ? 10.287 -0.326 -7.320 1.00 92.12 709 ILE A N 1
ATOM 5294 C CA . ILE A 1 709 ? 11.263 -1.207 -6.677 1.00 92.12 709 ILE A CA 1
ATOM 5295 C C . ILE A 1 709 ? 11.753 -2.189 -7.732 1.00 92.12 709 ILE A C 1
ATOM 5297 O O . ILE A 1 709 ? 10.960 -2.940 -8.305 1.00 92.12 709 ILE A O 1
ATOM 5301 N N . PHE A 1 710 ? 13.048 -2.157 -8.025 1.00 87.94 710 PHE A N 1
ATOM 5302 C CA . PHE A 1 710 ? 13.630 -2.961 -9.090 1.00 87.94 710 PHE A CA 1
ATOM 5303 C C . PHE A 1 710 ? 14.134 -4.310 -8.585 1.00 87.94 710 PHE A C 1
ATOM 5305 O O . PHE A 1 710 ? 14.515 -4.481 -7.426 1.00 87.94 710 PHE A O 1
ATOM 5312 N N . GLY A 1 711 ? 14.088 -5.276 -9.499 1.00 77.31 711 GLY A N 1
ATOM 5313 C CA . GLY A 1 711 ? 14.697 -6.581 -9.333 1.00 77.31 711 GLY A CA 1
ATOM 5314 C C . GLY A 1 711 ? 16.228 -6.515 -9.381 1.00 77.31 711 GLY A C 1
ATOM 5315 O O . GLY A 1 711 ? 16.830 -5.441 -9.401 1.00 77.31 711 GLY A O 1
ATOM 5316 N N . PRO A 1 712 ? 16.884 -7.679 -9.412 1.00 67.25 712 PRO A N 1
ATOM 5317 C CA . PRO A 1 712 ? 18.286 -7.771 -9.047 1.00 67.25 712 PRO A CA 1
ATOM 5318 C C . PRO A 1 712 ? 19.295 -7.186 -10.040 1.00 67.25 712 PRO A C 1
ATOM 5320 O O . PRO A 1 712 ? 20.418 -6.849 -9.650 1.00 67.25 712 PRO A O 1
ATOM 5323 N N . GLU A 1 713 ? 18.924 -7.046 -11.313 1.00 69.62 713 GLU A N 1
ATOM 5324 C CA . GLU A 1 713 ? 19.761 -6.398 -12.317 1.00 69.62 713 GLU A CA 1
ATOM 5325 C C . GLU A 1 713 ? 19.181 -5.058 -12.775 1.00 69.62 713 GLU A C 1
ATOM 5327 O O . GLU A 1 713 ? 18.060 -4.965 -13.276 1.00 69.62 713 GLU A O 1
ATOM 5332 N N . GLU A 1 714 ? 20.031 -4.034 -12.761 1.00 66.12 714 GLU A N 1
ATOM 5333 C CA . GLU A 1 714 ? 19.765 -2.770 -13.460 1.00 66.12 714 GLU A CA 1
ATOM 5334 C C . GLU A 1 714 ? 20.125 -2.859 -14.960 1.00 66.12 714 GLU A C 1
ATOM 5336 O O . GLU A 1 714 ? 19.588 -2.163 -15.821 1.00 66.12 714 GLU A O 1
ATOM 5341 N N . GLY A 1 715 ? 21.056 -3.750 -15.311 1.00 64.94 715 GLY A N 1
ATOM 5342 C CA . GLY A 1 715 ? 21.539 -3.948 -16.674 1.00 64.94 715 GLY A CA 1
ATOM 5343 C C . GLY A 1 715 ? 22.404 -5.205 -16.799 1.00 64.94 715 GLY A C 1
ATOM 5344 O O . GLY A 1 715 ? 22.701 -5.835 -15.787 1.00 64.94 715 GLY A O 1
ATOM 5345 N N . PRO A 1 716 ? 22.831 -5.589 -18.021 1.00 55.62 716 PRO A N 1
ATOM 5346 C CA . PRO A 1 716 ? 23.566 -6.833 -18.257 1.00 55.62 716 PRO A CA 1
ATOM 5347 C C . PRO A 1 716 ? 24.790 -7.021 -17.356 1.00 55.62 716 PRO A C 1
ATOM 5349 O O . PRO A 1 716 ? 25.855 -6.451 -17.606 1.00 55.62 716 PRO A O 1
ATOM 5352 N N . GLY A 1 717 ? 24.638 -7.874 -16.341 1.00 54.66 717 GLY A N 1
ATOM 5353 C CA . GLY A 1 717 ? 25.687 -8.240 -15.398 1.00 54.66 717 GLY A CA 1
ATOM 5354 C C . GLY A 1 717 ? 25.977 -7.212 -14.304 1.00 54.66 717 GLY A C 1
ATOM 5355 O O . GLY A 1 717 ? 27.058 -7.300 -13.734 1.00 54.66 717 GLY A O 1
ATOM 5356 N N . GLY A 1 718 ? 25.090 -6.250 -14.032 1.00 58.62 718 GLY A N 1
ATOM 5357 C CA . GLY A 1 718 ? 25.261 -5.273 -12.951 1.00 58.62 718 GLY A CA 1
ATOM 5358 C C . GLY A 1 718 ? 24.412 -5.608 -11.724 1.00 58.62 718 GLY A C 1
ATOM 5359 O O . GLY A 1 718 ? 23.209 -5.370 -11.749 1.00 58.62 718 GLY A O 1
ATOM 5360 N N . ASP A 1 719 ? 25.044 -6.107 -10.658 1.00 63.56 719 ASP A N 1
ATOM 5361 C CA . ASP A 1 719 ? 24.458 -6.132 -9.309 1.00 63.56 719 ASP A CA 1
ATOM 5362 C C . ASP A 1 719 ? 24.754 -4.782 -8.638 1.00 63.56 719 ASP A C 1
ATOM 5364 O O . ASP A 1 719 ? 25.892 -4.490 -8.250 1.00 63.56 719 ASP A O 1
ATOM 5368 N N . ALA A 1 720 ? 23.728 -3.932 -8.568 1.00 63.97 720 ALA A N 1
ATOM 5369 C CA . ALA A 1 720 ? 23.836 -2.569 -8.059 1.00 63.97 720 ALA A CA 1
ATOM 5370 C C . ALA A 1 720 ? 24.253 -2.516 -6.580 1.00 63.97 720 ALA A C 1
ATOM 5372 O O . ALA A 1 720 ? 25.023 -1.642 -6.169 1.00 63.97 720 ALA A O 1
ATOM 5373 N N . VAL A 1 721 ? 23.764 -3.465 -5.783 1.00 67.38 721 VAL A N 1
ATOM 5374 C CA . VAL A 1 721 ? 23.833 -3.430 -4.321 1.00 67.38 721 VAL A CA 1
ATOM 5375 C C . VAL A 1 721 ? 25.124 -4.072 -3.839 1.00 67.38 721 VAL A C 1
ATOM 5377 O O . VAL A 1 721 ? 25.867 -3.479 -3.054 1.00 67.38 721 VAL A O 1
ATOM 5380 N N . ALA A 1 722 ? 25.477 -5.246 -4.355 1.00 63.09 722 ALA A N 1
ATOM 5381 C CA . ALA A 1 722 ? 26.668 -5.949 -3.901 1.00 63.09 722 ALA A CA 1
ATOM 5382 C C . ALA A 1 722 ? 27.979 -5.259 -4.328 1.00 63.09 722 ALA A C 1
ATOM 5384 O O . ALA A 1 722 ? 29.006 -5.383 -3.643 1.00 63.09 722 ALA A O 1
ATOM 5385 N N . LEU A 1 723 ? 27.944 -4.466 -5.408 1.00 63.69 723 LEU A N 1
ATOM 5386 C CA . LEU A 1 723 ? 29.016 -3.531 -5.753 1.00 63.69 723 LEU A CA 1
ATOM 5387 C C . LEU A 1 723 ? 29.172 -2.435 -4.688 1.00 63.69 723 LEU A C 1
ATOM 5389 O O . LEU A 1 723 ? 30.296 -2.161 -4.257 1.00 63.69 723 LEU A O 1
ATOM 5393 N N . HIS A 1 724 ? 28.067 -1.839 -4.228 1.00 70.75 724 HIS A N 1
ATOM 5394 C CA . HIS A 1 724 ? 28.087 -0.763 -3.233 1.00 70.75 724 HIS A CA 1
ATOM 5395 C C . HIS A 1 724 ? 28.745 -1.211 -1.917 1.00 70.75 724 HIS A C 1
ATOM 5397 O O . HIS A 1 724 ? 29.609 -0.516 -1.375 1.00 70.75 724 HIS A O 1
ATOM 5403 N N . PHE A 1 725 ? 28.444 -2.432 -1.463 1.00 71.62 725 PHE A N 1
ATOM 5404 C CA . PHE A 1 725 ? 29.039 -3.025 -0.258 1.00 71.62 725 PHE A CA 1
ATOM 5405 C C . PHE A 1 725 ? 30.456 -3.583 -0.457 1.00 71.62 725 PHE A C 1
ATOM 5407 O O . PHE A 1 725 ? 31.043 -4.146 0.468 1.00 71.62 725 PHE A O 1
ATOM 5414 N N . SER A 1 726 ? 31.060 -3.397 -1.640 1.00 70.38 726 SER A N 1
ATOM 5415 C CA . SER A 1 726 ? 32.423 -3.855 -1.945 1.00 70.38 726 SER A CA 1
ATOM 5416 C C . SER A 1 726 ? 32.606 -5.365 -1.748 1.00 70.38 726 SER A C 1
ATOM 5418 O O . SER A 1 726 ? 33.703 -5.831 -1.434 1.00 70.38 726 SER A O 1
ATOM 5420 N N . TYR A 1 727 ? 31.544 -6.154 -1.909 1.00 70.06 727 TYR A N 1
ATOM 5421 C CA . TYR A 1 727 ? 31.615 -7.610 -1.782 1.00 70.06 727 TYR A CA 1
ATOM 5422 C C . TYR A 1 727 ? 32.182 -8.271 -3.034 1.00 70.06 727 TYR A C 1
ATOM 5424 O O . TYR A 1 727 ? 32.853 -9.301 -2.923 1.00 70.06 727 TYR A O 1
ATOM 5432 N N . PHE A 1 728 ? 31.990 -7.640 -4.190 1.00 67.38 728 PHE A N 1
ATOM 5433 C CA . PHE A 1 728 ? 32.471 -8.103 -5.486 1.00 67.38 728 PHE A CA 1
ATOM 5434 C C . PHE A 1 728 ? 33.159 -6.964 -6.238 1.00 67.38 728 PHE A C 1
ATOM 5436 O O . PHE A 1 728 ? 32.967 -5.785 -5.936 1.00 67.38 728 PHE A O 1
ATOM 5443 N N . ASN A 1 729 ? 34.006 -7.317 -7.203 1.00 63.31 729 ASN A N 1
ATOM 5444 C CA . ASN A 1 729 ? 34.650 -6.342 -8.074 1.00 63.31 729 ASN A CA 1
ATOM 5445 C C . ASN A 1 729 ? 33.921 -6.313 -9.423 1.00 63.31 729 ASN A C 1
ATOM 5447 O O . ASN A 1 729 ? 34.275 -7.066 -10.325 1.00 63.31 729 ASN A O 1
ATOM 5451 N N . GLU A 1 730 ? 32.921 -5.441 -9.545 1.00 60.06 730 GLU A N 1
ATOM 5452 C CA . GLU A 1 730 ? 32.121 -5.273 -10.762 1.00 60.06 730 GLU A CA 1
ATOM 5453 C C . GLU A 1 730 ? 32.766 -4.229 -11.694 1.00 60.06 730 GLU A C 1
ATOM 5455 O O . GLU A 1 730 ? 32.822 -3.036 -11.386 1.00 60.06 730 GLU A O 1
ATOM 5460 N N . ASP A 1 731 ? 33.313 -4.680 -12.828 1.00 58.75 731 ASP A N 1
ATOM 5461 C CA . ASP A 1 731 ? 34.011 -3.846 -13.818 1.00 58.75 731 ASP A CA 1
ATOM 5462 C C . ASP A 1 731 ? 33.304 -3.762 -15.184 1.00 58.75 731 ASP A C 1
ATOM 5464 O O . ASP A 1 731 ? 33.780 -3.066 -16.089 1.00 58.75 731 ASP A O 1
ATOM 5468 N N . ARG A 1 732 ? 32.158 -4.436 -15.335 1.00 65.06 732 ARG A N 1
ATOM 5469 C CA . ARG A 1 732 ? 31.358 -4.533 -16.559 1.00 65.06 732 ARG A CA 1
ATOM 5470 C C . ARG A 1 732 ? 30.391 -3.350 -16.618 1.00 65.06 732 ARG A C 1
ATOM 5472 O O . ARG A 1 732 ? 30.393 -2.626 -17.616 1.00 65.06 732 ARG A O 1
ATOM 5479 N N . GLN A 1 733 ? 29.602 -3.130 -15.560 1.00 65.06 733 GLN A N 1
ATOM 5480 C CA . GLN A 1 733 ? 28.611 -2.047 -15.423 1.00 65.06 733 GLN A CA 1
ATOM 5481 C C . GLN A 1 733 ? 28.703 -1.387 -14.025 1.00 65.06 733 GLN A C 1
ATOM 5483 O O . GLN A 1 733 ? 28.124 -1.899 -13.073 1.00 65.06 733 GLN A O 1
ATOM 5488 N N . PRO A 1 734 ? 29.421 -0.253 -13.862 1.00 64.69 734 PRO A N 1
ATOM 5489 C CA . PRO A 1 734 ? 29.571 0.395 -12.558 1.00 64.69 734 PRO A CA 1
ATOM 5490 C C . PRO A 1 734 ? 28.313 1.182 -12.166 1.00 64.69 734 PRO A C 1
ATOM 5492 O O . PRO A 1 734 ? 27.981 2.178 -12.818 1.00 64.69 734 PRO A O 1
ATOM 5495 N N . ILE A 1 735 ? 27.678 0.770 -11.070 1.00 71.00 735 ILE A N 1
ATOM 5496 C CA . ILE A 1 735 ? 26.496 1.401 -10.472 1.00 71.00 735 ILE A CA 1
ATOM 5497 C C . ILE A 1 735 ? 26.895 2.006 -9.122 1.00 71.00 735 ILE A C 1
ATOM 5499 O O . ILE A 1 735 ? 27.650 1.399 -8.369 1.00 71.00 735 ILE A O 1
ATOM 5503 N N . ASP A 1 736 ? 26.410 3.212 -8.833 1.00 76.00 736 ASP A N 1
ATOM 5504 C CA . ASP A 1 736 ? 26.560 3.836 -7.518 1.00 76.00 736 ASP A CA 1
ATOM 5505 C C . ASP A 1 736 ? 25.156 4.045 -6.945 1.00 76.00 736 ASP A C 1
ATOM 5507 O O . ASP A 1 736 ? 24.333 4.700 -7.582 1.00 76.00 736 ASP A O 1
ATOM 5511 N N . LEU A 1 737 ? 24.882 3.502 -5.762 1.00 80.81 737 LEU A N 1
ATOM 5512 C CA . LEU A 1 737 ? 23.637 3.761 -5.044 1.00 80.81 737 LEU A CA 1
ATOM 5513 C C . LEU A 1 737 ? 23.727 5.060 -4.239 1.00 80.81 737 LEU A C 1
ATOM 5515 O O . LEU A 1 737 ? 24.785 5.404 -3.700 1.00 80.81 737 LEU A O 1
ATOM 5519 N N . GLY A 1 738 ? 22.618 5.792 -4.223 1.00 83.25 738 GLY A N 1
ATOM 5520 C CA . GLY A 1 738 ? 22.402 6.993 -3.431 1.00 83.25 738 GLY A CA 1
ATOM 5521 C C . GLY A 1 738 ? 21.788 6.674 -2.070 1.00 83.25 738 GLY A C 1
ATOM 5522 O O . GLY A 1 738 ? 21.948 5.576 -1.534 1.00 83.25 738 GLY A O 1
ATOM 5523 N N . TRP A 1 739 ? 21.080 7.652 -1.506 1.00 85.50 739 TRP A N 1
ATOM 5524 C CA . TRP A 1 739 ? 20.306 7.446 -0.284 1.00 85.50 739 TRP A CA 1
ATOM 5525 C C . TRP A 1 739 ? 19.187 6.431 -0.490 1.00 85.50 739 TRP A C 1
ATOM 5527 O O . TRP A 1 739 ? 18.699 6.267 -1.611 1.00 85.50 739 TRP A O 1
ATOM 5537 N N . CYS A 1 740 ? 18.844 5.723 0.588 1.00 86.19 740 CYS A N 1
ATOM 5538 C CA . CYS A 1 740 ? 17.885 4.620 0.575 1.00 86.19 740 CYS A CA 1
ATOM 5539 C C . CYS A 1 740 ? 18.235 3.528 -0.440 1.00 86.19 740 CYS A C 1
ATOM 5541 O O . CYS A 1 740 ? 17.363 2.910 -1.037 1.00 86.19 740 CYS A O 1
ATOM 5543 N N . ALA A 1 741 ? 19.525 3.344 -0.734 1.00 85.19 741 ALA A N 1
ATOM 5544 C CA . ALA A 1 741 ? 19.983 2.382 -1.730 1.00 85.19 741 ALA A CA 1
ATOM 5545 C C . ALA A 1 741 ? 19.247 2.474 -3.094 1.00 85.19 741 ALA A C 1
ATOM 5547 O O . ALA A 1 741 ? 19.055 1.463 -3.775 1.00 85.19 741 ALA A O 1
ATOM 5548 N N . GLY A 1 742 ? 18.833 3.684 -3.486 1.00 88.25 742 GLY A N 1
ATOM 5549 C CA . GLY A 1 742 ? 18.186 3.977 -4.764 1.00 88.25 742 GLY A CA 1
ATOM 5550 C C . GLY A 1 742 ? 19.084 4.779 -5.703 1.00 88.25 742 GLY A C 1
ATOM 5551 O O . GLY A 1 742 ? 20.061 5.396 -5.268 1.00 88.25 742 GLY A O 1
ATOM 5552 N N . HIS A 1 743 ? 18.781 4.792 -7.000 1.00 87.12 743 HIS A N 1
ATOM 5553 C CA . HIS A 1 743 ? 19.425 5.699 -7.954 1.00 87.12 743 HIS A CA 1
ATOM 5554 C C . HIS A 1 743 ? 18.520 6.016 -9.150 1.00 87.12 743 HIS A C 1
ATOM 5556 O O . HIS A 1 743 ? 17.404 5.520 -9.251 1.00 87.12 743 HIS A O 1
ATOM 5562 N N . SER A 1 744 ? 18.997 6.879 -10.053 1.00 87.31 744 SER A N 1
ATOM 5563 C CA . SER A 1 744 ? 18.345 7.152 -11.340 1.00 87.31 744 SER A CA 1
ATOM 5564 C C . SER A 1 744 ? 19.043 6.404 -12.469 1.00 87.31 744 SER A C 1
ATOM 5566 O O . SER A 1 744 ? 20.274 6.410 -12.539 1.00 87.31 744 SER A O 1
ATOM 5568 N N . ALA A 1 745 ? 18.279 5.835 -13.401 1.00 78.56 745 ALA A N 1
ATOM 5569 C CA . ALA A 1 745 ? 18.781 5.182 -14.615 1.00 78.56 745 ALA A CA 1
ATOM 5570 C C . ALA A 1 745 ? 18.581 6.037 -15.883 1.00 78.56 745 ALA A C 1
ATOM 5572 O O . ALA A 1 745 ? 18.293 5.540 -16.975 1.00 78.56 745 ALA A O 1
ATOM 5573 N N . GLY A 1 746 ? 18.693 7.361 -15.749 1.00 76.56 746 GLY A N 1
ATOM 5574 C CA . GLY A 1 746 ? 18.454 8.323 -16.825 1.00 76.56 746 GLY A CA 1
ATOM 5575 C C . GLY A 1 746 ? 17.002 8.263 -17.296 1.00 76.56 746 GLY A C 1
ATOM 5576 O O . GLY A 1 746 ? 16.087 8.578 -16.546 1.00 76.56 746 GLY A O 1
ATOM 5577 N N . SER A 1 747 ? 16.771 7.792 -18.525 1.00 70.81 747 SER A N 1
ATOM 5578 C CA . SER A 1 747 ? 15.425 7.537 -19.068 1.00 70.81 747 SER A CA 1
ATOM 5579 C C . SER A 1 747 ? 14.666 6.385 -18.383 1.00 70.81 747 SER A C 1
ATOM 5581 O O . SER A 1 747 ? 13.531 6.090 -18.755 1.00 70.81 747 SER A O 1
ATOM 5583 N N . GLY A 1 748 ? 15.272 5.715 -17.402 1.00 72.69 748 GLY A N 1
ATOM 5584 C CA . GLY A 1 748 ? 14.611 4.731 -16.546 1.00 72.69 748 GLY A CA 1
ATOM 5585 C C . GLY A 1 748 ? 13.768 5.334 -15.416 1.00 72.69 748 GLY A C 1
ATOM 5586 O O . GLY A 1 748 ? 12.785 4.703 -15.041 1.00 72.69 748 GLY A O 1
ATOM 5587 N N . GLY A 1 749 ? 14.051 6.563 -14.968 1.00 86.81 749 GLY A N 1
ATOM 5588 C CA . GLY A 1 749 ? 13.485 7.108 -13.722 1.00 86.81 749 GLY A CA 1
ATOM 5589 C C . GLY A 1 749 ? 14.347 6.783 -12.494 1.00 86.81 749 GLY A C 1
ATOM 5590 O O . GLY A 1 749 ? 15.402 6.156 -12.638 1.00 86.81 749 GLY A O 1
ATOM 5591 N N . TYR A 1 750 ? 13.912 7.247 -11.318 1.00 91.19 750 TYR A N 1
ATOM 5592 C CA . TYR A 1 750 ? 14.466 6.870 -10.010 1.00 91.19 750 TYR A CA 1
ATOM 5593 C C . TYR A 1 750 ? 13.788 5.590 -9.484 1.00 91.19 750 TYR A C 1
ATOM 5595 O O . TYR A 1 750 ? 12.632 5.338 -9.815 1.00 91.19 750 TYR A O 1
ATOM 5603 N N . HIS A 1 751 ? 14.497 4.777 -8.700 1.00 91.81 751 HIS A N 1
ATOM 5604 C CA . HIS A 1 751 ? 14.003 3.512 -8.134 1.00 91.81 751 HIS A CA 1
ATOM 5605 C C . HIS A 1 751 ? 14.688 3.170 -6.797 1.00 91.81 751 HIS A C 1
ATOM 5607 O O . HIS A 1 751 ? 15.724 3.754 -6.463 1.00 91.81 751 HIS A O 1
ATOM 5613 N N . TYR A 1 752 ? 14.177 2.154 -6.097 1.00 91.62 752 TYR A N 1
ATOM 5614 C CA . TYR A 1 752 ? 14.869 1.449 -5.006 1.00 91.62 752 TYR A CA 1
ATOM 5615 C C . TYR A 1 752 ? 15.393 0.076 -5.457 1.00 91.62 752 TYR A C 1
ATOM 5617 O O . TYR A 1 752 ? 14.789 -0.560 -6.320 1.00 91.62 752 TYR A O 1
ATOM 5625 N N . HIS A 1 753 ? 16.469 -0.410 -4.822 1.00 86.25 753 HIS A N 1
ATOM 5626 C CA . HIS A 1 753 ? 16.960 -1.797 -4.972 1.00 86.25 753 HIS A CA 1
ATOM 5627 C C . HIS A 1 753 ? 16.937 -2.597 -3.664 1.00 86.25 753 HIS A C 1
ATOM 56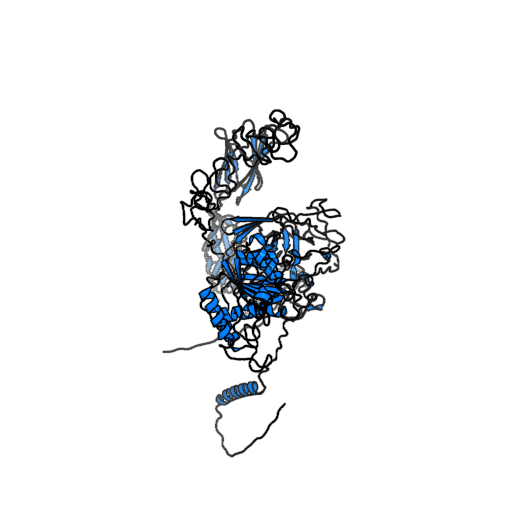29 O O . HIS A 1 753 ? 16.577 -3.769 -3.674 1.00 86.25 753 HIS A O 1
ATOM 5635 N N . TYR A 1 754 ? 17.313 -1.972 -2.544 1.00 84.00 754 TYR A N 1
ATOM 5636 C CA . TYR A 1 754 ? 17.591 -2.685 -1.288 1.00 84.00 754 TYR A CA 1
ATOM 5637 C C . TYR A 1 754 ? 16.864 -2.121 -0.065 1.00 84.00 754 TYR A C 1
ATOM 5639 O O . TYR A 1 754 ? 16.423 -2.884 0.792 1.00 84.00 754 TYR A O 1
ATOM 5647 N N . ASP A 1 755 ? 16.725 -0.799 0.020 1.00 87.75 755 ASP A N 1
ATOM 5648 C CA . ASP A 1 755 ? 16.180 -0.122 1.192 1.00 87.75 755 ASP A CA 1
ATOM 5649 C C . ASP A 1 755 ? 15.017 0.790 0.796 1.00 87.75 755 ASP A C 1
ATOM 5651 O O . ASP A 1 755 ? 15.124 1.588 -0.126 1.00 87.75 755 ASP A O 1
ATOM 5655 N N . ALA A 1 756 ? 13.896 0.661 1.499 1.00 91.25 756 ALA A N 1
ATOM 5656 C CA . ALA A 1 756 ? 12.781 1.605 1.429 1.00 91.25 756 ALA A CA 1
ATOM 5657 C C . ALA A 1 756 ? 12.288 2.009 2.830 1.00 91.25 756 ALA A C 1
ATOM 5659 O O . ALA A 1 756 ? 11.247 2.648 2.964 1.00 91.25 756 ALA A O 1
ATOM 5660 N N . ASN A 1 757 ? 13.036 1.683 3.892 1.00 91.62 757 ASN A N 1
ATOM 5661 C CA . ASN A 1 757 ? 12.675 2.063 5.262 1.00 91.62 757 ASN A CA 1
ATOM 5662 C C . ASN A 1 757 ? 12.667 3.591 5.434 1.00 91.62 757 ASN A C 1
ATOM 5664 O O . ASN A 1 757 ? 11.932 4.137 6.254 1.00 91.62 757 ASN A O 1
ATOM 5668 N N . CYS A 1 758 ? 13.457 4.292 4.623 1.00 89.75 758 CYS A N 1
ATOM 5669 C CA . CYS A 1 758 ? 13.575 5.741 4.645 1.00 89.75 758 CYS A CA 1
ATOM 5670 C C . CYS A 1 758 ? 12.305 6.499 4.231 1.00 89.75 758 CYS A C 1
ATOM 5672 O O . CYS A 1 758 ? 12.206 7.686 4.527 1.00 89.75 758 CYS A O 1
ATOM 5674 N N . ILE A 1 759 ? 11.326 5.836 3.595 1.00 93.31 759 ILE A N 1
ATOM 5675 C CA . ILE A 1 759 ? 10.034 6.445 3.227 1.00 93.31 759 ILE A CA 1
ATOM 5676 C C . ILE A 1 759 ? 9.365 7.087 4.450 1.00 93.31 759 ILE A C 1
ATOM 5678 O O . ILE A 1 759 ? 8.718 8.126 4.326 1.00 93.31 759 ILE A O 1
ATOM 5682 N N . TYR A 1 760 ? 9.558 6.494 5.629 1.00 89.69 760 TYR A N 1
ATOM 5683 C CA . TYR A 1 760 ? 8.975 6.946 6.892 1.00 89.69 760 TYR A CA 1
ATOM 5684 C C . TYR A 1 760 ? 9.974 7.647 7.815 1.00 89.69 760 TYR A C 1
ATOM 5686 O O . TYR A 1 760 ? 9.627 8.003 8.943 1.00 89.69 760 TYR A O 1
ATOM 5694 N N . TRP A 1 761 ? 11.208 7.866 7.361 1.00 87.44 761 TRP A N 1
ATOM 5695 C CA . TRP A 1 761 ? 12.172 8.645 8.121 1.00 87.44 761 TRP A CA 1
ATOM 5696 C C . TRP A 1 761 ? 11.974 10.135 7.846 1.00 87.44 761 TRP A C 1
ATOM 5698 O O . TRP A 1 761 ? 12.001 10.588 6.702 1.00 87.44 761 TRP A O 1
ATOM 5708 N N . VAL A 1 762 ? 11.782 10.907 8.914 1.00 83.19 762 VAL A N 1
ATOM 5709 C CA . VAL A 1 762 ? 11.609 12.358 8.844 1.00 83.19 762 VAL A CA 1
ATOM 5710 C C . VAL A 1 762 ? 12.802 13.014 9.540 1.00 83.19 762 VAL A C 1
ATOM 5712 O O . VAL A 1 762 ? 13.016 12.733 10.720 1.00 83.19 762 VAL A O 1
ATOM 5715 N N . PRO A 1 763 ? 13.569 13.882 8.855 1.00 80.56 763 PRO A N 1
ATOM 5716 C CA . PRO A 1 763 ? 14.723 14.539 9.458 1.00 80.56 763 PRO A CA 1
ATOM 5717 C C . PRO A 1 763 ? 14.301 15.496 10.578 1.00 80.56 763 PRO A C 1
ATOM 5719 O O . PRO A 1 763 ? 13.330 16.252 10.443 1.00 80.56 763 PRO A O 1
ATOM 5722 N N . ASP A 1 764 ? 15.071 15.523 11.668 1.00 82.12 764 ASP A N 1
ATOM 5723 C CA . ASP A 1 764 ? 14.891 16.513 12.727 1.00 82.12 764 ASP A CA 1
ATOM 5724 C C . ASP A 1 764 ? 15.301 17.923 12.258 1.00 82.12 764 ASP A C 1
ATOM 5726 O O . ASP A 1 764 ? 15.932 18.142 11.223 1.00 82.12 764 ASP A O 1
ATOM 5730 N N . SER A 1 765 ? 14.954 18.947 13.045 1.00 83.38 765 SER A N 1
ATOM 5731 C CA . SER A 1 765 ? 15.287 20.340 12.721 1.00 83.38 765 SER A CA 1
ATOM 5732 C C . SER A 1 765 ? 16.799 20.556 12.523 1.00 83.38 765 SER A C 1
ATOM 5734 O O . SER A 1 765 ? 17.531 20.783 13.492 1.00 83.38 765 SER A O 1
ATOM 5736 N N . GLY A 1 766 ? 17.221 20.683 11.265 1.00 80.62 766 GLY A N 1
ATOM 5737 C CA . GLY A 1 766 ? 18.608 20.945 10.871 1.00 80.62 766 GLY A CA 1
ATOM 5738 C C . GLY A 1 766 ? 19.366 19.713 10.379 1.00 80.62 766 GLY A C 1
ATOM 5739 O O . GLY A 1 766 ? 20.552 19.863 10.091 1.00 80.62 766 GLY A O 1
ATOM 5740 N N . GLU A 1 767 ? 18.690 18.570 10.294 1.00 84.88 767 GLU A N 1
ATOM 5741 C CA . GLU A 1 767 ? 19.137 17.363 9.601 1.00 84.88 767 GLU A CA 1
ATOM 5742 C C . GLU A 1 767 ? 18.558 17.330 8.180 1.00 84.88 767 GLU A C 1
ATOM 5744 O O . GLU A 1 767 ? 17.574 18.017 7.874 1.00 84.88 767 GLU A O 1
ATOM 5749 N N . ASP A 1 768 ? 19.185 16.549 7.309 1.00 83.62 768 ASP A N 1
ATOM 5750 C CA . ASP A 1 768 ? 18.681 16.219 5.976 1.00 83.62 768 ASP A CA 1
ATOM 5751 C C . ASP A 1 768 ? 19.014 14.760 5.625 1.00 83.62 768 ASP A C 1
ATOM 5753 O O . ASP A 1 768 ? 19.521 14.012 6.456 1.00 83.62 768 ASP A O 1
ATOM 5757 N N . MET A 1 769 ? 18.704 14.315 4.408 1.00 86.69 769 MET A N 1
ATOM 5758 C CA . MET A 1 769 ? 18.910 12.915 4.022 1.00 86.69 769 MET A CA 1
ATOM 5759 C C . MET A 1 769 ? 20.389 12.461 4.051 1.00 86.69 769 MET A C 1
ATOM 5761 O O . MET A 1 769 ? 20.654 11.259 4.054 1.00 86.69 769 MET A O 1
ATOM 5765 N N . GLU A 1 770 ? 21.370 13.369 4.153 1.00 83.12 770 GLU A N 1
ATOM 5766 C CA . GLU A 1 770 ? 22.764 12.996 4.451 1.00 83.12 770 GLU A CA 1
ATOM 5767 C C . GLU A 1 770 ? 22.930 12.343 5.831 1.00 83.12 770 GLU A C 1
ATOM 5769 O O . GLU A 1 770 ? 23.885 11.583 6.023 1.00 83.12 770 GLU A O 1
ATOM 5774 N N . ASP A 1 771 ? 22.023 12.626 6.769 1.00 85.81 771 ASP A N 1
ATOM 5775 C CA . ASP A 1 771 ? 22.049 12.127 8.145 1.00 85.81 771 ASP A CA 1
ATOM 5776 C C . ASP A 1 771 ? 21.287 10.802 8.326 1.00 85.81 771 ASP A C 1
ATOM 5778 O O . ASP A 1 771 ? 21.387 10.179 9.386 1.00 85.81 771 ASP A O 1
ATOM 5782 N N . TYR A 1 772 ? 20.551 10.342 7.308 1.00 86.88 772 TYR A N 1
ATOM 5783 C CA . TYR A 1 772 ? 19.782 9.104 7.389 1.00 86.88 772 TYR A CA 1
ATOM 5784 C C . TYR A 1 772 ? 20.690 7.873 7.570 1.00 86.88 772 TYR A C 1
ATOM 5786 O O . TYR A 1 772 ? 21.650 7.649 6.825 1.00 86.88 772 TYR A O 1
ATOM 5794 N N . ASP A 1 773 ? 20.346 7.048 8.557 1.00 84.38 773 ASP A N 1
ATOM 5795 C CA . ASP A 1 773 ? 20.970 5.763 8.864 1.00 84.38 773 ASP A CA 1
ATOM 5796 C C . ASP A 1 773 ? 19.888 4.793 9.351 1.00 84.38 773 ASP A C 1
ATOM 5798 O O . ASP A 1 773 ? 18.927 5.189 10.015 1.00 84.38 773 ASP A O 1
ATOM 5802 N N . LEU A 1 774 ? 20.045 3.505 9.049 1.00 80.38 774 LEU A N 1
ATOM 5803 C CA . LEU A 1 774 ? 19.063 2.478 9.414 1.00 80.38 774 LEU A CA 1
ATOM 5804 C C . LEU A 1 774 ? 18.832 2.375 10.932 1.00 80.38 774 LEU A C 1
ATOM 5806 O O . LEU A 1 774 ? 17.744 1.998 11.356 1.00 80.38 774 LEU A O 1
ATOM 5810 N N . SER A 1 775 ? 19.814 2.739 11.764 1.00 82.19 775 SER A N 1
ATOM 5811 C CA . SER A 1 775 ? 19.667 2.781 13.228 1.00 82.19 775 SER A CA 1
ATOM 5812 C C . SER A 1 775 ? 18.698 3.858 13.730 1.00 82.19 775 SER A C 1
ATOM 5814 O O . SER A 1 775 ? 18.317 3.827 14.900 1.00 82.19 775 SER A O 1
ATOM 5816 N N . LEU A 1 776 ? 18.297 4.801 12.869 1.00 84.50 776 LEU A N 1
ATOM 5817 C CA . LEU A 1 776 ? 17.305 5.832 13.176 1.00 84.50 776 LEU A CA 1
ATOM 5818 C C . LEU A 1 776 ? 15.865 5.359 12.943 1.00 84.50 776 LEU A C 1
ATOM 5820 O O . LEU A 1 776 ? 14.930 6.073 13.301 1.00 84.50 776 LEU A O 1
ATOM 5824 N N . ILE A 1 777 ? 15.672 4.175 12.354 1.00 84.56 777 ILE A N 1
ATOM 5825 C CA . ILE A 1 777 ? 14.344 3.581 12.210 1.00 84.56 777 ILE A CA 1
ATOM 5826 C C . ILE A 1 777 ? 13.881 3.067 13.586 1.00 84.56 777 ILE A C 1
ATOM 5828 O O . ILE A 1 777 ? 14.615 2.301 14.219 1.00 84.56 777 ILE A O 1
ATOM 5832 N N . PRO A 1 778 ? 12.689 3.463 14.070 1.00 79.38 778 PRO A N 1
ATOM 5833 C CA . PRO A 1 778 ? 12.176 3.016 15.363 1.00 79.38 778 PRO A CA 1
ATOM 5834 C C . PRO A 1 778 ? 12.035 1.491 15.423 1.00 79.38 778 PRO A C 1
ATOM 5836 O O . PRO A 1 778 ? 11.385 0.887 14.574 1.00 79.38 778 PRO A O 1
ATOM 5839 N N . GLY A 1 779 ? 12.659 0.875 16.428 1.00 79.38 779 GLY A N 1
ATOM 5840 C CA . GLY A 1 779 ? 12.625 -0.575 16.658 1.00 79.38 779 GLY A CA 1
ATOM 5841 C C . GLY A 1 779 ? 11.691 -1.017 17.784 1.00 79.38 779 GLY A C 1
ATOM 5842 O O . GLY A 1 779 ? 11.787 -2.153 18.242 1.00 79.38 779 GLY A O 1
ATOM 5843 N N . ASP A 1 780 ? 10.851 -0.111 18.281 1.00 78.62 780 ASP A N 1
ATOM 5844 C CA . ASP A 1 780 ? 9.861 -0.324 19.340 1.00 78.62 780 ASP A CA 1
ATOM 5845 C C . ASP A 1 780 ? 8.442 -0.580 18.802 1.00 78.62 780 ASP A C 1
ATOM 5847 O O . ASP A 1 780 ? 7.538 -0.889 19.577 1.00 78.62 780 ASP A O 1
ATOM 5851 N N . SER A 1 781 ? 8.252 -0.514 17.482 1.00 79.06 781 SER A N 1
ATOM 5852 C CA . SER A 1 781 ? 6.991 -0.798 16.797 1.00 79.06 781 SER A CA 1
ATOM 5853 C C . SER A 1 781 ? 7.193 -1.667 15.550 1.00 79.06 781 SER A C 1
ATOM 5855 O O . SER A 1 781 ? 8.298 -1.797 15.018 1.00 79.06 781 SER A O 1
ATOM 5857 N N . HIS A 1 782 ? 6.113 -2.311 15.094 1.00 87.31 782 HIS A N 1
ATOM 5858 C CA . HIS A 1 782 ? 6.123 -3.018 13.815 1.00 87.31 782 HIS A CA 1
ATOM 5859 C C . HIS A 1 782 ? 6.337 -1.998 12.696 1.00 87.31 782 HIS A C 1
ATOM 5861 O O . HIS A 1 782 ? 5.716 -0.934 12.702 1.00 87.31 782 HIS A O 1
ATOM 5867 N N . SER A 1 783 ? 7.207 -2.309 11.734 1.00 91.00 783 SER A N 1
ATOM 5868 C CA . SER A 1 783 ? 7.424 -1.418 10.597 1.00 91.00 783 SER A CA 1
ATOM 5869 C C . SER A 1 783 ? 6.136 -1.252 9.785 1.00 91.00 783 SER A C 1
ATOM 5871 O O . SER A 1 783 ? 5.372 -2.210 9.686 1.00 91.00 783 SER A O 1
ATOM 5873 N N . PRO A 1 784 ? 5.893 -0.076 9.187 1.00 89.31 784 PRO A N 1
ATOM 5874 C CA . PRO A 1 784 ? 4.795 0.118 8.245 1.00 89.31 784 PRO A CA 1
ATOM 5875 C C . PRO A 1 784 ? 5.060 -0.594 6.907 1.00 89.31 784 PRO A C 1
ATOM 5877 O O . PRO A 1 784 ? 6.179 -1.052 6.632 1.00 89.31 784 PRO A O 1
ATOM 5880 N N . ILE A 1 785 ? 4.025 -0.669 6.066 1.00 97.06 785 ILE A N 1
ATOM 5881 C CA . ILE A 1 785 ? 4.125 -1.129 4.675 1.00 97.06 785 ILE A CA 1
ATOM 5882 C C . ILE A 1 785 ? 4.947 -0.106 3.882 1.00 97.06 785 ILE A C 1
ATOM 5884 O O . ILE A 1 785 ? 4.553 1.042 3.753 1.00 97.06 785 ILE A O 1
ATOM 5888 N N . VAL A 1 786 ? 6.091 -0.512 3.335 1.00 97.12 786 VAL A N 1
ATOM 5889 C CA . VAL A 1 786 ? 6.961 0.336 2.498 1.00 97.12 786 VAL A CA 1
ATOM 5890 C C . VAL A 1 786 ? 6.681 0.174 1.003 1.00 97.12 786 VAL A C 1
ATOM 5892 O O . VAL A 1 786 ? 7.101 1.011 0.205 1.00 97.12 786 VAL A O 1
ATOM 5895 N N . GLY A 1 787 ? 5.962 -0.875 0.602 1.00 97.44 787 GLY A N 1
ATOM 5896 C CA . GLY A 1 787 ? 5.579 -1.100 -0.788 1.00 97.44 787 GLY A CA 1
ATOM 5897 C C . GLY A 1 787 ? 4.637 -2.281 -0.986 1.00 97.44 787 GLY A C 1
ATOM 5898 O O . GLY A 1 787 ? 4.317 -3.006 -0.046 1.00 97.44 787 GLY A O 1
ATOM 5899 N N . TRP A 1 788 ? 4.238 -2.490 -2.235 1.00 97.31 788 TRP A N 1
ATOM 5900 C CA . TRP A 1 788 ? 3.378 -3.585 -2.675 1.00 97.31 788 TRP A CA 1
ATOM 5901 C C . TRP A 1 788 ? 4.041 -4.341 -3.823 1.00 97.31 788 TRP A C 1
ATOM 5903 O O . TRP A 1 788 ? 4.471 -3.735 -4.810 1.00 97.31 788 TRP A O 1
ATOM 5913 N N . ALA A 1 789 ? 4.135 -5.665 -3.694 1.00 96.06 789 ALA A N 1
ATOM 5914 C CA . ALA A 1 789 ? 4.611 -6.529 -4.768 1.00 96.06 789 ALA A CA 1
ATOM 5915 C C . ALA A 1 789 ? 3.513 -6.753 -5.819 1.00 96.06 789 ALA A C 1
ATOM 5917 O O . ALA A 1 789 ? 2.321 -6.691 -5.517 1.00 96.06 789 ALA A O 1
ATOM 5918 N N . PHE A 1 790 ? 3.905 -7.038 -7.064 1.00 94.75 790 PHE A N 1
ATOM 5919 C CA . PHE A 1 790 ? 2.951 -7.239 -8.168 1.00 94.75 790 PHE A CA 1
ATOM 5920 C C . PHE A 1 790 ? 2.108 -8.522 -8.066 1.00 94.75 790 PHE A C 1
ATOM 5922 O O . PHE A 1 790 ? 1.202 -8.724 -8.869 1.00 94.75 790 PHE A O 1
ATOM 5929 N N . ASP A 1 791 ? 2.368 -9.373 -7.073 1.00 94.25 791 ASP A N 1
ATOM 5930 C CA . ASP A 1 791 ? 1.498 -10.491 -6.691 1.00 94.25 791 ASP A CA 1
ATOM 5931 C C . ASP A 1 791 ? 0.439 -10.115 -5.633 1.00 94.25 791 ASP A C 1
ATOM 5933 O O . ASP A 1 791 ? -0.347 -10.967 -5.217 1.00 94.25 791 ASP A O 1
ATOM 5937 N N . GLY A 1 792 ? 0.407 -8.846 -5.207 1.00 94.75 792 GLY A N 1
ATOM 5938 C CA . GLY A 1 792 ? -0.559 -8.282 -4.263 1.00 94.75 792 GLY A CA 1
ATOM 5939 C C . GLY A 1 792 ? -0.173 -8.392 -2.789 1.00 94.75 792 GLY A C 1
ATOM 5940 O O . GLY A 1 792 ? -0.908 -7.889 -1.941 1.00 94.75 792 GLY A O 1
ATOM 5941 N N . TYR A 1 793 ? 0.954 -9.025 -2.448 1.00 97.38 793 TYR A N 1
ATOM 5942 C CA . TYR A 1 793 ? 1.394 -9.090 -1.053 1.00 97.38 793 TYR A CA 1
ATOM 5943 C C . TYR A 1 793 ? 2.143 -7.815 -0.621 1.00 97.38 793 TYR A C 1
ATOM 5945 O O . TYR A 1 793 ? 2.928 -7.257 -1.400 1.00 97.38 793 TYR A O 1
ATOM 5953 N N . PRO A 1 794 ? 1.941 -7.350 0.629 1.00 97.69 794 PRO A N 1
ATOM 5954 C CA . PRO A 1 794 ? 2.608 -6.161 1.142 1.00 97.69 794 PRO A CA 1
ATOM 5955 C C . PRO A 1 794 ? 4.092 -6.419 1.431 1.00 97.69 794 PRO A C 1
ATOM 5957 O O . PRO A 1 794 ? 4.524 -7.537 1.734 1.00 97.69 794 PRO A O 1
ATOM 5960 N N . ILE A 1 795 ? 4.873 -5.345 1.374 1.00 98.00 795 ILE A N 1
ATOM 5961 C CA . ILE A 1 795 ? 6.290 -5.297 1.720 1.00 98.00 795 ILE A CA 1
ATOM 5962 C C . ILE A 1 795 ? 6.431 -4.405 2.949 1.00 98.00 795 ILE A C 1
ATOM 5964 O O . ILE A 1 795 ? 6.116 -3.221 2.884 1.00 98.00 795 ILE A O 1
ATOM 5968 N N . TYR A 1 796 ? 6.932 -4.946 4.054 1.00 97.00 796 TYR A N 1
ATOM 5969 C CA . TYR A 1 796 ? 7.159 -4.199 5.293 1.00 97.00 796 TYR A CA 1
ATOM 5970 C C . TYR A 1 796 ? 8.620 -3.772 5.451 1.00 97.00 796 TYR A C 1
ATOM 5972 O O . TYR A 1 796 ? 9.525 -4.357 4.849 1.00 97.00 796 TYR A O 1
ATOM 5980 N N . GLY A 1 797 ? 8.857 -2.758 6.286 1.00 94.25 797 GLY A N 1
ATOM 5981 C CA . GLY A 1 797 ? 10.202 -2.427 6.770 1.00 94.25 797 GLY A CA 1
ATOM 5982 C C . GLY A 1 797 ? 10.797 -3.502 7.694 1.00 94.25 797 GLY A C 1
ATOM 5983 O O . GLY A 1 797 ? 10.205 -4.555 7.926 1.00 94.25 797 GLY A O 1
ATOM 5984 N N . MET A 1 798 ? 11.993 -3.252 8.229 1.00 92.00 798 MET A N 1
ATOM 5985 C CA . MET A 1 798 ? 12.818 -4.301 8.848 1.00 92.00 798 MET A CA 1
ATOM 5986 C C . MET A 1 798 ? 12.363 -4.827 10.224 1.00 92.00 798 MET A C 1
ATOM 5988 O O . MET A 1 798 ? 12.909 -5.834 10.679 1.00 92.00 798 MET A O 1
ATOM 5992 N N . TYR A 1 799 ? 11.414 -4.181 10.908 1.00 91.31 799 TYR A N 1
ATOM 5993 C CA . TYR A 1 799 ? 10.915 -4.608 12.223 1.00 91.31 799 TYR A CA 1
ATOM 5994 C C . TYR A 1 799 ? 9.559 -5.303 12.117 1.00 91.31 799 TYR A C 1
ATOM 5996 O O . TYR A 1 799 ? 8.632 -4.780 11.505 1.00 91.31 799 TYR A O 1
ATOM 6004 N N . GLY A 1 800 ? 9.421 -6.456 12.770 1.00 87.50 800 GLY A N 1
ATOM 6005 C CA . GLY A 1 800 ? 8.179 -7.222 12.786 1.00 87.50 800 GLY A CA 1
ATOM 6006 C C . GLY A 1 800 ? 8.001 -8.041 14.059 1.00 87.50 800 GLY A C 1
ATOM 6007 O O . GLY A 1 800 ? 8.901 -8.104 14.900 1.00 87.50 800 GLY A O 1
ATOM 6008 N N . TYR A 1 801 ? 6.838 -8.683 14.195 1.00 84.00 801 TYR A N 1
ATOM 6009 C CA . TYR A 1 801 ? 6.554 -9.553 15.340 1.00 84.00 801 TYR A CA 1
ATOM 6010 C C . TYR A 1 801 ? 7.430 -10.813 15.319 1.00 84.00 801 TYR A C 1
ATOM 6012 O O . TYR A 1 801 ? 7.611 -11.444 14.267 1.00 84.00 801 TYR A O 1
ATOM 6020 N N . ASP A 1 802 ? 7.968 -11.179 16.478 1.00 78.62 802 ASP A N 1
ATOM 6021 C CA . ASP A 1 802 ? 8.618 -12.460 16.721 1.00 78.62 802 ASP A CA 1
ATOM 6022 C C . ASP A 1 802 ? 7.587 -13.600 16.731 1.00 78.62 802 ASP A C 1
ATOM 6024 O O . ASP A 1 802 ? 6.474 -13.450 17.234 1.00 78.62 802 ASP A O 1
ATOM 6028 N N . SER A 1 803 ? 7.950 -14.748 16.160 1.00 70.00 803 SER A N 1
ATOM 6029 C CA . SER A 1 803 ? 7.050 -15.899 16.044 1.00 70.00 803 SER A CA 1
ATOM 6030 C C . SER A 1 803 ? 6.812 -16.650 17.359 1.00 70.00 803 SER A C 1
ATOM 6032 O O . SER A 1 803 ? 5.848 -17.410 17.436 1.00 70.00 803 SER A O 1
ATOM 6034 N N . ASP A 1 804 ? 7.689 -16.488 18.353 1.00 67.06 804 ASP A N 1
ATOM 6035 C CA . ASP A 1 804 ? 7.664 -17.230 19.614 1.00 67.06 804 ASP A CA 1
ATOM 6036 C C . ASP A 1 804 ? 6.934 -16.462 20.724 1.00 67.06 804 ASP A C 1
ATOM 6038 O O . ASP A 1 804 ? 6.116 -17.058 21.424 1.00 67.06 804 ASP A O 1
ATOM 6042 N N . ASP A 1 805 ? 7.231 -15.168 20.909 1.00 64.56 805 ASP A N 1
ATOM 6043 C CA . ASP A 1 805 ? 6.633 -14.345 21.978 1.00 64.56 805 ASP A CA 1
ATOM 6044 C C . ASP A 1 805 ? 5.936 -13.050 21.512 1.00 64.56 805 ASP A C 1
ATOM 6046 O O . ASP A 1 805 ? 5.500 -12.256 22.347 1.00 64.56 805 ASP A O 1
ATOM 6050 N N . GLY A 1 806 ? 5.779 -12.843 20.195 1.00 64.75 806 GLY A N 1
ATOM 6051 C CA . GLY A 1 806 ? 5.027 -11.715 19.625 1.00 64.75 806 GLY A CA 1
ATOM 6052 C C . GLY A 1 806 ? 5.671 -10.342 19.841 1.00 64.75 806 GLY A C 1
ATOM 6053 O O . GLY A 1 806 ? 5.088 -9.326 19.470 1.00 64.75 806 GLY A O 1
ATOM 6054 N N . SER A 1 807 ? 6.866 -10.280 20.434 1.00 75.19 807 SER A N 1
ATOM 6055 C CA . SER A 1 807 ? 7.590 -9.026 20.641 1.00 75.19 807 SER A CA 1
ATOM 6056 C C . SER A 1 807 ? 8.078 -8.416 19.323 1.00 75.19 807 SER A C 1
ATOM 6058 O O . SER A 1 807 ? 8.267 -9.108 18.323 1.00 75.19 807 SER A O 1
ATOM 6060 N N . ILE A 1 808 ? 8.302 -7.100 19.310 1.00 82.44 808 ILE A N 1
ATOM 6061 C CA . ILE A 1 808 ? 8.919 -6.425 18.165 1.00 82.44 808 ILE A CA 1
ATOM 6062 C C . ILE A 1 808 ? 10.413 -6.720 18.138 1.00 82.44 808 ILE A C 1
ATOM 6064 O O . ILE A 1 808 ? 11.124 -6.523 19.127 1.00 82.44 808 ILE A O 1
ATOM 6068 N N . ARG A 1 809 ? 10.908 -7.132 16.971 1.00 87.88 809 ARG A N 1
ATOM 6069 C CA . ARG A 1 809 ? 12.343 -7.232 16.710 1.00 87.88 809 ARG A CA 1
ATOM 6070 C C . ARG A 1 809 ? 12.673 -7.022 15.245 1.00 87.88 809 ARG A C 1
ATOM 6072 O O . ARG A 1 809 ? 11.811 -7.088 14.372 1.00 87.88 809 ARG A O 1
ATOM 6079 N N . ALA A 1 810 ? 13.958 -6.827 14.976 1.00 90.38 810 ALA A N 1
ATOM 6080 C CA . ALA A 1 810 ? 14.446 -6.814 13.611 1.00 90.38 810 ALA A CA 1
ATOM 6081 C C . ALA A 1 810 ? 14.338 -8.222 12.995 1.00 90.38 810 ALA A C 1
ATOM 6083 O O . ALA A 1 810 ? 14.752 -9.224 13.597 1.00 90.38 810 ALA A O 1
ATOM 6084 N N . VAL A 1 811 ? 13.759 -8.282 11.802 1.00 92.69 811 VAL A N 1
ATOM 6085 C CA . VAL A 1 811 ? 13.593 -9.484 10.986 1.00 92.69 811 VAL A CA 1
ATOM 6086 C C . VAL A 1 811 ? 14.831 -9.642 10.109 1.00 92.69 811 VAL A C 1
ATOM 6088 O O . VAL A 1 811 ? 15.379 -8.663 9.608 1.00 92.69 811 VAL A O 1
ATOM 6091 N N . THR A 1 812 ? 15.304 -10.869 9.932 1.00 93.25 812 THR A N 1
ATOM 6092 C CA . THR A 1 812 ? 16.585 -11.163 9.284 1.00 93.25 812 THR A CA 1
ATOM 6093 C C . THR A 1 812 ? 16.418 -12.059 8.068 1.00 93.25 812 THR A C 1
ATOM 6095 O O . THR A 1 812 ? 15.623 -12.998 8.059 1.00 93.25 812 THR A O 1
ATOM 6098 N N . SER A 1 813 ? 17.205 -11.798 7.031 1.00 92.81 813 SER A N 1
ATOM 6099 C CA . SER A 1 813 ? 17.208 -12.610 5.823 1.00 92.81 813 SER A CA 1
ATOM 6100 C C . SER A 1 813 ? 17.923 -13.950 6.025 1.00 92.81 813 SER A C 1
ATOM 6102 O O . SER A 1 813 ? 18.949 -14.029 6.707 1.00 92.81 813 SER A O 1
ATOM 6104 N N . SER A 1 814 ? 17.422 -14.997 5.368 1.00 93.69 814 SER A N 1
ATOM 6105 C CA . SER A 1 814 ? 18.008 -16.348 5.371 1.00 93.69 814 SER A CA 1
ATOM 6106 C C . SER A 1 814 ? 19.030 -16.585 4.256 1.00 93.69 814 SER A C 1
ATOM 6108 O O . SER A 1 814 ? 19.401 -17.727 3.977 1.00 93.69 814 SER A O 1
ATOM 6110 N N . TYR A 1 815 ? 19.507 -15.525 3.606 1.00 87.62 815 TYR A N 1
ATOM 6111 C CA . TYR A 1 815 ? 20.536 -15.613 2.577 1.00 87.62 815 TYR A CA 1
ATOM 6112 C C . TYR A 1 815 ? 21.940 -15.375 3.138 1.00 87.62 815 TYR A C 1
ATOM 6114 O O . TYR A 1 815 ? 22.165 -14.519 3.998 1.00 87.62 815 TYR A O 1
ATOM 6122 N N . ALA A 1 816 ? 22.904 -16.130 2.610 1.00 84.69 816 ALA A N 1
ATOM 6123 C CA . ALA A 1 816 ? 24.321 -15.968 2.899 1.00 84.69 816 ALA A CA 1
ATOM 6124 C C . ALA A 1 816 ? 25.181 -16.122 1.641 1.00 84.69 816 ALA A C 1
ATOM 6126 O O . ALA A 1 816 ? 24.856 -16.876 0.724 1.00 84.69 816 ALA A O 1
ATOM 6127 N N . ILE A 1 817 ? 26.330 -15.450 1.635 1.00 77.25 817 ILE A N 1
ATOM 6128 C CA . ILE A 1 817 ? 27.312 -15.547 0.550 1.00 77.25 817 ILE A CA 1
ATOM 6129 C C . ILE A 1 817 ? 28.267 -16.716 0.816 1.00 77.25 817 ILE A C 1
ATOM 6131 O O . ILE A 1 817 ? 28.937 -16.749 1.854 1.00 77.25 817 ILE A O 1
ATOM 6135 N N . GLU A 1 818 ? 28.407 -17.645 -0.135 1.00 63.47 818 GLU A N 1
ATOM 6136 C CA . GLU A 1 818 ? 29.385 -18.740 -0.053 1.00 63.47 818 GLU A CA 1
ATOM 6137 C C . GLU A 1 818 ? 30.620 -18.448 -0.924 1.00 63.47 818 GLU A C 1
ATOM 6139 O O . GLU A 1 818 ? 30.657 -18.725 -2.122 1.00 63.47 818 GLU A O 1
ATOM 6144 N N . ARG A 1 819 ? 31.706 -17.939 -0.323 1.00 59.72 819 ARG A N 1
ATOM 6145 C CA . ARG A 1 819 ? 33.004 -17.859 -1.018 1.00 59.72 819 ARG A CA 1
ATOM 6146 C C . ARG A 1 819 ? 33.703 -19.213 -1.002 1.00 59.72 819 ARG A C 1
ATOM 6148 O O . ARG A 1 819 ? 34.409 -19.551 -0.052 1.00 59.72 819 ARG A O 1
ATOM 6155 N N . THR A 1 820 ? 33.563 -19.981 -2.079 1.00 43.16 820 THR A N 1
ATOM 6156 C CA . THR A 1 820 ? 34.210 -21.302 -2.195 1.00 43.16 820 THR A CA 1
ATOM 6157 C C . THR A 1 820 ? 35.749 -21.230 -2.196 1.00 43.16 820 THR A C 1
ATOM 6159 O O . THR A 1 820 ? 36.418 -22.208 -1.844 1.00 43.16 820 THR A O 1
ATOM 6162 N N . GLN A 1 821 ? 36.331 -20.091 -2.606 1.00 40.62 821 GLN A N 1
ATOM 6163 C CA . GLN A 1 821 ? 37.771 -19.873 -2.805 1.00 40.62 821 GLN A CA 1
ATOM 6164 C C . GLN A 1 821 ? 38.185 -18.405 -2.544 1.00 40.62 821 GLN A C 1
ATOM 6166 O O . GLN A 1 821 ? 37.353 -17.505 -2.454 1.00 40.62 821 GLN A O 1
ATOM 6171 N N . GLU A 1 822 ? 39.495 -18.145 -2.463 1.00 39.34 822 GLU A N 1
ATOM 6172 C CA . GLU A 1 822 ? 40.068 -16.789 -2.515 1.00 39.34 822 GLU A CA 1
ATOM 6173 C C . GLU A 1 822 ? 39.901 -16.192 -3.925 1.00 39.34 822 GLU A C 1
ATOM 6175 O O . GLU A 1 822 ? 40.599 -16.607 -4.848 1.00 39.34 822 GLU A O 1
ATOM 6180 N N . GLY A 1 823 ? 39.015 -15.201 -4.078 1.00 47.06 823 GLY A N 1
ATOM 6181 C CA . GLY A 1 823 ? 38.881 -14.394 -5.299 1.00 47.06 823 GLY A CA 1
ATOM 6182 C C . GLY A 1 823 ? 38.353 -15.169 -6.510 1.00 47.06 823 GLY A C 1
ATOM 6183 O O . GLY A 1 823 ? 39.119 -15.506 -7.413 1.00 47.06 823 GLY A O 1
ATOM 6184 N N . GLY A 1 824 ? 37.044 -15.428 -6.532 1.00 42.38 824 GLY A N 1
ATOM 6185 C CA . GLY A 1 824 ? 36.370 -16.092 -7.646 1.00 42.38 824 GLY A CA 1
ATOM 6186 C C . GLY A 1 824 ? 34.853 -16.113 -7.486 1.00 42.38 824 GLY A C 1
ATOM 6187 O O . GLY A 1 824 ? 34.322 -17.114 -6.994 1.00 42.38 824 GLY A O 1
ATOM 6188 N N . ASP A 1 825 ? 34.226 -15.014 -7.916 1.00 50.97 825 ASP A N 1
ATOM 6189 C CA . ASP A 1 825 ? 32.801 -14.856 -8.256 1.00 50.97 825 ASP A CA 1
ATOM 6190 C C . ASP A 1 825 ? 32.251 -16.158 -8.881 1.00 50.97 825 ASP A C 1
ATOM 6192 O O . ASP A 1 825 ? 32.894 -16.731 -9.772 1.00 50.97 825 ASP A O 1
ATOM 6196 N N . GLN A 1 826 ? 31.131 -16.688 -8.373 1.00 50.31 826 GLN A N 1
ATOM 6197 C CA . GLN A 1 826 ? 30.544 -17.955 -8.844 1.00 50.31 826 GLN A CA 1
ATOM 6198 C C . GLN A 1 826 ? 29.524 -17.763 -9.970 1.00 50.31 826 GLN A C 1
ATOM 6200 O O . GLN A 1 826 ? 29.289 -18.706 -10.727 1.00 50.31 826 GLN A O 1
ATOM 6205 N N . GLY A 1 827 ? 28.906 -16.588 -10.068 1.00 52.78 827 GLY A N 1
ATOM 6206 C CA . GLY A 1 827 ? 27.817 -16.341 -11.005 1.00 52.78 827 GLY A CA 1
ATOM 6207 C C . GLY A 1 827 ? 28.208 -16.087 -12.457 1.00 52.78 827 GLY A C 1
ATOM 6208 O O . GLY A 1 827 ? 29.379 -16.079 -12.852 1.00 52.78 827 GLY A O 1
ATOM 6209 N N . TYR A 1 828 ? 27.189 -15.746 -13.245 1.00 51.06 828 TYR A N 1
ATOM 6210 C CA . TYR A 1 828 ? 27.326 -14.541 -14.067 1.00 51.06 828 TYR A CA 1
ATOM 6211 C C . TYR A 1 828 ? 26.948 -13.312 -13.232 1.00 51.06 828 TYR A C 1
ATOM 6213 O O . TYR A 1 828 ? 27.681 -12.321 -13.227 1.00 51.06 828 TYR A O 1
ATOM 6221 N N . ASN A 1 829 ? 25.849 -13.399 -12.487 1.00 55.72 829 ASN A N 1
ATOM 6222 C CA . ASN A 1 829 ? 25.238 -12.273 -11.794 1.00 55.72 829 ASN A CA 1
ATOM 6223 C C . ASN A 1 829 ? 25.512 -12.339 -10.293 1.00 55.72 829 ASN A C 1
ATOM 6225 O O . ASN A 1 829 ? 25.698 -13.423 -9.746 1.00 55.72 829 ASN A O 1
ATOM 6229 N N . GLY A 1 830 ? 25.517 -11.185 -9.623 1.00 58.16 830 GLY A N 1
ATOM 6230 C CA . GLY A 1 830 ? 25.800 -11.123 -8.184 1.00 58.16 830 GLY A CA 1
ATOM 6231 C C . GLY A 1 830 ? 24.785 -11.888 -7.327 1.00 58.16 830 GLY A C 1
ATOM 6232 O O . GLY A 1 830 ? 25.139 -12.386 -6.263 1.00 58.16 830 GLY A O 1
ATOM 6233 N N . ILE A 1 831 ? 23.568 -12.118 -7.838 1.00 65.56 831 ILE A N 1
ATOM 6234 C CA . ILE A 1 831 ? 22.559 -12.955 -7.178 1.00 65.56 831 ILE A CA 1
ATOM 6235 C C . ILE A 1 831 ? 22.927 -14.441 -7.098 1.00 65.56 831 ILE A C 1
ATOM 6237 O O . ILE A 1 831 ? 22.526 -15.114 -6.152 1.00 65.56 831 ILE A O 1
ATOM 6241 N N . ASP A 1 832 ? 23.734 -14.952 -8.033 1.00 69.44 832 ASP A N 1
ATOM 6242 C CA . ASP A 1 832 ? 24.160 -16.359 -8.046 1.00 69.44 832 ASP A CA 1
ATOM 6243 C C . ASP A 1 832 ? 25.094 -16.690 -6.866 1.00 69.44 832 ASP A C 1
ATOM 6245 O O . ASP A 1 832 ? 25.274 -17.855 -6.507 1.00 69.44 832 ASP A O 1
ATOM 6249 N N . ASP A 1 833 ? 25.718 -15.668 -6.271 1.00 72.31 833 ASP A N 1
ATOM 6250 C CA . ASP A 1 833 ? 26.609 -15.812 -5.121 1.00 72.31 833 ASP A CA 1
ATOM 6251 C C . ASP A 1 833 ? 25.839 -15.885 -3.785 1.00 72.31 833 ASP A C 1
ATOM 6253 O O . ASP A 1 833 ? 26.403 -16.299 -2.761 1.00 72.31 833 ASP A O 1
ATOM 6257 N N . TRP A 1 834 ? 24.548 -15.533 -3.791 1.00 79.38 834 TRP A N 1
ATOM 6258 C CA . TRP A 1 834 ? 23.662 -15.596 -2.633 1.00 79.38 834 TRP A CA 1
ATOM 6259 C C . TRP A 1 834 ? 22.951 -16.940 -2.553 1.00 79.38 834 TRP A C 1
ATOM 6261 O O . TRP A 1 834 ? 22.211 -17.353 -3.441 1.00 79.38 834 TRP A O 1
ATOM 6271 N N . ASN A 1 835 ? 23.141 -17.623 -1.429 1.00 83.75 835 ASN A N 1
ATOM 6272 C CA . ASN A 1 835 ? 22.553 -18.927 -1.182 1.00 83.75 835 ASN A CA 1
ATOM 6273 C C . ASN A 1 835 ? 21.529 -18.824 -0.061 1.00 83.75 835 ASN A C 1
ATOM 6275 O O . ASN A 1 835 ? 21.850 -18.388 1.046 1.00 83.75 835 ASN A O 1
ATOM 6279 N N . TYR A 1 836 ? 20.312 -19.273 -0.352 1.00 88.50 836 TYR A N 1
ATOM 6280 C CA . TYR A 1 836 ? 19.294 -19.474 0.665 1.00 88.50 836 TYR A CA 1
ATOM 6281 C C . TYR A 1 836 ? 19.708 -20.615 1.599 1.00 88.50 836 TYR A C 1
ATOM 6283 O O . TYR A 1 836 ? 20.049 -21.716 1.148 1.00 88.50 836 TYR A O 1
ATOM 6291 N N . VAL A 1 837 ? 19.660 -20.360 2.903 1.00 89.88 837 VAL A N 1
ATOM 6292 C CA . VAL A 1 837 ? 19.932 -21.339 3.953 1.00 89.88 837 VAL A CA 1
ATOM 6293 C C . VAL A 1 837 ? 18.723 -21.390 4.879 1.00 89.88 837 VAL A C 1
ATOM 6295 O O . VAL A 1 837 ? 18.528 -20.512 5.711 1.00 89.88 837 VAL A O 1
ATOM 6298 N N . ASP A 1 838 ? 17.928 -22.449 4.740 1.00 88.81 838 ASP A N 1
ATOM 6299 C CA . ASP A 1 838 ? 16.745 -22.693 5.572 1.00 88.81 838 ASP A CA 1
ATOM 6300 C C . ASP A 1 838 ? 17.070 -22.593 7.076 1.00 88.81 838 ASP A C 1
ATOM 6302 O O . ASP A 1 838 ? 18.009 -23.232 7.569 1.00 88.81 838 ASP A O 1
ATOM 6306 N N . GLY A 1 839 ? 16.304 -21.761 7.786 1.00 85.69 839 GLY A N 1
ATOM 6307 C CA . GLY A 1 839 ? 16.459 -21.485 9.217 1.00 85.69 839 GLY A CA 1
ATOM 6308 C C . GLY A 1 839 ? 17.698 -20.672 9.612 1.00 85.69 839 GLY A C 1
ATOM 6309 O O . GLY A 1 839 ? 18.055 -20.666 10.791 1.00 85.69 839 GLY A O 1
ATOM 6310 N N . LEU A 1 840 ? 18.395 -20.034 8.663 1.00 90.06 840 LEU A N 1
ATOM 6311 C CA . LEU A 1 840 ? 19.496 -19.113 8.970 1.00 90.06 840 LEU A CA 1
ATOM 6312 C C . LEU A 1 840 ? 18.990 -17.793 9.559 1.00 90.06 840 LEU A C 1
ATOM 6314 O O . LEU A 1 840 ? 19.579 -17.298 10.517 1.00 90.06 840 LEU A O 1
ATOM 6318 N N . GLY A 1 841 ? 17.943 -17.234 8.958 1.00 92.06 841 GLY A N 1
ATOM 6319 C CA . GLY A 1 841 ? 17.214 -16.068 9.435 1.00 92.06 841 GLY A CA 1
ATOM 6320 C C . GLY A 1 841 ? 15.726 -16.387 9.555 1.00 92.06 841 GLY A C 1
ATOM 6321 O O . GLY A 1 841 ? 15.338 -17.540 9.747 1.00 92.06 841 GLY A O 1
ATOM 6322 N N . ASP A 1 842 ? 14.903 -15.354 9.423 1.00 93.31 842 ASP A N 1
ATOM 6323 C CA . ASP A 1 842 ? 13.450 -15.412 9.609 1.00 93.31 842 ASP A CA 1
ATOM 6324 C C . ASP A 1 842 ? 12.674 -15.548 8.298 1.00 93.31 842 ASP A C 1
ATOM 6326 O O . ASP A 1 842 ? 11.519 -15.970 8.302 1.00 93.31 842 ASP A O 1
ATOM 6330 N N . LEU A 1 843 ? 13.296 -15.142 7.189 1.00 95.06 843 LEU A N 1
ATOM 6331 C CA . LEU A 1 843 ? 12.656 -15.068 5.879 1.00 95.06 843 LEU A CA 1
ATOM 6332 C C . LEU A 1 843 ? 12.859 -16.351 5.068 1.00 95.06 843 LEU A C 1
ATOM 6334 O O . LEU A 1 843 ? 13.856 -17.061 5.225 1.00 95.06 843 LEU A O 1
ATOM 6338 N N . ASP A 1 844 ? 11.917 -16.643 4.185 1.00 94.62 844 ASP A N 1
ATOM 6339 C CA . ASP A 1 844 ? 11.932 -17.789 3.287 1.00 94.62 844 ASP A CA 1
ATOM 6340 C C . ASP A 1 844 ? 12.744 -17.536 2.000 1.00 94.62 844 ASP A C 1
ATOM 6342 O O . ASP A 1 844 ? 13.456 -16.536 1.859 1.00 94.62 844 ASP A O 1
ATOM 6346 N N . GLU A 1 845 ? 12.680 -18.475 1.052 1.00 92.00 845 GLU A N 1
ATOM 6347 C CA . GLU A 1 845 ? 13.391 -18.387 -0.227 1.00 92.00 845 GLU A CA 1
ATOM 6348 C C . GLU A 1 845 ? 12.895 -17.294 -1.190 1.00 92.00 845 GLU A C 1
ATOM 6350 O O . GLU A 1 845 ? 13.520 -17.074 -2.226 1.00 92.00 845 GLU A O 1
ATOM 6355 N N . CYS A 1 846 ? 11.768 -16.644 -0.910 1.00 92.69 846 CYS A N 1
ATOM 6356 C CA . CYS A 1 846 ? 11.315 -15.477 -1.662 1.00 92.69 846 CYS A CA 1
ATOM 6357 C C . CYS A 1 846 ? 11.620 -14.172 -0.919 1.00 92.69 846 CYS A C 1
ATOM 6359 O O . CYS A 1 846 ? 11.281 -13.104 -1.422 1.00 92.69 846 CYS A O 1
ATOM 6361 N N . ASN A 1 847 ? 12.330 -14.253 0.214 1.00 93.88 847 ASN A N 1
ATOM 6362 C CA . ASN A 1 847 ? 12.633 -13.146 1.118 1.00 93.88 847 ASN A CA 1
ATOM 6363 C C . ASN A 1 847 ? 11.373 -12.556 1.783 1.00 93.88 847 ASN A C 1
ATOM 6365 O O . ASN A 1 847 ? 11.295 -11.358 2.059 1.00 93.88 847 ASN A O 1
ATOM 6369 N N . GLY A 1 848 ? 10.382 -13.409 2.058 1.00 95.50 848 GLY A N 1
ATOM 6370 C CA . GLY A 1 848 ? 9.196 -13.058 2.834 1.00 95.50 848 GLY A CA 1
ATOM 6371 C C . GLY A 1 848 ? 8.919 -14.047 3.959 1.00 95.50 848 GLY A C 1
ATOM 6372 O O . GLY A 1 848 ? 9.747 -14.896 4.291 1.00 95.50 848 GLY A O 1
ATOM 6373 N N . ARG A 1 849 ? 7.767 -13.901 4.609 1.00 94.69 849 ARG A N 1
ATOM 6374 C CA . ARG A 1 849 ? 7.288 -14.804 5.662 1.00 94.69 849 ARG A CA 1
ATOM 6375 C C . ARG A 1 849 ? 5.771 -14.720 5.793 1.00 94.69 849 ARG A C 1
ATOM 6377 O O . ARG A 1 849 ? 5.161 -13.728 5.413 1.00 94.69 849 ARG A O 1
ATOM 6384 N N . PHE A 1 850 ? 5.162 -15.741 6.391 1.00 91.50 850 PHE A N 1
ATOM 6385 C CA . PHE A 1 850 ? 3.766 -15.686 6.829 1.00 91.50 850 PHE A CA 1
ATOM 6386 C C . PHE A 1 850 ? 3.701 -15.384 8.326 1.00 91.50 850 PHE A C 1
ATOM 6388 O O . PHE A 1 850 ? 4.360 -16.058 9.119 1.00 91.50 850 PHE A O 1
ATOM 6395 N N . GLY A 1 851 ? 2.886 -14.411 8.721 1.00 83.50 851 GLY A N 1
ATOM 6396 C CA . GLY A 1 851 ? 2.662 -14.087 10.127 1.00 83.50 851 GLY A CA 1
ATOM 6397 C C . GLY A 1 851 ? 1.692 -12.920 10.306 1.00 83.50 851 GLY A C 1
ATOM 6398 O O . GLY A 1 851 ? 1.368 -12.264 9.313 1.00 83.50 851 GLY A O 1
ATOM 6399 N N . PRO A 1 852 ? 1.217 -12.677 11.541 1.00 79.94 852 PRO A N 1
ATOM 6400 C CA . PRO A 1 852 ? 0.392 -11.514 11.861 1.00 79.94 852 PRO A CA 1
ATOM 6401 C C . PRO A 1 852 ? 1.150 -10.214 11.580 1.00 79.94 852 PRO A C 1
ATOM 6403 O O . PRO A 1 852 ? 2.373 -10.161 11.723 1.00 79.94 852 PRO A O 1
ATOM 6406 N N . THR A 1 853 ? 0.410 -9.176 11.205 1.00 82.62 853 THR A N 1
ATOM 6407 C CA . THR A 1 853 ? 0.879 -7.788 11.068 1.00 82.62 853 THR A CA 1
ATOM 6408 C C . THR A 1 853 ? -0.188 -6.845 11.645 1.00 82.62 853 THR A C 1
ATOM 6410 O O . THR A 1 853 ? -1.305 -7.308 11.904 1.00 82.62 853 THR A O 1
ATOM 6413 N N . PRO A 1 854 ? 0.110 -5.552 11.884 1.00 77.31 854 PRO A N 1
ATOM 6414 C CA . PRO A 1 854 ? -0.885 -4.609 12.404 1.00 77.31 854 PRO A CA 1
ATOM 6415 C C . PRO A 1 854 ? -2.157 -4.542 11.545 1.00 77.31 854 PRO A C 1
ATOM 6417 O O . PRO A 1 854 ? -3.264 -4.536 12.076 1.00 77.31 854 PRO A O 1
ATOM 6420 N N . GLU A 1 855 ? -1.992 -4.550 10.222 1.00 80.94 855 GLU A N 1
ATOM 6421 C CA . GLU A 1 855 ? -3.071 -4.473 9.233 1.00 80.94 855 GLU A CA 1
ATOM 6422 C C . GLU A 1 855 ? -3.772 -5.819 9.006 1.00 80.94 855 GLU A C 1
ATOM 6424 O O . GLU A 1 855 ? -4.963 -5.863 8.698 1.00 80.94 855 GLU A O 1
ATOM 6429 N N . TYR A 1 856 ? -3.046 -6.929 9.189 1.00 76.88 856 TYR A N 1
ATOM 6430 C CA . TYR A 1 856 ? -3.550 -8.291 9.012 1.00 76.88 856 TYR A CA 1
ATOM 6431 C C . TYR A 1 856 ? -3.316 -9.129 10.279 1.00 76.88 856 TYR A C 1
ATOM 6433 O O . TYR A 1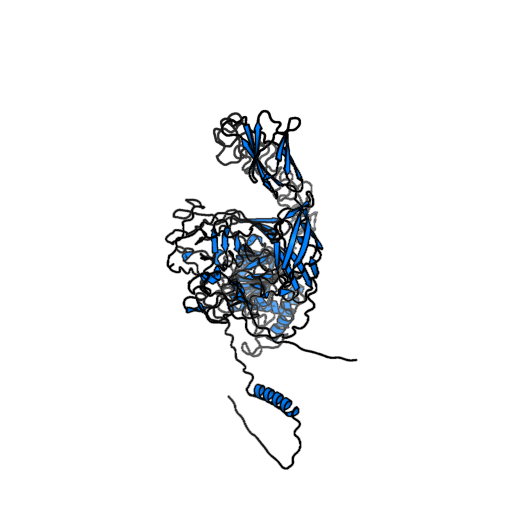 856 ? -2.427 -9.991 10.307 1.00 76.88 856 TYR A O 1
ATOM 6441 N N . PRO A 1 857 ? -4.129 -8.942 11.338 1.00 68.38 857 PRO A N 1
ATOM 6442 C CA . PRO A 1 857 ? -3.920 -9.622 12.618 1.00 68.38 857 PRO A CA 1
ATOM 6443 C C . PRO A 1 857 ? -4.098 -11.146 12.553 1.00 68.38 857 PRO A C 1
ATOM 6445 O O . PRO A 1 857 ? -3.540 -11.875 13.370 1.00 68.38 857 PRO A O 1
ATOM 6448 N N . GLU A 1 858 ? -4.857 -11.646 11.572 1.00 66.62 858 GLU A N 1
ATOM 6449 C CA . GLU A 1 858 ? -5.015 -13.088 11.307 1.00 66.62 858 GLU A CA 1
ATOM 6450 C C . GLU A 1 858 ? -3.817 -13.701 10.559 1.00 66.62 858 GLU A C 1
ATOM 6452 O O . GLU A 1 858 ? -3.709 -14.924 10.432 1.00 66.62 858 GLU A O 1
ATOM 6457 N N . GLY A 1 859 ? -2.899 -12.857 10.097 1.00 79.56 859 GLY A N 1
ATOM 6458 C CA . GLY A 1 859 ? -1.723 -13.239 9.343 1.00 79.56 859 GLY A CA 1
ATOM 6459 C C . GLY A 1 859 ? -1.891 -13.111 7.839 1.00 79.56 859 GLY A C 1
ATOM 6460 O O . GLY A 1 859 ? -2.904 -13.490 7.254 1.00 79.56 859 GLY A O 1
ATOM 6461 N N . ILE A 1 860 ? -0.834 -12.613 7.208 1.00 89.56 860 ILE A N 1
ATOM 6462 C CA . ILE A 1 860 ? -0.685 -12.554 5.759 1.00 89.56 860 ILE A CA 1
ATOM 6463 C C . ILE A 1 860 ? 0.739 -12.970 5.398 1.00 89.56 860 ILE A C 1
ATOM 6465 O O . ILE A 1 860 ? 1.676 -12.805 6.189 1.00 89.56 860 ILE A O 1
ATOM 6469 N N . TYR A 1 861 ? 0.915 -13.526 4.201 1.00 95.50 861 TYR A N 1
ATOM 6470 C CA . TYR A 1 861 ? 2.252 -13.594 3.633 1.00 95.50 861 TYR A CA 1
ATOM 6471 C C . TYR A 1 861 ? 2.717 -12.175 3.289 1.00 95.50 861 TYR A C 1
ATOM 6473 O O . TYR A 1 861 ? 1.953 -11.389 2.738 1.00 95.50 861 TYR A O 1
ATOM 6481 N N . HIS A 1 862 ? 3.949 -11.830 3.635 1.00 97.19 862 HIS A N 1
ATOM 6482 C CA . HIS A 1 862 ? 4.500 -10.509 3.373 1.00 97.19 862 HIS A CA 1
ATOM 6483 C C . HIS A 1 862 ? 6.007 -10.570 3.144 1.00 97.19 862 HIS A C 1
ATOM 6485 O O . HIS A 1 862 ? 6.708 -11.405 3.722 1.00 97.19 862 HIS A O 1
ATOM 6491 N N . TYR A 1 863 ? 6.510 -9.662 2.312 1.00 97.62 863 TYR A N 1
ATOM 6492 C CA . TYR A 1 863 ? 7.945 -9.471 2.104 1.00 97.62 863 TYR A CA 1
ATOM 6493 C C . TYR A 1 863 ? 8.505 -8.479 3.118 1.00 97.62 863 TYR A C 1
ATOM 6495 O O . TYR A 1 863 ? 7.762 -7.703 3.724 1.00 97.62 863 TYR A O 1
ATOM 6503 N N . VAL A 1 864 ? 9.826 -8.490 3.301 1.00 95.62 864 VAL A N 1
ATOM 6504 C CA . VAL A 1 864 ? 10.485 -7.624 4.284 1.00 95.62 864 VAL A CA 1
ATOM 6505 C C . VAL A 1 864 ? 11.733 -6.973 3.689 1.00 95.62 864 VAL A C 1
ATOM 6507 O O . VAL A 1 864 ? 12.668 -7.652 3.265 1.00 95.62 864 VAL A O 1
ATOM 6510 N N . SER A 1 865 ? 11.774 -5.639 3.721 1.00 92.75 865 SER A N 1
ATOM 6511 C CA . SER A 1 865 ? 12.954 -4.829 3.407 1.00 92.75 865 SER A CA 1
ATOM 6512 C C . SER A 1 865 ? 13.892 -4.811 4.611 1.00 92.75 865 SER A C 1
ATOM 6514 O O . SER A 1 865 ? 13.846 -3.905 5.445 1.00 92.75 865 SER A O 1
ATOM 6516 N N . THR A 1 866 ? 14.722 -5.850 4.735 1.00 90.06 866 THR A N 1
ATOM 6517 C CA . THR A 1 866 ? 15.691 -5.963 5.829 1.00 90.06 866 THR A CA 1
ATOM 6518 C C . THR A 1 866 ? 17.133 -5.930 5.340 1.00 90.06 866 THR A C 1
ATOM 6520 O O . THR A 1 866 ? 17.525 -6.744 4.499 1.00 90.06 866 THR A O 1
ATOM 6523 N N . PRO A 1 867 ? 17.975 -5.064 5.930 1.00 85.56 867 PRO A N 1
ATOM 6524 C CA . PRO A 1 867 ? 19.391 -5.050 5.636 1.00 85.56 867 PRO A CA 1
ATOM 6525 C C . PRO A 1 867 ? 20.180 -6.112 6.421 1.00 85.56 867 PRO A C 1
ATOM 6527 O O . PRO A 1 867 ? 21.404 -6.212 6.289 1.00 85.56 867 PRO A O 1
ATOM 6530 N N . LEU A 1 868 ? 19.515 -6.883 7.286 1.00 87.81 868 LEU A N 1
ATOM 6531 C CA . LEU A 1 868 ? 20.149 -7.789 8.238 1.00 87.81 868 LEU A CA 1
ATOM 6532 C C . LEU A 1 868 ? 20.190 -9.224 7.709 1.00 87.81 868 LEU A C 1
ATOM 6534 O O . LEU A 1 868 ? 19.178 -9.776 7.277 1.00 87.81 868 LEU A O 1
ATOM 6538 N N . SER A 1 869 ? 21.352 -9.871 7.808 1.00 88.06 869 SER A N 1
ATOM 6539 C CA . SER A 1 869 ? 21.484 -11.315 7.585 1.00 88.06 869 SER A CA 1
ATOM 6540 C C . SER A 1 869 ? 21.317 -12.072 8.895 1.00 88.06 869 SER A C 1
ATOM 6542 O O . SER A 1 869 ? 21.877 -11.672 9.911 1.00 88.06 869 SER A O 1
ATOM 6544 N N . GLY A 1 870 ? 20.656 -13.230 8.864 1.00 88.06 870 GLY A N 1
ATOM 6545 C CA . GLY A 1 870 ? 20.675 -14.178 9.983 1.00 88.06 870 GLY A CA 1
ATOM 6546 C C . GLY A 1 870 ? 22.064 -14.795 10.230 1.00 88.06 870 GLY A C 1
ATOM 6547 O O . GLY A 1 870 ? 22.327 -15.384 11.280 1.00 88.06 870 GLY A O 1
ATOM 6548 N N . SER A 1 871 ? 23.001 -14.640 9.286 1.00 83.88 871 SER A N 1
ATOM 6549 C CA . SER A 1 871 ? 24.373 -15.128 9.414 1.00 83.88 871 SER A CA 1
ATOM 6550 C C . SER A 1 871 ? 25.241 -14.207 10.281 1.00 83.88 871 SER A C 1
ATOM 6552 O O . SER A 1 871 ? 25.495 -13.065 9.904 1.00 83.88 871 SER A O 1
ATOM 6554 N N . PRO A 1 872 ? 25.862 -14.710 11.366 1.00 76.69 872 PRO A N 1
ATOM 6555 C CA . PRO A 1 872 ? 26.845 -13.951 12.146 1.00 76.69 872 PRO A CA 1
ATOM 6556 C C . PRO A 1 872 ? 28.229 -13.890 11.468 1.00 76.69 872 PRO A C 1
ATOM 6558 O O . PRO A 1 872 ? 29.233 -13.561 12.107 1.00 76.69 872 PRO A O 1
ATOM 6561 N N . THR A 1 873 ? 28.334 -14.322 10.209 1.00 77.38 873 THR A N 1
ATOM 6562 C CA . THR A 1 873 ? 29.615 -14.505 9.519 1.00 77.38 873 THR A CA 1
ATOM 6563 C C . THR A 1 873 ? 30.148 -13.171 9.006 1.00 77.38 873 THR A C 1
ATOM 6565 O O . THR A 1 873 ? 29.396 -12.343 8.507 1.00 77.38 873 THR A O 1
ATOM 6568 N N . LEU A 1 874 ? 31.466 -12.977 9.084 1.00 77.31 874 LEU A N 1
ATOM 6569 C CA . LEU A 1 874 ? 32.128 -11.838 8.451 1.00 77.31 874 LEU A CA 1
ATOM 6570 C C . LEU A 1 874 ? 32.511 -12.178 7.009 1.00 77.31 874 LEU A C 1
ATOM 6572 O O . LEU A 1 874 ? 33.003 -13.275 6.727 1.00 77.31 874 LEU A O 1
ATOM 6576 N N . VAL A 1 875 ? 32.341 -11.213 6.111 1.00 73.75 875 VAL A N 1
ATOM 6577 C CA . VAL A 1 875 ? 32.786 -11.284 4.717 1.00 73.75 875 VAL A CA 1
ATOM 6578 C C . VAL A 1 875 ? 34.066 -10.467 4.564 1.00 73.75 875 VAL A C 1
ATOM 6580 O O . VAL A 1 875 ? 34.282 -9.474 5.253 1.00 73.75 875 VAL A O 1
ATOM 6583 N N . THR A 1 876 ? 34.960 -10.904 3.675 1.00 75.94 876 THR A N 1
ATOM 6584 C CA . THR A 1 876 ? 36.151 -10.115 3.327 1.00 75.94 876 THR A CA 1
ATOM 6585 C C . THR A 1 876 ? 35.825 -9.201 2.153 1.00 75.94 876 THR A C 1
ATOM 6587 O O . THR A 1 876 ? 35.662 -9.713 1.048 1.00 75.94 876 THR A O 1
ATOM 6590 N N . ASP A 1 877 ? 35.749 -7.888 2.340 1.00 73.88 877 ASP A N 1
ATOM 6591 C CA . ASP A 1 877 ? 35.479 -6.952 1.236 1.00 73.88 877 ASP A CA 1
ATOM 6592 C C . ASP A 1 877 ? 36.621 -6.943 0.184 1.00 73.88 877 ASP A C 1
ATOM 6594 O O . ASP A 1 877 ? 37.693 -7.537 0.373 1.00 73.88 877 ASP A O 1
ATOM 6598 N N . THR A 1 878 ? 36.417 -6.273 -0.953 1.00 71.69 878 THR A N 1
ATOM 6599 C CA . THR A 1 878 ? 37.428 -6.114 -2.020 1.00 71.69 878 THR A CA 1
ATOM 6600 C C . THR A 1 878 ? 38.655 -5.307 -1.580 1.00 71.69 878 THR A C 1
ATOM 6602 O O . THR A 1 878 ? 39.712 -5.397 -2.210 1.00 71.69 878 THR A O 1
ATOM 6605 N N . ASN A 1 879 ? 38.560 -4.577 -0.466 1.00 75.31 879 ASN A N 1
ATOM 6606 C CA . ASN A 1 879 ? 39.663 -3.852 0.164 1.00 75.31 879 ASN A CA 1
ATOM 6607 C C . ASN A 1 879 ? 40.463 -4.721 1.160 1.00 75.31 879 ASN A C 1
ATOM 6609 O O . ASN A 1 879 ? 41.515 -4.293 1.646 1.00 75.31 879 ASN A O 1
ATOM 6613 N N . GLY A 1 880 ? 40.016 -5.951 1.433 1.00 74.50 880 GLY A N 1
ATOM 6614 C CA . GLY A 1 880 ? 40.641 -6.899 2.354 1.00 74.50 880 GLY A CA 1
ATOM 6615 C C . GLY A 1 880 ? 40.244 -6.734 3.827 1.00 74.50 880 GLY A C 1
ATOM 6616 O O . GLY A 1 880 ? 40.890 -7.337 4.691 1.00 74.50 880 GLY A O 1
ATOM 6617 N N . ASN A 1 881 ? 39.221 -5.938 4.136 1.00 77.56 881 ASN A N 1
ATOM 6618 C CA . ASN A 1 881 ? 38.673 -5.778 5.482 1.00 77.56 881 ASN A CA 1
ATOM 6619 C C . ASN A 1 881 ? 37.664 -6.888 5.795 1.00 77.56 881 ASN A C 1
ATOM 6621 O O . ASN A 1 881 ? 37.039 -7.433 4.893 1.00 77.56 881 ASN A O 1
ATOM 6625 N N . GLN A 1 882 ? 37.505 -7.227 7.076 1.00 77.38 882 GLN A N 1
ATOM 6626 C CA . GLN A 1 882 ? 36.395 -8.069 7.533 1.00 77.38 882 GLN A CA 1
ATOM 6627 C C . GLN A 1 882 ? 35.215 -7.164 7.884 1.00 77.38 882 GLN A C 1
ATOM 6629 O O . GLN A 1 882 ? 35.391 -6.287 8.729 1.00 77.38 882 GLN A O 1
ATOM 6634 N N . VAL A 1 883 ? 34.062 -7.400 7.269 1.00 74.75 883 VAL A N 1
ATOM 6635 C CA . VAL A 1 883 ? 32.820 -6.634 7.458 1.00 74.75 883 VAL A CA 1
ATOM 6636 C C . VAL A 1 883 ? 31.658 -7.579 7.752 1.00 74.75 883 VAL A C 1
ATOM 6638 O O . VAL A 1 883 ? 31.719 -8.761 7.393 1.00 74.75 883 VAL A O 1
ATOM 6641 N N . GLY A 1 884 ? 30.632 -7.090 8.446 1.00 74.62 884 GLY A N 1
ATOM 6642 C CA . GLY A 1 884 ? 29.409 -7.852 8.720 1.00 74.62 884 GLY A CA 1
ATOM 6643 C C . GLY A 1 884 ? 28.696 -8.255 7.429 1.00 74.62 884 GLY A C 1
ATOM 6644 O O . GLY A 1 884 ? 28.780 -7.527 6.442 1.00 74.62 884 GLY A O 1
ATOM 6645 N N . MET A 1 885 ? 28.035 -9.418 7.423 1.00 79.75 885 MET A N 1
ATOM 6646 C CA . MET A 1 885 ? 27.220 -9.874 6.292 1.00 79.75 885 MET A CA 1
ATOM 6647 C C . MET A 1 885 ? 25.910 -9.083 6.226 1.00 79.75 885 MET A C 1
ATOM 6649 O O . MET A 1 885 ? 25.173 -9.037 7.210 1.00 79.75 885 MET A O 1
ATOM 6653 N N . ILE A 1 886 ? 25.625 -8.481 5.072 1.00 82.31 886 ILE A N 1
ATOM 6654 C CA . ILE A 1 886 ? 24.335 -7.836 4.810 1.00 82.31 886 ILE A CA 1
ATOM 6655 C C . ILE A 1 886 ? 23.244 -8.880 4.525 1.00 82.31 886 ILE A C 1
ATOM 6657 O O . ILE A 1 886 ? 23.554 -10.000 4.108 1.00 82.31 886 ILE A O 1
ATOM 6661 N N . GLY A 1 887 ? 21.983 -8.516 4.764 1.00 84.19 887 GLY A N 1
ATOM 6662 C CA . GLY A 1 887 ? 20.806 -9.295 4.372 1.00 84.19 887 GLY A CA 1
ATOM 6663 C C . GLY A 1 887 ? 20.703 -9.469 2.857 1.00 84.19 887 GLY A C 1
ATOM 6664 O O . GLY A 1 887 ? 21.509 -8.924 2.106 1.00 84.19 887 GLY A O 1
ATOM 6665 N N . PHE A 1 888 ? 19.729 -10.253 2.390 1.00 85.88 888 PHE A N 1
ATOM 6666 C CA . PHE A 1 888 ? 19.511 -10.419 0.954 1.00 85.88 888 PHE A CA 1
ATOM 6667 C C . PHE A 1 888 ? 19.375 -9.040 0.280 1.00 85.88 888 PHE A C 1
ATOM 6669 O O . PHE A 1 888 ? 18.567 -8.233 0.734 1.00 85.88 888 PHE A O 1
ATOM 6676 N N . PRO A 1 889 ? 20.169 -8.736 -0.764 1.00 77.19 889 PRO A N 1
ATOM 6677 C CA . PRO A 1 889 ? 20.331 -7.370 -1.256 1.00 77.19 889 PRO A CA 1
ATOM 6678 C C . PRO A 1 889 ? 19.154 -6.841 -2.088 1.00 77.19 889 PRO A C 1
ATOM 6680 O O . PRO A 1 889 ? 19.310 -5.829 -2.761 1.00 77.19 889 PRO A O 1
ATOM 6683 N N . TYR A 1 890 ? 17.989 -7.487 -2.034 1.00 85.00 890 TYR A N 1
ATOM 6684 C CA . TYR A 1 890 ? 16.796 -7.127 -2.797 1.00 85.00 890 TYR A CA 1
ATOM 6685 C C . TYR A 1 890 ? 15.531 -7.386 -1.980 1.00 85.00 890 TYR A C 1
ATOM 6687 O O . TYR A 1 890 ? 15.556 -8.134 -1.005 1.00 85.00 890 TYR A O 1
ATOM 6695 N N . PHE A 1 891 ? 14.407 -6.807 -2.397 1.00 90.75 891 PHE A N 1
ATOM 6696 C CA . PHE A 1 891 ? 13.138 -6.957 -1.679 1.00 90.75 891 PHE A CA 1
ATOM 6697 C C . PHE A 1 891 ? 12.560 -8.373 -1.778 1.00 90.75 891 PHE A C 1
ATOM 6699 O O . PHE A 1 891 ? 12.116 -8.922 -0.771 1.00 90.75 891 PHE A O 1
ATOM 6706 N N . LEU A 1 892 ? 12.606 -8.980 -2.968 1.00 91.69 892 LEU A N 1
ATOM 6707 C CA . LEU A 1 892 ? 12.110 -10.335 -3.213 1.00 91.69 892 LEU A CA 1
ATOM 6708 C C . LEU A 1 892 ? 12.890 -11.033 -4.333 1.00 91.69 892 LEU A C 1
ATOM 6710 O O . LEU A 1 892 ? 13.394 -10.390 -5.253 1.00 91.69 892 LEU A O 1
ATOM 6714 N N . LEU A 1 893 ? 12.993 -12.362 -4.249 1.00 88.06 893 LEU A N 1
ATOM 6715 C CA . LEU A 1 893 ? 13.611 -13.205 -5.288 1.00 88.06 893 LEU A CA 1
ATOM 6716 C C . LEU A 1 893 ? 12.562 -13.876 -6.195 1.00 88.06 893 LEU A C 1
ATOM 6718 O O . LEU A 1 893 ? 12.821 -14.185 -7.361 1.00 88.06 893 LEU A O 1
ATOM 6722 N N . CYS A 1 894 ? 11.384 -14.141 -5.642 1.00 91.00 894 CYS A N 1
ATOM 6723 C CA . CYS A 1 894 ? 10.264 -14.790 -6.305 1.00 91.00 894 CYS A CA 1
ATOM 6724 C C . CYS A 1 894 ? 8.941 -14.267 -5.754 1.00 91.00 894 CYS A C 1
ATOM 6726 O O . CYS A 1 894 ? 8.904 -13.764 -4.633 1.00 91.00 894 CYS A O 1
ATOM 6728 N N . TYR A 1 895 ? 7.879 -14.413 -6.542 1.00 93.44 895 TYR A N 1
ATOM 6729 C CA . TYR A 1 895 ? 6.518 -14.106 -6.131 1.00 93.44 895 TYR A CA 1
ATOM 6730 C C . TYR A 1 895 ? 5.887 -15.314 -5.447 1.00 93.44 895 TYR A C 1
ATOM 6732 O O . TYR A 1 895 ? 5.780 -16.392 -6.033 1.00 93.44 895 TYR A O 1
ATOM 6740 N N . HIS A 1 896 ? 5.479 -15.141 -4.197 1.00 93.31 896 HIS A N 1
ATOM 6741 C CA . HIS A 1 896 ? 4.712 -16.131 -3.454 1.00 93.31 896 HIS A CA 1
ATOM 6742 C C . HIS A 1 896 ? 3.276 -16.237 -3.982 1.00 93.31 896 HIS A C 1
ATOM 6744 O O . HIS A 1 896 ? 2.655 -17.301 -3.897 1.00 93.31 896 HIS A O 1
ATOM 6750 N N . GLY A 1 897 ? 2.736 -15.135 -4.505 1.00 92.81 897 GLY A N 1
ATOM 6751 C CA . GLY A 1 897 ? 1.432 -15.098 -5.150 1.00 92.81 897 GLY A CA 1
ATOM 6752 C C . GLY A 1 897 ? 1.499 -15.209 -6.670 1.00 92.81 897 GLY A C 1
ATOM 6753 O O . GLY A 1 897 ? 2.568 -15.289 -7.272 1.00 92.81 897 GLY A O 1
ATOM 6754 N N . VAL A 1 898 ? 0.326 -15.206 -7.299 1.00 90.19 898 VAL A N 1
ATOM 6755 C CA . VAL A 1 898 ? 0.197 -15.103 -8.757 1.00 90.19 898 VAL A CA 1
ATOM 6756 C C . VAL A 1 898 ? 0.430 -13.648 -9.174 1.00 90.19 898 VAL A C 1
ATOM 6758 O O . VAL A 1 898 ? -0.419 -12.798 -8.919 1.00 90.19 898 VAL A O 1
ATOM 6761 N N . ALA A 1 899 ? 1.566 -13.366 -9.816 1.00 85.94 899 ALA A N 1
ATOM 6762 C CA . ALA A 1 899 ? 1.893 -12.031 -10.311 1.00 85.94 899 ALA A CA 1
ATOM 6763 C C . ALA A 1 899 ? 1.340 -11.800 -11.725 1.00 85.94 899 ALA A C 1
ATOM 6765 O O . ALA A 1 899 ? 1.511 -12.636 -12.614 1.00 85.94 899 ALA A O 1
ATOM 6766 N N . ASP A 1 900 ? 0.725 -10.640 -11.959 1.00 79.88 900 ASP A N 1
ATOM 6767 C CA . ASP A 1 900 ? 0.381 -10.183 -13.309 1.00 79.88 900 ASP A CA 1
ATOM 6768 C C . ASP A 1 900 ? 1.422 -9.169 -13.787 1.00 79.88 900 ASP A C 1
ATOM 6770 O O . ASP A 1 900 ? 1.297 -7.964 -13.571 1.00 79.88 900 ASP A O 1
ATOM 6774 N N . LEU A 1 901 ? 2.498 -9.678 -14.391 1.00 79.00 901 LEU A N 1
ATOM 6775 C CA . LEU A 1 901 ? 3.609 -8.856 -14.880 1.00 79.00 901 LEU A CA 1
ATOM 6776 C C . LEU A 1 901 ? 3.305 -8.184 -16.225 1.00 79.00 901 LEU A C 1
ATOM 6778 O O . LEU A 1 901 ? 3.889 -7.146 -16.532 1.00 79.00 901 LEU A O 1
ATOM 6782 N N . ASP A 1 902 ? 2.405 -8.763 -17.025 1.00 73.75 902 ASP A N 1
ATOM 6783 C CA . ASP A 1 902 ? 2.080 -8.267 -18.367 1.00 73.75 902 ASP A CA 1
ATOM 6784 C C . ASP A 1 902 ? 1.210 -6.998 -18.316 1.00 73.75 902 ASP A C 1
ATOM 6786 O O . ASP A 1 902 ? 1.219 -6.207 -19.264 1.00 73.75 902 ASP A O 1
ATOM 6790 N N . SER A 1 903 ? 0.467 -6.787 -17.224 1.00 67.88 903 SER A N 1
ATOM 6791 C CA . SER A 1 903 ? -0.365 -5.595 -17.016 1.00 67.88 903 SER A CA 1
ATOM 6792 C C . SER A 1 903 ? 0.387 -4.390 -16.444 1.00 67.88 903 SER A C 1
ATOM 6794 O O . SER A 1 903 ? -0.138 -3.275 -16.480 1.00 67.88 903 SER A O 1
ATOM 6796 N N . GLN A 1 904 ? 1.622 -4.563 -15.961 1.00 78.62 904 GLN A N 1
ATOM 6797 C CA . GLN A 1 904 ? 2.369 -3.475 -15.326 1.00 78.62 904 GLN A CA 1
ATOM 6798 C C . GLN A 1 904 ? 3.016 -2.557 -16.373 1.00 78.62 904 GLN A C 1
ATOM 6800 O O . GLN A 1 904 ? 3.827 -2.986 -17.196 1.00 78.62 904 GLN A O 1
ATOM 6805 N N . SER A 1 905 ? 2.712 -1.254 -16.318 1.00 60.59 905 SER A N 1
ATOM 6806 C CA . SER A 1 905 ? 3.246 -0.267 -17.276 1.00 60.59 905 SER A CA 1
ATOM 6807 C C . SER A 1 905 ? 4.646 0.273 -16.927 1.00 60.59 905 SER A C 1
ATOM 6809 O O . SER A 1 905 ? 5.208 1.078 -17.674 1.00 60.59 905 SER A O 1
ATOM 6811 N N . ILE A 1 906 ? 5.280 -0.220 -15.853 1.00 60.56 906 ILE A N 1
ATOM 6812 C CA . ILE A 1 906 ? 6.666 0.115 -15.455 1.00 60.56 906 ILE A CA 1
ATOM 6813 C C . ILE A 1 906 ? 7.678 -0.738 -16.244 1.00 60.56 906 ILE A C 1
ATOM 6815 O O . ILE A 1 906 ? 8.503 -1.475 -15.700 1.00 60.56 906 ILE A O 1
ATOM 6819 N N . GLY A 1 907 ? 7.590 -0.663 -17.574 1.00 47.28 907 GLY A N 1
ATOM 6820 C CA . GLY A 1 907 ? 8.333 -1.530 -18.487 1.00 47.28 907 GLY A CA 1
ATOM 6821 C C . GLY A 1 907 ? 9.857 -1.428 -18.336 1.00 47.28 907 GLY A C 1
ATOM 6822 O O . GLY A 1 907 ? 10.433 -0.346 -18.474 1.00 47.28 907 GLY A O 1
ATOM 6823 N N . GLY A 1 908 ? 10.510 -2.578 -18.118 1.00 40.28 908 GLY A N 1
ATOM 6824 C CA . GLY A 1 908 ? 11.959 -2.752 -17.990 1.00 40.28 908 GLY A CA 1
ATOM 6825 C C . GLY A 1 908 ? 12.760 -2.012 -19.064 1.00 40.28 908 GLY A C 1
ATOM 6826 O O . GLY A 1 908 ? 12.885 -2.452 -20.210 1.00 40.28 908 GLY A O 1
ATOM 6827 N N . GLY A 1 909 ? 13.330 -0.871 -18.680 1.00 36.41 909 GLY A N 1
ATOM 6828 C CA . GLY A 1 909 ? 14.243 -0.123 -19.525 1.00 36.41 909 GLY A CA 1
ATOM 6829 C C . GLY A 1 909 ? 15.495 -0.953 -19.783 1.00 36.41 909 GLY A C 1
ATOM 6830 O O . GLY A 1 909 ? 16.217 -1.311 -18.859 1.00 36.41 909 GLY A O 1
ATOM 6831 N N . GLN A 1 910 ? 15.794 -1.229 -21.053 1.00 36.25 910 GLN A N 1
ATOM 6832 C CA . GLN A 1 910 ? 17.160 -1.542 -21.453 1.00 36.25 910 GLN A CA 1
ATOM 6833 C C . GLN A 1 910 ? 18.034 -0.357 -21.036 1.00 36.25 910 GLN A C 1
ATOM 6835 O O . GLN A 1 910 ? 18.026 0.675 -21.711 1.00 36.25 910 GLN A O 1
ATOM 6840 N N . GLY A 1 911 ? 18.766 -0.498 -19.928 1.00 34.41 911 GLY A N 1
ATOM 6841 C CA . GLY A 1 911 ? 19.833 0.417 -19.555 1.00 34.41 911 GLY A CA 1
ATOM 6842 C C . GLY A 1 911 ? 20.748 0.617 -20.760 1.00 34.41 911 GLY A C 1
ATOM 6843 O O . GLY A 1 911 ? 21.481 -0.284 -21.175 1.00 34.41 911 GLY A O 1
ATOM 6844 N N . GLY A 1 912 ? 20.653 1.788 -21.389 1.00 30.20 912 GLY A N 1
ATOM 6845 C CA . GLY A 1 912 ? 21.639 2.214 -22.368 1.00 30.20 912 GLY A CA 1
ATOM 6846 C C . GLY A 1 912 ? 23.005 2.300 -21.682 1.00 30.20 912 GLY A C 1
ATOM 6847 O O . GLY A 1 912 ? 23.067 2.556 -20.478 1.00 30.20 912 GLY A O 1
ATOM 6848 N N . PRO A 1 913 ? 24.115 2.102 -22.415 1.00 29.08 913 PRO A N 1
ATOM 6849 C CA . PRO A 1 913 ? 25.440 2.173 -21.815 1.00 29.08 913 PRO A CA 1
ATOM 6850 C C . PRO A 1 913 ? 25.602 3.533 -21.119 1.00 29.08 913 PRO A C 1
ATOM 6852 O O . PRO A 1 913 ? 25.267 4.552 -21.738 1.00 29.08 913 PRO A O 1
ATOM 6855 N N . PRO A 1 914 ? 26.121 3.588 -19.876 1.00 35.34 914 PRO A N 1
ATOM 6856 C CA . PRO A 1 914 ? 26.348 4.854 -19.201 1.00 35.34 914 PRO A CA 1
ATOM 6857 C C . PRO A 1 914 ? 27.218 5.725 -20.105 1.00 35.34 914 PRO A C 1
ATOM 6859 O O . PRO A 1 914 ? 28.282 5.303 -20.575 1.00 35.34 914 PRO A O 1
ATOM 6862 N N . GLY A 1 915 ? 26.724 6.928 -20.410 1.00 31.14 915 GLY A N 1
ATOM 6863 C CA . GLY A 1 915 ? 27.441 7.901 -21.222 1.00 31.14 915 GLY A CA 1
ATOM 6864 C C . GLY A 1 915 ? 28.870 8.034 -20.702 1.00 31.14 915 GLY A C 1
ATOM 6865 O O . GLY A 1 915 ? 29.083 8.282 -19.519 1.00 31.14 915 GLY A O 1
ATOM 6866 N N . GLY A 1 916 ? 29.848 7.802 -21.581 1.00 28.28 916 GLY A N 1
ATOM 6867 C CA . GLY A 1 916 ? 31.257 7.701 -21.215 1.00 28.28 916 GLY A CA 1
ATOM 6868 C C . GLY A 1 916 ? 31.752 8.909 -20.419 1.00 28.28 916 GLY A C 1
ATOM 6869 O O . GLY A 1 916 ? 32.097 9.943 -20.993 1.00 28.28 916 GLY A O 1
ATOM 6870 N N . GLY A 1 917 ? 31.836 8.749 -19.099 1.00 29.72 917 GLY A N 1
ATOM 6871 C CA . GLY A 1 917 ? 32.585 9.636 -18.221 1.00 29.72 917 GLY A CA 1
ATOM 6872 C C . GLY A 1 917 ? 34.095 9.503 -18.475 1.00 29.72 917 GLY A C 1
ATOM 6873 O O . GLY A 1 917 ? 34.556 8.459 -18.949 1.00 29.72 917 GLY A O 1
ATOM 6874 N N . PRO A 1 918 ? 34.903 10.545 -18.203 1.00 25.25 918 PRO A N 1
ATOM 6875 C CA . PRO A 1 918 ? 36.325 10.546 -18.530 1.00 25.25 918 PRO A CA 1
ATOM 6876 C C . PRO A 1 918 ? 37.068 9.397 -17.828 1.00 25.25 918 PRO A C 1
ATOM 6878 O O . PRO A 1 918 ? 36.810 9.133 -16.653 1.00 25.25 918 PRO A O 1
ATOM 6881 N N . PRO A 1 919 ? 38.051 8.751 -18.483 1.00 29.11 919 PRO A N 1
ATOM 6882 C CA . PRO A 1 919 ? 38.833 7.707 -17.847 1.00 29.11 919 PRO A CA 1
ATOM 6883 C C . PRO A 1 919 ? 39.769 8.325 -16.807 1.00 29.11 919 PRO A C 1
ATOM 6885 O O . PRO A 1 919 ? 40.654 9.122 -17.129 1.00 29.11 919 PRO A O 1
ATOM 6888 N N . GLY A 1 920 ? 39.589 7.900 -15.561 1.00 34.50 920 GLY A N 1
ATOM 6889 C CA . GLY A 1 920 ? 40.501 8.185 -14.464 1.00 34.50 920 GLY A CA 1
ATOM 6890 C C . GLY A 1 920 ? 39.955 9.206 -13.481 1.00 34.50 920 GLY A C 1
ATOM 6891 O O . GLY A 1 920 ? 40.358 10.366 -13.498 1.00 34.50 920 GLY A O 1
ATOM 6892 N N . GLN A 1 921 ? 39.131 8.746 -12.548 1.00 35.72 921 GLN A N 1
ATOM 6893 C CA . GLN A 1 921 ? 39.057 9.369 -11.235 1.00 35.72 921 GLN A CA 1
ATOM 6894 C C . GLN A 1 921 ? 39.159 8.260 -10.194 1.00 35.72 921 GLN A C 1
ATOM 6896 O O . GLN A 1 921 ? 38.349 7.342 -10.165 1.00 35.72 921 GLN A O 1
ATOM 6901 N N . ASN A 1 922 ? 40.217 8.323 -9.386 1.00 33.16 922 ASN A N 1
ATOM 6902 C CA . ASN A 1 922 ? 40.321 7.548 -8.157 1.00 33.16 922 ASN A CA 1
ATOM 6903 C C . ASN A 1 922 ? 39.238 8.102 -7.221 1.00 33.16 922 ASN A C 1
ATOM 6905 O O . ASN A 1 922 ? 39.478 9.109 -6.553 1.00 33.16 922 ASN A O 1
ATOM 6909 N N . GLY A 1 923 ? 38.036 7.529 -7.291 1.00 29.44 923 GLY A N 1
ATOM 6910 C CA . GLY A 1 923 ? 36.882 7.965 -6.518 1.00 29.44 923 GLY A CA 1
ATOM 6911 C C . GLY A 1 923 ? 37.149 7.784 -5.032 1.00 29.44 923 GLY A C 1
ATOM 6912 O O . GLY A 1 923 ? 37.549 6.712 -4.586 1.00 29.44 923 GLY A O 1
ATOM 6913 N N . ILE A 1 924 ? 36.971 8.860 -4.275 1.00 30.41 924 ILE A N 1
ATOM 6914 C CA . ILE A 1 924 ? 36.761 8.768 -2.835 1.00 30.41 924 ILE A CA 1
ATOM 6915 C C . ILE A 1 924 ? 35.414 8.056 -2.671 1.00 30.41 924 ILE A C 1
ATOM 6917 O O . ILE A 1 924 ? 34.421 8.495 -3.242 1.00 30.41 924 ILE A O 1
ATOM 6921 N N . GLN A 1 925 ? 35.421 6.932 -1.962 1.00 34.84 925 GLN A N 1
ATOM 6922 C CA . GLN A 1 925 ? 34.243 6.143 -1.620 1.00 34.84 925 GLN A CA 1
ATOM 6923 C C . GLN A 1 925 ? 33.393 6.966 -0.641 1.00 34.84 925 GLN A C 1
ATOM 6925 O O . GLN A 1 925 ? 33.766 7.116 0.522 1.00 34.84 925 GLN A O 1
ATOM 6930 N N . TYR A 1 926 ? 32.306 7.566 -1.122 1.00 41.88 926 TYR A N 1
ATOM 6931 C CA . TYR A 1 926 ? 31.276 8.134 -0.255 1.00 41.88 926 TYR A CA 1
ATOM 6932 C C . TYR A 1 926 ? 30.309 6.992 0.066 1.00 41.88 926 TYR A C 1
ATOM 6934 O O . TYR A 1 926 ? 29.402 6.709 -0.706 1.00 41.88 926 TYR A O 1
ATOM 6942 N N . GLY A 1 927 ? 30.601 6.248 1.135 1.00 40.44 927 GLY A N 1
ATOM 6943 C CA . GLY A 1 927 ? 29.661 5.277 1.691 1.00 40.44 927 GLY A CA 1
ATOM 6944 C C . GLY A 1 927 ? 28.583 6.048 2.439 1.00 40.44 927 GLY A C 1
ATOM 6945 O O . GLY A 1 927 ? 28.890 6.681 3.448 1.00 40.44 927 GLY A O 1
ATOM 6946 N N . TYR A 1 928 ? 27.365 6.048 1.914 1.00 49.84 928 TYR A N 1
ATOM 6947 C CA . TYR A 1 928 ? 26.225 6.685 2.559 1.00 49.84 928 TYR A CA 1
ATOM 6948 C C . TYR A 1 928 ? 25.524 5.636 3.440 1.00 49.84 928 TYR A C 1
ATOM 6950 O O . TYR A 1 928 ? 25.008 4.652 2.929 1.00 49.84 928 TYR A O 1
ATOM 6958 N N . GLY A 1 929 ? 25.636 5.802 4.761 1.00 45.59 929 GLY A N 1
ATOM 6959 C CA . GLY A 1 929 ? 24.620 5.517 5.793 1.00 45.59 929 GLY A CA 1
ATOM 6960 C C . GLY A 1 929 ? 23.928 4.155 5.970 1.00 45.59 929 GLY A C 1
ATOM 6961 O O . GLY A 1 929 ? 23.221 4.013 6.954 1.00 45.59 929 GLY A O 1
ATOM 6962 N N . PHE A 1 930 ? 24.079 3.141 5.112 1.00 53.75 930 PHE A N 1
ATOM 6963 C CA . PHE A 1 930 ? 23.204 1.942 5.175 1.00 53.75 930 PHE A CA 1
ATOM 6964 C C . PHE A 1 930 ? 23.913 0.663 5.632 1.00 53.75 930 PHE A C 1
ATOM 6966 O O . PHE A 1 930 ? 23.620 -0.432 5.152 1.00 53.75 930 PHE A O 1
ATOM 6973 N N . MET A 1 931 ? 24.890 0.777 6.539 1.00 55.66 931 MET A N 1
ATOM 6974 C CA . MET A 1 931 ? 25.641 -0.391 7.011 1.00 55.66 931 MET A CA 1
ATOM 6975 C C . MET A 1 931 ? 24.933 -1.082 8.187 1.00 55.66 931 MET A C 1
ATOM 6977 O O . MET A 1 931 ? 24.709 -0.434 9.210 1.00 55.66 931 MET A O 1
ATOM 6981 N N . PRO A 1 932 ? 24.697 -2.410 8.129 1.00 56.03 932 PRO A N 1
ATOM 6982 C CA . PRO A 1 932 ? 24.123 -3.169 9.248 1.00 56.03 932 PRO A CA 1
ATOM 6983 C C . PRO A 1 932 ? 24.921 -3.046 10.549 1.00 56.03 932 PRO A C 1
ATOM 6985 O O . PRO A 1 932 ? 24.382 -3.222 11.634 1.00 56.03 932 PRO A O 1
ATOM 6988 N N . GLU A 1 933 ? 26.216 -2.732 10.445 1.00 56.56 933 GLU A N 1
ATOM 6989 C CA . GLU A 1 933 ? 27.131 -2.562 11.578 1.00 56.56 933 GLU A CA 1
ATOM 6990 C C . GLU A 1 933 ? 26.749 -1.399 12.512 1.00 56.56 933 GLU A C 1
ATOM 6992 O O . GLU A 1 933 ? 27.229 -1.357 13.647 1.00 56.56 933 GLU A O 1
ATOM 6997 N N . ASN A 1 934 ? 25.902 -0.471 12.051 1.00 53.12 934 ASN A N 1
ATOM 6998 C CA . ASN A 1 934 ? 25.419 0.667 12.837 1.00 53.12 934 ASN A CA 1
ATOM 6999 C C . ASN A 1 934 ? 24.149 0.348 13.642 1.00 53.12 934 ASN A C 1
ATOM 7001 O O . ASN A 1 934 ? 23.788 1.110 14.538 1.00 53.12 934 ASN A O 1
ATOM 7005 N N . ILE A 1 935 ? 23.498 -0.786 13.370 1.00 56.03 935 ILE A N 1
ATOM 7006 C CA . ILE A 1 935 ? 22.311 -1.239 14.096 1.00 56.03 935 ILE A CA 1
ATOM 7007 C C . ILE A 1 935 ? 22.779 -2.004 15.344 1.00 56.03 935 ILE A C 1
ATOM 7009 O O . ILE A 1 935 ? 23.538 -2.970 15.238 1.00 56.03 935 ILE A O 1
ATOM 7013 N N . ASP A 1 936 ? 22.335 -1.588 16.538 1.00 54.38 936 ASP A N 1
ATOM 7014 C CA . ASP A 1 936 ? 22.615 -2.308 17.793 1.00 54.38 936 ASP A CA 1
ATOM 7015 C C . ASP A 1 936 ? 21.757 -3.579 17.866 1.00 54.38 936 ASP A C 1
ATOM 7017 O O . ASP A 1 936 ? 20.716 -3.644 18.517 1.00 54.38 936 ASP A O 1
ATOM 7021 N N . TRP A 1 937 ? 22.187 -4.592 17.121 1.00 53.50 937 TRP A N 1
ATOM 7022 C CA . TRP A 1 937 ? 21.561 -5.900 17.051 1.00 53.50 937 TRP A CA 1
ATOM 7023 C C . TRP A 1 937 ? 22.628 -6.984 17.199 1.00 53.50 937 TRP A C 1
ATOM 7025 O O . TRP A 1 937 ? 23.723 -6.912 16.636 1.00 53.50 937 TRP A O 1
ATOM 7035 N N . ALA A 1 938 ? 22.313 -8.009 17.987 1.00 45.09 938 ALA A N 1
ATOM 7036 C CA . ALA A 1 938 ? 23.148 -9.190 18.108 1.00 45.09 938 ALA A CA 1
ATOM 7037 C C . ALA A 1 938 ? 22.492 -10.326 17.316 1.00 45.09 938 ALA A C 1
ATOM 7039 O O . ALA A 1 938 ? 21.337 -10.648 17.615 1.00 45.09 938 ALA A O 1
ATOM 7040 N N . PRO A 1 939 ? 23.207 -10.989 16.383 1.00 44.53 939 PRO A N 1
ATOM 7041 C CA . PRO A 1 939 ? 22.706 -12.225 15.804 1.00 44.53 939 PRO A CA 1
ATOM 7042 C C . PRO A 1 939 ? 22.359 -13.184 16.937 1.00 44.53 939 PRO A C 1
ATOM 7044 O O . PRO A 1 939 ? 23.089 -13.197 17.944 1.00 44.53 939 PRO A O 1
ATOM 7047 N N . PRO A 1 940 ? 21.267 -13.966 16.818 1.00 38.66 940 PRO A N 1
ATOM 7048 C CA . PRO A 1 940 ? 20.923 -14.940 17.833 1.00 38.66 940 PRO A CA 1
ATOM 7049 C C . PRO A 1 940 ? 22.190 -15.724 18.135 1.00 38.66 940 PRO A C 1
ATOM 7051 O O . PRO A 1 940 ? 22.827 -16.287 17.240 1.00 38.66 940 PRO A O 1
ATOM 7054 N N . ASN A 1 941 ? 22.621 -15.668 19.399 1.00 33.44 941 ASN A N 1
ATOM 7055 C CA . ASN A 1 941 ? 23.701 -16.506 19.873 1.00 33.44 941 ASN A CA 1
ATOM 7056 C C . ASN A 1 941 ? 23.221 -17.924 19.615 1.00 33.44 941 ASN A C 1
ATOM 7058 O O . ASN A 1 941 ? 22.520 -18.504 20.446 1.00 33.44 941 ASN A O 1
ATOM 7062 N N . VAL A 1 942 ? 23.619 -18.503 18.486 1.00 33.16 942 VAL A N 1
ATOM 7063 C CA . VAL A 1 942 ? 23.607 -19.936 18.346 1.00 33.16 942 VAL A CA 1
ATOM 7064 C C . VAL A 1 942 ? 24.670 -20.369 19.338 1.00 33.16 942 VAL A C 1
ATOM 7066 O O . VAL A 1 942 ? 25.866 -20.457 19.053 1.00 33.16 942 VAL A O 1
ATOM 7069 N N . GLY A 1 943 ? 24.214 -20.592 20.567 1.00 29.16 943 GLY A N 1
ATOM 7070 C CA . GLY A 1 943 ? 24.788 -21.546 21.475 1.00 29.16 943 GLY A CA 1
ATOM 7071 C C . GLY A 1 943 ? 24.757 -22.875 20.749 1.00 29.16 943 GLY A C 1
ATOM 7072 O O . GLY A 1 943 ? 23.955 -23.749 21.055 1.00 29.16 943 GLY A O 1
ATOM 7073 N N . ILE A 1 944 ? 25.675 -23.044 19.799 1.00 29.89 944 ILE A N 1
ATOM 7074 C CA . ILE A 1 944 ? 26.173 -24.339 19.415 1.00 29.89 944 ILE A CA 1
ATOM 7075 C C . ILE A 1 944 ? 26.964 -24.776 20.651 1.00 29.89 944 ILE A C 1
ATOM 7077 O O . ILE A 1 944 ? 28.196 -24.783 20.689 1.00 29.89 944 ILE A O 1
ATOM 7081 N N . GLU A 1 945 ? 26.235 -25.214 21.685 1.00 26.88 945 GLU A N 1
ATOM 7082 C CA . GLU A 1 945 ? 26.574 -26.507 22.234 1.00 26.88 945 GLU A CA 1
ATOM 7083 C C . GLU A 1 945 ? 26.635 -27.427 21.021 1.00 26.88 945 GLU A C 1
ATOM 7085 O O . GLU A 1 945 ? 25.657 -28.029 20.581 1.00 26.88 945 GLU A O 1
ATOM 7090 N N . PHE A 1 946 ? 27.844 -27.556 20.477 1.00 29.86 946 PHE A N 1
ATOM 7091 C CA . PHE A 1 946 ? 28.247 -28.821 19.936 1.00 29.86 946 PHE A CA 1
ATOM 7092 C C . PHE A 1 946 ? 28.072 -29.751 21.133 1.00 29.86 946 PHE A C 1
ATOM 7094 O O . PHE A 1 946 ? 29.001 -29.988 21.910 1.00 29.86 946 PHE A O 1
ATOM 7101 N N . SER A 1 947 ? 26.887 -30.346 21.247 1.00 29.67 947 SER A N 1
ATOM 7102 C CA . SER A 1 947 ? 26.788 -31.746 21.584 1.00 29.67 947 SER A CA 1
ATOM 7103 C C . SER A 1 947 ? 27.544 -32.478 20.476 1.00 29.67 947 SER A C 1
ATOM 7105 O O . SER A 1 947 ? 27.002 -33.154 19.609 1.00 29.67 947 SER A O 1
ATOM 7107 N N . ALA A 1 948 ? 28.874 -32.317 20.505 1.00 31.06 948 ALA A N 1
ATOM 7108 C CA . ALA A 1 948 ? 29.790 -33.286 19.983 1.00 31.06 948 ALA A CA 1
ATOM 7109 C C . ALA A 1 948 ? 29.221 -34.605 20.499 1.00 31.06 948 ALA A C 1
ATOM 7111 O O . ALA A 1 948 ? 29.058 -34.725 21.725 1.00 31.06 948 ALA A O 1
ATOM 7112 N N . PRO A 1 949 ? 28.844 -35.546 19.614 1.00 34.00 949 PRO A N 1
ATOM 7113 C CA . PRO A 1 949 ? 28.351 -36.832 20.063 1.00 34.00 949 PRO A CA 1
ATOM 7114 C C . PRO A 1 949 ? 29.365 -37.301 21.085 1.00 34.00 949 PRO A C 1
ATOM 7116 O O . PRO A 1 949 ? 30.575 -37.288 20.809 1.00 34.00 949 PRO A O 1
ATOM 7119 N N . SER A 1 950 ? 28.898 -37.568 22.309 1.00 37.41 950 SER A N 1
ATOM 7120 C CA . SER A 1 950 ? 29.812 -37.898 23.394 1.00 37.41 950 SER A CA 1
ATOM 7121 C C . SER A 1 950 ? 30.778 -38.958 22.865 1.00 37.41 950 SER A C 1
ATOM 7123 O O . SER A 1 950 ? 30.385 -39.828 22.082 1.00 37.41 950 SER A O 1
ATOM 7125 N N . LEU A 1 951 ? 32.051 -38.915 23.264 1.00 37.25 951 LEU A N 1
ATOM 7126 C CA . LEU A 1 951 ? 33.061 -39.914 22.870 1.00 37.25 951 LEU A CA 1
ATOM 7127 C C . LEU A 1 951 ? 32.576 -41.376 23.038 1.00 37.25 951 LEU A C 1
ATOM 7129 O O . LEU A 1 951 ? 33.180 -42.299 22.497 1.00 37.25 951 LEU A O 1
ATOM 7133 N N . MET A 1 952 ? 31.481 -41.588 23.775 1.00 39.69 952 MET A N 1
ATOM 7134 C CA . MET A 1 952 ? 30.772 -42.844 23.957 1.00 39.69 952 MET A CA 1
ATOM 7135 C C . MET A 1 952 ? 29.888 -43.276 22.763 1.00 39.69 952 MET A C 1
ATOM 7137 O O . MET A 1 952 ? 29.811 -44.477 22.509 1.00 39.69 952 MET A O 1
ATOM 7141 N N . GLU A 1 953 ? 29.287 -42.360 21.994 1.00 40.78 953 GLU A N 1
ATOM 7142 C CA . GLU A 1 953 ? 28.459 -42.662 20.807 1.00 40.78 953 GLU A CA 1
ATOM 7143 C C . GLU A 1 953 ? 29.301 -42.868 19.541 1.00 40.78 953 GLU A C 1
ATOM 7145 O O . GLU A 1 953 ? 29.099 -43.847 18.819 1.00 40.78 953 GLU A O 1
ATOM 7150 N N . LEU A 1 954 ? 30.354 -42.065 19.342 1.00 38.50 954 LEU A N 1
ATOM 7151 C CA . LEU A 1 954 ? 31.373 -42.336 18.317 1.00 38.50 954 LEU A CA 1
ATOM 7152 C C . LEU A 1 954 ? 32.074 -43.685 18.561 1.00 38.50 954 LEU A C 1
ATOM 7154 O O . LEU A 1 954 ? 32.361 -44.419 17.614 1.00 38.50 954 LEU A O 1
ATOM 7158 N N . ALA A 1 955 ? 32.284 -44.070 19.826 1.00 40.81 955 ALA A N 1
ATOM 7159 C CA . ALA A 1 955 ? 32.836 -45.378 20.175 1.00 40.81 955 ALA A CA 1
ATOM 7160 C C . ALA A 1 955 ? 31.861 -46.539 19.904 1.00 40.81 955 ALA A C 1
ATOM 7162 O O . ALA A 1 955 ? 32.312 -47.615 19.506 1.00 40.81 955 ALA A O 1
ATOM 7163 N N . GLN A 1 956 ? 30.547 -46.350 20.076 1.00 42.22 956 GLN A N 1
ATOM 7164 C CA . GLN A 1 956 ? 29.547 -47.383 19.773 1.00 42.22 956 GLN A CA 1
ATOM 7165 C C . GLN A 1 956 ? 29.362 -47.585 18.263 1.00 42.22 956 GLN A C 1
ATOM 7167 O O . GLN A 1 956 ? 29.301 -48.733 17.818 1.00 42.22 956 GLN A O 1
ATOM 7172 N N . SER A 1 957 ? 29.402 -46.513 17.470 1.00 38.31 957 SER A N 1
ATOM 7173 C CA . SER A 1 957 ? 29.318 -46.571 16.002 1.00 38.31 957 SER A CA 1
ATOM 7174 C C . SER A 1 957 ? 30.588 -47.144 15.357 1.00 38.31 957 SER A C 1
ATOM 7176 O O . SER A 1 957 ? 30.502 -47.973 14.446 1.00 38.31 957 SER A O 1
ATOM 7178 N N . LEU A 1 958 ? 31.776 -46.823 15.891 1.00 41.06 958 LEU A N 1
ATOM 7179 C CA . LEU A 1 958 ? 33.045 -47.448 15.484 1.00 41.06 958 LEU A CA 1
ATOM 7180 C C . LEU A 1 958 ? 33.130 -48.929 15.891 1.00 41.06 958 LEU A C 1
ATOM 7182 O O . LEU A 1 958 ? 33.694 -49.737 15.149 1.00 41.06 958 LEU A O 1
ATOM 7186 N N . LEU A 1 959 ? 32.538 -49.324 17.026 1.00 42.75 959 LEU A N 1
ATOM 7187 C CA . LEU A 1 959 ? 32.432 -50.732 17.427 1.00 42.75 959 LEU A CA 1
ATOM 7188 C C . LEU A 1 959 ? 31.441 -51.510 16.550 1.00 42.75 959 LEU A C 1
ATOM 7190 O O . LEU A 1 959 ? 31.711 -52.672 16.250 1.00 42.75 959 LEU A O 1
ATOM 7194 N N . PHE A 1 960 ? 30.351 -50.888 16.088 1.00 39.47 960 PHE A N 1
ATOM 7195 C CA . PHE A 1 960 ? 29.387 -51.508 15.170 1.00 39.47 960 PHE A CA 1
ATOM 7196 C C . PHE A 1 960 ? 29.982 -51.713 13.766 1.00 39.47 960 PHE A C 1
ATOM 7198 O O . PHE A 1 960 ? 29.867 -52.803 13.200 1.00 39.47 960 PHE A O 1
ATOM 7205 N N . PHE A 1 961 ? 30.726 -50.728 13.245 1.00 39.47 961 PHE A N 1
ATOM 7206 C CA . PHE A 1 961 ? 31.458 -50.855 11.977 1.00 39.47 961 PHE A CA 1
ATOM 7207 C C . PHE A 1 961 ? 32.620 -51.858 12.061 1.00 39.47 961 PHE A C 1
ATOM 7209 O O . PHE A 1 961 ? 32.814 -52.662 11.145 1.00 39.47 961 PHE A O 1
ATOM 7216 N N . ALA A 1 962 ? 33.343 -51.909 13.186 1.00 42.19 962 ALA A N 1
ATOM 7217 C CA . ALA A 1 962 ? 34.365 -52.929 13.419 1.00 42.19 962 ALA A CA 1
ATOM 7218 C C . ALA A 1 962 ? 33.769 -54.350 13.533 1.00 42.19 962 ALA A C 1
ATOM 7220 O O . ALA A 1 962 ? 34.405 -55.313 13.099 1.00 42.19 962 ALA A O 1
ATOM 7221 N N . PHE A 1 963 ? 32.542 -54.500 14.054 1.00 39.75 963 PHE A N 1
ATOM 7222 C CA . PHE A 1 963 ? 31.841 -55.789 14.141 1.00 39.75 963 PHE A CA 1
ATOM 7223 C C . PHE A 1 963 ? 31.370 -56.293 12.764 1.00 39.75 963 PHE A C 1
ATOM 7225 O O . PHE A 1 963 ? 31.465 -57.489 12.480 1.00 39.75 963 PHE A O 1
ATOM 7232 N N . ILE A 1 964 ? 30.937 -55.388 11.878 1.00 43.72 964 ILE A N 1
ATOM 7233 C CA . ILE A 1 964 ? 30.526 -55.707 10.498 1.00 43.72 964 ILE A CA 1
ATOM 7234 C C . ILE A 1 964 ? 31.741 -56.060 9.617 1.00 43.72 964 ILE A C 1
ATOM 7236 O O . ILE A 1 964 ? 31.694 -57.027 8.848 1.00 43.72 964 ILE A O 1
ATOM 7240 N N . ILE A 1 965 ? 32.871 -55.363 9.784 1.00 41.91 965 ILE A N 1
ATOM 7241 C CA . ILE A 1 965 ? 34.125 -55.681 9.076 1.00 41.91 965 ILE A CA 1
ATOM 7242 C C . ILE A 1 965 ? 34.723 -57.010 9.581 1.00 41.91 965 ILE A C 1
ATOM 7244 O O . ILE A 1 965 ? 35.213 -57.814 8.785 1.00 41.91 965 ILE A O 1
ATOM 7248 N N . ALA A 1 966 ? 34.612 -57.315 10.879 1.00 41.19 966 ALA A N 1
ATOM 7249 C CA . ALA A 1 966 ? 35.087 -58.581 11.447 1.00 41.19 966 ALA A CA 1
ATOM 7250 C C . ALA A 1 966 ? 34.242 -59.812 11.043 1.00 41.19 966 ALA A C 1
ATOM 7252 O O . ALA A 1 966 ? 34.763 -60.929 11.039 1.00 41.19 966 ALA A O 1
ATOM 7253 N N . LEU A 1 967 ? 32.970 -59.635 10.659 1.00 38.47 967 LEU A N 1
ATOM 7254 C CA . LEU A 1 967 ? 32.093 -60.716 10.173 1.00 38.47 967 LEU A CA 1
ATOM 7255 C C . LEU A 1 967 ? 32.322 -61.090 8.696 1.00 38.47 967 LEU A C 1
ATOM 7257 O O . LEU A 1 967 ? 31.872 -62.152 8.260 1.00 38.47 967 LEU A O 1
ATOM 7261 N N . SER A 1 968 ? 33.068 -60.274 7.945 1.00 41.34 968 SER A N 1
ATOM 7262 C CA . SER A 1 968 ? 33.283 -60.456 6.499 1.00 41.34 968 SER A CA 1
ATOM 7263 C C . SER A 1 968 ? 34.612 -61.135 6.135 1.00 41.34 968 SER A C 1
ATOM 7265 O O . SER A 1 968 ? 34.865 -61.428 4.967 1.00 41.34 968 SER A O 1
ATOM 7267 N N . VAL A 1 969 ? 35.453 -61.476 7.119 1.00 37.91 969 VAL A N 1
ATOM 7268 C CA . VAL A 1 969 ? 36.715 -62.198 6.891 1.00 37.91 969 VAL A CA 1
ATOM 7269 C C . VAL A 1 969 ? 36.626 -63.601 7.489 1.00 37.91 969 VAL A C 1
ATOM 7271 O O . VAL A 1 969 ? 36.816 -63.795 8.685 1.00 37.91 969 VAL A O 1
ATOM 7274 N N . LYS A 1 970 ? 36.375 -64.617 6.650 1.00 35.38 970 LYS A N 1
ATOM 7275 C CA . LYS A 1 970 ? 36.584 -66.033 7.008 1.00 35.38 970 LYS A CA 1
ATOM 7276 C C . LYS A 1 970 ? 38.083 -66.296 7.215 1.00 35.38 970 LYS A C 1
ATOM 7278 O O . LYS A 1 970 ? 38.820 -66.285 6.227 1.00 35.38 970 LYS A O 1
ATOM 7283 N N . PRO A 1 971 ? 38.557 -66.662 8.419 1.00 35.47 971 PRO A N 1
ATOM 7284 C CA . PRO A 1 971 ? 39.908 -67.167 8.587 1.00 35.47 971 PRO A CA 1
ATOM 7285 C C . PRO A 1 971 ? 39.905 -68.683 8.362 1.00 35.47 971 PRO A C 1
ATOM 7287 O O . PRO A 1 971 ? 39.157 -69.437 8.992 1.00 35.47 971 PRO A O 1
ATOM 7290 N N . ARG A 1 972 ? 40.791 -69.159 7.485 1.00 31.06 972 ARG A N 1
ATOM 7291 C CA . ARG A 1 972 ? 41.235 -70.558 7.496 1.00 31.06 972 ARG A CA 1
ATOM 7292 C C . ARG A 1 972 ? 41.914 -70.842 8.845 1.00 31.06 972 ARG A C 1
ATOM 7294 O O . ARG A 1 972 ? 42.939 -70.253 9.153 1.00 31.06 972 ARG A O 1
ATOM 7301 N N . LEU A 1 973 ? 41.308 -71.751 9.610 1.00 31.30 973 LEU A N 1
ATOM 7302 C CA . LEU A 1 973 ? 41.859 -72.608 10.673 1.00 31.30 973 LEU A CA 1
ATOM 7303 C C . LEU A 1 973 ? 43.343 -72.415 11.061 1.00 31.30 973 LEU A C 1
ATOM 7305 O O . LEU A 1 973 ? 44.214 -72.754 10.266 1.00 31.30 973 LEU A O 1
ATOM 7309 N N . GLN A 1 974 ? 43.603 -72.121 12.347 1.00 31.19 974 GLN A N 1
ATOM 7310 C CA . GLN A 1 974 ? 44.519 -72.904 13.206 1.00 31.19 974 GLN A CA 1
ATOM 7311 C C . GLN A 1 974 ? 44.410 -72.540 14.715 1.00 31.19 974 GLN A C 1
ATOM 7313 O O . GLN A 1 974 ? 44.813 -71.475 15.150 1.00 31.19 974 GLN A O 1
ATOM 7318 N N . THR A 1 975 ? 43.879 -73.489 15.500 1.00 34.12 975 THR A N 1
ATOM 7319 C CA . THR A 1 975 ? 44.265 -73.933 16.870 1.00 34.12 975 THR A CA 1
ATOM 7320 C C . THR A 1 975 ? 44.653 -72.975 18.029 1.00 34.12 975 THR A C 1
ATOM 7322 O O . THR A 1 975 ? 45.676 -72.310 17.955 1.00 34.12 975 THR A O 1
ATOM 7325 N N . LYS A 1 976 ? 43.988 -73.231 19.188 1.00 31.59 976 LYS A N 1
ATOM 7326 C CA . LYS A 1 976 ? 44.422 -73.263 20.629 1.00 31.59 976 LYS A CA 1
ATOM 7327 C C . LYS A 1 976 ? 43.978 -72.135 21.603 1.00 31.59 976 LYS A C 1
ATOM 7329 O O . LYS A 1 976 ? 44.401 -71.009 21.441 1.00 31.59 976 LYS A O 1
ATOM 7334 N N . GLN A 1 977 ? 43.244 -72.563 22.664 1.00 31.86 977 GLN A N 1
ATOM 7335 C CA . GLN A 1 977 ? 43.342 -72.260 24.132 1.00 31.86 977 GLN A CA 1
ATOM 7336 C C . GLN A 1 977 ? 43.479 -70.775 24.584 1.00 31.86 977 GLN A C 1
ATOM 7338 O O . GLN A 1 977 ? 44.286 -70.065 24.027 1.00 31.86 977 GLN A O 1
ATOM 7343 N N . SER A 1 978 ? 42.886 -70.194 25.646 1.00 31.70 978 SER A N 1
ATOM 7344 C CA . SER A 1 978 ? 42.283 -70.635 26.918 1.00 31.70 978 SER A CA 1
ATOM 7345 C C . SER A 1 978 ? 41.868 -69.379 27.751 1.00 31.70 978 SER A C 1
ATOM 7347 O O . SER A 1 978 ? 42.619 -68.416 27.781 1.00 31.70 978 SER A O 1
ATOM 7349 N N . THR A 1 979 ? 40.749 -69.454 28.499 1.00 34.75 979 THR A N 1
ATOM 7350 C CA . THR A 1 979 ? 40.442 -68.866 29.848 1.00 34.75 979 THR A CA 1
ATOM 7351 C C . THR A 1 979 ? 40.447 -67.352 30.198 1.00 34.75 979 THR A C 1
ATOM 7353 O O . THR A 1 979 ? 41.512 -66.771 30.338 1.00 34.75 979 THR A O 1
ATOM 7356 N N . SER A 1 980 ? 39.265 -66.888 30.679 1.00 33.50 980 SER A N 1
ATOM 7357 C CA . SER A 1 980 ? 38.950 -66.204 31.982 1.00 33.50 980 SER A CA 1
ATOM 7358 C C . SER A 1 980 ? 39.527 -64.792 32.266 1.00 33.50 980 SER A C 1
ATOM 7360 O O . SER A 1 980 ? 40.625 -64.513 31.829 1.00 33.50 980 SER A O 1
ATOM 7362 N N . ARG A 1 981 ? 38.978 -63.863 33.072 1.00 35.59 981 ARG A N 1
ATOM 7363 C CA . ARG A 1 981 ? 37.865 -63.748 34.050 1.00 35.59 981 ARG A CA 1
ATOM 7364 C C . ARG A 1 981 ? 37.919 -62.288 34.604 1.00 35.59 981 ARG A C 1
ATOM 7366 O O . ARG A 1 981 ? 39.032 -61.800 34.738 1.00 35.59 981 ARG A O 1
ATOM 7373 N N . VAL A 1 982 ? 36.790 -61.758 35.130 1.00 34.84 982 VAL A N 1
ATOM 7374 C CA . VAL A 1 982 ? 36.675 -60.904 36.370 1.00 34.84 982 VAL A CA 1
ATOM 7375 C C . VAL A 1 982 ? 37.215 -59.456 36.292 1.00 34.84 982 VAL A C 1
ATOM 7377 O O . VAL A 1 982 ? 38.252 -59.239 35.697 1.00 34.84 982 VAL A O 1
ATOM 7380 N N . GLN A 1 983 ? 36.686 -58.397 36.925 1.00 33.75 983 GLN A N 1
ATOM 7381 C CA . GLN A 1 983 ? 35.474 -57.988 37.677 1.00 33.75 983 GLN A CA 1
ATOM 7382 C C . GLN A 1 983 ? 35.656 -56.476 37.985 1.00 33.75 983 GLN A C 1
ATOM 7384 O O . GLN A 1 983 ? 36.796 -56.069 38.151 1.00 33.75 983 GLN A O 1
ATOM 7389 N N . ARG A 1 984 ? 34.536 -55.754 38.215 1.00 34.28 984 ARG A N 1
ATOM 7390 C CA . ARG A 1 984 ? 34.277 -54.682 39.230 1.00 34.28 984 ARG A CA 1
ATOM 7391 C C . ARG A 1 984 ? 35.325 -53.557 39.392 1.00 34.28 984 ARG A C 1
ATOM 7393 O O . ARG A 1 984 ? 36.475 -53.828 39.674 1.00 34.28 984 ARG A O 1
ATOM 7400 N N . GLY A 1 985 ? 34.996 -52.268 39.438 1.00 32.09 985 GLY A N 1
ATOM 7401 C CA . GLY A 1 985 ? 33.746 -51.537 39.650 1.00 32.09 985 GLY A CA 1
ATOM 7402 C C . GLY A 1 985 ? 34.063 -50.217 40.387 1.00 32.09 985 GLY A C 1
ATOM 7403 O O . GLY A 1 985 ? 35.210 -50.001 40.761 1.00 32.09 985 GLY A O 1
ATOM 7404 N N . ILE A 1 986 ? 33.007 -49.453 40.702 1.00 37.09 986 ILE A N 1
ATOM 7405 C CA . ILE A 1 986 ? 32.875 -48.553 41.874 1.00 37.09 986 ILE A CA 1
ATOM 7406 C C . ILE A 1 986 ? 33.263 -47.053 41.708 1.00 37.09 986 ILE A C 1
ATOM 7408 O O . ILE A 1 986 ? 34.422 -46.678 41.807 1.00 37.09 986 ILE A O 1
ATOM 7412 N N . LYS A 1 987 ? 32.187 -46.233 41.678 1.00 37.19 987 LYS A N 1
ATOM 7413 C CA . LYS A 1 987 ? 31.851 -45.051 42.525 1.00 37.19 987 LYS A CA 1
ATOM 7414 C C . LYS A 1 987 ? 32.253 -43.601 42.155 1.00 37.19 987 LYS A C 1
ATOM 7416 O O . LYS A 1 987 ? 33.367 -43.174 42.408 1.00 37.19 987 LYS A O 1
ATOM 7421 N N . THR A 1 988 ? 31.182 -42.847 41.852 1.00 37.91 988 THR A N 1
ATOM 7422 C CA . THR A 1 988 ? 30.574 -41.677 42.555 1.00 37.91 988 THR A CA 1
ATOM 7423 C C . THR A 1 988 ? 31.203 -40.281 42.582 1.00 37.91 988 THR A C 1
ATOM 7425 O O . THR A 1 988 ? 32.341 -40.128 43.010 1.00 37.91 988 THR A O 1
ATOM 7428 N N . ARG A 1 989 ? 30.251 -39.326 42.463 1.00 36.16 989 ARG A N 1
ATOM 7429 C CA . ARG A 1 989 ? 30.188 -37.904 42.875 1.00 36.16 989 ARG A CA 1
ATOM 7430 C C . ARG A 1 989 ? 30.955 -36.958 41.946 1.00 36.16 989 ARG A C 1
ATOM 7432 O O . ARG A 1 989 ? 32.131 -37.178 41.727 1.00 36.16 989 ARG A O 1
ATOM 7439 N N . GLY A 1 990 ? 30.352 -35.931 41.353 1.00 41.22 990 GLY A N 1
ATOM 7440 C CA . GLY A 1 990 ? 29.196 -35.136 41.768 1.00 41.22 990 GLY A CA 1
ATOM 7441 C C . GLY A 1 990 ? 29.703 -33.794 42.277 1.00 41.22 990 GLY A C 1
ATOM 7442 O O . GLY A 1 990 ? 30.155 -33.743 43.420 1.00 41.22 990 GLY A O 1
ATOM 7443 N N . VAL A 1 991 ? 29.672 -32.790 41.404 1.00 40.00 991 VAL A N 1
ATOM 7444 C CA . VAL A 1 991 ? 29.001 -31.488 41.550 1.00 40.00 991 VAL A CA 1
ATOM 7445 C C . VAL A 1 991 ? 28.462 -31.172 40.165 1.00 40.00 991 VAL A C 1
ATOM 7447 O O . VAL A 1 991 ? 29.220 -31.465 39.211 1.00 40.00 991 VAL A O 1
#

Secondary structure (DSSP, 8-state):
---------------------------------------------------PPPEEEE--EE--TT-S-EEEEEEEE-SSGGG-EEEEEEE-TTT--EEEEEEEE--TTSEEEEEE---S-EEEEEEEEEE-TT--BPPPEEEEEEEPPPP-PPPEE--EEEE-TT-TTEEEEEEEEE-SSGGG-EEEEEETTS--EE-EEETTEEEEEEETTTS-SEEEEEEEE-SSS-EEEEEEEEPPP-------SS-SSS-TTT-S-TTPPTTS-B-TTS-BTTT--SS-SSS-TTT-S-TTPPTT--B-SSS-BTTT--TT-SSS-TTT-SSSSPPTTPPB-TTS-BTTT--SS-SSS-TTT-S-TTPPTT--B-TTS-B-SS----S-PEEEEEEPPTT--HHHHTTSHHHHHHHHH-TTEEEEEE--SSTTS-SSPPPTT-TTS----TTTTHHHHHHHHHHHHHH--EEEEEEETHHHHHHHHHHTT-----SEEEEES----TT-HHHHHHHHTTPSB-S-EEEEEETT-TTTGGGHHHHHTTBSSEEEEEESS--SSPPPTTSTTHHHHHHHHHT-S----GGGG-SSBTTTPPEE-B-TTSSSSSPPP-SSBS--SSSS-S-BEE--EEEEEETTEEEEEE----SS-B--TTB--PPP--EEEEEESS--B--------SS-GGGTTSSEEPPSBSEEEEETTSPEEE-SEEETTEEHHHHHTTSS---SS-----GGGEEEBGGG-EEESS--GGGG----BTB-GGG--GGGS-SSSPPPEEEEETTS-EEE-SEEE-TTT--EEE--B-EEE---SSS---SSSGGGGEEE-TTSSS--TTSEEEE--SS-TT-EEEEE---BBS--PEEE-TTS-EEEPB--SSS-SEESB----TT--------PPPP-PPS---------S--GGGS---------------HHHHHHHHHHHHHHHHHS-PPP-------------------